Protein AF-0000000079960821 (afdb_homodimer)

Secondary structure (DSSP, 8-state):
--SS--EEEE--SHHHHHHHHHHHHTT---EEEE-SSSSS-TTSTT-SS-EEE----SSHHHHHHHHHHHHHHHH-GGGTTTEEE--EEEEEETT-HHHHHHHHHHHHHHHHTT---EEE-SHHHHHHH-TT--S--S-S-EEEEEESS-EEE-HHHHHHHHHHHHHHTT-EEEEGGGG-EEEEEE-TTT--EEEEEETTS-EEE-SEEEE--GGGGGGTS--TTS-EEEEEEEEEEE--HHHHHHTTTPPEEEETTTTEEE-S-BTTTTEEEEEE-SS-EE-EEPPSSSS---EE----S--SS--S---HHHHHHHHHHHHHH-GGGTTSPPSEEEEEEEEE-TTS--EEEE-SS-TTEEEEE--TT--GGGHHHHHHHHHHHHTT-S-HHHHHHTSPP-GGGG-S----TTS---SS--EEPPHHHHHT-/--SS--EEEE--SHHHHHHHHHHHHTT---EEEE-SSSSS-TTSTT-SS-EEE----SSHHHHHHHHHHHHHHHH-GGGTTTEEE--EEEEEETT-HHHHHHHHHHHHHHHHTT---EEE-SHHHHHHH-TT--S--S-S-EEEEEESS-EEE-HHHHHHHHHHHHHHTT-EEEEGGGG-EEEEEE-TTT--EEEEEETTS-EEE-SEEEE--GGGGGGTS--TTS-EEEEEEEEEEE--HHHHHHTTTPPEEEETTTTEEE-S-BTTTTEEEEEE-SS-EE-EEPPSSSS---EE----S--SS--S---HHHHHHHHHHHHHH-GGGTTSPPSEEEEEEEEE-TTS--EEEE-SS-TTEEEEE--TT--GGGHHHHHHHHHHHHTT-S-HHHHHHTSPP-GGGG-S----TTS---SSPPEEPPHHHHHT-

Structure (mmCIF, N/CA/C/O backbone):
data_AF-0000000079960821-model_v1
#
loop_
_entity.id
_entity.type
_entity.pdbx_description
1 polymer 'FAD-dependent oxidoreductase'
#
loop_
_atom_site.group_PDB
_atom_site.id
_atom_site.type_symbol
_atom_site.label_atom_id
_atom_site.label_alt_id
_atom_site.label_comp_id
_atom_site.label_asym_id
_atom_site.label_entity_id
_atom_site.label_seq_id
_atom_site.pdbx_PDB_ins_code
_atom_site.Cartn_x
_atom_site.Cartn_y
_atom_site.Cartn_z
_atom_site.occupancy
_atom_site.B_iso_or_equiv
_atom_site.auth_seq_id
_atom_site.auth_comp_id
_atom_site.auth_asym_id
_atom_site.auth_atom_id
_atom_site.pdbx_PDB_model_num
ATOM 1 N N . MET A 1 1 ? 25.359 12.844 -18.016 1 34.31 1 MET A N 1
ATOM 2 C CA . MET A 1 1 ? 25.344 13.414 -16.672 1 34.31 1 MET A CA 1
ATOM 3 C C . MET A 1 1 ? 24.047 14.195 -16.438 1 34.31 1 MET A C 1
ATOM 5 O O . MET A 1 1 ? 23.719 15.102 -17.188 1 34.31 1 MET A O 1
ATOM 9 N N . THR A 1 2 ? 23.016 13.742 -15.852 1 51.22 2 THR A N 1
ATOM 10 C CA . THR A 1 2 ? 21.75 14.453 -15.859 1 51.22 2 THR A CA 1
ATOM 11 C C . THR A 1 2 ? 21.922 15.875 -15.344 1 51.22 2 THR A C 1
ATOM 13 O O . THR A 1 2 ? 22.844 16.156 -14.57 1 51.22 2 THR A O 1
ATOM 16 N N . GLU A 1 3 ? 21.375 16.859 -16.016 1 66.69 3 GLU A N 1
ATOM 17 C CA . GLU A 1 3 ? 21.438 18.281 -15.703 1 66.69 3 GLU A CA 1
ATOM 18 C C . GLU A 1 3 ? 21.234 18.531 -14.211 1 66.69 3 GLU A C 1
ATOM 20 O O . GLU A 1 3 ? 21.875 19.406 -13.633 1 66.69 3 GLU A O 1
ATOM 25 N N . HIS A 1 4 ? 20.484 17.531 -13.539 1 82.19 4 HIS A N 1
ATOM 26 C CA . HIS A 1 4 ? 20.266 17.703 -12.109 1 82.19 4 HIS A CA 1
ATOM 27 C C . HIS A 1 4 ? 20.891 16.562 -11.312 1 82.19 4 HIS A C 1
ATOM 29 O O . HIS A 1 4 ? 21.016 15.445 -11.812 1 82.19 4 HIS A O 1
ATOM 35 N N . GLY A 1 5 ? 21.703 16.812 -10.258 1 92.69 5 GLY A N 1
ATOM 36 C CA . GLY A 1 5 ? 22.172 15.797 -9.336 1 92.69 5 GLY A CA 1
ATOM 37 C C . GLY A 1 5 ? 21.047 15.078 -8.609 1 92.69 5 GLY A C 1
ATOM 38 O O . GLY A 1 5 ? 19.875 15.391 -8.805 1 92.69 5 GLY A O 1
ATOM 39 N N . ARG A 1 6 ? 21.391 14.047 -7.949 1 96.75 6 ARG A N 1
ATOM 40 C CA . ARG A 1 6 ? 20.422 13.273 -7.184 1 96.75 6 ARG A CA 1
ATOM 41 C C . ARG A 1 6 ? 19.812 14.117 -6.07 1 96.75 6 ARG A C 1
ATOM 43 O O . ARG A 1 6 ? 20.531 14.766 -5.305 1 96.75 6 ARG A O 1
ATOM 50 N N . VAL A 1 7 ? 18.484 14.055 -5.992 1 98.69 7 VAL A N 1
ATOM 51 C CA . VAL A 1 7 ? 17.75 14.648 -4.875 1 98.69 7 VAL A CA 1
ATOM 52 C C . VAL A 1 7 ? 17.281 13.555 -3.93 1 98.69 7 VAL A C 1
ATOM 54 O O . VAL A 1 7 ? 16.578 12.625 -4.352 1 98.69 7 VAL A O 1
ATOM 57 N N . VAL A 1 8 ? 17.672 13.633 -2.67 1 98.88 8 VAL A N 1
ATOM 58 C CA . VAL A 1 8 ? 17.266 12.688 -1.642 1 98.88 8 VAL A CA 1
ATOM 59 C C . VAL A 1 8 ? 16.172 13.312 -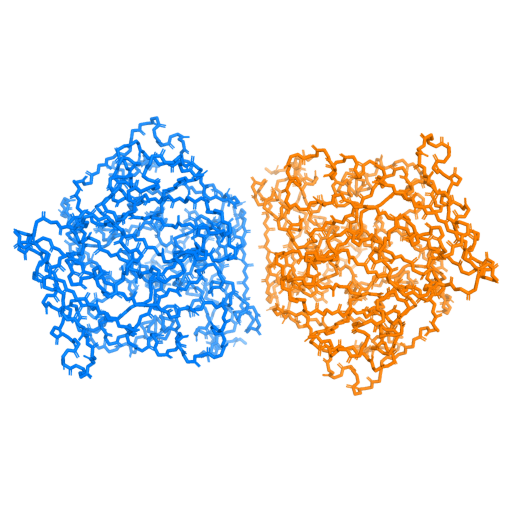0.767 1 98.88 8 VAL A C 1
ATOM 61 O O . VAL A 1 8 ? 16.391 14.352 -0.143 1 98.88 8 VAL A O 1
ATOM 64 N N . ILE A 1 9 ? 15.031 12.719 -0.784 1 98.94 9 ILE A N 1
ATOM 65 C CA . ILE A 1 9 ? 13.906 13.188 0.021 1 98.94 9 ILE A CA 1
ATOM 66 C C . ILE A 1 9 ? 13.695 12.25 1.206 1 98.94 9 ILE A C 1
ATOM 68 O O . ILE A 1 9 ? 13.555 11.039 1.027 1 98.94 9 ILE A O 1
ATOM 72 N N . VAL A 1 10 ? 13.68 12.781 2.424 1 98.94 10 VAL A N 1
ATOM 73 C CA . VAL A 1 10 ? 13.453 12 3.635 1 98.94 10 VAL A CA 1
ATOM 74 C C . VAL A 1 10 ? 12.008 12.18 4.105 1 98.94 10 VAL A C 1
ATOM 76 O O . VAL A 1 10 ? 11.656 13.219 4.656 1 98.94 10 VAL A O 1
ATOM 79 N N . GLY A 1 11 ? 11.227 11.141 3.928 1 98.75 11 GLY A N 1
ATOM 80 C CA . GLY A 1 11 ? 9.812 11.172 4.27 1 98.75 11 GLY A CA 1
ATOM 81 C C . GLY A 1 11 ? 8.898 10.992 3.066 1 98.75 11 GLY A C 1
ATOM 82 O O . GLY A 1 11 ? 8.992 11.742 2.096 1 98.75 11 GLY A O 1
ATOM 83 N N . ALA A 1 12 ? 8.016 10.008 3.158 1 98.81 12 ALA A N 1
ATOM 84 C CA . ALA A 1 12 ? 7.113 9.695 2.055 1 98.81 12 ALA A CA 1
ATOM 85 C C . ALA A 1 12 ? 5.676 10.062 2.4 1 98.81 12 ALA A C 1
ATOM 87 O O . ALA A 1 12 ? 4.75 9.281 2.154 1 98.81 12 ALA A O 1
ATOM 88 N N . GLY A 1 13 ? 5.473 11.195 3.045 1 98.62 13 GLY A N 1
ATOM 89 C CA . GLY A 1 13 ? 4.16 11.758 3.312 1 98.62 13 GLY A CA 1
ATOM 90 C C . GLY A 1 13 ? 3.736 12.797 2.293 1 98.62 13 GLY A C 1
ATOM 91 O O . GLY A 1 13 ? 4.215 12.789 1.157 1 98.62 13 GLY A O 1
ATOM 92 N N . VAL A 1 14 ? 2.854 13.664 2.688 1 98.69 14 VAL A N 1
ATOM 93 C CA . VAL A 1 14 ? 2.234 14.648 1.803 1 98.69 14 VAL A CA 1
ATOM 94 C C . VAL A 1 14 ? 3.303 15.594 1.254 1 98.69 14 VAL A C 1
ATOM 96 O O . VAL A 1 14 ? 3.318 15.891 0.057 1 98.69 14 VAL A O 1
ATOM 99 N N . PHE A 1 15 ? 4.25 16.016 2.113 1 98.88 15 PHE A N 1
ATOM 100 C CA . PHE A 1 15 ? 5.293 16.938 1.676 1 98.88 15 PHE A CA 1
ATOM 101 C C . PHE A 1 15 ? 6.281 16.234 0.753 1 98.88 15 PHE A C 1
ATOM 103 O O . PHE A 1 15 ? 6.602 16.734 -0.324 1 98.88 15 PHE A O 1
ATOM 110 N N . GLY A 1 16 ? 6.707 15.055 1.13 1 98.94 16 GLY A N 1
ATOM 111 C CA . GLY A 1 16 ? 7.723 14.344 0.364 1 98.94 16 GLY A CA 1
ATOM 112 C C . GLY A 1 16 ? 7.234 13.898 -1 1 98.94 16 GLY A C 1
ATOM 113 O O . GLY A 1 16 ? 7.887 14.148 -2.014 1 98.94 16 GLY A O 1
ATOM 114 N N . LEU A 1 17 ? 6.109 13.289 -1.06 1 98.94 17 LEU A N 1
ATOM 115 C CA . LEU A 1 17 ? 5.621 12.703 -2.305 1 98.94 17 LEU A CA 1
ATOM 116 C C . LEU A 1 17 ? 5.191 13.797 -3.281 1 98.94 17 LEU A C 1
ATOM 118 O O . LEU A 1 17 ? 5.434 13.688 -4.484 1 98.94 17 LEU A O 1
ATOM 122 N N . SER A 1 18 ? 4.488 14.844 -2.764 1 98.94 18 SER A N 1
ATOM 123 C CA . SER A 1 18 ? 4.098 15.93 -3.662 1 98.94 18 SER A CA 1
ATOM 124 C C . SER A 1 18 ? 5.32 16.641 -4.238 1 98.94 18 SER A C 1
ATOM 126 O O . SER A 1 18 ? 5.328 17.016 -5.41 1 98.94 18 SER A O 1
ATOM 128 N N . THR A 1 19 ? 6.363 16.766 -3.434 1 98.94 19 THR A N 1
ATOM 129 C CA . THR A 1 19 ? 7.602 17.375 -3.902 1 98.94 19 THR A CA 1
ATOM 130 C C . THR A 1 19 ? 8.289 16.5 -4.934 1 98.94 19 THR A C 1
ATOM 132 O O . THR A 1 19 ? 8.719 16.969 -5.988 1 98.94 19 THR A O 1
ATOM 135 N N . ALA A 1 20 ? 8.398 15.211 -4.633 1 98.94 20 ALA A N 1
ATOM 136 C CA . ALA A 1 20 ? 9.016 14.266 -5.559 1 98.94 20 ALA A CA 1
ATOM 137 C C . ALA A 1 20 ? 8.312 14.289 -6.914 1 98.94 20 ALA A C 1
ATOM 139 O O . ALA A 1 20 ? 8.969 14.344 -7.957 1 98.94 20 ALA A O 1
ATOM 140 N N . LEU A 1 21 ? 7.016 14.266 -6.879 1 98.88 21 LEU A N 1
ATOM 141 C CA . LEU A 1 21 ? 6.234 14.273 -8.109 1 98.88 21 LEU A CA 1
ATOM 142 C C . LEU A 1 21 ? 6.484 15.547 -8.914 1 98.88 21 LEU A C 1
ATOM 144 O O . LEU A 1 21 ? 6.727 15.484 -10.117 1 98.88 21 LEU A O 1
ATOM 148 N N . GLU A 1 22 ? 6.422 16.672 -8.195 1 98.88 22 GLU A N 1
ATOM 149 C CA . GLU A 1 22 ? 6.594 17.953 -8.875 1 98.88 22 GLU A CA 1
ATOM 150 C C . GLU A 1 22 ? 8.008 18.094 -9.43 1 98.88 22 GLU A C 1
ATOM 152 O O . GLU A 1 22 ? 8.203 18.625 -10.523 1 98.88 22 GLU A O 1
ATOM 157 N N . LEU A 1 23 ? 9.039 17.656 -8.672 1 98.75 23 LEU A N 1
ATOM 158 C CA . LEU A 1 23 ? 10.406 17.672 -9.18 1 98.75 23 LEU A CA 1
ATOM 159 C C . LEU A 1 23 ? 10.531 16.828 -10.445 1 98.75 23 LEU A C 1
ATOM 161 O O . LEU A 1 23 ? 11.188 17.234 -11.406 1 98.75 23 LEU A O 1
ATOM 165 N N . SER A 1 24 ? 9.906 15.672 -10.406 1 98.31 24 SER A N 1
ATOM 166 C CA . SER A 1 24 ? 9.938 14.812 -11.586 1 98.31 24 SER A CA 1
ATOM 167 C C . SER A 1 24 ? 9.305 15.5 -12.789 1 98.31 24 SER A C 1
ATOM 169 O O . SER A 1 24 ? 9.805 15.391 -13.906 1 98.31 24 SER A O 1
ATOM 171 N N . ARG A 1 25 ? 8.234 16.234 -12.57 1 97.69 25 ARG A N 1
ATOM 172 C CA . ARG A 1 25 ? 7.578 17 -13.633 1 97.69 25 ARG A CA 1
ATOM 173 C C . ARG A 1 25 ? 8.477 18.125 -14.141 1 97.69 25 ARG A C 1
ATOM 175 O O . ARG A 1 25 ? 8.422 18.469 -15.32 1 97.69 25 ARG A O 1
ATOM 182 N N . ALA A 1 26 ? 9.289 18.594 -13.242 1 97.06 26 ALA A N 1
ATOM 183 C CA . ALA A 1 26 ? 10.188 19.688 -13.586 1 97.06 26 ALA A CA 1
ATOM 184 C C . ALA A 1 26 ? 11.453 19.188 -14.273 1 97.06 26 ALA A C 1
ATOM 186 O O . ALA A 1 26 ? 12.352 19.953 -14.594 1 97.06 26 ALA A O 1
ATOM 187 N N . GLY A 1 27 ? 11.602 17.828 -14.453 1 96 27 GLY A N 1
ATOM 188 C CA . GLY A 1 27 ? 12.664 17.297 -15.281 1 96 27 GLY A CA 1
ATOM 189 C C . GLY A 1 27 ? 13.758 16.609 -14.484 1 96 27 GLY A C 1
ATOM 190 O O . GLY A 1 27 ? 14.727 16.094 -15.055 1 96 27 GLY A O 1
ATOM 191 N N . TYR A 1 28 ? 13.641 16.641 -13.141 1 97 28 TYR A N 1
ATOM 192 C CA . TYR A 1 28 ? 14.594 15.883 -12.336 1 97 28 TYR A CA 1
ATOM 193 C C . TYR A 1 28 ? 14.445 14.383 -12.562 1 97 28 TYR A C 1
ATOM 195 O O . TYR A 1 28 ? 13.336 13.852 -12.508 1 97 28 TYR A O 1
ATOM 203 N N . LYS A 1 29 ? 15.523 13.68 -12.719 1 95.31 29 LYS A N 1
ATOM 204 C CA . LYS A 1 29 ? 15.438 12.281 -13.125 1 95.31 29 LYS A CA 1
ATOM 205 C C . LYS A 1 29 ? 15.906 11.352 -12.016 1 95.31 29 LYS A C 1
ATOM 207 O O . LYS A 1 29 ? 15.555 10.172 -11.992 1 95.31 29 LYS A O 1
ATOM 212 N N . ASP A 1 30 ? 16.75 11.883 -11.164 1 97.31 30 ASP A N 1
ATOM 213 C CA . ASP A 1 30 ? 17.312 11.062 -10.094 1 97.31 30 ASP A CA 1
ATOM 214 C C . ASP A 1 30 ? 16.781 11.508 -8.734 1 97.31 30 ASP A C 1
ATOM 216 O O . ASP A 1 30 ? 17.438 12.281 -8.031 1 97.31 30 ASP A O 1
ATOM 220 N N . ILE A 1 31 ? 15.586 11.062 -8.414 1 98.69 31 ILE A N 1
ATOM 221 C CA . ILE A 1 31 ? 14.914 11.375 -7.156 1 98.69 31 ILE A CA 1
ATOM 222 C C . ILE A 1 31 ? 14.727 10.102 -6.34 1 98.69 31 ILE A C 1
ATOM 224 O O . ILE A 1 31 ? 14.227 9.094 -6.855 1 98.69 31 ILE A O 1
ATOM 228 N N . VAL A 1 32 ? 15.141 10.094 -5.082 1 98.81 32 VAL A N 1
ATOM 229 C CA . VAL A 1 32 ? 14.969 8.938 -4.207 1 98.81 32 VAL A CA 1
ATOM 230 C C . VAL A 1 32 ? 14.289 9.367 -2.91 1 98.81 32 VAL A C 1
ATOM 232 O O . VAL A 1 32 ? 14.703 10.344 -2.277 1 98.81 32 VAL A O 1
ATOM 235 N N . VAL A 1 33 ? 13.219 8.734 -2.553 1 98.94 33 VAL A N 1
ATOM 236 C CA . VAL A 1 33 ? 12.477 9 -1.324 1 98.94 33 VAL A CA 1
ATOM 237 C C . VAL A 1 33 ? 12.789 7.922 -0.289 1 98.94 33 VAL A C 1
ATOM 239 O O . VAL A 1 33 ? 12.664 6.727 -0.57 1 98.94 33 VAL A O 1
ATOM 242 N N . LEU A 1 34 ? 13.227 8.336 0.873 1 98.88 34 LEU A N 1
ATOM 243 C CA . LEU A 1 34 ? 13.539 7.441 1.979 1 98.88 34 LEU A CA 1
ATOM 244 C C . LEU A 1 34 ? 12.453 7.484 3.043 1 98.88 34 LEU A C 1
ATOM 246 O O . LEU A 1 34 ? 11.914 8.555 3.346 1 98.88 34 LEU A O 1
ATOM 250 N N . ASP A 1 35 ? 12.102 6.387 3.588 1 98.75 35 ASP A N 1
ATOM 251 C CA . ASP A 1 35 ? 11.188 6.301 4.719 1 98.75 35 ASP A CA 1
ATOM 252 C C . ASP A 1 35 ? 11.383 4.992 5.484 1 98.75 35 ASP A C 1
ATOM 254 O O . ASP A 1 35 ? 11.945 4.031 4.953 1 98.75 35 ASP A O 1
ATOM 258 N N . ARG A 1 36 ? 10.914 4.934 6.699 1 97.81 36 ARG A N 1
ATOM 259 C CA . ARG A 1 36 ? 11.047 3.754 7.555 1 97.81 36 ARG A CA 1
ATOM 260 C C . ARG A 1 36 ? 10.117 2.637 7.086 1 97.81 36 ARG A C 1
ATOM 262 O O . ARG A 1 36 ? 10.336 1.467 7.414 1 97.81 36 ARG A O 1
ATOM 269 N N . HIS A 1 37 ? 9.125 3.018 6.305 1 98.12 37 HIS A N 1
ATOM 270 C CA . HIS A 1 37 ? 8.148 2.07 5.781 1 98.12 37 HIS A CA 1
ATOM 271 C C . HIS A 1 37 ? 7.82 2.369 4.32 1 98.12 37 HIS A C 1
ATOM 273 O O . HIS A 1 37 ? 8.031 3.488 3.85 1 98.12 37 HIS A O 1
ATOM 279 N N . VAL A 1 38 ? 7.34 1.385 3.59 1 97.62 38 VAL A N 1
ATOM 280 C CA . VAL A 1 38 ? 6.84 1.653 2.246 1 97.62 38 VAL A CA 1
ATOM 281 C C . VAL A 1 38 ? 5.59 2.525 2.324 1 97.62 38 VAL A C 1
ATOM 283 O O . VAL A 1 38 ? 4.75 2.34 3.209 1 97.62 38 VAL A O 1
ATOM 286 N N . PRO A 1 39 ? 5.469 3.459 1.469 1 98.12 39 PRO A N 1
ATOM 287 C CA . PRO A 1 39 ? 4.246 4.266 1.486 1 98.12 39 PRO A CA 1
ATOM 288 C C . PRO A 1 39 ? 3.041 3.52 0.917 1 98.12 39 PRO A C 1
ATOM 290 O O . PRO A 1 39 ? 3.191 2.689 0.016 1 98.12 39 PRO A O 1
ATOM 293 N N . PRO A 1 40 ? 1.895 3.836 1.426 1 98.12 40 PRO A N 1
ATOM 294 C CA . PRO A 1 40 ? 1.563 4.785 2.49 1 98.12 40 PRO A CA 1
ATOM 295 C C . PRO A 1 40 ? 2.039 4.32 3.865 1 98.12 40 PRO A C 1
ATOM 297 O O . PRO A 1 40 ? 1.733 3.199 4.281 1 98.12 40 PRO A O 1
ATOM 300 N N . VAL A 1 41 ? 2.738 5.18 4.555 1 97.94 41 VAL A N 1
ATOM 301 C CA . VAL A 1 41 ? 3.316 4.855 5.852 1 97.94 41 VAL A CA 1
ATOM 302 C C . VAL A 1 41 ? 2.213 4.777 6.906 1 97.94 41 VAL A C 1
ATOM 304 O O . VAL A 1 41 ? 1.59 5.789 7.234 1 97.94 41 VAL A O 1
ATOM 307 N N . PRO A 1 42 ? 1.965 3.697 7.461 1 96.19 42 PRO A N 1
ATOM 308 C CA . PRO A 1 42 ? 0.736 3.443 8.219 1 96.19 42 PRO A CA 1
ATOM 309 C C . PRO A 1 42 ? 0.578 4.375 9.414 1 96.19 42 PRO A C 1
ATOM 311 O O . PRO A 1 42 ? -0.543 4.762 9.758 1 96.19 42 PRO A O 1
ATOM 314 N N . ASP A 1 43 ? 1.641 4.715 10.062 1 95.12 43 ASP A N 1
ATOM 315 C CA . ASP A 1 43 ? 1.521 5.535 11.266 1 95.12 43 ASP A CA 1
ATOM 316 C C . ASP A 1 43 ? 1.958 6.973 10.992 1 95.12 43 ASP A C 1
ATOM 318 O O . ASP A 1 43 ? 2.207 7.738 11.93 1 95.12 43 ASP A O 1
ATOM 322 N N . GLY A 1 44 ? 2.092 7.277 9.719 1 95.88 44 GLY A N 1
ATOM 323 C CA . GLY A 1 44 ? 2.418 8.641 9.352 1 95.88 44 GLY A CA 1
ATOM 324 C C . GLY A 1 44 ? 1.248 9.602 9.508 1 95.88 44 GLY A C 1
ATOM 325 O O . GLY A 1 44 ? 0.09 9.195 9.398 1 95.88 44 GLY A O 1
ATOM 326 N N . SER A 1 45 ? 1.555 10.828 9.672 1 96.31 45 SER A N 1
ATOM 327 C CA . SER A 1 45 ? 0.518 11.844 9.82 1 96.31 45 SER A CA 1
ATOM 328 C C . SER A 1 45 ? -0.331 11.961 8.562 1 96.31 45 SER A C 1
ATOM 330 O O . SER A 1 45 ? -1.506 12.328 8.633 1 96.31 45 SER A O 1
ATOM 332 N N . SER A 1 46 ? 0.219 11.539 7.43 1 97.81 46 SER A N 1
ATOM 333 C CA . SER A 1 46 ? -0.426 11.734 6.137 1 97.81 46 SER A CA 1
ATOM 334 C C . SER A 1 46 ? -1.392 10.602 5.824 1 97.81 46 SER A C 1
ATOM 336 O O . SER A 1 46 ? -2.072 10.625 4.797 1 97.81 46 SER A O 1
ATOM 338 N N . VAL A 1 47 ? -1.471 9.594 6.645 1 97.88 47 VAL A N 1
ATOM 339 C CA . VAL A 1 47 ? -2.229 8.398 6.301 1 97.88 47 VAL A CA 1
ATOM 340 C C . VAL A 1 47 ? -3.328 8.172 7.336 1 97.88 47 VAL A C 1
ATOM 342 O O . VAL A 1 47 ? -3.061 8.148 8.539 1 97.88 47 VAL A O 1
ATOM 345 N N . ASP A 1 48 ? -4.531 8.055 6.891 1 97.75 48 ASP A N 1
ATOM 346 C CA . ASP A 1 48 ? -5.738 7.812 7.676 1 97.75 48 ASP A CA 1
ATOM 347 C C . ASP A 1 48 ? -6.934 7.508 6.773 1 97.75 48 ASP A C 1
ATOM 349 O O . ASP A 1 48 ? -6.793 7.441 5.551 1 97.75 48 ASP A O 1
ATOM 353 N N . ILE A 1 49 ? -8.156 7.348 7.43 1 97.69 49 ILE A N 1
ATOM 354 C CA . ILE A 1 49 ? -9.344 7.02 6.637 1 97.69 49 ILE A CA 1
ATOM 355 C C . ILE A 1 49 ? -9.992 8.305 6.137 1 97.69 49 ILE A C 1
ATOM 357 O O . ILE A 1 49 ? -10.797 8.273 5.199 1 97.69 49 ILE A O 1
ATOM 361 N N . SER A 1 50 ? -9.594 9.469 6.762 1 98.25 50 SER A N 1
ATOM 362 C CA . SER A 1 50 ? -10.211 10.711 6.316 1 98.25 50 SER A CA 1
ATOM 363 C C . SER A 1 50 ? -9.406 11.922 6.773 1 98.25 50 SER A C 1
ATOM 365 O O . SER A 1 50 ? -8.805 11.906 7.844 1 98.25 50 SER A O 1
ATOM 367 N N . ARG A 1 51 ? -9.359 12.883 5.965 1 98.44 51 ARG A N 1
ATOM 368 C CA . ARG A 1 51 ? -8.867 14.227 6.254 1 98.44 51 ARG A CA 1
ATOM 369 C C . ARG A 1 51 ? -9.812 15.289 5.695 1 98.44 51 ARG A C 1
ATOM 371 O O . ARG A 1 51 ? -10.367 15.117 4.609 1 98.44 51 ARG A O 1
ATOM 378 N N . ILE A 1 52 ? -9.977 16.406 6.434 1 98.5 52 ILE A N 1
ATOM 379 C CA . ILE A 1 52 ? -10.875 17.469 6.012 1 98.5 52 ILE A CA 1
ATOM 380 C C . ILE A 1 52 ? -10.258 18.219 4.832 1 98.5 52 ILE A C 1
ATOM 382 O O . ILE A 1 52 ? -9.07 18.547 4.844 1 98.5 52 ILE A O 1
ATOM 386 N N . ILE A 1 53 ? -11.055 18.422 3.82 1 98.69 53 ILE A N 1
ATOM 387 C CA . ILE A 1 53 ? -10.719 19.281 2.691 1 98.69 53 ILE A CA 1
ATOM 388 C C . ILE A 1 53 ? -11.594 20.531 2.719 1 98.69 53 ILE A C 1
ATOM 390 O O . ILE A 1 53 ? -12.797 20.453 2.459 1 98.69 53 ILE A O 1
ATOM 394 N N . ARG A 1 54 ? -11.008 21.609 3.055 1 97.38 54 ARG A N 1
ATOM 395 C CA . ARG A 1 54 ? -11.68 22.906 3.143 1 97.38 54 ARG A CA 1
ATOM 396 C C . ARG A 1 54 ? -10.727 24.031 2.807 1 97.38 54 ARG A C 1
ATOM 398 O O . ARG A 1 54 ? -9.508 23.844 2.771 1 97.38 54 ARG A O 1
ATOM 405 N N . PHE A 1 55 ? -11.312 25.172 2.547 1 96.25 55 PHE A N 1
ATOM 406 C CA . PHE A 1 55 ? -10.422 26.266 2.232 1 96.25 55 PHE A CA 1
ATOM 407 C C . PHE A 1 55 ? -10.734 27.484 3.098 1 96.25 55 PHE A C 1
ATOM 409 O O . PHE A 1 55 ? -10.156 28.562 2.914 1 96.25 55 PHE A O 1
ATOM 416 N N . ASP A 1 56 ? -11.594 27.344 4.078 1 93.25 56 ASP A N 1
ATOM 417 C CA . ASP A 1 56 ? -11.953 28.438 4.988 1 93.25 56 ASP A CA 1
ATOM 418 C C . ASP A 1 56 ? -10.859 28.656 6.031 1 93.25 56 ASP A C 1
ATOM 420 O O . ASP A 1 56 ? -10.797 27.953 7.039 1 93.25 56 ASP A O 1
ATOM 424 N N . TYR A 1 57 ? -10.016 29.641 5.793 1 90.31 57 TYR A N 1
ATOM 425 C CA . TYR A 1 57 ? -8.922 29.938 6.719 1 90.31 57 TYR A CA 1
ATOM 426 C C . TYR A 1 57 ? -9.023 31.359 7.254 1 90.31 57 TYR A C 1
ATOM 428 O O . TYR A 1 57 ? -9.672 32.219 6.641 1 90.31 57 TYR A O 1
ATOM 436 N N . GLY A 1 58 ? -8.391 31.516 8.359 1 85.75 58 GLY A N 1
ATOM 437 C CA . GLY A 1 58 ? -8.203 32.875 8.852 1 85.75 58 GLY A CA 1
ATOM 438 C C . GLY A 1 58 ? -7.117 33.625 8.125 1 85.75 58 GLY A C 1
ATOM 439 O O . GLY A 1 58 ? -7.035 34.875 8.219 1 85.75 58 GLY A O 1
ATOM 440 N N . ASP A 1 59 ? -6.371 32.969 7.422 1 89 59 ASP A N 1
ATOM 441 C CA . ASP A 1 59 ? -5.254 33.531 6.656 1 89 59 ASP A CA 1
ATOM 442 C C . ASP A 1 59 ? -5.551 33.5 5.16 1 89 59 ASP A C 1
ATOM 444 O O . ASP A 1 59 ? -5.836 32.469 4.59 1 89 59 ASP A O 1
ATOM 448 N N . GLY A 1 60 ? -5.383 34.656 4.512 1 91.38 60 GLY A N 1
ATOM 449 C CA . GLY A 1 60 ? -5.77 34.812 3.117 1 91.38 60 GLY A CA 1
ATOM 450 C C . GLY A 1 60 ? -4.93 33.969 2.176 1 91.38 60 GLY A C 1
ATOM 451 O O . GLY A 1 60 ? -5.449 33.406 1.208 1 91.38 60 GLY A O 1
ATOM 452 N N . ALA A 1 61 ? -3.617 33.906 2.42 1 94.38 61 ALA A N 1
ATOM 453 C CA . ALA A 1 61 ? -2.74 33.125 1.565 1 94.38 61 ALA A CA 1
ATOM 454 C C . ALA A 1 61 ? -3.131 31.641 1.6 1 94.38 61 ALA A C 1
ATOM 456 O O . ALA A 1 61 ? -3.248 31 0.553 1 94.38 61 ALA A O 1
ATOM 457 N N . TYR A 1 62 ? -3.432 31.125 2.781 1 96.25 62 TYR A N 1
ATOM 458 C CA . TYR A 1 62 ? -3.846 29.734 2.922 1 96.25 62 TYR A CA 1
ATOM 459 C C . TYR A 1 62 ? -5.227 29.516 2.312 1 96.25 62 TYR A C 1
ATOM 461 O O . TYR A 1 62 ? -5.492 28.453 1.729 1 96.25 62 TYR A O 1
ATOM 469 N N . THR A 1 63 ? -6.117 30.531 2.467 1 96.19 63 THR A N 1
ATOM 470 C CA . THR A 1 63 ? -7.43 30.406 1.841 1 96.19 63 THR A CA 1
ATOM 471 C C . THR A 1 63 ? -7.297 30.219 0.333 1 96.19 63 THR A C 1
ATOM 473 O O . THR A 1 63 ? -7.922 29.328 -0.245 1 96.19 63 THR A O 1
ATOM 476 N N . ASN A 1 64 ? -6.395 31 -0.26 1 96.31 64 ASN A N 1
ATOM 477 C CA . ASN A 1 64 ? -6.219 30.953 -1.707 1 96.31 64 ASN A CA 1
ATOM 478 C C . ASN A 1 64 ? -5.629 29.609 -2.15 1 96.31 64 ASN A C 1
ATOM 480 O O . ASN A 1 64 ? -6.117 29 -3.1 1 96.31 64 ASN A O 1
ATOM 484 N N . ILE A 1 65 ? -4.609 29.141 -1.499 1 97.88 65 ILE A N 1
ATOM 485 C CA . ILE A 1 65 ? -3.951 27.891 -1.866 1 97.88 65 ILE A CA 1
ATOM 486 C C . ILE A 1 65 ? -4.895 26.719 -1.616 1 97.88 65 ILE A C 1
ATOM 488 O O . ILE A 1 65 ? -4.965 25.781 -2.424 1 97.88 65 ILE A O 1
ATOM 492 N N . ALA A 1 66 ? -5.633 26.812 -0.508 1 98 66 ALA A N 1
ATOM 493 C CA . ALA A 1 66 ? -6.582 25.75 -0.183 1 98 66 ALA A CA 1
ATOM 494 C C . ALA A 1 66 ? -7.711 25.688 -1.208 1 98 66 ALA A C 1
ATOM 496 O O . ALA A 1 66 ? -8.203 24.594 -1.536 1 98 66 ALA A O 1
ATOM 497 N N . LYS A 1 67 ? -8.141 26.844 -1.677 1 97.94 67 LYS A N 1
ATOM 498 C CA . LYS A 1 67 ? -9.172 26.875 -2.717 1 97.94 67 LYS A CA 1
ATOM 499 C C . LYS A 1 67 ? -8.664 26.234 -4.004 1 97.94 67 LYS A C 1
ATOM 501 O O . LYS A 1 67 ? -9.391 25.484 -4.656 1 97.94 67 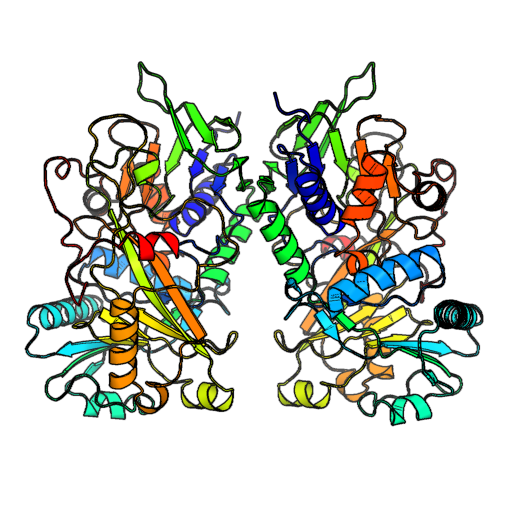LYS A O 1
ATOM 506 N N . GLU A 1 68 ? -7.426 26.562 -4.352 1 98.12 68 GLU A N 1
ATOM 507 C CA . GLU A 1 68 ? -6.809 25.906 -5.504 1 98.12 68 GLU A CA 1
ATOM 508 C C . GLU A 1 68 ? -6.777 24.391 -5.332 1 98.12 68 GLU A C 1
ATOM 510 O O . GLU A 1 68 ? -7.109 23.656 -6.262 1 98.12 68 GLU A O 1
ATOM 515 N N . ALA A 1 69 ? -6.422 23.906 -4.148 1 98.69 69 ALA A N 1
ATOM 516 C CA . ALA A 1 69 ? -6.387 22.469 -3.854 1 98.69 69 ALA A CA 1
ATOM 517 C C . ALA A 1 69 ? -7.777 21.859 -3.947 1 98.69 69 ALA A C 1
ATOM 519 O O . ALA A 1 69 ? -7.957 20.797 -4.559 1 98.69 69 ALA A O 1
ATOM 520 N N . TYR A 1 70 ? -8.719 22.547 -3.375 1 98.38 70 TYR A N 1
ATOM 521 C CA . TYR A 1 70 ? -10.094 22.062 -3.396 1 98.38 70 TYR A CA 1
ATOM 522 C C . TYR A 1 70 ? -10.586 21.891 -4.828 1 98.38 70 TYR A C 1
ATOM 524 O O . TYR A 1 70 ? -11.25 20.891 -5.145 1 98.38 70 TYR A O 1
ATOM 532 N N . ASP A 1 71 ? -10.289 22.844 -5.652 1 98.31 71 ASP A N 1
ATOM 533 C CA . ASP A 1 71 ? -10.719 22.766 -7.043 1 98.31 71 ASP A CA 1
ATOM 534 C C . ASP A 1 71 ? -10.141 21.516 -7.727 1 98.31 71 ASP A C 1
ATOM 536 O O . ASP A 1 71 ? -10.82 20.875 -8.531 1 98.31 71 ASP A O 1
ATOM 540 N N . ARG A 1 72 ? -8.969 21.172 -7.371 1 98.5 72 ARG A N 1
ATOM 541 C CA . ARG A 1 72 ? -8.375 19.953 -7.91 1 98.5 72 ARG A CA 1
ATOM 542 C C . ARG A 1 72 ? -9.039 18.703 -7.328 1 98.5 72 ARG A C 1
ATOM 544 O O . ARG A 1 72 ? -9.383 17.781 -8.062 1 98.5 72 ARG A O 1
ATOM 551 N N . TRP A 1 73 ? -9.195 18.672 -6.027 1 98.69 73 TRP A N 1
ATOM 552 C CA . TRP A 1 73 ? -9.844 17.562 -5.359 1 98.69 73 TRP A CA 1
ATOM 553 C C . TRP A 1 73 ? -11.219 17.281 -5.961 1 98.69 73 TRP A C 1
ATOM 555 O O . TRP A 1 73 ? -11.57 16.141 -6.234 1 98.69 73 TRP A O 1
ATOM 565 N N . SER A 1 74 ? -11.977 18.344 -6.16 1 98 74 SER A N 1
ATOM 566 C CA . SER A 1 74 ? -13.398 18.234 -6.48 1 98 74 SER A CA 1
ATOM 567 C C . SER A 1 74 ? -13.609 17.953 -7.965 1 98 74 SER A C 1
ATOM 569 O O . SER A 1 74 ? -14.617 17.359 -8.352 1 98 74 SER A O 1
ATOM 571 N N . SER A 1 75 ? -12.617 18.281 -8.805 1 97.44 75 SER A N 1
ATOM 572 C CA . SER A 1 75 ? -12.875 18.172 -10.242 1 97.44 75 SER A CA 1
ATOM 573 C C . SER A 1 75 ? -11.922 17.203 -10.906 1 97.44 75 SER A C 1
ATOM 575 O O . SER A 1 75 ? -12.156 16.766 -12.031 1 97.44 75 SER A O 1
ATOM 577 N N . GLY A 1 76 ? -10.859 16.859 -10.219 1 97 76 GLY A N 1
ATOM 578 C CA . GLY A 1 76 ? -9.883 15.977 -10.836 1 97 76 GLY A CA 1
ATOM 579 C C . GLY A 1 76 ? -10.359 14.539 -10.922 1 97 76 GLY A C 1
ATOM 580 O O . GLY A 1 76 ? -10.797 13.961 -9.93 1 97 76 GLY A O 1
ATOM 581 N N . PRO A 1 77 ? -10.297 13.945 -12.102 1 96.81 77 PRO A N 1
ATOM 582 C CA . PRO A 1 77 ? -10.734 12.555 -12.242 1 96.81 77 PRO A CA 1
ATOM 583 C C . PRO A 1 77 ? -9.914 11.586 -11.398 1 96.81 77 PRO A C 1
ATOM 585 O O . PRO A 1 77 ? -10.422 10.547 -10.969 1 96.81 77 PRO A O 1
ATOM 588 N N . GLU A 1 78 ? -8.68 11.938 -11.148 1 96.62 78 GLU A N 1
ATOM 589 C CA . GLU A 1 78 ? -7.785 11.062 -10.398 1 96.62 78 GLU A CA 1
ATOM 590 C C . GLU A 1 78 ? -8.211 10.961 -8.93 1 96.62 78 GL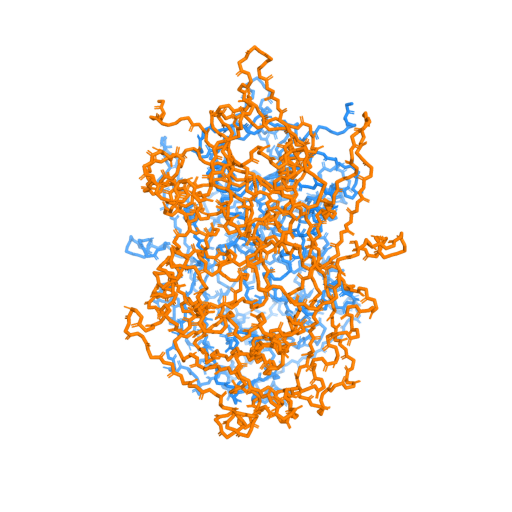U A C 1
ATOM 592 O O . GLU A 1 78 ? -7.781 10.062 -8.219 1 96.62 78 GLU A O 1
ATOM 597 N N . TYR A 1 79 ? -9.062 11.867 -8.516 1 98.25 79 TYR A N 1
ATOM 598 C CA . TYR A 1 79 ? -9.445 11.875 -7.105 1 98.25 79 TYR A CA 1
ATOM 599 C C . TYR A 1 79 ? -10.82 11.258 -6.906 1 98.25 79 TYR A C 1
ATOM 601 O O . TYR A 1 79 ? -11.352 11.242 -5.793 1 98.25 79 TYR A O 1
ATOM 609 N N . LYS A 1 80 ? -11.391 10.711 -8.023 1 96.19 80 LYS A N 1
ATOM 610 C CA . LYS A 1 80 ? -12.609 9.93 -7.867 1 96.19 80 LYS A CA 1
ATOM 611 C C . LYS A 1 80 ? -12.391 8.727 -6.953 1 96.19 80 LYS A C 1
ATOM 613 O O . LYS A 1 80 ? -11.43 7.977 -7.125 1 96.19 80 LYS A O 1
ATOM 618 N N . GLY A 1 81 ? -13.211 8.617 -5.961 1 95 81 GLY A N 1
ATOM 619 C CA . GLY A 1 81 ? -13.07 7.539 -5 1 95 81 GLY A CA 1
ATOM 620 C C . GLY A 1 81 ? -12.109 7.863 -3.875 1 95 81 GLY A C 1
ATOM 621 O O . GLY A 1 81 ? -11.859 7.027 -3.004 1 95 81 GLY A O 1
ATOM 622 N N . ILE A 1 82 ? -11.578 9.039 -3.939 1 98.44 82 ILE A N 1
ATOM 623 C CA . ILE A 1 82 ? -10.664 9.484 -2.896 1 98.44 82 ILE A CA 1
ATOM 624 C C . ILE A 1 82 ? -11.266 10.68 -2.154 1 98.44 82 ILE A C 1
ATOM 626 O O . ILE A 1 82 ? -11.266 10.711 -0.922 1 98.44 82 ILE A O 1
ATOM 630 N N . PHE A 1 83 ? -11.773 11.633 -2.912 1 98.75 83 PHE A N 1
ATOM 631 C CA . PHE A 1 83 ? -12.414 12.812 -2.354 1 98.75 83 PHE A CA 1
ATOM 632 C C . PHE A 1 83 ? -13.93 12.641 -2.324 1 98.75 83 PHE A C 1
ATOM 634 O O . PHE A 1 83 ? -14.523 12.148 -3.285 1 98.75 83 PHE A O 1
ATOM 641 N N . TYR A 1 84 ? -14.539 13.086 -1.268 1 98.44 84 TYR A N 1
ATOM 642 C CA . TYR A 1 84 ? -15.984 13.008 -1.078 1 98.44 84 TYR A CA 1
ATOM 643 C C . TYR A 1 84 ? -16.547 14.344 -0.632 1 98.44 84 TYR A C 1
ATOM 645 O O . TYR A 1 84 ? -16.281 14.805 0.48 1 98.44 84 TYR A O 1
ATOM 653 N N . PRO A 1 85 ? -17.328 14.945 -1.455 1 98 85 PRO A N 1
ATOM 654 C CA . PRO A 1 85 ? -17.953 16.219 -1.047 1 98 85 PRO A CA 1
ATOM 655 C C . PRO A 1 85 ? -18.859 16.062 0.172 1 98 85 PRO A C 1
ATOM 657 O O . PRO A 1 85 ? -19.562 15.047 0.302 1 98 85 PRO A O 1
ATOM 660 N N . SER A 1 86 ? -18.766 16.938 1.067 1 98.12 86 SER A N 1
ATOM 661 C CA . SER A 1 86 ? -19.578 16.969 2.287 1 98.12 86 SER A CA 1
ATOM 662 C C . SER A 1 86 ? -19.641 18.375 2.861 1 98.12 86 SER A C 1
ATOM 664 O O . SER A 1 86 ? -18.656 19.125 2.818 1 98.12 86 SER A O 1
ATOM 666 N N . PRO A 1 87 ? -20.844 18.766 3.404 1 98 87 PRO A N 1
ATOM 667 C CA . PRO A 1 87 ? -20.891 20.047 4.094 1 98 87 PRO A CA 1
ATOM 668 C C . PRO A 1 87 ? -19.953 20.109 5.305 1 98 87 PRO A C 1
ATOM 670 O O . PRO A 1 87 ? -19.766 19.094 5.992 1 98 87 PRO A O 1
ATOM 673 N N . PHE A 1 88 ? -19.422 21.25 5.457 1 97.56 88 PHE A N 1
ATOM 674 C CA . PHE A 1 88 ? -18.516 21.531 6.57 1 97.56 88 PHE A CA 1
ATOM 675 C C . PHE A 1 88 ? -19.125 22.578 7.512 1 97.56 88 PHE A C 1
ATOM 677 O O . PHE A 1 88 ? -19.562 23.641 7.074 1 97.56 88 PHE A O 1
ATOM 684 N N . THR A 1 89 ? -19.188 22.203 8.828 1 97.38 89 THR A N 1
ATOM 685 C CA . THR A 1 89 ? -19.719 23.125 9.828 1 97.38 89 THR A CA 1
ATOM 686 C C . THR A 1 89 ? -18.672 23.422 10.898 1 97.38 89 THR A C 1
ATOM 688 O O . THR A 1 89 ? -18.047 22.516 11.43 1 97.38 89 THR A O 1
ATOM 691 N N . LEU A 1 90 ? -18.406 24.672 11.148 1 96.69 90 LEU A N 1
ATOM 692 C CA . LEU A 1 90 ? -17.547 25.141 12.227 1 96.69 90 LEU A CA 1
ATOM 693 C C . LEU A 1 90 ? -18.328 26 13.219 1 96.69 90 LEU A C 1
ATOM 695 O O . LEU A 1 90 ? -18.953 26.984 12.836 1 96.69 90 LEU A O 1
ATOM 699 N N . VAL A 1 91 ? -18.297 25.594 14.508 1 96.31 91 VAL A N 1
ATOM 700 C CA . VAL A 1 91 ? -19.109 26.297 15.5 1 96.31 91 VAL A CA 1
ATOM 701 C C . VAL A 1 91 ? -18.25 26.625 16.719 1 96.31 91 VAL A C 1
ATOM 703 O O . VAL A 1 91 ? -17.281 25.938 17.016 1 96.31 91 VAL A O 1
ATOM 706 N N . ALA A 1 92 ? -18.562 27.672 17.391 1 95.19 92 ALA A N 1
ATOM 707 C CA . ALA A 1 92 ? -17.984 28.109 18.656 1 95.19 92 ALA A CA 1
ATOM 708 C C . ALA A 1 92 ? -19.062 28.641 19.609 1 95.19 92 ALA A C 1
ATOM 710 O O . ALA A 1 92 ? -20.141 29.016 19.172 1 95.19 92 ALA A O 1
ATOM 711 N N . GLY A 1 93 ? -18.781 28.531 20.859 1 93.88 93 GLY A N 1
ATOM 712 C CA . GLY A 1 93 ? -19.641 29.219 21.797 1 93.88 93 GLY A CA 1
ATOM 713 C C . GLY A 1 93 ? -19.547 30.734 21.703 1 93.88 93 GLY A C 1
ATOM 714 O O . GLY A 1 93 ? -18.469 31.281 21.516 1 93.88 93 GLY A O 1
ATOM 715 N N . LYS A 1 94 ? -20.672 31.375 21.922 1 92.88 94 LYS A N 1
ATOM 716 C CA . LYS A 1 94 ? -20.688 32.812 21.812 1 92.88 94 LYS A CA 1
ATOM 717 C C . LYS A 1 94 ? -19.812 33.469 22.859 1 92.88 94 LYS A C 1
ATOM 719 O O . LYS A 1 94 ? -19.328 34.594 22.672 1 92.88 94 LYS A O 1
ATOM 724 N N . GLN A 1 95 ? -19.609 32.781 23.906 1 91.5 95 GLN A N 1
ATOM 725 C CA . GLN A 1 95 ? -18.781 33.312 24.984 1 91.5 95 GLN A CA 1
ATOM 726 C C . GLN A 1 95 ? -17.297 33.156 24.672 1 91.5 95 GLN A C 1
ATOM 728 O O . GLN A 1 95 ? -16.453 33.719 25.344 1 91.5 95 GLN A O 1
ATOM 733 N N . ASN A 1 96 ? -16.969 32.312 23.75 1 92.12 96 ASN A N 1
ATOM 734 C CA . ASN A 1 96 ? -15.586 32.125 23.312 1 92.12 96 ASN A CA 1
ATOM 735 C C . ASN A 1 96 ? -15.195 33.156 22.266 1 92.12 96 ASN A C 1
ATOM 737 O O . ASN A 1 96 ? -15.32 32.906 21.062 1 92.12 96 ASN A O 1
ATOM 741 N N . ALA A 1 97 ? -14.625 34.25 22.719 1 91.12 97 ALA A N 1
ATOM 742 C CA . ALA A 1 97 ? -14.297 35.375 21.844 1 91.12 97 ALA A CA 1
ATOM 743 C C . ALA A 1 97 ? -13.281 34.969 20.781 1 91.12 97 ALA A C 1
ATOM 745 O O . ALA A 1 97 ? -13.344 35.438 19.641 1 91.12 97 ALA A O 1
ATOM 746 N N . TYR A 1 98 ? -12.438 34.188 21.188 1 89.19 98 TYR A N 1
ATOM 747 C CA . TYR A 1 98 ? -11.398 33.75 20.266 1 89.19 98 TYR A CA 1
ATOM 748 C C . TYR A 1 98 ? -11.992 32.875 19.141 1 89.19 98 TYR A C 1
ATOM 750 O O . TYR A 1 98 ? -11.664 33.094 17.969 1 89.19 98 TYR A O 1
ATOM 758 N N . GLY A 1 99 ? -12.82 32 19.5 1 91.12 99 GLY A N 1
ATOM 759 C CA . GLY A 1 99 ? -13.492 31.156 18.516 1 91.12 99 GLY A CA 1
ATOM 760 C C . GLY A 1 99 ? -14.383 31.938 17.578 1 91.12 99 GLY A C 1
ATOM 761 O O . GLY A 1 99 ? -14.383 31.703 16.375 1 91.12 99 GLY A O 1
ATOM 762 N N . CYS A 1 100 ? -15.062 32.875 18.125 1 92.94 100 CYS A N 1
ATOM 763 C CA . CYS A 1 100 ? -15.93 33.719 17.312 1 92.94 100 CYS A CA 1
ATOM 764 C C . CYS A 1 100 ? -15.117 34.531 16.328 1 92.94 100 CYS A C 1
ATOM 766 O O . CYS A 1 100 ? -15.5 34.688 15.164 1 92.94 100 CYS A O 1
ATOM 768 N N . ALA A 1 101 ? -14.039 35 16.812 1 93 101 ALA A N 1
ATOM 769 C CA . ALA A 1 101 ? -13.164 35.781 15.938 1 93 101 ALA A CA 1
ATOM 770 C C . ALA A 1 101 ? -12.625 34.938 14.797 1 93 101 ALA A C 1
ATOM 772 O O . ALA A 1 101 ? -12.492 35.406 13.664 1 93 101 ALA A O 1
ATOM 773 N N . TRP A 1 102 ? -12.266 33.75 15.125 1 91.25 102 TRP A N 1
ATOM 774 C CA . TRP A 1 102 ? -11.789 32.812 14.086 1 91.25 102 TRP A CA 1
ATOM 775 C C . TRP A 1 102 ? -12.867 32.594 13.031 1 91.25 102 TRP A C 1
ATOM 777 O O . TRP A 1 102 ? -12.594 32.625 11.836 1 91.25 102 TRP A O 1
ATOM 787 N N . VAL A 1 103 ? -14.094 32.375 13.445 1 93.88 103 VAL A N 1
ATOM 788 C CA . VAL A 1 103 ? -15.227 32.188 12.547 1 93.88 103 VAL A CA 1
ATOM 789 C C . VAL A 1 103 ? -15.383 33.406 11.648 1 93.88 103 VAL A C 1
ATOM 791 O O . VAL A 1 103 ? -15.523 33.25 10.43 1 93.88 103 VAL A O 1
ATOM 794 N N . ASP A 1 104 ? -15.289 34.531 12.242 1 94.81 104 ASP A N 1
ATOM 795 C CA . ASP A 1 104 ? -15.461 35.781 11.492 1 94.81 104 ASP A CA 1
ATOM 796 C C . ASP A 1 104 ? -14.367 35.938 10.438 1 94.81 104 ASP A C 1
ATOM 798 O O . ASP A 1 104 ? -14.625 36.406 9.328 1 94.81 104 ASP A O 1
ATOM 802 N N . LYS A 1 105 ? -13.195 35.594 10.805 1 93.5 105 LYS A N 1
ATOM 803 C CA . LYS A 1 105 ? -12.094 35.656 9.852 1 93.5 105 LYS A CA 1
ATOM 804 C C . LYS A 1 105 ? -12.32 34.719 8.664 1 93.5 105 LYS A C 1
ATOM 806 O O . LYS A 1 105 ? -12.078 35.094 7.516 1 93.5 105 LYS A O 1
ATOM 811 N N . CYS A 1 106 ? -12.734 33.531 8.938 1 93.81 106 CYS A N 1
ATOM 812 C CA . CYS A 1 106 ? -13.016 32.594 7.875 1 93.81 106 CYS A CA 1
ATOM 813 C C . CYS A 1 106 ? -14.078 33.125 6.926 1 93.81 106 CYS A C 1
ATOM 815 O O . CYS A 1 106 ? -13.891 33.094 5.707 1 93.81 106 CYS A O 1
ATOM 817 N N . ILE A 1 107 ? -15.133 33.688 7.492 1 94.81 107 ILE A N 1
ATOM 818 C CA . ILE A 1 107 ? -16.25 34.188 6.707 1 94.81 107 ILE A CA 1
ATOM 819 C C . ILE A 1 107 ? -15.805 35.375 5.883 1 94.81 107 ILE A C 1
ATOM 821 O O . ILE A 1 107 ? -16.219 35.531 4.73 1 94.81 107 ILE A O 1
ATOM 825 N N . SER A 1 108 ? -15.031 36.188 6.492 1 95.62 108 SER A N 1
ATOM 826 C CA . SER A 1 108 ? -14.555 37.375 5.801 1 95.62 108 SER A CA 1
ATOM 827 C C . SER A 1 108 ? -13.773 37.031 4.543 1 95.62 108 SER A C 1
ATOM 829 O O . SER A 1 108 ? -13.93 37.656 3.502 1 95.62 108 SER A O 1
ATOM 831 N N . HIS A 1 109 ? -12.945 36.062 4.633 1 93.06 109 HIS A N 1
ATOM 832 C CA . HIS A 1 109 ? -12.164 35.625 3.471 1 93.06 109 HIS A CA 1
ATOM 833 C C . HIS A 1 109 ? -13.055 34.969 2.414 1 93.06 109 HIS A C 1
ATOM 835 O O . HIS A 1 109 ? -12.805 35.125 1.216 1 93.06 109 HIS A O 1
ATOM 841 N N . LEU A 1 110 ? -14.102 34.281 2.816 1 94.19 110 LEU A N 1
ATOM 842 C CA . LEU A 1 110 ? -15.07 33.75 1.863 1 94.19 110 LEU A CA 1
ATOM 843 C C . LEU A 1 110 ? -15.789 34.875 1.125 1 94.19 110 LEU A C 1
ATOM 845 O O . LEU A 1 110 ? -15.953 34.812 -0.097 1 94.19 110 LEU A O 1
ATOM 849 N N . ASP A 1 111 ? -16.094 35.812 1.871 1 94.88 111 ASP A N 1
ATOM 850 C CA . ASP A 1 111 ? -16.75 36.969 1.284 1 94.88 111 ASP A CA 1
ATOM 851 C C . ASP A 1 111 ? -15.844 37.656 0.248 1 94.88 111 ASP A C 1
ATOM 853 O O . ASP A 1 111 ? -16.297 38.031 -0.834 1 94.88 111 ASP A O 1
ATOM 857 N N . GLU A 1 112 ? -14.664 37.812 0.621 1 93.44 112 GLU A N 1
ATOM 858 C CA . GLU A 1 112 ? -13.703 38.438 -0.269 1 93.44 112 GLU A CA 1
ATOM 859 C C . GLU A 1 112 ? -13.586 37.688 -1.591 1 93.44 112 GLU A C 1
ATOM 861 O O . GLU A 1 112 ? -13.352 38.312 -2.639 1 93.44 112 GLU A O 1
ATOM 866 N N . LEU A 1 113 ? -13.805 36.438 -1.546 1 91.25 113 LEU A N 1
ATOM 867 C CA . LEU A 1 113 ? -13.648 35.594 -2.734 1 91.25 113 LEU A CA 1
ATOM 868 C C . LEU A 1 113 ? -15 35.344 -3.402 1 91.25 113 LEU A C 1
ATOM 870 O O . LEU A 1 113 ? -15.078 34.625 -4.406 1 91.25 113 LEU A O 1
ATOM 874 N N . GLY A 1 114 ? -16.031 35.844 -2.826 1 93 114 GLY A N 1
ATOM 875 C CA . GLY A 1 114 ? -17.375 35.688 -3.381 1 93 114 GLY A CA 1
ATOM 876 C C . GLY A 1 114 ? -17.922 34.281 -3.248 1 93 114 GLY A C 1
ATOM 877 O O . GLY A 1 114 ? -18.672 33.812 -4.105 1 93 114 GLY A O 1
ATOM 878 N N . LEU A 1 115 ? -17.484 33.656 -2.236 1 92.62 115 LEU A N 1
ATOM 879 C CA . LEU A 1 115 ? -17.906 32.25 -2.039 1 92.62 115 LEU A CA 1
ATOM 880 C C . LEU A 1 115 ? -19.047 32.188 -1.032 1 92.62 115 LEU A C 1
ATOM 882 O O . LEU A 1 115 ? -19.062 32.938 -0.052 1 92.62 115 LEU A O 1
ATOM 886 N N . GLU A 1 116 ? -19.922 31.25 -1.258 1 92.94 116 GLU A N 1
ATOM 887 C CA . GLU A 1 116 ? -21.156 31.156 -0.47 1 92.94 116 GLU A CA 1
ATOM 888 C C . GLU A 1 116 ? -20.906 30.375 0.824 1 92.94 116 GLU A C 1
ATOM 890 O O . GLU A 1 116 ? -20.062 29.5 0.879 1 92.94 116 GLU A O 1
ATOM 895 N N . TYR A 1 117 ? -21.641 30.734 1.849 1 95.25 117 TYR A N 1
ATOM 896 C CA . TYR A 1 117 ? -21.734 30.031 3.125 1 95.25 117 TYR A CA 1
ATOM 897 C C . TYR A 1 117 ? -23.062 30.297 3.803 1 95.25 117 TYR A C 1
ATOM 899 O O . TYR A 1 117 ? -23.812 31.188 3.379 1 95.25 117 TYR A O 1
ATOM 907 N N . GLU A 1 118 ? -23.391 29.5 4.805 1 96.06 118 GLU A N 1
ATOM 908 C CA . GLU A 1 118 ? -24.594 29.688 5.598 1 96.06 118 GLU A CA 1
ATOM 909 C C . GLU A 1 118 ? -24.266 29.984 7.059 1 96.06 118 GLU A C 1
ATOM 911 O O . GLU A 1 118 ? -23.562 29.188 7.711 1 96.06 118 GLU A O 1
ATOM 916 N N . ARG A 1 119 ? -24.797 31.047 7.539 1 94.81 119 ARG A N 1
ATOM 917 C CA . ARG A 1 119 ? -24.609 31.328 8.961 1 94.81 119 ARG A CA 1
ATOM 918 C C . ARG A 1 119 ? -25.453 30.422 9.82 1 94.81 119 ARG A C 1
ATOM 920 O O . ARG A 1 119 ? -26.594 30.109 9.469 1 94.81 119 ARG A O 1
ATOM 927 N N . LEU A 1 120 ? -24.859 30.062 10.883 1 94.5 120 LEU A N 1
ATOM 928 C CA . LEU A 1 120 ? -25.547 29.234 11.859 1 94.5 120 LEU A CA 1
ATOM 929 C C . LEU A 1 120 ? -25.766 29.984 13.164 1 94.5 120 LEU A C 1
ATOM 931 O O . LEU A 1 120 ? -24.844 30.109 13.977 1 94.5 120 LEU A O 1
ATOM 935 N N . ALA A 1 121 ? -26.984 30.344 13.438 1 87.94 121 ALA A N 1
ATOM 936 C CA . ALA A 1 121 ? -27.297 31.266 14.531 1 87.94 121 ALA A CA 1
ATOM 937 C C . ALA A 1 121 ? -27.375 30.516 15.859 1 87.94 121 ALA A C 1
ATOM 939 O O . ALA A 1 121 ? -27.062 31.094 16.906 1 87.94 121 ALA A O 1
ATOM 940 N N . ASP A 1 122 ? -27.875 29.328 15.797 1 89.56 122 ASP A N 1
ATOM 941 C CA . ASP A 1 122 ? -27.984 28.516 17 1 89.56 122 ASP A CA 1
ATOM 942 C C . ASP A 1 122 ? -28.078 27.031 16.672 1 89.56 122 ASP A C 1
ATOM 944 O O . ASP A 1 122 ? -28.016 26.641 15.5 1 89.56 122 ASP A O 1
ATOM 948 N N . ALA A 1 123 ? -28.172 26.266 17.688 1 90.75 123 ALA A N 1
ATOM 949 C CA . ALA A 1 123 ? -28.141 24.812 17.547 1 90.75 123 ALA A CA 1
ATOM 950 C C . ALA A 1 123 ? -29.375 24.312 16.781 1 90.75 123 ALA A C 1
ATOM 952 O O . ALA A 1 123 ? -29.297 23.328 16.047 1 90.75 123 ALA A O 1
ATOM 953 N N . ASP A 1 124 ? -30.453 24.953 16.938 1 91.06 124 ASP A N 1
ATOM 954 C CA . ASP A 1 124 ? -31.672 24.531 16.266 1 91.06 124 ASP A CA 1
ATOM 955 C C . ASP A 1 124 ? -31.562 24.672 14.758 1 91.06 124 ASP A C 1
ATOM 957 O O . ASP A 1 124 ? -32.031 23.812 14.008 1 91.06 124 ASP A O 1
ATOM 961 N N . VAL A 1 125 ? -30.984 25.719 14.375 1 91.62 125 VAL A N 1
ATOM 962 C CA . VAL A 1 125 ? -30.781 25.969 12.945 1 91.62 125 VAL A CA 1
ATOM 963 C C . VAL A 1 125 ? -29.922 24.859 12.352 1 91.62 125 VAL A C 1
ATOM 965 O O . VAL A 1 125 ? -30.234 24.328 11.281 1 91.62 125 VAL A O 1
ATOM 968 N N . ILE A 1 126 ? -28.891 24.5 13.016 1 93.69 126 ILE A N 1
ATOM 969 C CA . ILE A 1 126 ? -27.984 23.469 12.539 1 93.69 126 ILE A CA 1
ATOM 970 C C . ILE A 1 126 ? -28.719 22.125 12.461 1 93.69 126 ILE A C 1
ATOM 972 O O . ILE A 1 126 ? -28.547 21.375 11.492 1 93.69 126 ILE A O 1
ATOM 976 N N . LYS A 1 127 ? -29.438 21.828 13.414 1 93.44 127 LYS A N 1
ATOM 977 C CA . LYS A 1 127 ? -30.141 20.562 13.477 1 93.44 127 LYS A CA 1
ATOM 978 C C . LYS A 1 127 ? -31.219 20.469 12.398 1 93.44 127 LYS A C 1
ATOM 980 O O . LYS A 1 127 ? -31.516 19.375 11.898 1 93.44 127 LYS A O 1
ATOM 985 N N . ASP A 1 128 ? -31.812 21.594 12.086 1 94.19 128 ASP A N 1
ATOM 986 C CA . ASP A 1 128 ? -32.75 21.641 10.977 1 94.19 128 ASP A CA 1
ATOM 987 C C . ASP A 1 128 ? -32.062 21.312 9.656 1 94.19 128 ASP A C 1
ATOM 989 O O . ASP A 1 128 ? -32.625 20.594 8.82 1 94.19 128 ASP A O 1
ATOM 993 N N . LEU A 1 129 ? -30.938 21.875 9.531 1 95.19 129 LEU A N 1
ATOM 994 C CA . LEU A 1 129 ? -30.172 21.672 8.305 1 95.19 129 LEU A CA 1
ATOM 995 C C . LEU A 1 129 ? -29.625 20.25 8.242 1 95.19 129 LEU A C 1
ATOM 997 O O . LEU A 1 129 ? -29.547 19.656 7.168 1 95.19 129 LEU A O 1
ATOM 1001 N N . PHE A 1 130 ? -29.203 19.75 9.453 1 97 130 PHE A N 1
ATOM 1002 C CA . PHE A 1 130 ? -28.594 18.422 9.555 1 97 130 PHE A CA 1
ATOM 1003 C C . PHE A 1 130 ? -29.234 17.609 10.672 1 97 130 PHE A C 1
ATOM 1005 O O . PHE A 1 130 ? -28.641 17.422 11.727 1 97 130 PHE A O 1
ATOM 1012 N N . PRO A 1 131 ? -30.266 16.969 10.336 1 96.38 131 PRO A N 1
ATOM 1013 C CA . PRO A 1 131 ? -31.016 16.234 11.359 1 96.38 131 PRO A CA 1
ATOM 1014 C C . PRO A 1 131 ? -30.234 15.055 11.93 1 96.38 131 PRO A C 1
ATOM 1016 O O . PRO A 1 131 ? -30.609 14.516 12.977 1 96.38 131 PRO A O 1
ATOM 1019 N N . THR A 1 132 ? -29.156 14.695 11.273 1 96.75 132 THR A N 1
ATOM 1020 C CA . THR A 1 132 ? -28.328 13.602 11.773 1 96.75 132 THR A CA 1
ATOM 1021 C C . THR A 1 132 ? -27.578 14.023 13.039 1 96.75 132 THR A C 1
ATOM 1023 O O . THR A 1 132 ? -27.094 13.18 13.797 1 96.75 132 THR A O 1
ATOM 1026 N N . LEU A 1 133 ? -27.375 15.312 13.18 1 96.56 133 LEU A N 1
ATOM 1027 C CA . LEU A 1 133 ? -26.844 15.82 14.438 1 96.56 133 LEU A CA 1
ATOM 1028 C C . LEU A 1 133 ? -27.906 15.781 15.539 1 96.56 133 LEU A C 1
ATOM 1030 O O . LEU A 1 133 ? -28.641 16.75 15.727 1 96.56 133 LEU A O 1
ATOM 1034 N N . SER A 1 134 ? -27.891 14.797 16.297 1 95 134 SER A N 1
ATOM 1035 C CA . SER A 1 134 ? -29.016 14.516 17.188 1 95 134 SER A CA 1
ATOM 1036 C C . SER A 1 134 ? -28.797 15.117 18.562 1 95 134 SER A C 1
ATOM 1038 O O . SER A 1 134 ? -29.75 15.227 19.359 1 95 134 SER A O 1
ATOM 1040 N N . GLY A 1 135 ? -27.594 15.445 18.891 1 95.12 135 GLY A N 1
ATOM 1041 C CA . GLY A 1 135 ? -27.297 15.945 20.234 1 95.12 135 GLY A CA 1
ATOM 1042 C C . GLY A 1 135 ? -27.625 17.422 20.406 1 95.12 135 GLY A C 1
ATOM 1043 O O . GLY A 1 135 ? -28.141 18.062 19.484 1 95.12 135 GLY A O 1
ATOM 1044 N N . ASP A 1 136 ? -27.297 17.922 21.578 1 92.44 136 ASP A N 1
ATOM 1045 C CA . ASP A 1 136 ? -27.625 19.297 21.922 1 92.44 136 ASP A CA 1
ATOM 1046 C C . ASP A 1 136 ? -26.625 20.266 21.281 1 92.44 136 ASP A C 1
ATOM 1048 O O . ASP A 1 136 ? -26.891 21.469 21.188 1 92.44 136 ASP A O 1
ATOM 1052 N N . LEU A 1 137 ? -25.516 19.75 20.844 1 94.19 137 LEU A N 1
ATOM 1053 C CA . LEU A 1 137 ? -24.438 20.578 20.312 1 94.19 137 LEU A CA 1
ATOM 1054 C C . LEU A 1 137 ? -24.031 21.656 21.328 1 94.19 137 LEU A C 1
ATOM 1056 O O . LEU A 1 137 ? -24.109 21.422 22.531 1 94.19 137 LEU A O 1
ATOM 1060 N N . ILE A 1 138 ? -23.297 22.672 20.859 1 88.38 138 ILE A N 1
ATOM 1061 C CA . ILE A 1 138 ? -23.016 23.781 21.766 1 88.38 138 ILE A CA 1
ATOM 1062 C C . ILE A 1 138 ? -24.312 24.531 22.062 1 88.38 138 ILE A C 1
ATOM 1064 O O . ILE A 1 138 ? -24.984 25.016 21.141 1 88.38 138 ILE A O 1
ATOM 1068 N N . HIS A 1 139 ? -24.766 24.578 23.266 1 78.62 139 HIS A N 1
ATOM 1069 C CA . HIS A 1 139 ? -26.016 25.219 23.688 1 78.62 139 HIS A CA 1
ATOM 1070 C C . HIS A 1 139 ? -25.797 26.062 24.938 1 78.62 139 HIS A C 1
ATOM 1072 O O . HIS A 1 139 ? -25.062 25.672 25.844 1 78.62 139 HIS A O 1
ATOM 1078 N N . PRO A 1 140 ? -26.578 27.203 24.922 1 70.38 140 PRO A N 1
ATOM 1079 C CA . PRO A 1 140 ? -27.578 27.797 24.031 1 70.38 140 PRO A CA 1
ATOM 1080 C C . PRO A 1 140 ? -26.953 28.75 23.016 1 70.38 140 PRO A C 1
ATOM 1082 O O . PRO A 1 140 ? -27.594 29.094 22 1 70.38 140 PRO A O 1
ATOM 1085 N N . ASP A 1 141 ? -25.75 29.125 23.25 1 86.19 141 ASP A N 1
ATOM 1086 C CA . ASP A 1 141 ? -25.219 30.203 22.438 1 86.19 141 ASP A CA 1
ATOM 1087 C C . ASP A 1 141 ? -24.141 29.688 21.484 1 86.19 141 ASP A C 1
ATOM 1089 O O . ASP A 1 141 ? -22.953 29.641 21.844 1 86.19 141 ASP A O 1
ATOM 1093 N N . LEU A 1 142 ? -24.641 29.344 20.359 1 91.62 142 LEU A N 1
ATOM 1094 C CA . LEU A 1 142 ? -23.766 28.828 19.297 1 91.62 142 LEU A CA 1
ATOM 1095 C C . LEU A 1 142 ? -23.547 29.891 18.219 1 91.62 142 LEU A C 1
ATOM 1097 O O . LEU A 1 142 ? -24.453 30.688 17.938 1 91.62 142 LEU A O 1
ATOM 1101 N N . TYR A 1 143 ? -22.359 30.016 17.734 1 93.44 143 TYR A N 1
ATOM 1102 C CA . TYR A 1 143 ? -21.922 30.906 16.656 1 93.44 143 TYR A CA 1
ATOM 1103 C C . TYR A 1 143 ? -21.125 30.125 15.609 1 93.44 143 TYR A C 1
ATOM 1105 O O . TYR A 1 143 ? -20.125 29.484 15.938 1 93.44 143 TYR A O 1
ATOM 1113 N N . GLY A 1 144 ? -21.609 30.125 14.398 1 95.94 144 GLY A N 1
ATOM 1114 C CA . GLY A 1 144 ? -20.859 29.344 13.422 1 95.94 144 GLY A CA 1
ATOM 1115 C C . GLY A 1 144 ? -21.391 29.5 12.008 1 95.94 144 GLY A C 1
ATOM 1116 O O . GLY A 1 144 ? -22.141 30.422 11.711 1 95.94 144 GLY A O 1
ATOM 1117 N N . TYR A 1 145 ? -20.891 28.734 11.086 1 97.19 145 TYR A N 1
ATOM 1118 C CA . TYR A 1 145 ? -21.297 28.75 9.688 1 97.19 145 TYR A CA 1
ATOM 1119 C C . TYR A 1 145 ? -21.141 27.375 9.055 1 97.19 145 TYR A C 1
ATOM 1121 O O . TYR A 1 145 ? -20.484 26.5 9.625 1 97.19 145 TYR A O 1
ATOM 1129 N N . CYS A 1 146 ? -21.812 27.172 7.953 1 97.75 146 CYS A N 1
ATOM 1130 C CA . CYS A 1 146 ? -21.719 25.984 7.117 1 97.75 146 CYS A CA 1
ATOM 1131 C C . CYS A 1 146 ? -21.234 26.344 5.715 1 97.75 146 CYS A C 1
ATOM 1133 O O . CYS A 1 146 ? -21.719 27.312 5.117 1 97.75 146 CYS A O 1
ATOM 1135 N N . ASN A 1 147 ? -20.188 25.703 5.273 1 97.69 147 ASN A N 1
ATOM 1136 C CA . ASN A 1 147 ? -19.719 25.766 3.891 1 97.69 147 ASN A CA 1
ATOM 1137 C C . ASN A 1 147 ? -19.969 24.453 3.158 1 97.69 147 ASN A C 1
ATOM 1139 O O . ASN A 1 147 ? -19.406 23.422 3.527 1 97.69 147 ASN A O 1
ATOM 1143 N N . ARG A 1 148 ? -20.688 24.484 2.047 1 96.69 148 ARG A N 1
ATOM 1144 C CA . ARG A 1 148 ? -21.062 23.266 1.334 1 96.69 148 ARG A CA 1
ATOM 1145 C C . ARG A 1 148 ? -20 22.891 0.302 1 96.69 148 ARG A C 1
ATOM 1147 O O . ARG A 1 148 ? -19.984 21.781 -0.213 1 96.69 148 ARG A O 1
ATOM 1154 N N . ASN A 1 149 ? -19.125 23.859 0.044 1 96.62 149 ASN A N 1
ATOM 1155 C CA . ASN A 1 149 ? -17.984 23.594 -0.822 1 96.62 149 ASN A CA 1
ATOM 1156 C C . ASN A 1 149 ? -16.797 23.047 -0.029 1 96.62 149 ASN A C 1
ATOM 1158 O O . ASN A 1 149 ? -15.758 23.703 0.064 1 96.62 149 ASN A O 1
ATOM 1162 N N . ALA A 1 150 ? -16.953 21.906 0.493 1 97.94 150 ALA A N 1
ATOM 1163 C CA . ALA A 1 150 ? -15.961 21.203 1.298 1 97.94 150 ALA A CA 1
ATOM 1164 C C . ALA A 1 150 ? -16.109 19.688 1.15 1 97.94 150 ALA A C 1
ATOM 1166 O O . ALA A 1 150 ? -16.875 19.219 0.311 1 97.94 150 ALA A O 1
ATOM 1167 N N . GLY A 1 151 ? -15.352 18.984 1.85 1 98.5 151 GLY A N 1
ATOM 1168 C CA . GLY A 1 151 ? -15.43 17.531 1.867 1 98.5 151 GLY A CA 1
ATOM 1169 C C . GLY A 1 151 ? -14.32 16.875 2.672 1 98.5 151 GLY A C 1
ATOM 1170 O O . GLY A 1 151 ? -13.75 17.5 3.566 1 98.5 151 GLY A O 1
ATOM 1171 N N . TRP A 1 152 ? -14.203 15.656 2.463 1 98.62 152 TRP A N 1
ATOM 1172 C CA . TRP A 1 152 ? -13.117 14.898 3.07 1 98.62 152 TRP A CA 1
ATOM 1173 C C . TRP A 1 152 ? -12.484 13.945 2.061 1 98.62 152 TRP A C 1
ATOM 1175 O O . TRP A 1 152 ? -13.086 13.625 1.035 1 98.62 152 TRP A O 1
ATOM 1185 N N . ALA A 1 153 ? -11.25 13.617 2.299 1 98.81 153 ALA A N 1
ATOM 1186 C CA . ALA A 1 153 ? -10.531 12.688 1.432 1 98.81 153 ALA A CA 1
ATOM 1187 C C . ALA A 1 153 ? -10.039 11.469 2.213 1 98.81 153 ALA A C 1
ATOM 1189 O O . ALA A 1 153 ? -9.648 11.594 3.377 1 98.81 153 ALA A O 1
ATOM 1190 N N . ASP A 1 154 ? -10.133 10.32 1.592 1 98.62 154 ASP A N 1
ATOM 1191 C CA . ASP A 1 154 ? -9.383 9.172 2.094 1 98.62 154 ASP A CA 1
ATOM 1192 C C . ASP A 1 154 ? -7.875 9.414 1.995 1 98.62 154 ASP A C 1
ATOM 1194 O O . ASP A 1 154 ? -7.301 9.359 0.905 1 98.62 154 ASP A O 1
ATOM 1198 N N . ALA A 1 155 ? -7.309 9.672 3.119 1 98.56 155 ALA A N 1
ATOM 1199 C CA . ALA A 1 155 ? -5.93 10.148 3.146 1 98.56 155 ALA A CA 1
ATOM 1200 C C . ALA A 1 155 ? -4.961 9.07 2.662 1 98.56 155 ALA A C 1
ATOM 1202 O O . ALA A 1 155 ? -4.012 9.367 1.935 1 98.56 155 ALA A O 1
ATOM 1203 N N . ALA A 1 156 ? -5.203 7.867 3.045 1 98.25 156 ALA A N 1
ATOM 1204 C CA . ALA A 1 156 ? -4.344 6.766 2.617 1 98.25 156 ALA A CA 1
ATOM 1205 C C . ALA A 1 156 ? -4.383 6.594 1.103 1 98.25 156 ALA A C 1
ATOM 1207 O O . ALA A 1 156 ? -3.344 6.41 0.465 1 98.25 156 ALA A O 1
ATOM 1208 N N . LYS A 1 157 ? -5.57 6.688 0.529 1 98.06 157 LYS A N 1
ATOM 1209 C CA . LYS A 1 157 ? -5.715 6.523 -0.915 1 98.06 157 LYS A CA 1
ATOM 1210 C C . LYS A 1 157 ? -5.051 7.672 -1.667 1 98.06 157 LYS A C 1
ATOM 1212 O O . LYS A 1 157 ? -4.488 7.473 -2.748 1 98.06 157 LYS A O 1
ATOM 1217 N N . GLY A 1 158 ? -5.133 8.883 -1.099 1 98.81 158 GLY A N 1
ATOM 1218 C CA . GLY A 1 158 ? -4.43 10 -1.703 1 98.81 158 GLY A CA 1
ATOM 1219 C C . GLY A 1 158 ? -2.926 9.805 -1.738 1 98.81 158 GLY A C 1
ATOM 1220 O O . GLY A 1 158 ? -2.285 10.062 -2.76 1 98.81 158 GLY A O 1
ATOM 1221 N N . ILE A 1 159 ? -2.383 9.305 -0.67 1 98.88 159 ILE A N 1
ATOM 1222 C CA . ILE A 1 159 ? -0.946 9.07 -0.583 1 98.88 159 ILE A CA 1
ATOM 1223 C C . ILE A 1 159 ? -0.55 7.945 -1.539 1 98.88 159 ILE A C 1
ATOM 1225 O O . ILE A 1 159 ? 0.481 8.031 -2.211 1 98.88 159 ILE A O 1
ATOM 1229 N N . ALA A 1 160 ? -1.365 6.93 -1.601 1 98.38 160 ALA A N 1
ATOM 1230 C CA . ALA A 1 160 ? -1.108 5.832 -2.533 1 98.38 160 ALA A CA 1
ATOM 1231 C C . ALA A 1 160 ? -1.09 6.332 -3.975 1 98.38 160 ALA A C 1
ATOM 1233 O O . ALA A 1 160 ? -0.245 5.918 -4.77 1 98.38 160 ALA A O 1
ATOM 1234 N N . LEU A 1 161 ? -1.998 7.207 -4.34 1 98.5 161 LEU A N 1
ATOM 1235 C CA . LEU A 1 161 ? -2.049 7.785 -5.676 1 98.5 161 LEU A CA 1
ATOM 1236 C C . LEU A 1 161 ? -0.751 8.516 -6.004 1 98.5 161 LEU A C 1
ATOM 1238 O O . LEU A 1 161 ? -0.157 8.289 -7.062 1 98.5 161 LEU A O 1
ATOM 1242 N N . PHE A 1 162 ? -0.312 9.328 -5.055 1 98.88 162 PHE A N 1
ATOM 1243 C CA . PHE A 1 162 ? 0.891 10.109 -5.312 1 98.88 162 PHE A CA 1
ATOM 1244 C C . PHE A 1 162 ? 2.121 9.211 -5.363 1 98.88 162 PHE A C 1
ATOM 1246 O O . PHE A 1 162 ? 3.039 9.453 -6.148 1 98.88 162 PHE A O 1
ATOM 1253 N N . ARG A 1 163 ? 2.154 8.18 -4.52 1 98.69 163 ARG A N 1
ATOM 1254 C CA . ARG A 1 163 ? 3.207 7.176 -4.613 1 98.69 163 ARG A CA 1
ATOM 1255 C C . ARG A 1 163 ? 3.256 6.562 -6.008 1 98.69 163 ARG A C 1
ATOM 1257 O O . ARG A 1 163 ? 4.32 6.484 -6.621 1 98.69 163 ARG A O 1
ATOM 1264 N N . ASP A 1 164 ? 2.117 6.164 -6.504 1 98.31 164 ASP A N 1
ATOM 1265 C CA . ASP A 1 164 ? 2.035 5.512 -7.805 1 98.31 164 ASP A CA 1
ATOM 1266 C C . ASP A 1 164 ? 2.469 6.457 -8.922 1 98.31 164 ASP A C 1
ATOM 1268 O O . ASP A 1 164 ? 3.203 6.062 -9.828 1 98.31 164 ASP A O 1
ATOM 1272 N N . LEU A 1 165 ? 2.02 7.695 -8.852 1 98.19 165 LEU A N 1
ATOM 1273 C CA . LEU A 1 165 ? 2.41 8.688 -9.844 1 98.19 165 LEU A CA 1
ATOM 1274 C C . LEU A 1 165 ? 3.92 8.906 -9.828 1 98.19 165 LEU A C 1
ATOM 1276 O O . LEU A 1 165 ? 4.543 9.039 -10.883 1 98.19 165 LEU A O 1
ATOM 1280 N N . CYS A 1 166 ? 4.484 8.93 -8.648 1 98.75 166 CYS A N 1
ATOM 1281 C CA . CYS A 1 166 ? 5.93 9.078 -8.516 1 98.75 166 CYS A CA 1
ATOM 1282 C C . CYS A 1 166 ? 6.66 7.906 -9.164 1 98.75 166 CYS A C 1
ATOM 1284 O O . CYS A 1 166 ? 7.594 8.109 -9.938 1 98.75 166 CYS A O 1
ATOM 1286 N N . ILE A 1 167 ? 6.227 6.703 -8.875 1 98.12 167 ILE A N 1
ATOM 1287 C CA . ILE A 1 167 ? 6.867 5.5 -9.398 1 98.12 167 ILE A CA 1
ATOM 1288 C C . ILE A 1 167 ? 6.801 5.5 -10.93 1 98.12 167 ILE A C 1
ATOM 1290 O O . ILE A 1 167 ? 7.801 5.227 -11.594 1 98.12 167 ILE A O 1
ATOM 1294 N N . GLU A 1 168 ? 5.68 5.844 -11.469 1 96.88 168 GLU A N 1
ATOM 1295 C CA . GLU A 1 168 ? 5.477 5.844 -12.914 1 96.88 168 GLU A CA 1
ATOM 1296 C C . GLU A 1 168 ? 6.359 6.887 -13.602 1 96.88 168 GLU A C 1
ATOM 1298 O O . GLU A 1 168 ? 6.641 6.777 -14.797 1 96.88 168 GLU A O 1
ATOM 1303 N N . ARG A 1 169 ? 6.816 7.84 -12.789 1 97.31 169 ARG A N 1
ATOM 1304 C CA . ARG A 1 169 ? 7.664 8.891 -13.344 1 97.31 169 ARG A CA 1
ATOM 1305 C C . ARG A 1 169 ? 9.133 8.625 -13.047 1 97.31 169 ARG A C 1
ATOM 1307 O O . ARG A 1 169 ? 9.992 9.477 -13.297 1 97.31 169 ARG A O 1
ATOM 1314 N N . GLY A 1 170 ? 9.414 7.523 -12.453 1 97 170 GLY A N 1
ATOM 1315 C CA . GLY A 1 170 ? 10.797 7.094 -12.312 1 97 170 GLY A CA 1
ATOM 1316 C C . GLY A 1 170 ? 11.383 7.383 -10.945 1 97 170 GLY A C 1
ATOM 1317 O O . GLY A 1 170 ? 12.562 7.148 -10.703 1 97 170 GLY A O 1
ATOM 1318 N N . VAL A 1 171 ? 10.602 7.855 -10 1 98.62 171 VAL A N 1
ATOM 1319 C CA . VAL A 1 171 ? 11.07 8.109 -8.641 1 98.62 171 VAL A CA 1
ATOM 1320 C C . VAL A 1 171 ? 11.352 6.781 -7.934 1 98.62 171 VAL A C 1
ATOM 1322 O O . VAL A 1 171 ? 10.594 5.82 -8.086 1 98.62 171 VAL A O 1
ATOM 1325 N N . SER A 1 172 ? 12.414 6.758 -7.18 1 98.75 172 SER A N 1
ATOM 1326 C CA . SER A 1 172 ? 12.781 5.559 -6.438 1 98.75 172 SER A CA 1
ATOM 1327 C C . SER A 1 172 ? 12.422 5.691 -4.961 1 98.75 172 SER A C 1
ATOM 1329 O O . SER A 1 172 ? 12.336 6.801 -4.434 1 98.75 172 SER A O 1
ATOM 1331 N N . PHE A 1 173 ? 12.211 4.59 -4.355 1 98.88 173 PHE A N 1
ATOM 1332 C CA . PHE A 1 173 ? 11.922 4.512 -2.928 1 98.88 173 PHE A CA 1
ATOM 1333 C C . PHE A 1 173 ? 12.867 3.545 -2.234 1 98.88 173 PHE A C 1
ATOM 1335 O O . PHE A 1 173 ? 13.156 2.465 -2.754 1 98.88 173 PHE A O 1
ATOM 1342 N N . ILE A 1 174 ? 13.438 3.93 -1.131 1 98.88 174 ILE A N 1
ATOM 1343 C CA . ILE A 1 174 ? 14.172 3.059 -0.22 1 98.88 174 ILE A CA 1
ATOM 1344 C C . ILE A 1 174 ? 13.492 3.047 1.146 1 98.88 174 ILE A C 1
ATOM 1346 O O . ILE A 1 174 ? 13.297 4.098 1.761 1 98.88 174 ILE A O 1
ATOM 1350 N N . SER A 1 175 ? 13.055 1.903 1.653 1 98.69 175 SER A N 1
ATOM 1351 C CA . SER A 1 175 ? 12.297 1.769 2.893 1 98.69 175 SER A CA 1
ATOM 1352 C C . SER A 1 175 ? 12.891 0.692 3.793 1 98.69 175 SER A C 1
ATOM 1354 O O . SER A 1 175 ? 13.805 -0.033 3.381 1 98.69 175 SER A O 1
ATOM 1356 N N . GLY A 1 176 ? 12.367 0.564 5.016 1 98.19 176 GLY A N 1
ATOM 1357 C CA . GLY A 1 176 ? 12.945 -0.341 5.996 1 98.19 176 GLY A CA 1
ATOM 1358 C C . GLY A 1 176 ? 14.211 0.206 6.641 1 98.19 176 GLY A C 1
ATOM 1359 O O . GLY A 1 176 ? 14.367 1.422 6.766 1 98.19 176 GLY A O 1
ATOM 1360 N N . ALA A 1 177 ? 15.102 -0.667 7.012 1 97.94 177 ALA A N 1
ATOM 1361 C CA . ALA A 1 177 ? 16.312 -0.268 7.73 1 97.94 177 ALA A CA 1
ATOM 1362 C C . ALA A 1 177 ? 17.172 0.66 6.879 1 97.94 177 ALA A C 1
ATOM 1364 O O . ALA A 1 177 ? 17.734 1.636 7.387 1 97.94 177 ALA A O 1
ATOM 1365 N N . GLN A 1 178 ? 17.188 0.399 5.559 1 98.19 178 GLN A N 1
ATOM 1366 C CA . GLN A 1 178 ? 18 1.22 4.656 1 98.19 178 GLN A CA 1
ATOM 1367 C C . GLN A 1 178 ? 17.312 2.557 4.379 1 98.19 178 GLN A C 1
ATOM 1369 O O . GLN A 1 178 ? 17.938 3.488 3.873 1 98.19 178 GLN A O 1
ATOM 1374 N N . GLY A 1 179 ? 16.016 2.645 4.668 1 98.38 179 GLY A N 1
ATOM 1375 C CA . GLY A 1 179 ? 15.258 3.861 4.418 1 98.38 179 GLY A CA 1
ATOM 1376 C C . GLY A 1 179 ? 15.008 4.68 5.672 1 98.38 179 GLY A C 1
ATOM 1377 O O . GLY A 1 179 ? 14.477 5.789 5.602 1 98.38 179 GLY A O 1
ATOM 1378 N N . THR A 1 180 ? 15.414 4.156 6.812 1 98.38 180 THR A N 1
ATOM 1379 C CA . THR A 1 180 ? 15.266 4.871 8.078 1 98.38 180 THR A CA 1
ATOM 1380 C C . THR A 1 180 ? 16.469 5.785 8.32 1 98.38 180 THR A C 1
ATOM 1382 O O . THR A 1 180 ? 17.516 5.332 8.773 1 98.38 180 THR A O 1
ATOM 1385 N N . VAL A 1 181 ? 16.266 7.012 8.086 1 98.56 181 VAL A N 1
ATOM 1386 C CA . VAL A 1 181 ? 17.344 7.98 8.219 1 98.56 181 VAL A CA 1
ATOM 1387 C C . VAL A 1 181 ? 17.578 8.289 9.703 1 98.56 181 VAL A C 1
ATOM 1389 O O . VAL A 1 181 ? 16.625 8.555 10.445 1 98.56 181 VAL A O 1
ATOM 1392 N N . THR A 1 182 ? 18.812 8.273 10.102 1 97.5 182 THR A N 1
ATOM 1393 C CA . THR A 1 182 ? 19.172 8.523 11.492 1 97.5 182 THR A CA 1
ATOM 1394 C C . THR A 1 182 ? 19.938 9.836 11.633 1 97.5 182 THR A C 1
ATOM 1396 O O . THR A 1 182 ? 20.203 10.289 12.75 1 97.5 182 THR A O 1
ATOM 1399 N N . GLY A 1 183 ? 20.328 10.398 10.547 1 97.44 183 GLY A N 1
ATOM 1400 C CA . GLY A 1 183 ? 21.078 11.656 10.523 1 97.44 183 GLY A CA 1
ATOM 1401 C C . GLY A 1 183 ? 21.766 11.914 9.195 1 97.44 183 GLY A C 1
ATOM 1402 O O . GLY A 1 183 ? 21.562 11.18 8.227 1 97.44 183 GLY A O 1
ATOM 1403 N N . PHE A 1 184 ? 22.578 12.969 9.164 1 98.38 184 PHE A N 1
ATOM 1404 C CA . PHE A 1 184 ? 23.25 13.359 7.926 1 98.38 184 PHE A CA 1
ATOM 1405 C C . PHE A 1 184 ? 24.75 13.477 8.133 1 98.38 184 PHE A C 1
ATOM 1407 O O . PHE A 1 184 ? 25.203 13.852 9.211 1 98.38 184 PHE A O 1
ATOM 1414 N N . GLU A 1 185 ? 25.422 13.094 7.098 1 98.25 185 GLU A N 1
ATOM 1415 C CA . GLU A 1 185 ? 26.844 13.391 7.012 1 98.25 185 GLU A CA 1
ATOM 1416 C C . GLU A 1 185 ? 27.094 14.719 6.305 1 98.25 185 GLU A C 1
ATOM 1418 O O . GLU A 1 185 ? 26.516 14.992 5.258 1 98.25 185 GLU A O 1
ATOM 1423 N N . LYS A 1 186 ? 27.984 15.508 6.914 1 97.38 186 LYS A N 1
ATOM 1424 C CA . LYS A 1 186 ? 28.219 16.828 6.336 1 97.38 186 LYS A CA 1
ATOM 1425 C C . LYS A 1 186 ? 29.703 17.062 6.102 1 97.38 186 LYS A C 1
ATOM 1427 O O . LYS A 1 186 ? 30.547 16.438 6.754 1 97.38 186 LYS A O 1
ATOM 1432 N N . ASP A 1 187 ? 29.969 17.828 5.113 1 97.19 187 ASP A N 1
ATOM 1433 C CA . ASP A 1 187 ? 31.297 18.422 4.973 1 97.19 187 ASP A CA 1
ATOM 1434 C C . ASP A 1 187 ? 31.547 19.469 6.059 1 97.19 187 ASP A C 1
ATOM 1436 O O . ASP A 1 187 ? 30.844 20.484 6.121 1 97.19 187 ASP A O 1
ATOM 1440 N N . GLU A 1 188 ? 32.531 19.25 6.836 1 94.5 188 GLU A N 1
ATOM 1441 C CA . GLU A 1 188 ? 32.75 20.094 8.008 1 94.5 188 GLU A CA 1
ATOM 1442 C C . GLU A 1 188 ? 33.125 21.516 7.609 1 94.5 188 GLU A C 1
ATOM 1444 O O . GLU A 1 188 ? 32.875 22.469 8.359 1 94.5 188 GLU A O 1
ATOM 1449 N N . LYS A 1 189 ? 33.688 21.688 6.453 1 95.25 189 LYS A N 1
ATOM 1450 C CA . LYS A 1 189 ? 34.156 23 6.016 1 95.25 189 LYS A CA 1
ATOM 1451 C C . LYS A 1 189 ? 33 23.812 5.418 1 95.25 189 LYS A C 1
ATOM 1453 O O . LYS A 1 189 ? 32.844 25 5.707 1 95.25 189 LYS A O 1
ATOM 1458 N N . THR A 1 190 ? 32.062 23.156 4.73 1 96 190 THR A N 1
ATOM 1459 C CA . THR A 1 190 ? 31.062 23.891 3.961 1 96 190 THR A CA 1
ATOM 1460 C C . THR A 1 190 ? 29.672 23.75 4.594 1 96 190 THR A C 1
ATOM 1462 O O . THR A 1 190 ? 28.75 24.5 4.266 1 96 190 THR A O 1
ATOM 1465 N N . GLY A 1 191 ? 29.516 22.75 5.465 1 96.88 191 GLY A N 1
ATOM 1466 C CA . GLY A 1 191 ? 28.203 22.469 6.043 1 96.88 191 GLY A CA 1
ATOM 1467 C C . GLY A 1 191 ? 27.266 21.75 5.098 1 96.88 191 GLY A C 1
ATOM 1468 O O . GLY A 1 191 ? 26.141 21.391 5.469 1 96.88 191 GLY A O 1
ATOM 1469 N N . ARG A 1 192 ? 27.781 21.453 3.938 1 98 192 ARG A N 1
ATOM 1470 C CA . ARG A 1 192 ? 26.969 20.75 2.947 1 98 192 ARG A CA 1
ATOM 1471 C C . ARG A 1 192 ? 26.766 19.281 3.336 1 98 192 ARG A C 1
ATOM 1473 O O . ARG A 1 192 ? 27.719 18.625 3.793 1 98 192 ARG A O 1
ATOM 1480 N N . ILE A 1 193 ? 25.562 18.812 3.15 1 98.5 193 ILE A N 1
ATOM 1481 C CA . ILE A 1 193 ? 25.281 17.406 3.4 1 98.5 193 ILE A CA 1
ATOM 1482 C C . ILE A 1 193 ? 25.812 16.562 2.246 1 98.5 193 ILE A C 1
ATOM 1484 O O . ILE A 1 193 ? 25.609 16.891 1.077 1 98.5 193 ILE A O 1
ATOM 1488 N N . VAL A 1 194 ? 26.438 15.5 2.645 1 98.25 194 VAL A N 1
ATOM 1489 C CA . VAL A 1 194 ? 27.016 14.641 1.615 1 98.25 194 VAL A CA 1
ATOM 1490 C C . VAL A 1 194 ? 26.203 13.352 1.504 1 98.25 194 VAL A C 1
ATOM 1492 O O . VAL A 1 194 ? 26.109 12.766 0.424 1 98.25 194 VAL A O 1
ATOM 1495 N N . ALA A 1 195 ? 25.609 12.945 2.619 1 98.62 195 ALA A N 1
ATOM 1496 C CA . ALA A 1 195 ? 24.844 11.703 2.604 1 98.62 195 ALA A CA 1
ATOM 1497 C C . ALA A 1 195 ? 23.859 11.648 3.775 1 98.62 195 ALA A C 1
ATOM 1499 O O . ALA A 1 195 ? 24.094 12.281 4.809 1 98.62 195 ALA A O 1
ATOM 1500 N N . ALA A 1 196 ? 22.781 10.953 3.557 1 98.75 196 ALA A N 1
ATOM 1501 C CA . ALA A 1 196 ? 21.906 10.531 4.652 1 98.75 196 ALA A CA 1
ATOM 1502 C C . ALA A 1 196 ? 22.359 9.195 5.23 1 98.75 196 ALA A C 1
ATOM 1504 O O . ALA A 1 196 ? 22.578 8.234 4.488 1 98.75 196 ALA A O 1
ATOM 1505 N N . ARG A 1 197 ? 22.531 9.156 6.535 1 98.44 197 ARG A N 1
ATOM 1506 C CA . ARG A 1 197 ? 22.812 7.898 7.219 1 98.44 197 ARG A CA 1
ATOM 1507 C C . ARG A 1 197 ? 21.531 7.168 7.59 1 98.44 197 ARG A C 1
ATOM 1509 O O . ARG A 1 197 ? 20.547 7.793 7.984 1 98.44 197 ARG A O 1
ATOM 1516 N N . THR A 1 198 ? 21.547 5.855 7.469 1 97.94 198 THR A N 1
ATOM 1517 C CA . THR A 1 198 ? 20.344 5.078 7.75 1 97.94 198 THR A CA 1
ATOM 1518 C C . THR A 1 198 ? 20.594 4.082 8.883 1 97.94 198 THR A C 1
ATOM 1520 O O . THR A 1 198 ? 21.75 3.875 9.289 1 97.94 198 THR A O 1
ATOM 1523 N N . GLN A 1 199 ? 19.562 3.506 9.359 1 96.75 199 GLN A N 1
ATOM 1524 C CA . GLN A 1 199 ? 19.594 2.586 10.492 1 96.75 199 GLN A CA 1
ATOM 1525 C C . GLN A 1 199 ? 20.453 1.358 10.18 1 96.75 199 GLN A C 1
ATOM 1527 O O . GLN A 1 199 ? 21.094 0.81 11.078 1 96.75 199 GLN A O 1
ATOM 1532 N N . SER A 1 200 ? 20.484 0.957 8.914 1 94.81 200 SER A N 1
ATOM 1533 C CA . SER A 1 200 ? 21.266 -0.217 8.523 1 94.81 200 SER A CA 1
ATOM 1534 C C . SER A 1 200 ? 22.75 0.099 8.469 1 94.81 200 SER A C 1
ATOM 1536 O O . SER A 1 200 ? 23.578 -0.806 8.336 1 94.81 200 SER A O 1
ATOM 1538 N N . GLY A 1 201 ? 23.156 1.36 8.508 1 95.19 201 GLY A N 1
ATOM 1539 C CA . GLY A 1 201 ? 24.531 1.779 8.367 1 95.19 201 GLY A CA 1
ATOM 1540 C C . GLY A 1 201 ? 24.875 2.23 6.957 1 95.19 201 GLY A C 1
ATOM 1541 O O . GLY A 1 201 ? 26 2.678 6.699 1 95.19 201 GLY A O 1
ATOM 1542 N N . ASP A 1 202 ? 23.891 2.182 6.098 1 94.69 202 ASP A N 1
ATOM 1543 C CA . ASP A 1 202 ? 24.078 2.625 4.723 1 94.69 202 ASP A CA 1
ATOM 1544 C C . ASP A 1 202 ? 24.109 4.148 4.633 1 94.69 202 ASP A C 1
ATOM 1546 O O . ASP A 1 202 ? 23.656 4.836 5.555 1 94.69 202 ASP A O 1
ATOM 1550 N N . ARG A 1 203 ? 24.719 4.605 3.555 1 97.12 203 ARG A N 1
ATOM 1551 C CA . ARG A 1 203 ? 24.797 6.023 3.223 1 97.12 203 ARG A CA 1
ATOM 1552 C C . ARG A 1 203 ? 24.125 6.309 1.879 1 97.12 203 ARG A C 1
ATOM 1554 O O . ARG A 1 203 ? 24.5 5.727 0.859 1 97.12 203 ARG A O 1
ATOM 1561 N N . VAL A 1 204 ? 23.188 7.129 1.879 1 98.12 204 VAL A N 1
ATOM 1562 C CA . VAL A 1 204 ? 22.547 7.535 0.628 1 98.12 204 VAL A CA 1
ATOM 1563 C C . VAL A 1 204 ? 23.078 8.906 0.205 1 98.12 204 VAL A C 1
ATOM 1565 O O . VAL A 1 204 ? 22.734 9.922 0.817 1 98.12 204 VAL A O 1
ATOM 1568 N N . GLN A 1 205 ? 23.859 8.922 -0.831 1 97.69 205 GLN A N 1
ATOM 1569 C CA . GLN A 1 205 ? 24.484 10.156 -1.295 1 97.69 205 GLN A CA 1
ATOM 1570 C C . GLN A 1 205 ? 23.562 10.93 -2.23 1 97.69 205 GLN A C 1
ATOM 1572 O O . GLN A 1 205 ? 22.672 10.352 -2.852 1 97.69 205 GLN A O 1
ATOM 1577 N N . GLY A 1 206 ? 23.734 12.227 -2.266 1 97.31 206 GLY A N 1
ATOM 1578 C CA . GLY A 1 206 ? 22.969 13.094 -3.141 1 97.31 206 GLY A CA 1
ATOM 1579 C C . GLY A 1 206 ? 23.547 14.492 -3.256 1 97.31 206 GLY A C 1
ATOM 1580 O O . GLY A 1 206 ? 24.484 14.844 -2.525 1 97.31 206 GLY A O 1
ATOM 1581 N N . LYS A 1 207 ? 23.047 15.203 -4.246 1 97.75 207 LYS A N 1
ATOM 1582 C CA . LYS A 1 207 ? 23.438 16.594 -4.434 1 97.75 207 LYS A CA 1
ATOM 1583 C C . LYS A 1 207 ? 22.625 17.516 -3.523 1 97.75 207 LYS A C 1
ATOM 1585 O O . LYS A 1 207 ? 23.172 18.406 -2.881 1 97.75 207 LYS A O 1
ATOM 1590 N N . ASP A 1 208 ? 21.297 17.281 -3.484 1 98.38 208 ASP A N 1
ATOM 1591 C CA . ASP A 1 208 ? 20.359 18.031 -2.652 1 98.38 208 ASP A CA 1
ATOM 1592 C C . ASP A 1 208 ? 19.547 17.109 -1.771 1 98.38 208 ASP A C 1
ATOM 1594 O O . ASP A 1 208 ? 19.281 15.961 -2.145 1 98.38 208 ASP A O 1
ATOM 1598 N N . PHE A 1 209 ? 19.219 17.625 -0.634 1 98.88 209 PHE A N 1
ATOM 1599 C CA . PHE A 1 209 ? 18.438 16.875 0.34 1 98.88 209 PHE A CA 1
ATOM 1600 C C . PHE A 1 209 ? 17.203 17.641 0.758 1 98.88 209 PHE A C 1
ATOM 1602 O O . PHE A 1 209 ? 17.25 18.859 0.947 1 98.88 209 PHE A O 1
ATOM 1609 N N . ILE A 1 210 ? 16.062 16.969 0.828 1 98.94 210 ILE A N 1
ATOM 1610 C CA . ILE A 1 210 ? 14.812 17.547 1.294 1 98.94 210 ILE A CA 1
ATOM 1611 C C . ILE A 1 210 ? 14.32 16.781 2.521 1 98.94 210 ILE A C 1
ATOM 1613 O O . ILE A 1 210 ? 14.102 15.578 2.461 1 98.94 210 ILE A O 1
ATOM 1617 N N . LEU A 1 211 ? 14.211 17.484 3.602 1 98.88 211 LEU A N 1
ATOM 1618 C CA . LEU A 1 211 ? 13.711 16.891 4.84 1 98.88 211 LEU A CA 1
ATOM 1619 C C . LEU A 1 211 ? 12.203 17.094 4.969 1 98.88 211 LEU A C 1
ATOM 1621 O O . LEU A 1 211 ? 11.742 18.188 5.277 1 98.88 211 LEU A O 1
ATOM 1625 N N . ALA A 1 212 ? 11.445 16.047 4.73 1 98.88 212 ALA A N 1
ATOM 1626 C CA . ALA A 1 212 ? 9.984 16 4.809 1 98.88 212 ALA A CA 1
ATOM 1627 C C . ALA A 1 212 ? 9.523 14.898 5.754 1 98.88 212 ALA A C 1
ATOM 1629 O O . ALA A 1 212 ? 8.602 14.141 5.434 1 98.88 212 ALA A O 1
ATOM 1630 N N . ALA A 1 213 ? 10.125 14.812 6.918 1 98.25 213 ALA A N 1
ATOM 1631 C CA . ALA A 1 213 ? 9.914 13.695 7.836 1 98.25 213 ALA A CA 1
ATOM 1632 C C . ALA A 1 213 ? 8.891 14.062 8.906 1 98.25 213 ALA A C 1
ATOM 1634 O O . ALA A 1 213 ? 8.805 13.406 9.945 1 98.25 213 ALA A O 1
ATOM 1635 N N . GLY A 1 214 ? 8.203 15.156 8.711 1 97.5 214 GLY A N 1
ATOM 1636 C CA . GLY A 1 214 ? 7.148 15.539 9.641 1 97.5 214 GLY A CA 1
ATOM 1637 C C . GLY A 1 214 ? 7.617 15.602 11.086 1 97.5 214 GLY A C 1
ATOM 1638 O O . GLY A 1 214 ? 8.625 16.234 11.391 1 97.5 214 GLY A O 1
ATOM 1639 N N . ALA A 1 215 ? 6.945 14.914 11.953 1 97.12 215 ALA A N 1
ATOM 1640 C CA . ALA A 1 215 ? 7.156 14.992 13.398 1 97.12 215 ALA A CA 1
ATOM 1641 C C . ALA A 1 215 ? 8.508 14.406 13.789 1 97.12 215 ALA A C 1
ATOM 1643 O O . ALA A 1 215 ? 8.984 14.625 14.906 1 97.12 215 ALA A O 1
ATOM 1644 N N . TRP A 1 216 ? 9.156 13.703 12.906 1 96.62 216 TRP A N 1
ATOM 1645 C CA . TRP A 1 216 ? 10.445 13.094 13.195 1 96.62 216 TRP A CA 1
ATOM 1646 C C . TRP A 1 216 ? 11.586 14.031 12.812 1 96.62 216 TRP A C 1
ATOM 1648 O O . TRP A 1 216 ? 12.75 13.758 13.117 1 96.62 216 TRP A O 1
ATOM 1658 N N . SER A 1 217 ? 11.32 15.164 12.172 1 96.25 217 SER A N 1
ATOM 1659 C CA . SER A 1 217 ? 12.32 16.047 11.578 1 96.25 217 SER A CA 1
ATOM 1660 C C . SER A 1 217 ? 13.305 16.547 12.633 1 96.25 217 SER A C 1
ATOM 1662 O O . SER A 1 217 ? 14.508 16.609 12.391 1 96.25 217 SER A O 1
ATOM 1664 N N . SER A 1 218 ? 12.805 16.828 13.82 1 93.31 218 SER A N 1
ATOM 1665 C CA . SER A 1 218 ? 13.633 17.453 14.844 1 93.31 218 SER A CA 1
ATOM 1666 C C . SER A 1 218 ? 14.664 16.469 15.391 1 93.31 218 SER A C 1
ATOM 1668 O O . SER A 1 218 ? 15.656 16.891 16 1 93.31 218 SER A O 1
ATOM 1670 N N . THR A 1 219 ? 14.438 15.195 15.188 1 93.69 219 THR A N 1
ATOM 1671 C CA . THR A 1 219 ? 15.398 14.203 15.641 1 93.69 219 THR A CA 1
ATOM 1672 C C . THR A 1 219 ? 16.547 14.07 14.656 1 93.69 219 THR A C 1
ATOM 1674 O O . THR A 1 219 ? 17.578 13.477 14.977 1 93.69 219 THR A O 1
ATOM 1677 N N . LEU A 1 220 ? 16.406 14.68 13.516 1 96.12 220 LEU A N 1
ATOM 1678 C CA . LEU A 1 220 ? 17.375 14.453 12.445 1 96.12 220 LEU A CA 1
ATOM 1679 C C . LEU A 1 220 ? 18.297 15.656 12.281 1 96.12 220 LEU A C 1
ATOM 1681 O O . LEU A 1 220 ? 19.453 15.508 11.891 1 96.12 220 LEU A O 1
ATOM 1685 N N . VAL A 1 221 ? 17.766 16.875 12.531 1 95.94 221 VAL A N 1
ATOM 1686 C CA . VAL A 1 221 ? 18.547 18.109 12.438 1 95.94 221 VAL A CA 1
ATOM 1687 C C . VAL A 1 221 ? 18.047 19.109 13.469 1 95.94 221 VAL A C 1
ATOM 1689 O O . VAL A 1 221 ? 16.891 19.047 13.898 1 95.94 221 VAL A O 1
ATOM 1692 N N . PRO A 1 222 ? 18.922 20.062 13.852 1 93.69 222 PRO A N 1
ATOM 1693 C CA . PRO A 1 222 ? 18.422 21.125 14.719 1 93.69 222 PRO A CA 1
ATOM 1694 C C . PRO A 1 222 ? 17.344 21.984 14.047 1 93.69 222 PRO A C 1
ATOM 1696 O O . PRO A 1 222 ? 17.531 22.438 12.914 1 93.69 222 PRO A O 1
ATOM 1699 N N . MET A 1 223 ? 16.25 22.219 14.742 1 94.44 223 MET A N 1
ATOM 1700 C CA . MET A 1 223 ? 15.164 23.016 14.195 1 94.44 223 MET A CA 1
ATOM 1701 C C . MET A 1 223 ? 15.023 24.328 14.938 1 94.44 223 MET A C 1
ATOM 1703 O O . MET A 1 223 ? 14.117 25.109 14.656 1 94.44 223 MET A O 1
ATOM 1707 N N . TYR A 1 224 ? 15.867 24.562 15.914 1 92.81 224 TYR A N 1
ATOM 1708 C CA . TYR A 1 224 ? 15.969 25.828 16.625 1 92.81 224 TYR A CA 1
ATOM 1709 C C . TYR A 1 224 ? 14.617 26.234 17.203 1 92.81 224 TYR A C 1
ATOM 1711 O O . TYR A 1 224 ? 14.188 27.375 17.031 1 92.81 224 TYR A O 1
ATOM 1719 N N . ASN A 1 225 ? 13.891 25.281 17.734 1 92.44 225 ASN A N 1
ATOM 1720 C CA . ASN A 1 225 ? 12.609 25.531 18.391 1 92.44 225 ASN A CA 1
ATOM 1721 C C . ASN A 1 225 ? 11.555 26.031 17.422 1 92.44 225 ASN A C 1
ATOM 1723 O O . ASN A 1 225 ? 10.617 26.734 17.812 1 92.44 225 ASN A O 1
ATOM 1727 N N . SER A 1 226 ? 11.773 25.641 16.172 1 94.62 226 SER A N 1
ATOM 1728 C CA . SER A 1 226 ? 10.812 26.062 15.164 1 94.62 226 SER A CA 1
ATOM 1729 C C . SER A 1 226 ? 9.758 24.984 14.922 1 94.62 226 SER A C 1
ATOM 1731 O O . SER A 1 226 ? 8.781 25.219 14.203 1 94.62 226 SER A O 1
ATOM 1733 N N . THR A 1 227 ? 9.953 23.828 15.508 1 95.44 227 THR A N 1
ATOM 1734 C CA . THR A 1 227 ? 8.969 22.75 15.391 1 95.44 227 THR A CA 1
ATOM 1735 C C . THR A 1 227 ? 8.805 22.016 16.719 1 95.44 227 THR A C 1
ATOM 1737 O O . THR A 1 227 ? 9.742 21.969 17.516 1 95.44 227 THR A O 1
ATOM 1740 N N . LEU A 1 228 ? 7.68 21.484 16.938 1 95.56 228 LEU A N 1
ATOM 1741 C CA . LEU A 1 228 ? 7.348 20.656 18.078 1 95.56 228 LEU A CA 1
ATOM 1742 C C . LEU A 1 228 ? 6.41 19.516 17.672 1 95.56 228 LEU A C 1
ATOM 1744 O O . LEU A 1 228 ? 5.344 19.766 17.109 1 95.56 228 LEU A O 1
ATOM 1748 N N . ALA A 1 229 ? 6.832 18.312 17.938 1 97.12 229 ALA A N 1
ATOM 1749 C CA . ALA A 1 229 ? 5.945 17.172 17.688 1 97.12 229 ALA A CA 1
ATOM 1750 C C . ALA A 1 229 ? 4.879 17.062 18.781 1 97.12 229 ALA A C 1
ATOM 1752 O O . ALA A 1 229 ? 5.203 16.969 19.969 1 97.12 229 ALA A O 1
ATOM 1753 N N . THR A 1 230 ? 3.623 17.094 18.391 1 97.38 230 THR A N 1
ATOM 1754 C CA . THR A 1 230 ? 2.527 16.969 19.344 1 97.38 230 THR A CA 1
ATOM 1755 C C . THR A 1 230 ? 1.552 15.883 18.906 1 97.38 230 THR A C 1
ATOM 1757 O O . THR A 1 230 ? 1.232 15.773 17.719 1 97.38 230 THR A O 1
ATOM 1760 N N . GLY A 1 231 ? 1.146 15.062 19.844 1 97.75 231 GLY A N 1
ATOM 1761 C CA . GLY A 1 231 ? 0.185 14.008 19.578 1 97.75 231 GLY A CA 1
ATOM 1762 C C . GLY A 1 231 ? -1.255 14.453 19.75 1 97.75 231 GLY A C 1
ATOM 1763 O O . GLY A 1 231 ? -1.591 15.117 20.734 1 97.75 231 GLY A O 1
ATOM 1764 N N . GLN A 1 232 ? -2.086 14.133 18.75 1 98.06 232 GLN A N 1
ATOM 1765 C CA . GLN A 1 232 ? -3.525 14.375 18.812 1 98.06 232 GLN A CA 1
ATOM 1766 C C . GLN A 1 232 ? -4.297 13.055 18.891 1 98.06 232 GLN A C 1
ATOM 1768 O O . GLN A 1 232 ? -3.92 12.07 18.25 1 98.06 232 GLN A O 1
ATOM 1773 N N . VAL A 1 233 ? -5.422 13.039 19.578 1 98.25 233 VAL A N 1
ATOM 1774 C CA . VAL A 1 233 ? -6.121 11.781 19.828 1 98.25 233 VAL A CA 1
ATOM 1775 C C . VAL A 1 233 ? -7.219 11.586 18.797 1 98.25 233 VAL A C 1
ATOM 1777 O O . VAL A 1 233 ? -7.871 12.547 18.375 1 98.25 233 VAL A O 1
ATOM 1780 N N . LEU A 1 234 ? -7.371 10.344 18.422 1 98.38 234 LEU A N 1
ATOM 1781 C CA . LEU A 1 234 ? -8.391 9.859 17.5 1 98.38 234 LEU A CA 1
ATOM 1782 C C . LEU A 1 234 ? -9.18 8.711 18.109 1 98.38 234 LEU A C 1
ATOM 1784 O O . LEU A 1 234 ? -8.656 7.973 18.953 1 98.38 234 LEU A O 1
ATOM 1788 N N . ALA A 1 235 ? -10.359 8.539 17.641 1 98.69 235 ALA A N 1
ATOM 1789 C CA . ALA A 1 235 ? -11.148 7.352 17.953 1 98.69 235 ALA A CA 1
ATOM 1790 C C . ALA A 1 235 ? -11.945 6.891 16.734 1 98.69 235 ALA A C 1
ATOM 1792 O O . ALA A 1 235 ? -12.305 7.703 15.883 1 98.69 235 ALA A O 1
ATOM 1793 N N . PHE A 1 236 ? -12.148 5.641 16.703 1 98.62 236 PHE A N 1
ATOM 1794 C CA . PHE A 1 236 ? -12.922 4.984 15.648 1 98.62 236 PHE A CA 1
ATOM 1795 C C . PHE A 1 236 ? -14.016 4.113 16.25 1 98.62 236 PHE A C 1
ATOM 1797 O O . PHE A 1 236 ? -13.75 3.258 17.094 1 98.62 236 PHE A O 1
ATOM 1804 N N . LEU A 1 237 ? -15.172 4.402 15.812 1 98.38 237 LEU A N 1
ATOM 1805 C CA . LEU A 1 237 ? -16.328 3.637 16.25 1 98.38 237 LEU A CA 1
ATOM 1806 C C . LEU A 1 237 ? -16.938 2.863 15.094 1 98.38 237 LEU A C 1
ATOM 1808 O O . LEU A 1 237 ? -17.344 3.457 14.086 1 98.38 237 LEU A O 1
ATOM 1812 N N . LYS A 1 238 ? -17.016 1.564 15.227 1 97.31 238 LYS A N 1
ATOM 1813 C CA . LYS A 1 238 ? -17.609 0.742 14.172 1 97.31 238 LYS A CA 1
ATOM 1814 C C . LYS A 1 238 ? -19.125 0.886 14.164 1 97.31 238 LYS A C 1
ATOM 1816 O O . LYS A 1 238 ? -19.781 0.757 15.203 1 97.31 238 LYS A O 1
ATOM 1821 N N . LEU A 1 239 ? -19.641 1.114 13.008 1 97.56 239 LEU A N 1
ATOM 1822 C CA . LEU A 1 239 ? -21.078 1.26 12.836 1 97.56 239 LEU A CA 1
ATOM 1823 C C . LEU A 1 239 ? -21.672 0.025 12.164 1 97.56 239 LEU A C 1
ATOM 1825 O O . LEU A 1 239 ? -21.016 -0.619 11.344 1 97.56 239 LEU A O 1
ATOM 1829 N N . SER A 1 240 ? -22.906 -0.296 12.555 1 94.62 240 SER A N 1
ATOM 1830 C CA . SER A 1 240 ? -23.656 -1.262 11.758 1 94.62 240 SER A CA 1
ATOM 1831 C C . SER A 1 240 ? -24 -0.691 10.391 1 94.62 240 SER A C 1
ATOM 1833 O O . SER A 1 240 ? -23.969 0.525 10.188 1 94.62 240 SER A O 1
ATOM 1835 N N . PRO A 1 241 ? -24.312 -1.575 9.438 1 89.81 241 PRO A N 1
ATOM 1836 C CA . PRO A 1 241 ? -24.75 -1.071 8.133 1 89.81 241 PRO A CA 1
ATOM 1837 C C . PRO A 1 241 ? -25.953 -0.122 8.242 1 89.81 241 PRO A C 1
ATOM 1839 O O . PRO A 1 241 ? -26 0.881 7.523 1 89.81 241 PRO A O 1
ATOM 1842 N N . GLU A 1 242 ? -26.812 -0.409 9.133 1 94.19 242 GLU A N 1
ATOM 1843 C CA . GLU A 1 242 ? -28 0.432 9.336 1 94.19 242 GLU A CA 1
ATOM 1844 C C . GLU A 1 242 ? -27.609 1.796 9.898 1 94.19 242 GLU A C 1
ATOM 1846 O O . GLU A 1 242 ? -28.125 2.824 9.469 1 94.19 242 GLU A O 1
ATOM 1851 N N . GLU A 1 243 ? -26.719 1.816 10.82 1 96.31 243 GLU A N 1
ATOM 1852 C CA . GLU A 1 243 ? -26.234 3.068 11.406 1 96.31 243 GLU A CA 1
ATOM 1853 C C . GLU A 1 243 ? -25.5 3.916 10.367 1 96.31 243 GLU A C 1
ATOM 1855 O O . GLU A 1 243 ? -25.688 5.137 10.32 1 96.31 243 GLU A O 1
ATOM 1860 N N . SER A 1 244 ? -24.719 3.217 9.617 1 95.75 244 SER A N 1
ATOM 1861 C CA . SER A 1 244 ? -23.984 3.908 8.57 1 95.75 244 SER A CA 1
ATOM 1862 C C . SER A 1 244 ? -24.922 4.602 7.59 1 95.75 244 SER A C 1
ATOM 1864 O O . SER A 1 244 ? -24.672 5.738 7.184 1 95.75 244 SER A O 1
ATOM 1866 N N . GLN A 1 245 ? -25.938 3.934 7.23 1 94.12 245 GLN A N 1
ATOM 1867 C CA . GLN A 1 245 ? -26.922 4.504 6.32 1 94.12 245 GLN A CA 1
ATOM 1868 C C . GLN A 1 245 ? -27.656 5.672 6.969 1 94.12 245 GLN A C 1
ATOM 1870 O O . GLN A 1 245 ? -27.875 6.707 6.332 1 94.12 245 GLN A O 1
ATOM 1875 N N . ARG A 1 246 ? -27.969 5.531 8.18 1 96.25 246 ARG A N 1
ATOM 1876 C CA . ARG A 1 246 ? -28.703 6.57 8.906 1 96.25 246 ARG A CA 1
ATOM 1877 C C . ARG A 1 246 ? -27.859 7.84 9.023 1 96.25 246 ARG A C 1
ATOM 1879 O O . ARG A 1 246 ? -28.391 8.945 8.953 1 96.25 246 ARG A O 1
ATOM 1886 N N . LEU A 1 247 ? -26.562 7.695 9.188 1 97.62 247 LEU A N 1
ATOM 1887 C CA . LEU A 1 247 ? -25.672 8.82 9.477 1 97.62 247 LEU A CA 1
ATOM 1888 C C . LEU A 1 247 ? -24.953 9.281 8.219 1 97.62 247 LEU A C 1
ATOM 1890 O O . LEU A 1 247 ? -24.031 10.102 8.297 1 97.62 247 LEU A O 1
ATOM 1894 N N . LYS A 1 248 ? -25.312 8.789 7.07 1 96 248 LYS A N 1
ATOM 1895 C CA . LYS A 1 248 ? -24.594 9.031 5.824 1 96 248 LYS A CA 1
ATOM 1896 C C . LYS A 1 248 ? -24.531 10.523 5.508 1 96 248 LYS A C 1
ATOM 1898 O O . LYS A 1 248 ? -23.578 10.984 4.867 1 96 248 LYS A O 1
ATOM 1903 N N . ASP A 1 249 ? -25.484 11.336 6.012 1 96.5 249 ASP A N 1
ATOM 1904 C CA . ASP A 1 249 ? -25.547 12.766 5.703 1 96.5 249 ASP A CA 1
ATOM 1905 C C . ASP A 1 249 ? -25.031 13.602 6.871 1 96.5 249 ASP A C 1
ATOM 1907 O O . ASP A 1 249 ? -25.312 14.797 6.953 1 96.5 249 ASP A O 1
ATOM 1911 N N . LEU A 1 250 ? -24.391 12.938 7.812 1 98.06 250 LEU A N 1
ATOM 1912 C CA . LEU A 1 250 ? -23.703 13.68 8.867 1 98.06 250 LEU A CA 1
ATOM 1913 C C . LEU A 1 250 ? -22.688 14.641 8.281 1 98.06 250 LEU A C 1
ATOM 1915 O O . LEU A 1 250 ? -21.859 14.258 7.445 1 98.06 250 LEU A O 1
ATOM 1919 N N . PRO A 1 251 ? -22.719 15.945 8.594 1 98.06 251 PRO A N 1
ATOM 1920 C CA . PRO A 1 251 ? -21.719 16.875 8.086 1 98.06 251 PRO A CA 1
ATOM 1921 C C . PRO A 1 251 ? -20.375 16.734 8.812 1 98.06 251 PRO A C 1
ATOM 1923 O O . PRO A 1 251 ? -20.297 16.109 9.867 1 98.06 251 PRO A O 1
ATOM 1926 N N . ILE A 1 252 ? -19.375 17.203 8.203 1 98.5 252 ILE A N 1
ATOM 1927 C CA . ILE A 1 252 ? -18.172 17.469 8.984 1 98.5 252 ILE A CA 1
ATOM 1928 C C . ILE A 1 252 ? -18.469 18.531 10.039 1 98.5 252 ILE A C 1
ATOM 1930 O O . ILE A 1 252 ? -18.875 19.656 9.711 1 98.5 252 ILE A O 1
ATOM 1934 N N . TYR A 1 253 ? -18.312 18.188 11.242 1 97.94 253 TYR A N 1
ATOM 1935 C CA . TYR A 1 253 ? -18.672 19.062 12.352 1 97.94 253 TYR A CA 1
ATOM 1936 C C . TYR A 1 253 ? -17.469 19.344 13.234 1 97.94 253 TYR A C 1
ATOM 1938 O O . TYR A 1 253 ? -16.812 18.422 13.727 1 97.94 253 TYR A O 1
ATOM 1946 N N . ILE A 1 254 ? -17.141 20.578 13.414 1 96.94 254 ILE A N 1
ATOM 1947 C CA . ILE A 1 254 ? -16.016 20.984 14.258 1 96.94 254 ILE A CA 1
ATOM 1948 C C . ILE A 1 254 ? -16.516 21.891 15.375 1 96.94 254 ILE A C 1
ATOM 1950 O O . ILE A 1 254 ? -17.141 22.922 15.117 1 96.94 254 ILE A O 1
ATOM 1954 N N . ASN A 1 255 ? -16.328 21.5 16.562 1 96.56 255 ASN A N 1
ATOM 1955 C CA . ASN A 1 255 ? -16.453 22.375 17.734 1 96.56 255 ASN A CA 1
ATOM 1956 C C . ASN A 1 255 ? -15.148 23.078 18.062 1 96.56 255 ASN A C 1
ATOM 1958 O O . ASN A 1 255 ? -14.227 22.453 18.594 1 96.56 255 ASN A O 1
ATOM 1962 N N . PHE A 1 256 ? -15.109 24.344 17.828 1 94.38 256 PHE A N 1
ATOM 1963 C CA . PHE A 1 256 ? -13.883 25.125 18 1 94.38 256 PHE A CA 1
ATOM 1964 C C . PHE A 1 256 ? -13.445 25.125 19.453 1 94.38 256 PHE A C 1
ATOM 1966 O O . PHE A 1 256 ? -12.25 25.062 19.75 1 94.38 256 PHE A O 1
ATOM 1973 N N . ASP A 1 257 ? -14.328 25.141 20.375 1 93.75 257 ASP A N 1
ATOM 1974 C CA . ASP A 1 257 ? -14.023 25.281 21.797 1 93.75 257 ASP A CA 1
ATOM 1975 C C . ASP A 1 257 ? -13.234 24.094 22.312 1 93.75 257 ASP A C 1
ATOM 1977 O O . ASP A 1 257 ? -12.258 24.25 23.062 1 93.75 257 ASP A O 1
ATOM 1981 N N . SER A 1 258 ? -13.648 22.984 21.922 1 94.12 258 SER A N 1
ATOM 1982 C CA . SER A 1 258 ? -13.023 21.75 22.422 1 94.12 258 SER A CA 1
ATOM 1983 C C . SER A 1 258 ? -11.984 21.219 21.438 1 94.12 258 SER A C 1
ATOM 1985 O O . SER A 1 258 ? -11.164 20.375 21.797 1 94.12 258 SER A O 1
ATOM 1987 N N . GLY A 1 259 ? -12.039 21.703 20.203 1 95.5 259 GLY A N 1
ATOM 1988 C CA . GLY A 1 259 ? -11.211 21.141 19.141 1 95.5 259 GLY A CA 1
ATOM 1989 C C . GLY A 1 259 ? -11.742 19.828 18.594 1 95.5 259 GLY A C 1
ATOM 1990 O O . GLY A 1 259 ? -11.125 19.219 17.719 1 95.5 259 GLY A O 1
ATOM 1991 N N . TRP A 1 260 ? -12.922 19.406 19.062 1 97.38 260 TRP A N 1
ATOM 1992 C CA . TRP A 1 260 ? -13.508 18.125 18.672 1 97.38 260 TRP A CA 1
ATOM 1993 C C . TRP A 1 260 ? -14.125 18.203 17.281 1 97.38 260 TRP A C 1
ATOM 1995 O O . TRP A 1 260 ? -14.766 19.203 16.938 1 97.38 260 TRP A O 1
ATOM 2005 N N . PHE A 1 261 ? -13.922 17.156 16.469 1 98.06 261 PHE A N 1
ATOM 2006 C CA . PHE A 1 261 ? -14.594 17.125 15.18 1 98.06 261 PHE A CA 1
ATOM 2007 C C . PHE A 1 261 ? -14.852 15.688 14.734 1 98.06 261 PHE A C 1
ATOM 2009 O O . PHE A 1 261 ? -14.266 14.75 15.281 1 98.06 261 PHE A O 1
ATOM 2016 N N . CYS A 1 262 ? -15.719 15.516 13.844 1 98.19 262 CYS A N 1
ATOM 2017 C CA . CYS A 1 262 ? -16.031 14.203 13.281 1 98.19 262 CYS A CA 1
ATOM 2018 C C . CYS A 1 262 ? -16.328 14.305 11.789 1 98.19 262 CYS A C 1
ATOM 2020 O O . CYS A 1 262 ? -16.422 15.406 11.242 1 98.19 262 CYS A O 1
ATOM 2022 N N . PHE A 1 263 ? -16.359 13.164 11.188 1 98 263 PHE A N 1
ATOM 2023 C CA . PHE A 1 263 ? -16.609 12.992 9.766 1 98 263 PHE A CA 1
ATOM 2024 C C . PHE A 1 263 ? -17.891 12.195 9.539 1 98 263 PHE A C 1
ATOM 2026 O O . PHE A 1 263 ? -18.391 11.531 10.445 1 98 263 PHE A O 1
ATOM 2033 N N . PRO A 1 264 ? -18.438 12.367 8.289 1 97.88 264 PRO A N 1
ATOM 2034 C CA . PRO A 1 264 ? -19.391 11.312 7.945 1 97.88 264 PRO A CA 1
ATOM 2035 C C . PRO A 1 264 ? -18.797 9.914 8.031 1 97.88 264 PRO A C 1
ATOM 2037 O O . PRO A 1 264 ? -17.578 9.766 8.039 1 97.88 264 PRO A O 1
ATOM 2040 N N . PRO A 1 265 ? -19.703 8.945 8.195 1 97.81 265 PRO A N 1
ATOM 2041 C CA . PRO A 1 265 ? -19.188 7.574 8.234 1 97.81 265 PRO A CA 1
ATOM 2042 C C . PRO A 1 265 ? -18.359 7.223 7.008 1 97.81 265 PRO A C 1
ATOM 2044 O O . PRO A 1 265 ? -18.703 7.617 5.887 1 97.81 265 PRO A O 1
ATOM 2047 N N . HIS A 1 266 ? -17.25 6.629 7.27 1 97.25 266 HIS A N 1
ATOM 2048 C CA . HIS A 1 266 ? -16.453 6.074 6.18 1 97.25 266 HIS A CA 1
ATOM 2049 C C . HIS A 1 266 ? -17.062 4.781 5.656 1 97.25 266 HIS A C 1
ATOM 2051 O O . HIS A 1 266 ? -16.938 3.727 6.285 1 97.25 266 HIS A O 1
ATOM 2057 N N . GLU A 1 267 ? -17.547 4.789 4.535 1 91.31 267 GLU A N 1
ATOM 2058 C CA . GLU A 1 267 ? -18.375 3.691 4.031 1 91.31 267 GLU A CA 1
ATOM 2059 C C . GLU A 1 267 ? -17.547 2.41 3.902 1 91.31 267 GLU A C 1
ATOM 2061 O O . GLU A 1 267 ? -18 1.336 4.309 1 91.31 267 GLU A O 1
ATOM 2066 N N . GLU A 1 268 ? -16.453 2.484 3.424 1 89.25 268 GLU A N 1
ATOM 2067 C CA . GLU A 1 268 ? -15.664 1.295 3.121 1 89.25 268 GLU A CA 1
ATOM 2068 C C . GLU A 1 268 ? -15.258 0.564 4.395 1 89.25 268 GLU A C 1
ATOM 2070 O O . GLU A 1 268 ? -15.336 -0.664 4.465 1 89.25 268 GLU A O 1
ATOM 2075 N N . SER A 1 269 ? -14.852 1.338 5.371 1 92.31 269 SER A N 1
ATOM 2076 C CA . SER A 1 269 ? -14.391 0.692 6.598 1 92.31 269 SER A CA 1
ATOM 2077 C C . SER A 1 269 ? -15.539 0.507 7.586 1 92.31 269 SER A C 1
ATOM 2079 O O . SER A 1 269 ? -15.43 -0.277 8.531 1 92.31 269 SER A O 1
ATOM 2081 N N . GLY A 1 270 ? -16.562 1.333 7.484 1 94.06 270 GLY A N 1
ATOM 2082 C CA . GLY A 1 270 ? -17.703 1.3 8.398 1 94.06 270 GLY A CA 1
ATOM 2083 C C . GLY A 1 270 ? -17.438 2.049 9.695 1 94.06 270 GLY A C 1
ATOM 2084 O O . GLY A 1 270 ? -18.156 1.861 10.68 1 94.06 270 GLY A O 1
ATOM 2085 N N . TYR A 1 271 ? -16.406 2.928 9.703 1 97.88 271 TYR A N 1
ATOM 2086 C CA . TYR A 1 271 ? -16.062 3.609 10.945 1 97.88 271 TYR A CA 1
ATOM 2087 C C . TYR A 1 271 ? -16.578 5.039 10.945 1 97.88 271 TYR A C 1
ATOM 2089 O O . TYR A 1 271 ? -16.594 5.707 9.906 1 97.88 271 TYR A O 1
ATOM 2097 N N . LEU A 1 272 ? -16.984 5.449 12.094 1 98.5 272 LEU A N 1
ATOM 2098 C CA . LEU A 1 272 ? -17.094 6.859 12.445 1 98.5 272 LEU A CA 1
ATOM 2099 C C . LEU A 1 272 ? -15.82 7.352 13.117 1 98.5 272 LEU A C 1
ATOM 2101 O O . LEU A 1 272 ? -15.43 6.84 14.172 1 98.5 272 LEU A O 1
ATOM 2105 N N . LYS A 1 273 ? -15.242 8.281 12.508 1 98.62 273 LYS A N 1
ATOM 2106 C CA . LYS A 1 273 ? -13.992 8.805 13.062 1 98.62 273 LYS A CA 1
ATOM 2107 C C . LYS A 1 273 ? -14.242 10.086 13.844 1 98.62 273 LYS A C 1
ATOM 2109 O O . LYS A 1 273 ? -14.969 10.977 13.383 1 98.62 273 LYS A O 1
ATOM 2114 N N . LEU A 1 274 ? -13.625 10.18 14.984 1 97.94 274 LEU A N 1
ATOM 2115 C CA . LEU A 1 274 ? -13.594 11.344 15.859 1 97.94 274 LEU A CA 1
ATOM 2116 C C . LEU A 1 274 ? -12.156 11.789 16.109 1 97.94 274 LEU A C 1
ATOM 2118 O O . LEU A 1 274 ? -11.242 10.969 16.156 1 97.94 274 LEU A O 1
ATOM 2122 N N . ALA A 1 275 ? -12.047 13.031 16.297 1 98.25 275 ALA A N 1
ATOM 2123 C CA . ALA A 1 275 ? -10.703 13.547 16.562 1 98.25 275 ALA A CA 1
ATOM 2124 C C . ALA A 1 275 ? -10.75 14.836 17.375 1 98.25 275 ALA A C 1
ATOM 2126 O O . ALA A 1 275 ? -11.812 15.445 17.516 1 98.25 275 ALA A O 1
ATOM 2127 N N . VAL A 1 276 ? -9.648 15.188 17.938 1 97.31 276 VAL A N 1
ATOM 2128 C CA . VAL A 1 276 ? -9.477 16.438 18.656 1 97.31 276 VAL A CA 1
ATOM 2129 C C . VAL A 1 276 ? -8.281 17.203 18.078 1 97.31 276 VAL A C 1
ATOM 2131 O O . VAL A 1 276 ? -7.184 16.656 17.969 1 97.31 276 VAL A O 1
ATOM 2134 N N . HIS A 1 277 ? -8.523 18.359 17.641 1 95.75 277 HIS A N 1
ATOM 2135 C CA . HIS A 1 277 ? -7.5 19.312 17.203 1 95.75 277 HIS A CA 1
ATOM 2136 C C . HIS A 1 277 ? -7.145 20.281 18.328 1 95.75 277 HIS A C 1
ATOM 2138 O O . HIS A 1 277 ? -7.559 21.453 18.297 1 95.75 277 HIS A O 1
ATOM 2144 N N . GLY A 1 278 ? -6.305 19.797 19.25 1 95 278 GLY A N 1
ATOM 2145 C CA . GLY A 1 278 ? -5.938 20.578 20.406 1 95 278 GLY A CA 1
ATOM 2146 C C . GLY A 1 278 ? -4.453 20.906 20.469 1 95 278 GLY A C 1
ATOM 2147 O O . GLY A 1 278 ? -3.773 20.922 19.453 1 95 278 GLY A O 1
ATOM 2148 N N . TRP A 1 279 ? -4.066 21.281 21.734 1 95 279 TRP A N 1
ATOM 2149 C CA . TRP A 1 279 ? -2.652 21.562 21.969 1 95 279 TRP A CA 1
ATOM 2150 C C . TRP A 1 279 ? -1.842 20.281 22.016 1 95 279 TRP A C 1
ATOM 2152 O O . TRP A 1 279 ? -0.647 20.281 21.703 1 95 279 TRP A O 1
ATOM 2162 N N . GLY A 1 280 ? -2.471 19.25 22.438 1 96.31 280 GLY A N 1
ATOM 2163 C CA . GLY A 1 280 ? -1.945 17.906 22.234 1 96.31 280 GLY A CA 1
ATOM 2164 C C . GLY A 1 280 ? -0.986 17.469 23.328 1 96.31 280 GLY A C 1
ATOM 2165 O O . GLY A 1 280 ? -0.997 18.031 24.422 1 96.31 280 GLY A O 1
ATOM 2166 N N . TYR A 1 281 ? -0.306 16.391 23.047 1 97.81 281 TYR A N 1
ATOM 2167 C CA . TYR A 1 281 ? 0.619 15.727 23.953 1 97.81 281 TYR A CA 1
ATOM 2168 C C . TYR A 1 281 ? 2.039 15.75 23.406 1 97.81 281 TYR A C 1
ATOM 2170 O O . TYR A 1 281 ? 2.244 15.625 22.188 1 97.81 281 TYR A O 1
ATOM 2178 N N . THR A 1 282 ? 3.008 15.875 24.266 1 97.19 282 THR A N 1
ATOM 2179 C CA . THR A 1 282 ? 4.402 15.727 23.859 1 97.19 282 THR A CA 1
ATOM 2180 C C . THR A 1 282 ? 4.98 14.422 24.406 1 97.19 282 THR A C 1
ATOM 2182 O O . THR A 1 282 ? 4.473 13.867 25.375 1 97.19 282 THR A O 1
ATOM 2185 N N . ARG A 1 283 ? 5.895 13.891 23.688 1 96.94 283 ARG A N 1
ATOM 2186 C CA . ARG A 1 283 ? 6.68 12.719 24.062 1 96.94 283 ARG A CA 1
ATOM 2187 C C . ARG A 1 283 ? 8.172 13.039 24.062 1 96.94 283 ARG A C 1
ATOM 2189 O O . ARG A 1 283 ? 8.852 12.844 23.047 1 96.94 283 ARG A O 1
ATOM 2196 N N . SER A 1 284 ? 8.625 13.453 25.172 1 92.62 284 SER A N 1
ATOM 2197 C CA . SER A 1 284 ? 10.023 13.883 25.266 1 92.62 284 SER A CA 1
ATOM 2198 C C . SER A 1 284 ? 10.938 12.703 25.562 1 92.62 284 SER A C 1
ATOM 2200 O O . SER A 1 284 ? 10.656 11.906 26.469 1 92.62 284 SER A O 1
ATOM 2202 N N . GLU A 1 285 ? 11.875 12.516 24.734 1 82.44 285 GLU A N 1
ATOM 2203 C CA . GLU A 1 285 ? 12.914 11.508 24.953 1 82.44 285 GLU A CA 1
ATOM 2204 C C . GLU A 1 285 ? 14.289 12.148 25.078 1 82.44 285 GLU A C 1
ATOM 2206 O O . GLU A 1 285 ? 14.57 13.164 24.438 1 82.44 285 GLU A O 1
ATOM 2211 N N . PRO A 1 286 ? 15.078 11.477 25.969 1 75.5 286 PRO A N 1
ATOM 2212 C CA . PRO A 1 286 ? 16.438 12.016 26.078 1 75.5 286 PRO A CA 1
ATOM 2213 C C . PRO A 1 286 ? 17.25 11.852 24.797 1 75.5 286 PRO A C 1
ATOM 2215 O O . PRO A 1 286 ? 17.078 10.867 24.078 1 75.5 286 PRO A O 1
ATOM 2218 N N . GLN A 1 287 ? 17.812 12.75 24.297 1 65.12 287 GLN A N 1
ATOM 2219 C CA . GLN A 1 287 ? 18.719 12.648 23.156 1 65.12 287 GLN A CA 1
ATOM 2220 C C . GLN A 1 287 ? 20.094 12.156 23.578 1 65.12 287 GLN A C 1
ATOM 2222 O O . GLN A 1 287 ? 20.594 12.523 24.641 1 65.12 287 GLN A O 1
ATOM 2227 N N . ALA A 1 288 ? 20.531 10.992 22.844 1 52.09 288 ALA A N 1
ATOM 2228 C CA . ALA A 1 288 ? 21.891 10.523 23.109 1 52.09 288 ALA A CA 1
ATOM 2229 C C . ALA A 1 288 ? 22.906 11.656 22.969 1 52.09 288 ALA A C 1
ATOM 2231 O O . ALA A 1 288 ? 22.828 12.438 22.016 1 52.09 288 ALA A O 1
ATOM 2232 N N . GLY A 1 289 ? 23.797 11.797 23.875 1 47 289 GLY A N 1
ATOM 2233 C CA . GLY A 1 289 ? 24.859 12.758 24.062 1 47 289 GLY A CA 1
ATOM 2234 C C . GLY A 1 289 ? 24.453 13.938 24.938 1 47 289 GLY A C 1
ATOM 2235 O O . GLY A 1 289 ? 23.328 14.008 25.406 1 47 289 GLY A O 1
ATOM 2236 N N . SER A 1 290 ? 24.891 15.227 24.719 1 45.44 290 SER A N 1
ATOM 2237 C CA . SER A 1 290 ? 25.094 16.406 25.547 1 45.44 290 SER A CA 1
ATOM 2238 C C . SER A 1 290 ? 23.766 16.922 26.094 1 45.44 290 SER A C 1
ATOM 2240 O O . SER A 1 290 ? 22.688 16.469 25.672 1 45.44 290 SER A O 1
ATOM 2242 N N . ALA A 1 291 ? 23.875 18.125 26.875 1 49.59 291 ALA A N 1
ATOM 2243 C CA . ALA A 1 291 ? 23.156 19.141 27.672 1 49.59 291 ALA A CA 1
ATOM 2244 C C . ALA A 1 291 ? 21.891 19.578 26.969 1 49.59 291 ALA A C 1
ATOM 2246 O O . ALA A 1 291 ? 21.266 20.578 27.359 1 49.59 291 ALA A O 1
ATOM 2247 N N . SER A 1 292 ? 21.438 18.875 25.828 1 59.03 292 SER A N 1
ATOM 2248 C CA . SER A 1 292 ? 20.391 19.469 25.016 1 59.03 292 SER A CA 1
ATOM 2249 C C . SER A 1 292 ? 19 19.094 25.531 1 59.03 292 SER A C 1
ATOM 2251 O O . SER A 1 292 ? 18.844 18.062 26.203 1 59.03 292 SER A O 1
ATOM 2253 N N . ARG A 1 293 ? 18.094 19.938 25.438 1 65.12 293 ARG A N 1
ATOM 2254 C CA . ARG A 1 293 ? 16.688 19.875 25.859 1 65.12 293 ARG A CA 1
ATOM 2255 C C . ARG A 1 293 ? 15.984 18.672 25.219 1 65.12 293 ARG A C 1
ATOM 2257 O O . ARG A 1 293 ? 16.234 18.344 24.062 1 65.12 293 ARG A O 1
ATOM 2264 N N . PRO A 1 294 ? 15.359 17.844 26.047 1 80.75 294 PRO A N 1
ATOM 2265 C CA . PRO A 1 294 ? 14.539 16.75 25.5 1 80.75 294 PRO A CA 1
ATOM 2266 C C . PRO A 1 294 ? 13.648 17.203 24.344 1 80.75 294 PRO A C 1
ATOM 2268 O O . PRO A 1 294 ? 13.195 18.359 24.312 1 80.75 294 PRO A O 1
ATOM 2271 N N . LEU A 1 295 ? 13.625 16.391 23.344 1 89.44 295 LEU A N 1
ATOM 2272 C CA . LEU A 1 295 ? 12.828 16.688 22.156 1 89.44 295 LEU A CA 1
ATOM 2273 C C . LEU A 1 295 ? 11.617 15.758 22.094 1 89.44 295 LEU A C 1
ATOM 2275 O O . LEU A 1 295 ? 11.719 14.562 22.375 1 89.44 295 LEU A O 1
ATOM 2279 N N . SER A 1 296 ? 10.508 16.328 21.844 1 95.06 296 SER A N 1
ATOM 2280 C CA . SER A 1 296 ? 9.32 15.523 21.578 1 95.06 296 SER A CA 1
ATOM 2281 C C . SER A 1 296 ? 9.375 14.898 20.188 1 95.06 296 SER A C 1
ATOM 2283 O O . SER A 1 296 ? 9.656 15.586 19.203 1 95.06 296 SER A O 1
ATOM 2285 N N . ALA A 1 297 ? 9.188 13.602 20.188 1 94.81 297 ALA A N 1
ATOM 2286 C CA . ALA A 1 297 ? 9.172 12.906 18.906 1 94.81 297 ALA A CA 1
ATOM 2287 C C . ALA A 1 297 ? 8.367 11.609 19 1 94.81 297 ALA A C 1
ATOM 2289 O O . ALA A 1 297 ? 8.336 10.961 20.047 1 94.81 297 ALA A O 1
ATOM 2290 N N . PRO A 1 298 ? 7.719 11.234 17.891 1 95.69 298 PRO A N 1
ATOM 2291 C CA . PRO A 1 298 ? 7.074 9.914 17.875 1 95.69 298 PRO A CA 1
ATOM 2292 C C . PRO A 1 298 ? 8.078 8.766 17.844 1 95.69 298 PRO A C 1
ATOM 2294 O O . PRO A 1 298 ? 9.266 8.992 17.594 1 95.69 298 PRO A O 1
ATOM 2297 N N . PRO A 1 299 ? 7.582 7.543 18.141 1 92.62 299 PRO A N 1
ATOM 2298 C CA . PRO A 1 299 ? 8.477 6.391 18.016 1 92.62 299 PRO A CA 1
ATOM 2299 C C . PRO A 1 299 ? 8.984 6.207 16.578 1 92.62 299 PRO A C 1
ATOM 2301 O O . PRO A 1 299 ? 8.258 6.469 15.625 1 92.62 299 PRO A O 1
ATOM 2304 N N . VAL A 1 300 ? 10.18 5.684 16.484 1 91.31 300 VAL A N 1
ATOM 2305 C CA . VAL A 1 300 ? 10.82 5.562 15.172 1 91.31 300 VAL A CA 1
ATOM 2306 C C . VAL A 1 300 ? 10.594 4.164 14.609 1 91.31 300 VAL A C 1
ATOM 2308 O O . VAL A 1 300 ? 10.609 3.965 13.391 1 91.31 300 VAL A O 1
ATOM 2311 N N . ALA A 1 301 ? 10.367 3.168 15.469 1 91.94 301 ALA A N 1
ATOM 2312 C CA . ALA A 1 301 ? 10.18 1.797 15 1 91.94 301 ALA A CA 1
ATOM 2313 C C . ALA A 1 301 ? 9.023 1.706 14.008 1 91.94 301 ALA A C 1
ATOM 2315 O O . ALA A 1 301 ? 7.93 2.221 14.273 1 91.94 301 ALA A O 1
ATOM 2316 N N . PRO A 1 302 ? 9.328 1.079 12.867 1 92.62 302 PRO A N 1
ATOM 2317 C CA . PRO A 1 302 ? 8.234 0.953 11.898 1 92.62 302 PRO A CA 1
ATOM 2318 C C . PRO A 1 302 ? 7.121 0.029 12.383 1 92.62 302 PRO A C 1
ATOM 2320 O O . PRO A 1 302 ? 7.395 -0.982 13.039 1 92.62 302 PRO A O 1
ATOM 2323 N N . ARG A 1 303 ? 5.922 0.44 12.102 1 91.12 303 ARG A N 1
ATOM 2324 C CA . ARG A 1 303 ? 4.738 -0.318 12.5 1 91.12 303 ARG A CA 1
ATOM 2325 C C . ARG A 1 303 ? 3.787 -0.509 11.328 1 91.12 303 ARG A C 1
ATOM 2327 O O . ARG A 1 303 ? 3.74 0.323 10.414 1 91.12 303 ARG A O 1
ATOM 2334 N N . SER A 1 304 ? 3.029 -1.587 11.406 1 92.44 304 SER A N 1
ATOM 2335 C CA . SER A 1 304 ? 2.07 -1.877 10.344 1 92.44 304 SER A CA 1
ATOM 2336 C C . SER A 1 304 ? 0.756 -1.136 10.57 1 92.44 304 SER A C 1
ATOM 2338 O O . SER A 1 304 ? -0.104 -1.106 9.688 1 92.44 304 SER A O 1
ATOM 2340 N N . ALA A 1 305 ? 0.625 -0.562 11.75 1 92.75 305 ALA A N 1
ATOM 2341 C CA . ALA A 1 305 ? -0.533 0.252 12.109 1 92.75 305 ALA A CA 1
ATOM 2342 C C . ALA A 1 305 ? -0.232 1.135 13.32 1 92.75 305 ALA A C 1
ATOM 2344 O O . ALA A 1 305 ? 0.679 0.842 14.094 1 92.75 305 ALA A O 1
ATOM 2345 N N . ARG A 1 306 ? -0.975 2.191 13.438 1 94.81 306 ARG A N 1
ATOM 2346 C CA . ARG A 1 306 ? -0.892 2.949 14.68 1 94.81 306 ARG A CA 1
ATOM 2347 C C . ARG A 1 306 ? -1.262 2.078 15.875 1 94.81 306 ARG A C 1
ATOM 2349 O O . ARG A 1 306 ? -2.17 1.249 15.789 1 94.81 306 ARG A O 1
ATOM 2356 N N . ARG A 1 307 ? -0.649 2.371 16.953 1 95.81 307 ARG A N 1
ATOM 2357 C CA . ARG A 1 307 ? -0.994 1.656 18.172 1 95.81 307 ARG A CA 1
ATOM 2358 C C . ARG A 1 307 ? -2.412 1.988 18.625 1 95.81 307 ARG A C 1
ATOM 2360 O O . ARG A 1 307 ? -2.848 3.137 18.531 1 95.81 307 ARG A O 1
ATOM 2367 N N . ASN A 1 308 ? -3.09 0.922 19.094 1 97.12 308 ASN A N 1
ATOM 2368 C CA . ASN A 1 308 ? -4.426 1.112 19.641 1 97.12 308 ASN A CA 1
ATOM 2369 C C . ASN A 1 308 ? -4.371 1.676 21.062 1 97.12 308 ASN A C 1
ATOM 2371 O O . ASN A 1 308 ? -4.625 0.957 22.031 1 97.12 308 ASN A O 1
ATOM 2375 N N . PHE A 1 309 ? -4.027 3.035 21.031 1 97.94 309 PHE A N 1
ATOM 2376 C CA . PHE A 1 309 ? -3.877 3.689 22.328 1 97.94 309 PHE A CA 1
ATOM 2377 C C . PHE A 1 309 ? -4.078 5.195 22.203 1 97.94 309 PHE A C 1
ATOM 2379 O O . PHE A 1 309 ? -3.617 5.809 21.234 1 97.94 309 PHE A O 1
ATOM 2386 N N . ALA A 1 310 ? -4.73 5.707 23.188 1 98.25 310 ALA A N 1
ATOM 2387 C CA . ALA A 1 310 ? -4.789 7.133 23.5 1 98.25 310 ALA A CA 1
ATOM 2388 C C . ALA A 1 310 ? -4.871 7.371 25 1 98.25 310 ALA A C 1
ATOM 2390 O O . ALA A 1 310 ? -5.453 6.566 25.734 1 98.25 310 ALA A O 1
ATOM 2391 N N . PRO A 1 311 ? -4.293 8.445 25.5 1 98.31 311 PRO A N 1
ATOM 2392 C CA . PRO A 1 311 ? -4.383 8.727 26.938 1 98.31 311 PRO A CA 1
ATOM 2393 C C . PRO A 1 311 ? -5.824 8.867 27.422 1 98.31 311 PRO A C 1
ATOM 2395 O O . PRO A 1 311 ? -6.68 9.375 26.688 1 98.31 311 PRO A O 1
ATOM 2398 N N . GLU A 1 312 ? -6.023 8.562 28.688 1 98.19 312 GLU A N 1
ATOM 2399 C CA . GLU A 1 312 ? -7.363 8.492 29.266 1 98.19 312 GLU A CA 1
ATOM 2400 C C . GLU A 1 312 ? -8.078 9.844 29.156 1 98.19 312 GLU A C 1
ATOM 2402 O O . GLU A 1 312 ? -9.273 9.891 28.875 1 98.19 312 GLU A O 1
ATOM 2407 N N . ASP A 1 313 ? -7.391 10.859 29.484 1 98.19 313 ASP A N 1
ATOM 2408 C CA . ASP A 1 313 ? -8.016 12.18 29.406 1 98.19 313 ASP A CA 1
ATOM 2409 C C . ASP A 1 313 ? -8.383 12.531 27.969 1 98.19 313 ASP A C 1
ATOM 2411 O O . ASP A 1 313 ? -9.375 13.219 27.719 1 98.19 313 ASP A O 1
ATOM 2415 N N . GLY A 1 314 ? -7.555 12.094 27 1 98.06 314 GLY A N 1
ATOM 2416 C CA . GLY A 1 314 ? -7.906 12.258 25.609 1 98.06 314 GLY A CA 1
ATOM 2417 C C . GLY A 1 314 ? -9.141 11.484 25.203 1 98.06 314 GLY A C 1
ATOM 2418 O O . GLY A 1 314 ? -10.008 12.008 24.5 1 98.06 314 GLY A O 1
ATOM 2419 N N . VAL A 1 315 ? -9.242 10.281 25.656 1 98.19 315 VAL A N 1
ATOM 2420 C CA . VAL A 1 315 ? -10.398 9.438 25.375 1 98.19 315 VAL A CA 1
ATOM 2421 C C . VAL A 1 315 ? -11.656 10.07 25.969 1 98.19 315 VAL A C 1
ATOM 2423 O O . VAL A 1 315 ? -12.719 10.062 25.328 1 98.19 315 VAL A O 1
ATOM 2426 N N . ALA A 1 316 ? -11.516 10.617 27.125 1 98.06 316 ALA A N 1
ATOM 2427 C CA . ALA A 1 316 ? -12.641 11.297 27.766 1 98.06 316 ALA A CA 1
ATOM 2428 C C . ALA A 1 316 ? -13.117 12.477 26.922 1 98.06 316 ALA A C 1
ATOM 2430 O O . ALA A 1 316 ? -14.32 12.711 26.812 1 98.06 316 ALA A O 1
ATOM 2431 N N . ARG A 1 317 ? -12.242 13.195 26.359 1 97.5 317 ARG A N 1
ATOM 2432 C CA . ARG A 1 317 ? -12.594 14.336 25.516 1 97.5 317 ARG A CA 1
ATOM 2433 C C . ARG A 1 317 ? -13.305 13.875 24.25 1 97.5 317 ARG A C 1
ATOM 2435 O O . ARG A 1 317 ? -14.258 14.508 23.797 1 97.5 317 ARG A O 1
ATOM 2442 N N . LEU A 1 318 ? -12.789 12.789 23.688 1 98.31 318 LEU A N 1
ATOM 2443 C CA . LEU A 1 318 ? -13.43 12.211 22.5 1 98.31 318 LEU A CA 1
ATOM 2444 C C . LEU A 1 318 ? -14.859 11.805 22.812 1 98.31 318 LEU A C 1
ATOM 2446 O O . LEU A 1 318 ? -15.773 12.086 22.031 1 98.31 318 LEU A O 1
ATOM 2450 N N . ARG A 1 319 ? -15.023 11.266 23.922 1 98.25 319 ARG A N 1
ATOM 2451 C CA . ARG A 1 319 ? -16.344 10.789 24.312 1 98.25 319 ARG A CA 1
ATOM 2452 C C . ARG A 1 319 ? -17.281 11.961 24.609 1 98.25 319 ARG A C 1
ATOM 2454 O O . ARG A 1 319 ? -18.469 11.914 24.297 1 98.25 319 ARG A O 1
ATOM 2461 N N . ALA A 1 320 ? -16.766 12.945 25.25 1 97.31 320 ALA A N 1
ATOM 2462 C CA . ALA A 1 320 ? -17.562 14.133 25.547 1 97.31 320 ALA A CA 1
ATOM 2463 C C . ALA A 1 320 ? -18.078 14.781 24.266 1 97.31 320 ALA A C 1
ATOM 2465 O O . ALA A 1 320 ? -19.234 15.188 24.203 1 97.31 320 ALA A O 1
ATOM 2466 N N . GLY A 1 321 ? -17.219 14.883 23.297 1 97.44 321 GLY A N 1
ATOM 2467 C CA . GLY A 1 321 ? -17.672 15.414 22.016 1 97.44 321 GLY A CA 1
ATOM 2468 C C . GLY A 1 321 ? -18.734 14.555 21.344 1 97.44 321 GLY A C 1
ATOM 2469 O O . GLY A 1 321 ? -19.688 15.086 20.797 1 97.44 321 GLY A O 1
ATOM 2470 N N . LEU A 1 322 ? -18.484 13.242 21.391 1 98.31 322 LEU A N 1
ATOM 2471 C CA . LEU A 1 322 ? -19.453 12.328 20.828 1 98.31 322 LEU A CA 1
ATOM 2472 C C . LEU A 1 322 ? -20.812 12.508 21.484 1 98.31 322 LEU A C 1
ATOM 2474 O O . LEU A 1 322 ? -21.859 12.492 20.812 1 98.31 322 LEU A O 1
ATOM 2478 N N . ARG A 1 323 ? -20.844 12.68 22.766 1 97.5 323 ARG A N 1
ATOM 2479 C CA . ARG A 1 323 ? -22.078 12.875 23.516 1 97.5 323 ARG A CA 1
ATOM 2480 C C . ARG A 1 323 ? -22.781 14.156 23.094 1 97.5 323 ARG A C 1
ATOM 2482 O O . ARG A 1 323 ? -24 14.203 23.016 1 97.5 323 ARG A O 1
ATOM 2489 N N . GLU A 1 324 ? -22.016 15.133 22.781 1 95.56 324 GLU A N 1
ATOM 2490 C CA . GLU A 1 324 ? -22.531 16.422 22.344 1 95.56 324 GLU A CA 1
ATOM 2491 C C . GLU A 1 324 ? -23.219 16.312 20.984 1 95.56 324 GLU A C 1
ATOM 2493 O O . GLU A 1 324 ? -24.234 16.969 20.734 1 95.56 324 GLU A O 1
ATOM 2498 N N . VAL A 1 325 ? -22.766 15.445 20.156 1 96.94 325 VAL A N 1
ATOM 2499 C CA . VAL A 1 325 ? -23.156 15.445 18.75 1 96.94 325 VAL A CA 1
ATOM 2500 C C . VAL A 1 325 ? -24.094 14.266 18.469 1 96.94 325 VAL A C 1
ATOM 2502 O O . VAL A 1 325 ? -25.094 14.406 17.781 1 96.94 325 VAL A O 1
ATOM 2505 N N . LEU A 1 326 ? -23.688 13.117 18.984 1 98 326 LEU A N 1
ATOM 2506 C CA . LEU A 1 326 ? -24.422 11.867 18.812 1 98 326 LEU A CA 1
ATOM 2507 C C . LEU A 1 326 ? -24.547 11.117 20.125 1 98 326 LEU A C 1
ATOM 2509 O O . LEU A 1 326 ? -23.984 10.039 20.297 1 98 326 LEU A O 1
ATOM 2513 N N . PRO A 1 327 ? -25.438 11.539 21 1 97.94 327 PRO A N 1
ATOM 2514 C CA . PRO A 1 327 ? -25.531 10.977 22.344 1 97.94 327 PRO A CA 1
ATOM 2515 C C . PRO A 1 327 ? -25.891 9.5 22.344 1 97.94 327 PRO A C 1
ATOM 2517 O O . PRO A 1 327 ? -25.516 8.758 23.266 1 97.94 327 PRO A O 1
ATOM 2520 N N . GLU A 1 328 ? -26.547 8.992 21.359 1 97.12 328 GLU A N 1
ATOM 2521 C CA . GLU A 1 328 ? -26.984 7.598 21.312 1 97.12 328 GLU A CA 1
ATOM 2522 C C . GLU A 1 328 ? -25.797 6.652 21.156 1 97.12 328 GLU A C 1
ATOM 2524 O O . GLU A 1 328 ? -25.906 5.453 21.422 1 97.12 328 GLU A O 1
ATOM 2529 N N . LEU A 1 329 ? -24.641 7.223 20.734 1 97.56 329 LEU A N 1
ATOM 2530 C CA . LEU A 1 329 ? -23.469 6.391 20.547 1 97.56 329 LEU A CA 1
ATOM 2531 C C . LEU A 1 329 ? -22.422 6.652 21.625 1 97.56 329 LEU A C 1
ATOM 2533 O O . LEU A 1 329 ? -21.391 5.992 21.672 1 97.56 329 LEU A O 1
ATOM 2537 N N . ALA A 1 330 ? -22.672 7.523 22.5 1 95.31 330 ALA A N 1
ATOM 2538 C CA . ALA A 1 330 ? -21.672 8.117 23.375 1 95.31 330 ALA A CA 1
ATOM 2539 C C . ALA A 1 330 ? -21.062 7.07 24.297 1 95.31 330 ALA A C 1
ATOM 2541 O O . ALA A 1 330 ? -19.891 7.152 24.656 1 95.31 330 ALA A O 1
ATOM 2542 N N . ASP A 1 331 ? -21.812 6.117 24.672 1 94.81 331 ASP A N 1
ATOM 2543 C CA . ASP A 1 331 ? -21.328 5.18 25.688 1 94.81 331 ASP A CA 1
ATOM 2544 C C . ASP A 1 331 ? -20.812 3.895 25.031 1 94.81 331 ASP A C 1
ATOM 2546 O O . ASP A 1 331 ? -20.312 3.004 25.734 1 94.81 331 ASP A O 1
ATOM 2550 N N . ARG A 1 332 ? -20.938 3.818 23.75 1 96.94 332 ARG A N 1
ATOM 2551 C CA . ARG A 1 332 ? -20.391 2.66 23.047 1 96.94 332 ARG A CA 1
ATOM 2552 C C . ARG A 1 332 ? -18.875 2.652 23.078 1 96.94 332 ARG A C 1
ATOM 2554 O O . ARG A 1 332 ? -18.234 3.699 22.938 1 96.94 332 ARG A O 1
ATOM 2561 N N . ALA A 1 333 ? -18.359 1.494 23.359 1 97.12 333 ALA A N 1
ATOM 2562 C CA . ALA A 1 333 ? -16.906 1.373 23.391 1 97.12 333 ALA A CA 1
ATOM 2563 C C . ALA A 1 333 ? -16.297 1.704 22.031 1 97.12 333 ALA A C 1
ATOM 2565 O O . ALA A 1 333 ? -16.844 1.313 20.984 1 97.12 333 ALA A O 1
ATOM 2566 N N . PHE A 1 334 ? -15.203 2.451 22.062 1 98.19 334 PHE A N 1
ATOM 2567 C CA . PHE A 1 334 ? -14.469 2.676 20.812 1 98.19 334 PHE A CA 1
ATOM 2568 C C . PHE A 1 334 ? -13.797 1.391 20.344 1 98.19 334 PHE A C 1
ATOM 2570 O O . PHE A 1 334 ? -13.25 0.636 21.156 1 98.19 334 PHE A O 1
ATOM 2577 N N . ASP A 1 335 ? -13.836 1.129 19.109 1 97.94 335 ASP A N 1
ATOM 2578 C CA . ASP A 1 335 ? -13.141 -0.027 18.547 1 97.94 335 ASP A CA 1
ATOM 2579 C C . ASP A 1 335 ? -11.625 0.186 18.547 1 97.94 335 ASP A C 1
ATOM 2581 O O . ASP A 1 335 ? -10.859 -0.76 18.734 1 97.94 335 ASP A O 1
ATOM 2585 N N . ARG A 1 336 ? -11.258 1.446 18.328 1 97.56 336 ARG A N 1
ATOM 2586 C CA . ARG A 1 336 ? -9.844 1.816 18.266 1 97.56 336 ARG A CA 1
ATOM 2587 C C . ARG A 1 336 ? -9.641 3.273 18.656 1 97.56 336 ARG A C 1
ATOM 2589 O O . ARG A 1 336 ? -10.5 4.121 18.391 1 97.56 336 ARG A O 1
ATOM 2596 N N . THR A 1 337 ? -8.586 3.521 19.312 1 98.44 337 THR A N 1
ATOM 2597 C CA . THR A 1 337 ? -8.086 4.871 19.531 1 98.44 337 THR A CA 1
ATOM 2598 C C . THR A 1 337 ? -6.641 5 19.047 1 98.44 337 THR A C 1
ATOM 2600 O O . THR A 1 337 ? -5.984 3.996 18.766 1 98.44 337 THR A O 1
ATOM 2603 N N . ALA A 1 338 ? -6.199 6.188 18.875 1 98.19 338 ALA A N 1
ATOM 2604 C CA . ALA A 1 338 ? -4.84 6.379 18.375 1 98.19 338 ALA A CA 1
ATOM 2605 C C . ALA A 1 338 ? -4.336 7.785 18.688 1 98.19 338 ALA A C 1
ATOM 2607 O O . ALA A 1 338 ? -5.109 8.656 19.094 1 98.19 338 ALA A O 1
ATOM 2608 N N . VAL A 1 339 ? -3.09 7.93 18.516 1 97.94 339 VAL A N 1
ATOM 2609 C CA . VAL A 1 339 ? -2.436 9.234 18.578 1 97.94 339 VAL A CA 1
ATOM 2610 C C . VAL A 1 339 ? -1.84 9.578 17.219 1 97.94 339 VAL A C 1
ATOM 2612 O O . VAL A 1 339 ? -1.063 8.805 16.656 1 97.94 339 VAL A O 1
ATOM 2615 N N . CYS A 1 340 ? -2.25 10.664 16.672 1 97.62 340 CYS A N 1
ATOM 2616 C CA . CYS A 1 340 ? -1.709 11.211 15.438 1 97.62 340 CYS A CA 1
ATOM 2617 C C . CYS A 1 340 ? -0.744 12.352 15.719 1 97.62 340 CYS A C 1
ATOM 2619 O O . CYS A 1 340 ? -1.075 13.281 16.453 1 97.62 340 CYS A O 1
ATOM 2621 N N . TRP A 1 341 ? 0.394 12.414 15.07 1 97.5 341 TRP A N 1
ATOM 2622 C CA . TRP A 1 341 ? 1.446 13.359 15.422 1 97.5 341 TRP A CA 1
ATOM 2623 C C . TRP A 1 341 ? 1.48 14.523 14.445 1 97.5 341 TRP A C 1
ATOM 2625 O O . TRP A 1 341 ? 1.595 14.328 13.234 1 97.5 341 TRP A O 1
ATOM 2635 N N . TYR A 1 342 ? 1.402 15.711 15.008 1 97.62 342 TYR A N 1
ATOM 2636 C CA . TYR A 1 342 ? 1.601 16.969 14.289 1 97.62 342 TYR A CA 1
ATOM 2637 C C . TYR A 1 342 ? 3.059 17.406 14.352 1 97.62 342 TYR A C 1
ATOM 2639 O O . TYR A 1 342 ? 3.826 16.922 15.18 1 97.62 342 TYR A O 1
ATOM 2647 N N . THR A 1 343 ? 3.414 18.188 13.391 1 97.88 343 THR A N 1
ATOM 2648 C CA . THR A 1 343 ? 4.609 19.016 13.461 1 97.88 343 THR A CA 1
ATOM 2649 C C . THR A 1 343 ? 4.23 20.5 13.578 1 97.88 343 THR A C 1
ATOM 2651 O O . THR A 1 343 ? 4.156 21.203 12.578 1 97.88 343 THR A O 1
ATOM 2654 N N . ASP A 1 344 ? 4.121 20.906 14.828 1 97.12 344 ASP A N 1
ATOM 2655 C CA . ASP A 1 344 ? 3.648 22.266 15.086 1 97.12 344 ASP A CA 1
ATOM 2656 C C . ASP A 1 344 ? 4.762 23.281 14.875 1 97.12 344 ASP A C 1
ATOM 2658 O O . ASP A 1 344 ? 5.922 23.016 15.203 1 97.12 344 ASP A O 1
ATOM 2662 N N . THR A 1 345 ? 4.418 24.375 14.336 1 96.75 345 THR A N 1
ATOM 2663 C CA . THR A 1 345 ? 5.297 25.531 14.273 1 96.75 345 THR A CA 1
ATOM 2664 C C . THR A 1 345 ? 4.75 26.672 15.133 1 96.75 345 THR A C 1
ATOM 2666 O O . THR A 1 345 ? 3.555 26.703 15.438 1 96.75 345 THR A O 1
ATOM 2669 N N . PRO A 1 346 ? 5.582 27.578 15.5 1 95 346 PRO A N 1
ATOM 2670 C CA . PRO A 1 346 ? 5.133 28.672 16.359 1 95 346 PRO A CA 1
ATOM 2671 C C . PRO A 1 346 ? 3.994 29.484 15.734 1 95 346 PRO A C 1
ATOM 2673 O O . PRO A 1 346 ? 3.123 29.984 16.453 1 95 346 PRO A O 1
ATOM 2676 N N . THR A 1 347 ? 3.906 29.547 14.438 1 93.94 347 THR A N 1
ATOM 2677 C CA . THR A 1 347 ? 2.93 30.391 13.766 1 93.94 347 THR A CA 1
ATOM 2678 C C . THR A 1 347 ? 1.851 29.547 13.086 1 93.94 347 THR A C 1
ATOM 2680 O O . THR A 1 347 ? 0.903 30.078 12.516 1 93.94 347 THR A O 1
ATOM 2683 N N . GLY A 1 348 ? 2.066 28.281 13.07 1 95.31 348 GLY A N 1
ATOM 2684 C CA . GLY A 1 348 ? 1.152 27.406 12.344 1 95.31 348 GLY A CA 1
ATOM 2685 C C . GLY A 1 348 ? 1.456 27.328 10.859 1 95.31 348 GLY A C 1
ATOM 2686 O O . GLY A 1 348 ? 0.813 26.562 10.133 1 95.31 348 GLY A O 1
ATOM 2687 N N . ASP A 1 349 ? 2.508 28.062 10.422 1 97.12 349 ASP A N 1
ATOM 2688 C CA . ASP A 1 349 ? 2.887 28.078 9.016 1 97.12 349 ASP A CA 1
ATOM 2689 C C . ASP A 1 349 ? 3.844 26.938 8.68 1 97.12 349 ASP A C 1
ATOM 2691 O O . ASP A 1 349 ? 4.598 26.484 9.547 1 97.12 349 ASP A O 1
ATOM 2695 N N . PHE A 1 350 ? 3.793 26.516 7.449 1 98.31 350 PHE A N 1
ATOM 2696 C CA . PHE A 1 350 ? 4.754 25.531 6.973 1 98.31 350 PHE A CA 1
ATOM 2697 C C . PHE A 1 350 ? 6.176 26.078 7.043 1 98.31 350 PHE A C 1
ATOM 2699 O O . PHE A 1 350 ? 6.371 27.281 7.207 1 98.31 350 PHE A O 1
ATOM 2706 N N . ILE A 1 351 ? 7.102 25.188 7.082 1 98.5 351 ILE A N 1
ATOM 2707 C CA . ILE A 1 351 ? 8.5 25.531 6.852 1 98.5 351 ILE A CA 1
ATOM 2708 C C . ILE A 1 351 ? 8.961 24.938 5.52 1 98.5 351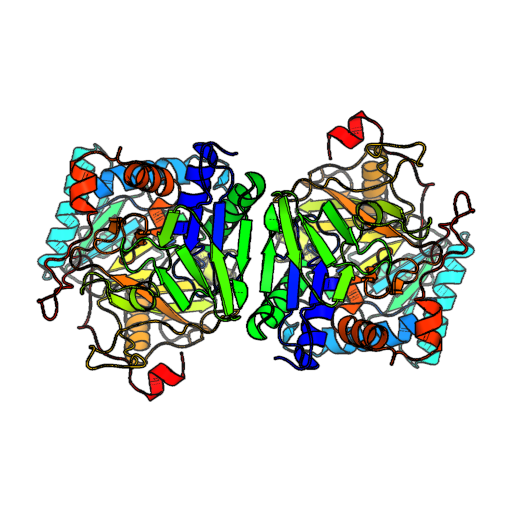 ILE A C 1
ATOM 2710 O O . ILE A 1 351 ? 9.172 23.734 5.406 1 98.5 351 ILE A O 1
ATOM 2714 N N . VAL A 1 352 ? 9.047 25.766 4.539 1 98.62 352 VAL A N 1
ATOM 2715 C CA . VAL A 1 352 ? 9.484 25.422 3.193 1 98.62 352 VAL A CA 1
ATOM 2716 C C . VAL A 1 352 ? 10.641 26.328 2.773 1 98.62 352 VAL A C 1
ATOM 2718 O O . VAL A 1 352 ? 10.438 27.312 2.053 1 98.62 352 VAL A O 1
ATOM 2721 N N . ASP A 1 353 ? 11.758 25.953 3.217 1 98.56 353 ASP A N 1
ATOM 2722 C CA . ASP A 1 353 ? 12.953 26.781 3.092 1 98.56 353 ASP A CA 1
ATOM 2723 C C . ASP A 1 353 ? 14.211 25.953 3.338 1 98.56 353 ASP A C 1
ATOM 2725 O O . ASP A 1 353 ? 14.141 24.828 3.814 1 98.56 353 ASP A O 1
ATOM 2729 N N . PHE A 1 354 ? 15.367 26.531 3.004 1 98.44 354 PHE A N 1
ATOM 2730 C CA . PHE A 1 354 ? 16.641 25.875 3.252 1 98.44 354 PHE A CA 1
ATOM 2731 C C . PHE A 1 354 ? 17.047 26.016 4.715 1 98.44 354 PHE A C 1
ATOM 2733 O O . PHE A 1 354 ? 16.781 27.047 5.34 1 98.44 354 PHE A O 1
ATOM 2740 N N . HIS A 1 355 ? 17.625 24.938 5.203 1 98.25 355 HIS A N 1
ATOM 2741 C CA . HIS A 1 355 ? 18.156 24.953 6.562 1 98.25 355 HIS A CA 1
ATOM 2742 C C . HIS A 1 355 ? 19.281 25.984 6.703 1 98.25 355 HIS A C 1
ATOM 2744 O O . HIS A 1 355 ? 20.125 26.109 5.809 1 98.25 355 HIS A O 1
ATOM 2750 N N . PRO A 1 356 ? 19.297 26.672 7.801 1 96.06 356 PRO A N 1
ATOM 2751 C CA . PRO A 1 356 ? 20.312 27.719 7.938 1 96.06 356 PRO A CA 1
ATOM 2752 C C . PRO A 1 356 ? 21.734 27.188 8.016 1 96.06 356 PRO A C 1
ATOM 2754 O O . PRO A 1 356 ? 22.672 27.859 7.586 1 96.06 356 PRO A O 1
ATOM 2757 N N . ASP A 1 357 ? 21.938 25.953 8.531 1 96.06 357 ASP A N 1
ATOM 2758 C CA . ASP A 1 357 ? 23.281 25.406 8.75 1 96.06 357 ASP A CA 1
ATOM 2759 C C . ASP A 1 357 ? 23.75 24.609 7.539 1 96.06 357 ASP A C 1
ATOM 2761 O O . ASP A 1 357 ? 24.938 24.328 7.402 1 96.06 357 ASP A O 1
ATOM 2765 N N . HIS A 1 358 ? 22.859 24.219 6.727 1 97.94 358 HIS A N 1
ATOM 2766 C CA . HIS A 1 358 ? 23.156 23.328 5.613 1 97.94 358 HIS A CA 1
ATOM 2767 C C . HIS A 1 358 ? 22.578 23.844 4.309 1 97.94 358 HIS A C 1
ATOM 2769 O O . HIS A 1 358 ? 21.391 23.625 4.016 1 97.94 358 HIS A O 1
ATOM 2775 N N . PRO A 1 359 ? 23.406 24.391 3.434 1 97.62 359 PRO A N 1
ATOM 2776 C CA . PRO A 1 359 ? 22.922 25.141 2.275 1 97.62 359 PRO A CA 1
ATOM 2777 C C . PRO A 1 359 ? 22.203 24.25 1.261 1 97.62 359 PRO A C 1
ATOM 2779 O O . PRO A 1 359 ? 21.484 24.766 0.391 1 97.62 359 PRO A O 1
ATOM 2782 N N . ASN A 1 360 ? 22.422 22.891 1.313 1 98.31 360 ASN A N 1
ATOM 2783 C CA . ASN A 1 360 ? 21.766 22.016 0.353 1 98.31 360 ASN A CA 1
ATOM 2784 C C . ASN A 1 360 ? 20.734 21.125 1.031 1 98.31 360 ASN A C 1
ATOM 2786 O O . ASN A 1 360 ? 20.344 20.078 0.486 1 98.31 360 ASN A O 1
ATOM 2790 N N . LEU A 1 361 ? 20.328 21.469 2.268 1 98.75 361 LEU A N 1
ATOM 2791 C CA . LEU A 1 361 ? 19.234 20.812 2.969 1 98.75 361 LEU A CA 1
ATOM 2792 C C . LEU A 1 361 ? 18 21.688 2.986 1 98.75 361 LEU A C 1
ATOM 2794 O O . LEU A 1 361 ? 18 22.75 3.604 1 98.75 361 LEU A O 1
ATOM 2798 N N . PHE A 1 362 ? 17.016 21.219 2.277 1 98.81 362 PHE A N 1
ATOM 2799 C CA . PHE A 1 362 ? 15.75 21.922 2.148 1 98.81 362 PHE A CA 1
ATOM 2800 C C . PHE A 1 362 ? 14.688 21.281 3.037 1 98.81 362 PHE A C 1
ATOM 2802 O O . PHE A 1 362 ? 14.594 20.047 3.117 1 98.81 362 PHE A O 1
ATOM 2809 N N . LEU A 1 363 ? 13.977 22.109 3.754 1 98.75 363 LEU A N 1
ATOM 2810 C CA . LEU A 1 363 ? 12.891 21.625 4.598 1 98.75 363 LEU A CA 1
ATOM 2811 C C . LEU A 1 363 ? 11.547 21.766 3.895 1 98.75 363 LEU A C 1
ATOM 2813 O O . LEU A 1 363 ? 11.273 22.797 3.266 1 98.75 363 LEU A O 1
ATOM 2817 N N . ALA A 1 364 ? 10.766 20.797 3.906 1 98.75 364 ALA A N 1
ATOM 2818 C CA . ALA A 1 364 ? 9.344 20.766 3.578 1 98.75 364 ALA A CA 1
ATOM 2819 C C . ALA A 1 364 ? 8.547 20.062 4.672 1 98.75 364 ALA A C 1
ATOM 2821 O O . ALA A 1 364 ? 8.32 18.844 4.609 1 98.75 364 ALA A O 1
ATOM 2822 N N . THR A 1 365 ? 8.125 20.828 5.676 1 98.19 365 THR A N 1
ATOM 2823 C CA . THR A 1 365 ? 7.547 20.266 6.891 1 98.19 365 THR A CA 1
ATOM 2824 C C . THR A 1 365 ? 6.715 21.312 7.629 1 98.19 365 THR A C 1
ATOM 2826 O O . THR A 1 365 ? 6.262 22.281 7.023 1 98.19 365 THR A O 1
ATOM 2829 N N . GLY A 1 366 ? 6.375 21.031 8.891 1 97.94 366 GLY A N 1
ATOM 2830 C CA . GLY A 1 366 ? 5.629 21.969 9.703 1 97.94 366 GLY A CA 1
ATOM 2831 C C . GLY A 1 366 ? 4.148 22 9.367 1 97.94 366 GLY A C 1
ATOM 2832 O O . GLY A 1 366 ? 3.549 23.078 9.297 1 97.94 366 GLY A O 1
ATOM 2833 N N . GLY A 1 367 ? 3.557 20.953 9.125 1 96.94 367 GLY A N 1
ATOM 2834 C CA . GLY A 1 367 ? 2.172 20.875 8.68 1 96.94 367 GLY A CA 1
ATOM 2835 C C . GLY A 1 367 ? 1.188 21.359 9.734 1 96.94 367 GLY A C 1
ATOM 2836 O O . GLY A 1 367 ? 0.061 21.734 9.406 1 96.94 367 GLY A O 1
ATOM 2837 N N . SER A 1 368 ? 1.513 21.297 10.977 1 97 368 SER A N 1
ATOM 2838 C CA . SER A 1 368 ? 0.746 21.828 12.109 1 97 368 SER A CA 1
ATOM 2839 C C . SER A 1 368 ? -0.7 21.344 12.062 1 97 368 SER A C 1
ATOM 2841 O O . SER A 1 368 ? -1.618 22.078 12.414 1 97 368 SER A O 1
ATOM 2843 N N . GLY A 1 369 ? -0.929 20.25 11.461 1 96.06 369 GLY A N 1
ATOM 2844 C CA . GLY A 1 369 ? -2.236 19.609 11.484 1 96.06 369 GLY A CA 1
ATOM 2845 C C . GLY A 1 369 ? -3.115 20 10.312 1 96.06 369 GLY A C 1
ATOM 2846 O O . GLY A 1 369 ? -4.281 19.609 10.242 1 96.06 369 GLY A O 1
ATOM 2847 N N . HIS A 1 370 ? -2.566 20.766 9.344 1 96.25 370 HIS A N 1
ATOM 2848 C CA . HIS A 1 370 ? -3.492 21.219 8.312 1 96.25 370 HIS A CA 1
ATOM 2849 C C . HIS A 1 370 ? -2.902 21.047 6.922 1 96.25 370 HIS A C 1
ATOM 2851 O O . HIS A 1 370 ? -3.461 21.531 5.938 1 96.25 370 HIS A O 1
ATOM 2857 N N . ALA A 1 371 ? -1.887 20.25 6.766 1 98.06 371 ALA A N 1
ATOM 2858 C CA . ALA A 1 371 ? -1.134 20.234 5.516 1 98.06 371 ALA A CA 1
ATOM 2859 C C . ALA A 1 371 ? -1.798 19.312 4.492 1 98.06 371 ALA A C 1
ATOM 2861 O O . ALA A 1 371 ? -1.701 19.547 3.285 1 98.06 371 ALA A O 1
ATOM 2862 N N . TYR A 1 372 ? -2.521 18.344 4.879 1 98.62 372 TYR A N 1
ATOM 2863 C CA . TYR A 1 372 ? -2.939 17.281 3.973 1 98.62 372 TYR A CA 1
ATOM 2864 C C . TYR A 1 372 ? -3.803 17.828 2.844 1 98.62 372 TYR A C 1
ATOM 2866 O O . TYR A 1 372 ? -3.686 17.406 1.696 1 98.62 372 TYR A O 1
ATOM 2874 N N . LYS A 1 373 ? -4.734 18.781 3.176 1 98.69 373 LYS A N 1
ATOM 2875 C CA . LYS A 1 373 ? -5.711 19.25 2.199 1 98.69 373 LYS A CA 1
ATOM 2876 C C . LYS A 1 373 ? -5.023 19.875 0.991 1 98.69 373 LYS A C 1
ATOM 2878 O O . LYS A 1 373 ? -5.633 20.016 -0.071 1 98.69 373 LYS A O 1
ATOM 2883 N N . PHE A 1 374 ? -3.719 20.156 1.133 1 98.81 374 PHE A N 1
ATOM 2884 C CA . PHE A 1 374 ? -2.988 20.844 0.069 1 98.81 374 PHE A CA 1
ATOM 2885 C C . PHE A 1 374 ? -2.305 19.828 -0.847 1 98.81 374 PHE A C 1
ATOM 2887 O O . PHE A 1 374 ? -1.615 20.219 -1.794 1 98.81 374 PHE A O 1
ATOM 2894 N N . LEU A 1 375 ? -2.459 18.531 -0.705 1 98.81 375 LEU A N 1
ATOM 2895 C CA . LEU A 1 375 ? -1.756 17.469 -1.403 1 98.81 375 LEU A CA 1
ATOM 2896 C C . LEU A 1 375 ? -1.731 17.719 -2.906 1 98.81 375 LEU A C 1
ATOM 2898 O O . LEU A 1 375 ? -0.675 17.641 -3.537 1 98.81 375 LEU A O 1
ATOM 2902 N N . PRO A 1 376 ? -2.799 18.172 -3.537 1 98.81 376 PRO A N 1
ATOM 2903 C CA . PRO A 1 376 ? -2.799 18.312 -4.996 1 98.81 376 PRO A CA 1
ATOM 2904 C C . PRO A 1 376 ? -1.885 19.438 -5.48 1 98.81 376 PRO A C 1
ATOM 2906 O O . PRO A 1 376 ? -1.468 19.438 -6.641 1 98.81 376 PRO A O 1
ATOM 2909 N N . VAL A 1 377 ? -1.566 20.406 -4.539 1 98.69 377 VAL A N 1
ATOM 2910 C CA . VAL A 1 377 ? -0.895 21.594 -5.047 1 98.69 377 VAL A CA 1
ATOM 2911 C C . VAL A 1 377 ? 0.389 21.844 -4.258 1 98.69 377 VAL A C 1
ATOM 2913 O O . VAL A 1 377 ? 1.217 22.656 -4.648 1 98.69 377 VAL A O 1
ATOM 2916 N N . LEU A 1 378 ? 0.573 21.141 -3.164 1 98.69 378 LEU A N 1
ATOM 2917 C CA . LEU A 1 378 ? 1.669 21.406 -2.24 1 98.69 378 LEU A CA 1
ATOM 2918 C C . LEU A 1 378 ? 3.016 21.312 -2.949 1 98.69 378 LEU A C 1
ATOM 2920 O O . LEU A 1 378 ? 3.9 22.141 -2.734 1 98.69 378 LEU A O 1
ATOM 2924 N N . GLY A 1 379 ? 3.158 20.297 -3.836 1 98.81 379 GLY A N 1
ATOM 2925 C CA . GLY A 1 379 ? 4.391 20.109 -4.586 1 98.81 379 GLY A CA 1
ATOM 2926 C C . GLY A 1 379 ? 4.758 21.312 -5.438 1 98.81 379 GLY A C 1
ATOM 2927 O O . GLY A 1 379 ? 5.93 21.672 -5.531 1 98.81 379 GLY A O 1
ATOM 2928 N N . LYS A 1 380 ? 3.742 21.891 -6.055 1 98.56 380 LYS A N 1
ATOM 2929 C CA . LYS A 1 380 ? 3.945 23.078 -6.887 1 98.56 380 LYS A CA 1
ATOM 2930 C C . LYS A 1 380 ? 4.633 24.188 -6.102 1 98.56 380 LYS A C 1
ATOM 2932 O O . LYS A 1 380 ? 5.664 24.703 -6.527 1 98.56 380 LYS A O 1
ATOM 2937 N N . TYR A 1 381 ? 4.152 24.438 -4.953 1 98.69 381 TYR A N 1
ATOM 2938 C CA . TYR A 1 381 ? 4.676 25.531 -4.145 1 98.69 381 TYR A CA 1
ATOM 2939 C C . TYR A 1 381 ? 6.012 25.156 -3.51 1 98.69 381 TYR A C 1
ATOM 2941 O O . TYR A 1 381 ? 6.918 25.984 -3.414 1 98.69 381 TYR A O 1
ATOM 2949 N N . THR A 1 382 ? 6.16 23.906 -3.092 1 98.75 382 THR A N 1
ATOM 2950 C CA . THR A 1 382 ? 7.398 23.453 -2.467 1 98.75 382 THR A CA 1
ATOM 2951 C C . THR A 1 382 ? 8.555 23.516 -3.461 1 98.75 382 THR A C 1
ATOM 2953 O O . THR A 1 382 ? 9.656 23.953 -3.117 1 98.75 382 THR A O 1
ATOM 2956 N N . VAL A 1 383 ? 8.305 23.109 -4.715 1 98.69 383 VAL A N 1
ATOM 2957 C CA . VAL A 1 383 ? 9.359 23.094 -5.723 1 98.69 383 VAL A CA 1
ATOM 2958 C C . VAL A 1 383 ? 9.695 24.531 -6.129 1 98.69 383 VAL A C 1
ATOM 2960 O O . VAL A 1 383 ? 10.859 24.844 -6.395 1 98.69 383 VAL A O 1
ATOM 2963 N N . GLN A 1 384 ? 8.656 25.422 -6.152 1 98.62 384 GLN A N 1
ATOM 2964 C CA . GLN A 1 384 ? 8.938 26.828 -6.379 1 98.62 384 GLN A CA 1
ATOM 2965 C C . GLN A 1 384 ? 9.875 27.391 -5.301 1 98.62 384 GLN A C 1
ATOM 2967 O O . GLN A 1 384 ? 10.789 28.156 -5.602 1 98.62 384 GLN A O 1
ATOM 2972 N N . ALA A 1 385 ? 9.641 27.016 -4.082 1 98.69 385 ALA A N 1
ATOM 2973 C CA . ALA A 1 385 ? 10.523 27.453 -3 1 98.69 385 ALA A CA 1
ATOM 2974 C C . ALA A 1 385 ? 11.922 26.859 -3.162 1 98.69 385 ALA A C 1
ATOM 2976 O O . ALA A 1 385 ? 12.922 27.562 -2.996 1 98.69 385 ALA A O 1
ATOM 2977 N N . PHE A 1 386 ? 12 25.594 -3.52 1 98.38 386 PHE A N 1
ATOM 2978 C CA . PHE A 1 386 ? 13.25 24.859 -3.691 1 98.38 386 PHE A CA 1
ATOM 2979 C C . PHE A 1 386 ? 14.109 25.5 -4.781 1 98.38 386 PHE A C 1
ATOM 2981 O O . PHE A 1 386 ? 15.328 25.578 -4.652 1 98.38 386 PHE A O 1
ATOM 2988 N N . THR A 1 387 ? 13.43 25.984 -5.797 1 97.38 387 THR A N 1
ATOM 2989 C CA . THR A 1 387 ? 14.125 26.594 -6.926 1 97.38 387 THR A CA 1
ATOM 2990 C C . THR A 1 387 ? 14.156 28.109 -6.781 1 97.38 387 THR A C 1
ATOM 2992 O O . THR A 1 387 ? 14.523 28.828 -7.723 1 97.38 387 THR A O 1
ATOM 2995 N N . LYS A 1 388 ? 13.641 28.672 -5.68 1 96.94 388 LYS A N 1
ATOM 2996 C CA . LYS A 1 388 ? 13.703 30.078 -5.305 1 96.94 388 LYS A CA 1
ATOM 2997 C C . LYS A 1 388 ? 12.875 30.938 -6.258 1 96.94 388 LYS A C 1
ATOM 2999 O O . LYS A 1 388 ? 13.312 32.031 -6.668 1 96.94 388 LYS A O 1
ATOM 3004 N N . THR A 1 389 ? 11.695 30.391 -6.574 1 97.56 389 THR A N 1
ATOM 3005 C CA . THR A 1 389 ? 10.797 31.125 -7.457 1 97.56 389 THR A CA 1
ATOM 3006 C C . THR A 1 389 ? 9.453 31.375 -6.773 1 97.56 389 THR A C 1
ATOM 3008 O O . THR A 1 389 ? 8.523 31.891 -7.395 1 97.56 389 THR A O 1
ATOM 3011 N N . LEU A 1 390 ? 9.344 31 -5.535 1 97.31 390 LEU A N 1
ATOM 3012 C CA . LEU A 1 390 ? 8.133 31.234 -4.758 1 97.31 390 LEU A CA 1
ATOM 3013 C C . LEU A 1 390 ? 7.871 32.719 -4.59 1 97.31 390 LEU A C 1
ATOM 3015 O O . LEU A 1 390 ? 8.797 33.5 -4.332 1 97.31 390 LEU A O 1
ATOM 3019 N N . PRO A 1 391 ? 6.598 33.156 -4.742 1 96.5 391 PRO A N 1
ATOM 3020 C CA . PRO A 1 391 ? 6.32 34.594 -4.473 1 96.5 391 PRO A CA 1
ATOM 3021 C C . PRO A 1 391 ? 6.867 35.031 -3.125 1 96.5 391 PRO A C 1
ATOM 3023 O O . PRO A 1 391 ? 6.824 34.281 -2.146 1 96.5 391 PRO A O 1
ATOM 3026 N N . ARG A 1 392 ? 7.289 36.25 -3.041 1 96.69 392 ARG A N 1
ATOM 3027 C CA . ARG A 1 392 ? 8.016 36.781 -1.898 1 96.69 392 ARG A CA 1
ATOM 3028 C C . ARG A 1 392 ? 7.195 36.688 -0.619 1 96.69 392 ARG A C 1
ATOM 3030 O O . ARG A 1 392 ? 7.719 36.312 0.431 1 96.69 392 ARG A O 1
ATOM 3037 N N . GLU A 1 393 ? 5.988 37 -0.675 1 95.62 393 GLU A N 1
ATOM 3038 C CA . GLU A 1 393 ? 5.133 36.969 0.509 1 95.62 393 GLU A CA 1
ATOM 3039 C C . GLU A 1 393 ? 5.031 35.562 1.086 1 95.62 393 GLU A C 1
ATOM 3041 O O . GLU A 1 393 ? 5.098 35.375 2.303 1 95.62 393 GLU A O 1
ATOM 3046 N N . LEU A 1 394 ? 4.891 34.625 0.219 1 97.44 394 LEU A N 1
ATOM 3047 C CA . LEU A 1 394 ? 4.805 33.25 0.663 1 97.44 394 LEU A CA 1
ATOM 3048 C C . LEU A 1 394 ? 6.156 32.75 1.169 1 97.44 394 LEU A C 1
ATOM 3050 O O . LEU A 1 394 ? 6.219 32 2.152 1 97.44 394 LEU A O 1
ATOM 3054 N N . ALA A 1 395 ? 7.227 33.156 0.485 1 97.88 395 ALA A N 1
ATOM 3055 C CA . ALA A 1 395 ? 8.57 32.812 0.921 1 97.88 395 ALA A CA 1
ATOM 3056 C C . ALA A 1 395 ? 8.844 33.312 2.334 1 97.88 395 ALA A C 1
ATOM 3058 O O . ALA A 1 395 ? 9.461 32.625 3.143 1 97.88 395 ALA A O 1
ATOM 3059 N N . GLN A 1 396 ? 8.383 34.5 2.596 1 97 396 GLN A N 1
ATOM 3060 C CA . GLN A 1 396 ? 8.562 35.062 3.93 1 97 396 GLN A CA 1
ATOM 3061 C C . GLN A 1 396 ? 7.723 34.312 4.961 1 97 396 GLN A C 1
ATOM 3063 O O . GLN A 1 396 ? 8.188 34.062 6.074 1 97 396 GLN A O 1
ATOM 3068 N N . LYS A 1 397 ? 6.574 33.969 4.617 1 96.81 397 LYS A N 1
ATOM 3069 C CA . LYS A 1 397 ? 5.652 33.281 5.504 1 96.81 397 LYS A CA 1
ATOM 3070 C C . LYS A 1 397 ? 6.195 31.891 5.879 1 96.81 397 LYS A C 1
ATOM 3072 O O . LYS A 1 397 ? 6.082 31.469 7.031 1 96.81 397 LYS A O 1
ATOM 3077 N N . TRP A 1 398 ? 6.812 31.203 4.898 1 98.19 398 TRP A N 1
ATOM 3078 C CA . TRP A 1 398 ? 7.211 29.812 5.082 1 98.19 398 TRP A CA 1
ATOM 3079 C C . TRP A 1 398 ? 8.703 29.703 5.371 1 98.19 398 TRP A C 1
ATOM 3081 O O . TRP A 1 398 ? 9.266 28.609 5.363 1 98.19 398 TRP A O 1
ATOM 3091 N N . ARG A 1 399 ? 9.359 30.781 5.668 1 97.69 399 ARG A N 1
ATOM 3092 C CA . ARG A 1 399 ? 10.797 30.797 5.906 1 97.69 399 ARG A CA 1
ATOM 3093 C C . ARG A 1 399 ? 11.156 30.016 7.172 1 97.69 399 ARG A C 1
ATOM 3095 O O . ARG A 1 399 ? 10.328 29.906 8.086 1 97.69 399 ARG A O 1
ATOM 3102 N N . PHE A 1 400 ? 12.312 29.516 7.207 1 96.62 400 PHE A N 1
ATOM 3103 C CA . PHE A 1 400 ? 12.852 28.969 8.445 1 96.62 400 PHE A CA 1
ATOM 3104 C C . PHE A 1 400 ? 13.141 30.078 9.445 1 96.62 400 PHE A C 1
ATOM 3106 O O . PHE A 1 400 ? 13.938 30.969 9.172 1 96.62 400 PHE A O 1
ATOM 3113 N N . ARG A 1 401 ? 12.523 29.984 10.625 1 91.06 401 ARG A N 1
ATOM 3114 C CA . ARG A 1 401 ? 12.656 31.047 11.617 1 91.06 401 ARG A CA 1
ATOM 3115 C C . ARG A 1 401 ? 13.641 30.656 12.711 1 91.06 401 ARG A C 1
ATOM 3117 O O . ARG A 1 401 ? 13.391 29.719 13.477 1 91.06 401 ARG A O 1
ATOM 3124 N N . GLU A 1 402 ? 14.648 31.375 12.844 1 89.31 402 GLU A N 1
ATOM 3125 C CA . GLU A 1 402 ? 15.672 31.109 13.852 1 89.31 402 GLU A CA 1
ATOM 3126 C C . GLU A 1 402 ? 15.406 31.906 15.125 1 89.31 402 GLU A C 1
ATOM 3128 O O . GLU A 1 402 ? 15.992 31.625 16.172 1 89.31 402 GLU A O 1
ATOM 3133 N N . GLU A 1 403 ? 14.539 32.781 15.008 1 89.62 403 GLU A N 1
ATOM 3134 C CA . GLU A 1 403 ? 14.328 33.719 16.094 1 89.62 403 GLU A CA 1
ATOM 3135 C C . GLU A 1 403 ? 13.688 33.031 17.297 1 89.62 403 GLU A C 1
ATOM 3137 O O . GLU A 1 403 ? 13.719 33.562 18.422 1 89.62 403 GLU A O 1
ATOM 3142 N N . TYR A 1 404 ? 13.219 31.875 17.078 1 89.62 404 TYR A N 1
ATOM 3143 C CA . TYR A 1 404 ? 12.547 31.188 18.172 1 89.62 404 TYR A CA 1
ATOM 3144 C C . TYR A 1 404 ? 13.539 30.375 19 1 89.62 404 TYR A C 1
ATOM 3146 O O . TYR A 1 404 ? 13.195 29.859 20.062 1 89.62 404 TYR A O 1
ATOM 3154 N N . GLY A 1 405 ? 14.719 30.25 18.578 1 86.88 405 GLY A N 1
ATOM 3155 C CA . GLY A 1 405 ? 15.727 29.406 19.203 1 86.88 405 GLY A CA 1
ATOM 3156 C C . GLY A 1 405 ? 15.969 29.75 20.656 1 86.88 405 GLY A C 1
ATOM 3157 O O . GLY A 1 405 ? 16.281 28.859 21.469 1 86.88 405 GLY A O 1
ATOM 3158 N N . LYS A 1 406 ? 15.781 30.938 21.047 1 83.88 406 LYS A N 1
ATOM 3159 C CA . LYS A 1 406 ? 16.109 31.359 22.406 1 83.88 406 LYS A CA 1
ATOM 3160 C C . LYS A 1 406 ? 14.836 31.578 23.234 1 83.88 406 LYS A C 1
ATOM 3162 O O . LYS A 1 406 ? 14.906 31.984 24.391 1 83.88 406 LYS A O 1
ATOM 3167 N N . GLN A 1 407 ? 13.766 31.234 22.594 1 81.88 407 GLN A N 1
ATOM 3168 C CA . GLN A 1 407 ? 12.5 31.422 23.297 1 81.88 407 GLN A CA 1
ATOM 3169 C C . GLN A 1 407 ? 12.062 30.125 23.984 1 81.88 407 GLN A C 1
ATOM 3171 O O . GLN A 1 407 ? 12.375 29.031 23.5 1 81.88 407 GLN A O 1
ATOM 3176 N N . GLY A 1 408 ? 11.383 30.188 25.109 1 77.69 408 GLY A N 1
ATOM 3177 C CA . GLY A 1 408 ? 10.938 29.016 25.859 1 77.69 408 GLY A CA 1
ATOM 3178 C C . GLY A 1 408 ? 9.82 28.266 25.156 1 77.69 408 GLY A C 1
ATOM 3179 O O . GLY A 1 408 ? 10.023 27.141 24.688 1 77.69 408 GLY A O 1
ATOM 3180 N N . ASN A 1 409 ? 8.547 28.828 25.078 1 80.69 409 ASN A N 1
ATOM 3181 C CA . ASN A 1 409 ? 7.402 28.172 24.453 1 80.69 409 ASN A CA 1
ATOM 3182 C C . ASN A 1 409 ? 6.738 29.078 23.422 1 80.69 409 ASN A C 1
ATOM 3184 O O . ASN A 1 409 ? 5.68 29.656 23.688 1 80.69 409 ASN A O 1
ATOM 3188 N N . PRO A 1 410 ? 7.25 29 22.281 1 81.38 410 PRO A N 1
ATOM 3189 C CA . PRO A 1 410 ? 6.742 29.938 21.266 1 81.38 410 PRO A CA 1
ATOM 3190 C C . PRO A 1 410 ? 5.582 29.359 20.469 1 81.38 410 PRO A C 1
ATOM 3192 O O . PRO A 1 410 ? 5.16 29.969 19.469 1 81.38 410 PRO A O 1
ATOM 3195 N N . PHE A 1 411 ? 4.961 28.266 20.844 1 89.19 411 PHE A N 1
ATOM 3196 C CA . PHE A 1 411 ? 4.039 27.562 19.969 1 89.19 411 PHE A CA 1
ATOM 3197 C C . PHE A 1 411 ? 2.602 27.984 20.234 1 89.19 411 PHE A C 1
ATOM 3199 O O . PHE A 1 411 ? 1.779 27.203 20.703 1 89.19 411 PHE A O 1
ATOM 3206 N N . GLU A 1 412 ? 2.285 29.156 19.719 1 83.62 412 GLU A N 1
ATOM 3207 C CA . GLU A 1 412 ? 0.939 29.703 19.844 1 83.62 412 GLU A CA 1
ATOM 3208 C C . GLU A 1 412 ? 0.04 29.219 18.703 1 83.62 412 GLU A C 1
ATOM 3210 O O . GLU A 1 412 ? -1.187 29.266 18.812 1 83.62 412 GLU A O 1
ATOM 3215 N N . GLY A 1 413 ? 0.7 28.828 17.672 1 83.12 413 GLY A N 1
ATOM 3216 C CA . GLY A 1 413 ? -0.051 28.297 16.547 1 83.12 413 GLY A CA 1
ATOM 3217 C C . GLY A 1 413 ? -0.791 29.359 15.766 1 83.12 413 GLY A C 1
ATOM 3218 O O . GLY A 1 413 ? -0.382 30.516 15.75 1 83.12 413 GLY A O 1
ATOM 3219 N N . ASP A 1 414 ? -1.741 28.906 14.961 1 81.5 414 ASP A N 1
ATOM 3220 C CA . ASP A 1 414 ? -2.48 29.812 14.07 1 81.5 414 ASP A CA 1
ATOM 3221 C C . ASP A 1 414 ? -3.793 30.25 14.711 1 81.5 414 ASP A C 1
ATOM 3223 O O . ASP A 1 414 ? -4.605 30.922 14.07 1 81.5 414 ASP A O 1
ATOM 3227 N N . GLY A 1 415 ? -4.004 29.812 15.883 1 80.75 415 GLY A N 1
ATOM 3228 C CA . GLY A 1 415 ? -5.199 30.219 16.609 1 80.75 415 GLY A CA 1
ATOM 3229 C C . GLY A 1 415 ? -6.332 29.219 16.484 1 80.75 415 GLY A C 1
ATOM 3230 O O . GLY A 1 415 ? -7.418 29.438 17.031 1 80.75 415 GLY A O 1
ATOM 3231 N N . SER A 1 416 ? -6.145 28.109 15.93 1 84.56 416 SER A N 1
ATOM 3232 C CA . SER A 1 416 ? -7.234 27.188 15.625 1 84.56 416 SER A CA 1
ATOM 3233 C C . SER A 1 416 ? -7.363 26.109 16.688 1 84.56 416 SER A C 1
ATOM 3235 O O . SER A 1 416 ? -8.281 25.281 16.641 1 84.56 416 SER A O 1
ATOM 3237 N N . ARG A 1 417 ? -6.512 26.109 17.672 1 88.25 417 ARG A N 1
ATOM 3238 C CA . ARG A 1 417 ? -6.48 25.016 18.625 1 88.25 417 ARG A CA 1
ATOM 3239 C C . ARG A 1 417 ? -7.484 25.234 19.75 1 88.25 417 ARG A C 1
ATOM 3241 O O . ARG A 1 417 ? -7.664 26.359 20.219 1 88.25 417 ARG A O 1
ATOM 3248 N N . GLY A 1 418 ? -8.062 24.172 20.156 1 83.31 418 GLY A N 1
ATOM 3249 C CA . GLY A 1 418 ? -8.977 24.234 21.281 1 83.31 418 GLY A CA 1
ATOM 3250 C C . GLY A 1 418 ? -8.672 23.219 22.359 1 83.31 418 GLY A C 1
ATOM 3251 O O . GLY A 1 418 ? -7.891 22.297 22.141 1 83.31 418 GLY A O 1
ATOM 3252 N N . GLY A 1 419 ? -9.281 23.453 23.531 1 85.56 419 GLY A N 1
ATOM 3253 C CA . GLY A 1 419 ? -9.164 22.484 24.594 1 85.56 419 GLY A CA 1
ATOM 3254 C C . GLY A 1 419 ? -8.102 22.844 25.625 1 85.56 419 GLY A C 1
ATOM 3255 O O . GLY A 1 419 ? -7.715 24 25.734 1 85.56 419 GLY A O 1
ATOM 3256 N N . PRO A 1 420 ? -7.742 21.766 26.375 1 88.44 420 PRO A N 1
ATOM 3257 C CA . PRO A 1 420 ? -6.82 22.031 27.484 1 88.44 420 PRO A CA 1
ATOM 3258 C C . PRO A 1 420 ? -5.387 22.281 27.016 1 88.44 420 PRO A C 1
ATOM 3260 O O . PRO A 1 420 ? -5.066 22.031 25.844 1 88.44 420 PRO A O 1
ATOM 3263 N N . GLU A 1 421 ? -4.637 22.625 28 1 92.44 421 GLU A N 1
ATOM 3264 C CA . GLU A 1 421 ? -3.223 22.875 27.734 1 92.44 421 GLU A CA 1
ATOM 3265 C C . GLU A 1 421 ? -2.492 21.594 27.359 1 92.44 421 GLU A C 1
ATOM 3267 O O . GLU A 1 421 ? -2.885 20.5 27.781 1 92.44 421 GLU A O 1
ATOM 3272 N N . ARG A 1 422 ? -1.416 21.812 26.656 1 95.06 422 ARG A N 1
ATOM 3273 C CA . ARG A 1 422 ? -0.518 20.734 26.281 1 95.06 422 ARG A CA 1
ATOM 3274 C C . ARG A 1 422 ? 0.071 20.047 27.516 1 95.06 422 ARG A C 1
ATOM 3276 O O . ARG A 1 422 ? 0.414 20.719 28.484 1 95.06 422 ARG A O 1
ATOM 3283 N N . ARG A 1 423 ? 0.21 18.766 27.422 1 95.69 423 ARG A N 1
ATOM 3284 C CA . ARG A 1 423 ? 0.898 18.094 28.516 1 95.69 423 ARG A CA 1
ATOM 3285 C C . ARG A 1 423 ? 1.812 16.984 27.984 1 95.69 423 ARG A C 1
ATOM 3287 O O . ARG A 1 423 ? 1.629 16.5 26.875 1 95.69 423 ARG A O 1
ATOM 3294 N N . GLU A 1 424 ? 2.732 16.609 28.844 1 97 424 GLU A N 1
ATOM 3295 C CA . GLU A 1 424 ? 3.67 15.523 28.562 1 97 424 GLU A CA 1
ATOM 3296 C C . GLU A 1 424 ? 3.045 14.164 28.859 1 97 424 GLU A C 1
ATOM 3298 O O . GLU A 1 424 ? 2.377 13.992 29.891 1 97 424 GLU A O 1
ATOM 3303 N N . LEU A 1 425 ? 3.27 13.219 27.969 1 97.88 425 LEU A N 1
ATOM 3304 C CA . LEU A 1 425 ? 2.863 11.852 28.266 1 97.88 425 LEU A CA 1
ATOM 3305 C C . LEU A 1 425 ? 3.648 11.289 29.438 1 97.88 425 LEU A C 1
ATOM 3307 O O . LEU A 1 425 ? 4.852 11.539 29.562 1 97.88 425 LEU A O 1
ATOM 3311 N N . THR A 1 426 ? 2.955 10.508 30.266 1 97.19 426 THR A N 1
ATOM 3312 C CA . THR A 1 426 ? 3.639 9.828 31.359 1 97.19 426 THR A CA 1
ATOM 3313 C C . THR A 1 426 ? 4.488 8.68 30.828 1 97.19 426 THR A C 1
ATOM 3315 O O . THR A 1 426 ? 4.332 8.258 29.688 1 97.19 426 THR A O 1
ATOM 3318 N N . GLY A 1 427 ? 5.324 8.258 31.719 1 95.81 427 GLY A N 1
ATOM 3319 C CA . GLY A 1 427 ? 6.121 7.102 31.344 1 95.81 427 GLY A CA 1
ATOM 3320 C C . GLY A 1 427 ? 5.285 5.914 30.906 1 95.81 427 GLY A C 1
ATOM 3321 O O . GLY A 1 427 ? 5.602 5.254 29.922 1 95.81 427 GLY A O 1
ATOM 3322 N N . ALA A 1 428 ? 4.234 5.688 31.656 1 97 428 ALA A N 1
ATOM 3323 C CA . ALA A 1 428 ? 3.346 4.566 31.359 1 97 428 ALA A CA 1
ATOM 3324 C C . ALA A 1 428 ? 2.656 4.758 30 1 97 428 ALA A C 1
ATOM 3326 O O . ALA A 1 428 ? 2.471 3.797 29.25 1 97 428 ALA A O 1
ATOM 3327 N N . GLU A 1 429 ? 2.287 5.965 29.672 1 97.62 429 GLU A N 1
ATOM 3328 C CA . GLU A 1 429 ? 1.639 6.273 28.406 1 97.62 429 GLU A CA 1
ATOM 3329 C C . GLU A 1 429 ? 2.613 6.125 27.234 1 97.62 429 GLU A C 1
ATOM 3331 O O . GLU A 1 429 ? 2.258 5.578 26.203 1 97.62 429 GLU A O 1
ATOM 3336 N N . LYS A 1 430 ? 3.834 6.617 27.422 1 96.25 430 LYS A N 1
ATOM 3337 C CA . LYS A 1 430 ? 4.867 6.492 26.391 1 96.25 430 LYS A CA 1
ATOM 3338 C C . LYS A 1 430 ? 5.121 5.031 26.047 1 96.25 430 LYS A C 1
ATOM 3340 O O . LYS A 1 430 ? 5.316 4.691 24.875 1 96.25 430 LYS A O 1
ATOM 3345 N N . ALA A 1 431 ? 5.027 4.145 27.031 1 94.94 431 ALA A N 1
ATOM 3346 C CA . ALA A 1 431 ? 5.305 2.721 26.844 1 94.94 431 ALA A CA 1
ATOM 3347 C C . ALA A 1 431 ? 4.223 2.059 25.984 1 94.94 431 ALA A C 1
ATOM 3349 O O . ALA A 1 431 ? 4.445 0.992 25.406 1 94.94 431 ALA A O 1
ATOM 3350 N N . LYS A 1 432 ? 3.082 2.666 25.906 1 95.31 432 LYS A N 1
ATOM 3351 C CA . LYS A 1 432 ? 1.96 2.09 25.172 1 95.31 432 LYS A CA 1
ATOM 3352 C C . LYS A 1 432 ? 1.965 2.543 23.719 1 95.31 432 LYS A C 1
ATOM 3354 O O . LYS A 1 432 ? 1.156 2.076 22.922 1 95.31 432 LYS A O 1
ATOM 3359 N N . LEU A 1 433 ? 2.9 3.484 23.484 1 93.44 433 LEU A N 1
ATOM 3360 C CA . LEU A 1 433 ? 3.012 3.992 22.109 1 93.44 433 LEU A CA 1
ATOM 3361 C C . LEU A 1 433 ? 4.035 3.191 21.312 1 93.44 433 LEU A C 1
ATOM 3363 O O . LEU A 1 433 ? 3.865 2.977 20.125 1 93.44 433 LEU A O 1
ATOM 3367 N N . MET B 1 1 ? 30.766 -7.176 11.938 1 34.25 1 MET B N 1
ATOM 3368 C CA . MET B 1 1 ? 30.594 -7.777 10.617 1 34.25 1 MET B CA 1
ATOM 3369 C C . MET B 1 1 ? 29.5 -8.844 10.648 1 34.25 1 MET B C 1
ATOM 3371 O O . MET B 1 1 ? 29.562 -9.781 11.445 1 34.25 1 MET B O 1
ATOM 3375 N N . THR B 1 2 ? 28.297 -8.664 10.305 1 51.38 2 THR B N 1
ATOM 3376 C CA . THR B 1 2 ? 27.234 -9.641 10.57 1 51.38 2 THR B CA 1
ATOM 3377 C C . THR B 1 2 ? 27.625 -11 10 1 51.38 2 THR B C 1
ATOM 3379 O O . THR B 1 2 ? 28.391 -11.086 9.039 1 51.38 2 THR B O 1
ATOM 3382 N N . GLU B 1 3 ? 27.453 -12.07 10.742 1 66.81 3 GLU B N 1
ATOM 3383 C CA . GLU B 1 3 ? 27.75 -13.453 10.391 1 66.81 3 GLU B CA 1
ATOM 3384 C C . GLU B 1 3 ? 27.312 -13.773 8.969 1 66.81 3 GLU B C 1
ATOM 3386 O O . GLU B 1 3 ? 28.016 -14.5 8.25 1 66.81 3 GLU B O 1
ATOM 3391 N N . HIS B 1 4 ? 26.25 -12.977 8.484 1 82.69 4 HIS B N 1
ATOM 3392 C CA . HIS B 1 4 ? 25.781 -13.227 7.133 1 82.69 4 HIS B CA 1
ATOM 3393 C C . HIS B 1 4 ? 25.984 -12.008 6.242 1 82.69 4 HIS B C 1
ATOM 3395 O O . HIS B 1 4 ? 25.953 -10.875 6.727 1 82.69 4 HIS B O 1
ATOM 3401 N N . GLY B 1 5 ? 26.562 -12.094 5.047 1 92.75 5 GLY B N 1
ATOM 3402 C CA . GLY B 1 5 ? 26.609 -11.023 4.066 1 92.75 5 GLY B CA 1
ATOM 3403 C C . GLY B 1 5 ? 25.234 -10.586 3.602 1 92.75 5 GLY B C 1
ATOM 3404 O O . GLY B 1 5 ? 24.219 -11.141 4.035 1 92.75 5 GLY B O 1
ATOM 3405 N N . ARG B 1 6 ? 25.203 -9.523 2.9 1 96.75 6 ARG B N 1
ATOM 3406 C CA . ARG B 1 6 ? 23.938 -9 2.373 1 96.75 6 ARG B CA 1
ATOM 3407 C C . ARG B 1 6 ? 23.312 -9.984 1.394 1 96.75 6 ARG B C 1
ATOM 3409 O O . ARG B 1 6 ? 23.984 -10.477 0.479 1 96.75 6 ARG B O 1
ATOM 3416 N N . VAL B 1 7 ? 22.016 -10.211 1.591 1 98.69 7 VAL B N 1
ATOM 3417 C CA . VAL B 1 7 ? 21.219 -10.977 0.638 1 98.69 7 VAL B CA 1
ATOM 3418 C C . VAL B 1 7 ? 20.328 -10.031 -0.162 1 98.69 7 VAL B C 1
ATOM 3420 O O . VAL B 1 7 ? 19.547 -9.266 0.414 1 98.69 7 VAL B O 1
ATOM 3423 N N . VAL B 1 8 ? 20.469 -10.062 -1.477 1 98.88 8 VAL B N 1
ATOM 3424 C CA . VAL B 1 8 ? 19.656 -9.25 -2.375 1 98.88 8 VAL B CA 1
ATOM 3425 C C . VAL B 1 8 ? 18.578 -10.117 -3.02 1 98.88 8 VAL B C 1
ATOM 3427 O O . VAL B 1 8 ? 18.875 -11.102 -3.695 1 98.88 8 VAL B O 1
ATOM 3430 N N . ILE B 1 9 ? 17.344 -9.789 -2.752 1 98.94 9 ILE B N 1
ATOM 3431 C CA . ILE B 1 9 ? 16.219 -10.516 -3.318 1 98.94 9 ILE B CA 1
ATOM 3432 C C . ILE B 1 9 ? 15.555 -9.672 -4.41 1 98.94 9 ILE B C 1
ATOM 3434 O O . ILE B 1 9 ? 15.195 -8.516 -4.176 1 98.94 9 ILE B O 1
ATOM 3438 N N . VAL B 1 10 ? 15.398 -10.219 -5.605 1 98.94 10 VAL B N 1
ATOM 3439 C CA . VAL B 1 10 ? 14.758 -9.531 -6.723 1 98.94 10 VAL B CA 1
ATOM 3440 C C . VAL B 1 10 ? 13.328 -10.039 -6.887 1 98.94 10 VAL B C 1
ATOM 3442 O O . VAL B 1 10 ? 13.109 -11.148 -7.375 1 98.94 10 VAL B O 1
ATOM 3445 N N . GLY B 1 11 ? 12.383 -9.188 -6.531 1 98.75 11 GLY B N 1
ATOM 3446 C CA . GLY B 1 11 ? 10.969 -9.539 -6.574 1 98.75 11 GLY B CA 1
ATOM 3447 C C . GLY B 1 11 ? 10.312 -9.539 -5.207 1 98.75 11 GLY B C 1
ATOM 3448 O O . GLY B 1 11 ? 10.773 -10.227 -4.293 1 98.75 11 GLY B O 1
ATOM 3449 N N . ALA B 1 12 ? 9.25 -8.773 -5.086 1 98.81 12 ALA B N 1
ATOM 3450 C CA . ALA B 1 12 ? 8.547 -8.633 -3.812 1 98.81 12 ALA B CA 1
ATOM 3451 C C . ALA B 1 12 ? 7.18 -9.312 -3.861 1 98.81 12 ALA B C 1
ATOM 3453 O O . ALA B 1 12 ? 6.18 -8.75 -3.416 1 98.81 12 ALA B O 1
ATOM 3454 N N . GLY B 1 13 ? 7.094 -10.477 -4.469 1 98.56 13 GLY B N 1
ATOM 3455 C CA . GLY B 1 13 ? 5.91 -11.312 -4.469 1 98.56 13 GLY B CA 1
ATOM 3456 C C . GLY B 1 13 ? 5.945 -12.398 -3.41 1 98.56 13 GLY B C 1
ATOM 3457 O O . GLY B 1 13 ? 6.641 -12.266 -2.4 1 98.56 13 GLY B O 1
ATOM 3458 N N . VAL B 1 14 ? 5.219 -13.453 -3.635 1 98.69 14 VAL B N 1
ATOM 3459 C CA . VAL B 1 14 ? 5.027 -14.523 -2.664 1 98.69 14 VAL B CA 1
ATOM 3460 C C . VAL B 1 14 ? 6.367 -15.195 -2.373 1 98.69 14 VAL B C 1
ATOM 3462 O O . VAL B 1 14 ? 6.699 -15.461 -1.214 1 98.69 14 VAL B O 1
ATOM 3465 N N . PHE B 1 15 ? 7.176 -15.422 -3.42 1 98.88 15 PHE B N 1
ATOM 3466 C CA . PHE B 1 15 ? 8.461 -16.078 -3.23 1 98.88 15 PHE B CA 1
ATOM 3467 C C . PHE B 1 15 ? 9.445 -15.164 -2.518 1 98.88 15 PHE B C 1
ATOM 3469 O O . PHE B 1 15 ? 10.086 -15.562 -1.541 1 98.88 15 PHE B O 1
ATOM 3476 N N . GLY B 1 16 ? 9.516 -13.93 -2.953 1 98.94 16 GLY B N 1
ATOM 3477 C CA . GLY B 1 16 ? 10.492 -13 -2.398 1 98.94 16 GLY B CA 1
ATOM 3478 C C . GLY B 1 16 ? 10.203 -12.633 -0.953 1 98.94 16 GLY B C 1
ATOM 3479 O O . GLY B 1 16 ? 11.094 -12.711 -0.103 1 98.94 16 GLY B O 1
ATOM 3480 N N . LEU B 1 17 ? 9.016 -12.289 -0.645 1 98.94 17 LEU B N 1
ATOM 3481 C CA . LEU B 1 17 ? 8.68 -11.805 0.687 1 98.94 17 LEU B CA 1
ATOM 3482 C C . LEU B 1 17 ? 8.711 -12.93 1.708 1 98.94 17 LEU B C 1
ATOM 3484 O O . LEU B 1 17 ? 9.172 -12.742 2.836 1 98.94 17 LEU B O 1
ATOM 3488 N N . SER B 1 18 ? 8.164 -14.125 1.321 1 98.94 18 SER B N 1
ATOM 3489 C CA . SER B 1 18 ? 8.219 -15.25 2.256 1 98.94 18 SER B CA 1
ATOM 3490 C C . SER B 1 18 ? 9.656 -15.656 2.547 1 98.94 18 SER B C 1
ATOM 3492 O O . SER B 1 18 ? 9.992 -15.992 3.684 1 98.94 18 SER B O 1
ATOM 3494 N N . THR B 1 19 ? 10.516 -15.57 1.544 1 98.94 19 THR B N 1
ATOM 3495 C CA . THR B 1 19 ? 11.922 -15.891 1.729 1 98.94 19 THR B CA 1
ATOM 3496 C C . THR B 1 19 ? 12.602 -14.852 2.617 1 98.94 19 THR B C 1
ATOM 3498 O O . THR B 1 19 ? 13.336 -15.203 3.547 1 98.94 19 THR B O 1
ATOM 3501 N N . ALA B 1 20 ? 12.367 -13.586 2.332 1 98.94 20 ALA B N 1
ATOM 3502 C CA . ALA B 1 20 ? 12.938 -12.508 3.131 1 98.94 20 ALA B CA 1
ATOM 3503 C C . ALA B 1 20 ? 12.562 -12.648 4.602 1 98.94 20 ALA B C 1
ATOM 3505 O O . ALA B 1 20 ? 13.414 -12.531 5.484 1 98.94 20 ALA B O 1
ATOM 3506 N N . LEU B 1 21 ? 11.305 -12.906 4.832 1 98.88 21 LEU B N 1
ATOM 3507 C CA . LEU B 1 21 ? 10.82 -13.055 6.199 1 98.88 21 LEU B CA 1
ATOM 3508 C C . LEU B 1 21 ? 11.5 -14.227 6.898 1 98.88 21 LEU B C 1
ATOM 3510 O O . LEU B 1 21 ? 11.969 -14.086 8.031 1 98.88 21 LEU B O 1
ATOM 3514 N N . GLU B 1 22 ? 11.547 -15.359 6.188 1 98.88 22 GLU B N 1
ATOM 3515 C CA . GLU B 1 22 ? 12.133 -16.562 6.789 1 98.88 22 GLU B CA 1
ATOM 3516 C C . GLU B 1 22 ? 13.625 -16.375 7.035 1 98.88 22 GLU B C 1
ATOM 3518 O O . GLU B 1 22 ? 14.156 -16.828 8.055 1 98.88 22 GLU B O 1
ATOM 3523 N N . LEU B 1 23 ? 14.352 -15.734 6.094 1 98.75 23 LEU B N 1
ATOM 3524 C CA . LEU B 1 23 ? 15.766 -15.43 6.301 1 98.75 23 LEU B CA 1
ATOM 3525 C C . LEU B 1 23 ? 15.961 -14.555 7.531 1 98.75 23 LEU B C 1
ATOM 3527 O O . LEU B 1 23 ? 16.875 -14.781 8.32 1 98.75 23 LEU B O 1
ATOM 3531 N N . SER B 1 24 ? 15.102 -13.562 7.652 1 98.31 24 SER B N 1
ATOM 3532 C CA . SER B 1 24 ? 15.195 -12.695 8.82 1 98.31 24 SER B CA 1
ATOM 3533 C C . SER B 1 24 ? 14.992 -13.477 10.109 1 98.31 24 SER B C 1
ATOM 3535 O O . SER B 1 24 ? 15.672 -13.234 11.109 1 98.31 24 SER B O 1
ATOM 3537 N N . ARG B 1 25 ? 14.086 -14.43 10.102 1 97.69 25 ARG B N 1
ATOM 3538 C CA . ARG B 1 25 ? 13.852 -15.289 11.258 1 97.69 25 ARG B CA 1
ATOM 3539 C C . ARG B 1 25 ? 15.055 -16.172 11.547 1 97.69 25 ARG B C 1
ATOM 3541 O O . ARG B 1 25 ? 15.336 -16.5 12.695 1 97.69 25 ARG B O 1
ATOM 3548 N N . ALA B 1 26 ? 15.75 -16.484 10.492 1 97.06 26 ALA B N 1
ATOM 3549 C CA . ALA B 1 26 ? 16.922 -17.359 10.609 1 97.06 26 ALA B CA 1
ATOM 3550 C C . ALA B 1 26 ? 18.156 -16.562 11.039 1 97.06 26 ALA B C 1
ATOM 3552 O O . ALA B 1 26 ? 19.25 -17.109 11.141 1 97.06 26 ALA B O 1
ATOM 3553 N N . GLY B 1 27 ? 18.031 -15.203 11.203 1 96 27 GLY B N 1
ATOM 3554 C CA . GLY B 1 27 ? 19.109 -14.43 11.812 1 96 27 GLY B CA 1
ATOM 3555 C C . GLY B 1 27 ? 19.828 -13.539 10.82 1 96 27 GLY B C 1
ATOM 3556 O O . GLY B 1 27 ? 20.75 -12.812 11.195 1 96 27 GLY B O 1
ATOM 3557 N N . TYR B 1 28 ? 19.438 -13.625 9.531 1 97.06 28 TYR B N 1
ATOM 3558 C CA . TYR B 1 28 ? 20.016 -12.703 8.562 1 97.06 28 TYR B CA 1
ATOM 3559 C C . TYR B 1 28 ? 19.594 -11.266 8.852 1 97.06 28 TYR B C 1
ATOM 3561 O O . TYR B 1 28 ? 18.406 -10.992 9.039 1 97.06 28 TYR B O 1
ATOM 3569 N N . LYS B 1 29 ? 20.516 -10.328 8.789 1 95.38 29 LYS B N 1
ATOM 3570 C CA . LYS B 1 29 ? 20.203 -8.977 9.242 1 95.38 29 LYS B CA 1
ATOM 3571 C C . LYS B 1 29 ? 20.219 -7.988 8.078 1 95.38 29 LYS B C 1
ATOM 3573 O O . LYS B 1 29 ? 19.609 -6.914 8.164 1 95.38 29 LYS B O 1
ATOM 3578 N N . ASP B 1 30 ? 20.969 -8.344 7.066 1 97.25 30 ASP B N 1
ATOM 3579 C CA . ASP B 1 30 ? 21.094 -7.449 5.922 1 97.25 30 ASP B CA 1
ATOM 3580 C C . ASP B 1 30 ? 20.406 -8.031 4.688 1 97.25 30 ASP B C 1
ATOM 3582 O O . ASP B 1 30 ? 21.062 -8.656 3.85 1 97.25 30 ASP B O 1
ATOM 3586 N N . ILE B 1 31 ? 19.094 -7.867 4.633 1 98.69 31 ILE B N 1
ATOM 3587 C CA . ILE B 1 31 ? 18.266 -8.352 3.529 1 98.69 31 ILE B CA 1
ATOM 3588 C C . ILE B 1 31 ? 17.641 -7.168 2.801 1 98.69 31 ILE B C 1
ATOM 3590 O O . ILE B 1 31 ? 17.047 -6.285 3.432 1 98.69 31 ILE B O 1
ATOM 3594 N N . VAL B 1 32 ? 17.781 -7.098 1.485 1 98.81 32 VAL B N 1
ATOM 3595 C CA . VAL B 1 32 ? 17.172 -6.027 0.695 1 98.81 32 VAL B CA 1
ATOM 3596 C C . VAL B 1 32 ? 16.344 -6.629 -0.443 1 98.81 32 VAL B C 1
ATOM 3598 O O . VAL B 1 32 ? 16.828 -7.5 -1.171 1 98.81 32 VAL B O 1
ATOM 3601 N N . VAL B 1 33 ? 15.117 -6.254 -0.554 1 98.94 33 VAL B N 1
ATOM 3602 C CA . VAL B 1 33 ? 14.219 -6.703 -1.608 1 98.94 33 VAL B CA 1
ATOM 3603 C C . VAL B 1 33 ? 14.062 -5.609 -2.66 1 98.94 33 VAL B C 1
ATOM 3605 O O . VAL B 1 33 ? 13.742 -4.465 -2.332 1 98.94 33 VAL B O 1
ATOM 3608 N N . LEU B 1 34 ? 14.328 -5.945 -3.898 1 98.88 34 LEU B N 1
ATOM 3609 C CA . LEU B 1 34 ? 14.203 -5.027 -5.027 1 98.88 34 LEU B CA 1
ATOM 3610 C C . LEU B 1 34 ? 12.945 -5.336 -5.84 1 98.88 34 LEU B C 1
ATOM 3612 O O . LEU B 1 34 ? 12.609 -6.504 -6.051 1 98.88 34 LEU B O 1
ATOM 3616 N N . ASP B 1 35 ? 12.258 -4.352 -6.285 1 98.69 35 ASP B N 1
ATOM 3617 C CA . ASP B 1 35 ? 11.125 -4.492 -7.195 1 98.69 35 ASP B CA 1
ATOM 3618 C C . ASP B 1 35 ? 10.867 -3.195 -7.957 1 98.69 35 ASP B C 1
ATOM 3620 O O . ASP B 1 35 ? 11.312 -2.123 -7.535 1 98.69 35 ASP B O 1
ATOM 3624 N N . ARG B 1 36 ? 10.156 -3.268 -9.039 1 97.75 36 ARG B N 1
ATOM 3625 C CA . ARG B 1 36 ? 9.844 -2.113 -9.875 1 97.75 36 ARG B CA 1
ATOM 3626 C C . ARG B 1 36 ? 8.82 -1.209 -9.195 1 97.75 36 ARG B C 1
ATOM 3628 O O . ARG B 1 36 ? 8.703 -0.03 -9.539 1 97.75 36 ARG B O 1
ATOM 3635 N N . HIS B 1 37 ? 8.117 -1.78 -8.242 1 98.12 37 HIS B N 1
ATOM 3636 C CA . HIS B 1 37 ? 7.09 -1.056 -7.5 1 98.12 37 HIS B CA 1
ATOM 3637 C C . HIS B 1 37 ? 7.148 -1.382 -6.012 1 98.12 37 HIS B C 1
ATOM 3639 O O . HIS B 1 37 ? 7.703 -2.412 -5.617 1 98.12 37 HIS B O 1
ATOM 3645 N N . VAL B 1 38 ? 6.625 -0.507 -5.176 1 97.56 38 VAL B N 1
ATOM 3646 C CA . VAL B 1 38 ? 6.488 -0.851 -3.764 1 97.56 38 VAL B CA 1
ATOM 3647 C C . VAL B 1 38 ? 5.469 -1.976 -3.602 1 97.56 38 VAL B C 1
ATOM 3649 O O . VAL B 1 38 ? 4.445 -1.996 -4.285 1 97.56 38 VAL B O 1
ATOM 3652 N N . PRO B 1 39 ? 5.742 -2.896 -2.756 1 98.12 39 PRO B N 1
ATOM 3653 C CA . PRO B 1 39 ? 4.746 -3.949 -2.535 1 98.12 39 PRO B CA 1
ATOM 3654 C C . PRO B 1 39 ? 3.553 -3.471 -1.717 1 98.12 39 PRO B C 1
ATOM 3656 O O . PRO B 1 39 ? 3.699 -2.6 -0.854 1 98.12 39 PRO B O 1
ATOM 3659 N N . PRO B 1 40 ? 2.422 -4.043 -1.982 1 98.12 40 PRO B N 1
ATOM 3660 C CA . PRO B 1 40 ? 2.09 -5.066 -2.977 1 98.12 40 PRO B CA 1
ATOM 3661 C C . PRO B 1 40 ? 2.154 -4.539 -4.41 1 98.12 40 PRO B C 1
ATOM 3663 O O . PRO B 1 40 ? 1.528 -3.525 -4.727 1 98.12 40 PRO B O 1
ATOM 3666 N N . VAL B 1 41 ? 2.871 -5.238 -5.25 1 97.94 41 VAL B N 1
ATOM 3667 C CA . VAL B 1 41 ? 3.082 -4.82 -6.629 1 97.94 41 VAL B CA 1
ATOM 3668 C C . VAL B 1 41 ? 1.795 -5.012 -7.43 1 97.94 41 VAL B C 1
ATOM 3670 O O . VAL B 1 41 ? 1.354 -6.145 -7.648 1 97.94 41 VAL B O 1
ATOM 3673 N N . PRO B 1 42 ? 1.2 -4.023 -7.898 1 96.12 42 PRO B N 1
ATOM 3674 C CA . PRO B 1 42 ? -0.184 -4.062 -8.375 1 96.12 42 PRO B CA 1
ATOM 3675 C C . PRO B 1 42 ? -0.381 -5.035 -9.539 1 96.12 42 PRO B C 1
ATOM 3677 O O . PRO B 1 42 ? -1.434 -5.672 -9.641 1 96.12 42 PRO B O 1
ATOM 3680 N N . ASP B 1 43 ? 0.57 -5.156 -10.398 1 95 43 ASP B N 1
ATOM 3681 C CA . ASP B 1 43 ? 0.385 -6.012 -11.562 1 95 43 ASP B CA 1
ATOM 3682 C C . ASP B 1 43 ? 1.174 -7.309 -11.422 1 95 43 ASP B C 1
ATOM 3684 O O . ASP B 1 43 ? 1.379 -8.023 -12.406 1 95 43 ASP B O 1
ATOM 3688 N N . GLY B 1 44 ? 1.636 -7.551 -10.219 1 95.81 44 GLY B N 1
ATOM 3689 C CA . GLY B 1 44 ? 2.324 -8.805 -9.961 1 95.81 44 GLY B CA 1
ATOM 3690 C C . GLY B 1 44 ? 1.388 -9.992 -9.898 1 95.81 44 GLY B C 1
ATOM 3691 O O . GLY B 1 44 ? 0.217 -9.852 -9.539 1 95.81 44 GLY B O 1
ATOM 3692 N N . SER B 1 45 ? 1.92 -11.125 -10.133 1 96.25 45 SER B N 1
ATOM 3693 C CA . SER B 1 45 ? 1.125 -12.352 -10.094 1 96.25 45 SER B CA 1
ATOM 3694 C C . SER B 1 45 ? 0.599 -12.625 -8.688 1 96.25 45 SER B C 1
ATOM 3696 O O . SER B 1 45 ? -0.45 -13.25 -8.523 1 96.25 45 SER B O 1
ATOM 3698 N N . SER B 1 46 ? 1.252 -12.062 -7.684 1 97.75 46 SER B N 1
ATOM 3699 C CA . SER B 1 46 ? 0.943 -12.367 -6.289 1 97.75 46 SER B CA 1
ATOM 3700 C C . SER B 1 46 ? -0.156 -11.453 -5.754 1 97.75 46 SER B C 1
ATOM 3702 O O . SER B 1 46 ? -0.586 -11.594 -4.609 1 97.75 46 SER B O 1
ATOM 3704 N N . VAL B 1 47 ? -0.621 -10.516 -6.516 1 97.88 47 VAL B N 1
ATOM 3705 C CA . VAL B 1 47 ? -1.533 -9.5 -5.996 1 97.88 47 VAL B CA 1
ATOM 3706 C C . VAL B 1 47 ? -2.848 -9.547 -6.773 1 97.88 47 VAL B C 1
ATOM 3708 O O . VAL B 1 47 ? -2.848 -9.5 -8.008 1 97.88 47 VAL B O 1
ATOM 3711 N N . ASP B 1 48 ? -3.922 -9.688 -6.086 1 97.75 48 ASP B N 1
ATOM 3712 C CA . ASP B 1 48 ? -5.289 -9.734 -6.602 1 97.75 48 ASP B CA 1
ATOM 3713 C C . ASP B 1 48 ? -6.305 -9.672 -5.461 1 97.75 48 ASP B C 1
ATOM 3715 O O . ASP B 1 48 ? -5.93 -9.555 -4.293 1 97.75 48 ASP B O 1
ATOM 3719 N N . ILE B 1 49 ? -7.645 -9.797 -5.84 1 97.69 49 ILE B N 1
ATOM 3720 C CA . ILE B 1 49 ? -8.68 -9.719 -4.812 1 97.69 49 ILE B CA 1
ATOM 3721 C C . ILE B 1 49 ? -8.914 -11.102 -4.215 1 97.69 49 ILE B C 1
ATOM 3723 O O . ILE B 1 49 ? -9.484 -11.227 -3.129 1 97.69 49 ILE B O 1
ATOM 3727 N N . SER B 1 50 ? -8.414 -12.156 -4.945 1 98.25 50 SER B N 1
ATOM 3728 C CA . SER B 1 50 ? -8.641 -13.5 -4.41 1 98.25 50 SER B CA 1
ATOM 3729 C C . SER B 1 50 ? -7.699 -14.516 -5.051 1 98.25 50 SER B C 1
ATOM 3731 O O . SER B 1 50 ? -7.352 -14.391 -6.227 1 98.25 50 SER B O 1
ATOM 3733 N N . ARG B 1 51 ? -7.277 -15.422 -4.289 1 98.44 51 ARG B N 1
ATOM 3734 C CA . ARG B 1 51 ? -6.578 -16.641 -4.707 1 98.44 51 ARG B CA 1
ATOM 3735 C C . ARG B 1 51 ? -7.129 -17.859 -3.992 1 98.44 51 ARG B C 1
ATOM 3737 O O . ARG B 1 51 ? -7.473 -17.797 -2.809 1 98.44 51 ARG B O 1
ATOM 3744 N N . ILE B 1 52 ? -7.195 -19.016 -4.695 1 98.5 52 ILE B N 1
ATOM 3745 C CA . ILE B 1 52 ? -7.73 -20.234 -4.125 1 98.5 52 ILE B CA 1
ATOM 3746 C C . ILE B 1 52 ? -6.738 -20.812 -3.113 1 98.5 52 ILE B C 1
ATOM 3748 O O . ILE B 1 52 ? -5.535 -20.875 -3.383 1 98.5 52 ILE B O 1
ATOM 3752 N N . ILE B 1 53 ? -7.242 -21.141 -1.969 1 98.69 53 ILE B N 1
ATOM 3753 C CA . ILE B 1 53 ? -6.5 -21.891 -0.954 1 98.69 53 ILE B CA 1
ATOM 3754 C C . ILE B 1 53 ? -7.07 -23.297 -0.826 1 98.69 53 ILE B C 1
ATOM 3756 O O . ILE B 1 53 ? -8.18 -23.484 -0.321 1 98.69 53 ILE B O 1
ATOM 3760 N N . ARG B 1 54 ? -6.344 -24.219 -1.301 1 97.38 54 ARG B N 1
ATOM 3761 C CA . ARG B 1 54 ? -6.723 -25.641 -1.277 1 97.38 54 ARG B CA 1
ATOM 3762 C C . ARG B 1 54 ? -5.492 -26.531 -1.17 1 97.38 54 ARG B C 1
ATOM 3764 O O . ARG B 1 54 ? -4.367 -26.078 -1.378 1 97.38 54 ARG B O 1
ATOM 3771 N N . PHE B 1 55 ? -5.758 -27.766 -0.83 1 96.31 55 PHE B N 1
ATOM 3772 C CA . PHE B 1 55 ? -4.598 -28.641 -0.732 1 96.31 55 PHE B CA 1
ATOM 3773 C C . PHE B 1 55 ? -4.812 -29.906 -1.537 1 96.31 55 PHE B C 1
ATOM 3775 O O . PHE B 1 55 ? -3.984 -30.828 -1.499 1 96.31 55 PHE B O 1
ATOM 3782 N N . ASP B 1 56 ? -5.863 -29.984 -2.324 1 93.25 56 ASP B N 1
ATOM 3783 C CA . ASP B 1 56 ? -6.156 -31.141 -3.16 1 93.25 56 ASP B CA 1
ATOM 3784 C C . ASP B 1 56 ? -5.281 -31.156 -4.41 1 93.25 56 ASP B C 1
ATOM 3786 O O . ASP B 1 56 ? -5.59 -30.484 -5.398 1 93.25 56 ASP B O 1
ATOM 3790 N N . TYR B 1 57 ? -4.203 -31.922 -4.371 1 90.31 57 TYR B N 1
ATOM 3791 C CA . TYR B 1 57 ? -3.295 -32 -5.508 1 90.31 57 TYR B CA 1
ATOM 3792 C C . TYR B 1 57 ? -3.191 -33.406 -6.035 1 90.31 57 TYR B C 1
ATOM 3794 O O . TYR B 1 57 ? -3.479 -34.375 -5.312 1 90.31 57 TYR B O 1
ATOM 3802 N N . GLY B 1 58 ? -2.789 -33.469 -7.262 1 85.56 58 GLY B N 1
ATOM 3803 C CA . GLY B 1 58 ? -2.422 -34.781 -7.812 1 85.56 58 GLY B CA 1
ATOM 3804 C C . GLY B 1 58 ? -1.061 -35.25 -7.344 1 85.56 58 GLY B C 1
ATOM 3805 O O . GLY B 1 58 ? -0.724 -36.438 -7.508 1 85.56 58 GLY B O 1
ATOM 3806 N N . ASP B 1 59 ? -0.351 -34.438 -6.785 1 88.81 59 ASP B N 1
ATOM 3807 C CA . ASP B 1 59 ? 0.993 -34.719 -6.281 1 88.81 59 ASP B CA 1
ATOM 3808 C C . ASP B 1 59 ? 1.017 -34.719 -4.758 1 88.81 59 ASP B C 1
ATOM 3810 O O . ASP B 1 59 ? 0.632 -33.75 -4.117 1 88.81 59 ASP B O 1
ATOM 3814 N N . GLY B 1 60 ? 1.562 -35.781 -4.188 1 91.31 60 GLY B N 1
ATOM 3815 C CA . GLY B 1 60 ? 1.519 -35.969 -2.748 1 91.31 60 GLY B CA 1
ATOM 3816 C C . GLY B 1 60 ? 2.328 -34.938 -1.985 1 91.31 60 GLY B C 1
ATOM 3817 O O . GLY B 1 60 ? 1.913 -34.5 -0.918 1 91.31 60 GLY B O 1
ATOM 3818 N N . ALA B 1 61 ? 3.521 -34.625 -2.498 1 94.31 61 ALA B N 1
ATOM 3819 C CA . ALA B 1 61 ? 4.359 -33.625 -1.827 1 94.31 61 ALA B CA 1
ATOM 3820 C C . ALA B 1 61 ? 3.658 -32.281 -1.747 1 94.31 61 ALA B C 1
ATOM 3822 O O . ALA B 1 61 ? 3.625 -31.656 -0.686 1 94.31 61 ALA B O 1
ATOM 3823 N N . TYR B 1 62 ? 3.016 -31.875 -2.832 1 96.19 62 TYR B N 1
ATOM 3824 C CA . TYR B 1 62 ? 2.285 -30.609 -2.854 1 96.19 62 TYR B CA 1
ATOM 3825 C C . TYR B 1 62 ? 1.05 -30.672 -1.965 1 96.19 62 TYR B C 1
ATOM 3827 O O . TYR B 1 62 ? 0.689 -29.688 -1.315 1 96.19 62 TYR B O 1
ATOM 3835 N N . THR B 1 63 ? 0.385 -31.859 -1.946 1 96.19 63 THR B N 1
ATOM 3836 C CA . THR B 1 63 ? -0.763 -32 -1.06 1 96.19 63 THR B CA 1
ATOM 3837 C C . THR B 1 63 ? -0.363 -31.766 0.392 1 96.19 63 THR B C 1
ATOM 3839 O O . THR B 1 63 ? -1.034 -31.016 1.106 1 96.19 63 THR B O 1
ATOM 3842 N N . ASN B 1 64 ? 0.791 -32.312 0.762 1 96.31 64 ASN B N 1
ATOM 3843 C CA . ASN B 1 64 ? 1.247 -32.188 2.143 1 96.31 64 ASN B CA 1
ATOM 3844 C C . ASN B 1 64 ? 1.611 -30.75 2.482 1 96.31 64 ASN B C 1
ATOM 3846 O O . ASN B 1 64 ? 1.206 -30.234 3.525 1 96.31 64 ASN B O 1
ATOM 3850 N N . ILE B 1 65 ? 2.348 -30.078 1.645 1 97.81 65 ILE B N 1
ATOM 3851 C CA . ILE B 1 65 ? 2.779 -28.703 1.895 1 97.81 65 ILE B CA 1
ATOM 3852 C C . ILE B 1 65 ? 1.573 -27.766 1.872 1 97.81 65 ILE B C 1
ATOM 3854 O O . ILE B 1 65 ? 1.469 -26.859 2.699 1 97.81 65 ILE B O 1
ATOM 3858 N N . ALA B 1 66 ? 0.659 -28.047 0.937 1 98 66 ALA B N 1
ATOM 3859 C CA . ALA B 1 66 ? -0.545 -27.234 0.84 1 98 66 ALA B CA 1
ATOM 3860 C C . ALA B 1 66 ? -1.422 -27.391 2.078 1 98 66 ALA B C 1
ATOM 3862 O O . ALA B 1 66 ? -2.059 -26.438 2.527 1 98 66 ALA B O 1
ATOM 3863 N N . LYS B 1 67 ? -1.485 -28.609 2.6 1 97.94 67 LYS B N 1
ATOM 3864 C CA . LYS B 1 67 ? -2.242 -28.844 3.828 1 97.94 67 LYS B CA 1
ATOM 3865 C C . LYS B 1 67 ? -1.633 -28.078 5 1 97.94 67 LYS B C 1
ATOM 3867 O O . LYS B 1 67 ? -2.355 -27.484 5.805 1 97.94 67 LYS B O 1
ATOM 3872 N N . GLU B 1 68 ? -0.313 -28.109 5.07 1 98.12 68 GLU B N 1
ATOM 3873 C CA . GLU B 1 68 ? 0.375 -27.328 6.086 1 98.12 68 GLU B CA 1
ATOM 3874 C C . GLU B 1 68 ? 0.037 -25.844 5.949 1 98.12 68 GLU B C 1
ATOM 3876 O O . GLU B 1 68 ? -0.247 -25.172 6.941 1 98.12 68 GLU B O 1
ATOM 3881 N N . ALA B 1 69 ? 0.021 -25.312 4.727 1 98.69 69 ALA B N 1
ATOM 3882 C CA . ALA B 1 69 ? -0.314 -23.906 4.465 1 98.69 69 ALA B CA 1
ATOM 3883 C C . ALA B 1 69 ? -1.758 -23.609 4.859 1 98.69 69 ALA B C 1
ATOM 3885 O O . ALA B 1 69 ? -2.033 -22.609 5.516 1 98.69 69 ALA B O 1
ATOM 3886 N N . TYR B 1 70 ? -2.623 -24.5 4.484 1 98.31 70 TYR B N 1
ATOM 3887 C CA . TYR B 1 70 ? -4.035 -24.328 4.801 1 98.31 70 TYR B CA 1
ATOM 3888 C C . TYR B 1 70 ? -4.25 -24.234 6.309 1 98.31 70 TYR B C 1
ATOM 3890 O O . TYR B 1 70 ? -5.035 -23.406 6.777 1 98.31 70 TYR B O 1
ATOM 3898 N N . ASP B 1 71 ? -3.582 -25.078 7.027 1 98.31 71 ASP B N 1
ATOM 3899 C CA . ASP B 1 71 ? -3.721 -25.062 8.484 1 98.31 71 ASP B CA 1
ATOM 3900 C C . ASP B 1 71 ? -3.303 -23.703 9.055 1 98.31 71 ASP B C 1
ATOM 3902 O O . ASP B 1 71 ? -3.922 -23.219 10 1 98.31 71 ASP B O 1
ATOM 3906 N N . ARG B 1 72 ? -2.336 -23.125 8.477 1 98.5 72 ARG B N 1
ATOM 3907 C CA . ARG B 1 72 ? -1.918 -21.797 8.906 1 98.5 72 ARG B CA 1
ATOM 3908 C C . ARG B 1 72 ? -2.943 -20.734 8.508 1 98.5 72 ARG B C 1
ATOM 3910 O O . ARG B 1 72 ? -3.32 -19.891 9.32 1 98.5 72 ARG B O 1
ATOM 3917 N N . TRP B 1 73 ? -3.371 -20.766 7.266 1 98.69 73 TRP B N 1
ATOM 3918 C CA . TRP B 1 73 ? -4.379 -19.844 6.773 1 98.69 73 TRP B CA 1
ATOM 3919 C C . TRP B 1 73 ? -5.621 -19.859 7.656 1 98.69 73 TRP B C 1
ATOM 3921 O O . TRP B 1 73 ? -6.152 -18.812 8.023 1 98.69 73 TRP B O 1
ATOM 3931 N N . SER B 1 74 ? -6.066 -21.062 7.984 1 98 74 SER B N 1
ATOM 3932 C CA . SER B 1 74 ? -7.379 -21.25 8.602 1 98 74 SER B CA 1
ATOM 3933 C C . SER B 1 74 ? -7.332 -20.984 10.102 1 98 74 SER B C 1
ATOM 3935 O O . SER B 1 74 ? -8.344 -20.625 10.703 1 98 74 SER B O 1
ATOM 3937 N N . SER B 1 75 ? -6.137 -21.078 10.703 1 97.44 75 SER B N 1
ATOM 3938 C CA . SER B 1 75 ? -6.117 -21 12.164 1 97.44 75 SER B CA 1
ATOM 3939 C C . SER B 1 75 ? -5.281 -19.812 12.641 1 97.44 75 SER B C 1
ATOM 3941 O O . SER B 1 75 ? -5.367 -19.422 13.805 1 97.44 75 SER B O 1
ATOM 3943 N N . GLY B 1 76 ? -4.48 -19.281 11.758 1 97.06 76 GLY B N 1
ATOM 3944 C CA . GLY B 1 76 ? -3.617 -18.188 12.172 1 97.06 76 GLY B CA 1
ATOM 3945 C C . GLY B 1 76 ? -4.367 -16.891 12.391 1 97.06 76 GLY B C 1
ATOM 3946 O O . GLY B 1 76 ? -5.113 -16.453 11.516 1 97.06 76 GLY B O 1
ATOM 3947 N N . PRO B 1 77 ? -4.195 -16.266 13.547 1 96.81 77 PRO B N 1
ATOM 3948 C CA . PRO B 1 77 ? -4.887 -15 13.812 1 96.81 77 PRO B CA 1
ATOM 3949 C C . PRO B 1 77 ? -4.492 -13.891 12.836 1 96.81 77 PRO B C 1
ATOM 3951 O O . PRO B 1 77 ? -5.297 -13 12.547 1 96.81 77 PRO B O 1
ATOM 3954 N N . GLU B 1 78 ? -3.283 -13.977 12.328 1 96.62 78 GLU B N 1
ATOM 3955 C CA . GLU B 1 78 ? -2.779 -12.945 11.43 1 96.62 78 GLU B CA 1
ATOM 3956 C C . GLU B 1 78 ? -3.508 -12.977 10.086 1 96.62 78 GLU B C 1
ATOM 3958 O O . GLU B 1 78 ? -3.441 -12.016 9.32 1 96.62 78 GLU B O 1
ATOM 3963 N N . TYR B 1 79 ? -4.215 -14.055 9.828 1 98.25 79 TYR B N 1
ATOM 3964 C CA . TYR B 1 79 ? -4.867 -14.18 8.531 1 98.25 79 TYR B CA 1
ATOM 3965 C C . TYR B 1 79 ? -6.355 -13.883 8.641 1 98.25 79 TYR B C 1
ATOM 3967 O O . TYR B 1 79 ? -7.094 -14.016 7.66 1 98.25 79 TYR B O 1
ATOM 3975 N N . LYS B 1 80 ? -6.781 -13.438 9.859 1 96.19 80 LYS B N 1
ATOM 3976 C CA . LYS B 1 80 ? -8.156 -12.953 9.984 1 96.19 80 LYS B CA 1
ATOM 3977 C C . LYS B 1 80 ? -8.391 -11.75 9.07 1 96.19 80 LYS B C 1
ATOM 3979 O O . LYS B 1 80 ? -7.598 -10.805 9.062 1 96.19 80 LYS B O 1
ATOM 3984 N N . GLY B 1 81 ? -9.398 -11.852 8.281 1 95 81 GLY B N 1
ATOM 3985 C CA . GLY B 1 81 ? -9.695 -10.789 7.34 1 95 81 GLY B CA 1
ATOM 3986 C C . GLY B 1 81 ? -8.945 -10.922 6.031 1 95 81 GLY B C 1
ATOM 3987 O O . GLY B 1 81 ? -9.07 -10.07 5.145 1 95 81 GLY B O 1
ATOM 3988 N N . ILE B 1 82 ? -8.164 -11.945 5.957 1 98.44 82 ILE B N 1
ATOM 3989 C CA . ILE B 1 82 ? -7.414 -12.211 4.734 1 98.44 82 ILE B CA 1
ATOM 3990 C C . ILE B 1 82 ? -7.883 -13.516 4.109 1 98.44 82 ILE B C 1
ATOM 3992 O O . ILE B 1 82 ? -8.141 -13.578 2.902 1 98.44 82 ILE B O 1
ATOM 3996 N N . PHE B 1 83 ? -8 -14.547 4.926 1 98.75 83 PHE B N 1
ATOM 3997 C CA . PHE B 1 83 ? -8.477 -15.852 4.48 1 98.75 83 PHE B CA 1
ATOM 3998 C C . PHE B 1 83 ? -9.961 -16.016 4.773 1 98.75 83 PHE B C 1
ATOM 4000 O O . PHE B 1 83 ? -10.438 -15.641 5.848 1 98.75 83 PHE B O 1
ATOM 4007 N N . TYR B 1 84 ? -10.672 -16.594 3.852 1 98.44 84 TYR B N 1
ATOM 4008 C CA . TYR B 1 84 ? -12.102 -16.828 3.967 1 98.44 84 TYR B CA 1
ATOM 4009 C C . TYR B 1 84 ? -12.445 -18.281 3.617 1 98.44 84 TYR B C 1
ATOM 4011 O O . TYR B 1 84 ? -12.312 -18.688 2.465 1 98.44 84 TYR B O 1
ATOM 4019 N N . PRO B 1 85 ? -12.891 -19.016 4.582 1 98 85 PRO B N 1
ATOM 4020 C CA . PRO B 1 85 ? -13.289 -20.391 4.281 1 98 85 PRO B CA 1
ATOM 4021 C C . PRO B 1 85 ? -14.445 -20.469 3.283 1 98 85 PRO B C 1
ATOM 4023 O O . PRO B 1 85 ? -15.359 -19.641 3.326 1 98 85 PRO B O 1
ATOM 4026 N N . SER B 1 86 ? -14.352 -21.312 2.361 1 98.12 86 SER B N 1
ATOM 4027 C CA . SER B 1 86 ? -15.367 -21.562 1.338 1 98.12 86 SER B CA 1
ATOM 4028 C C . SER B 1 86 ? -15.242 -22.969 0.759 1 98.12 86 SER B C 1
ATOM 4030 O O . SER B 1 86 ? -14.133 -23.469 0.581 1 98.12 86 SER B O 1
ATOM 4032 N N . PRO B 1 87 ? -16.406 -23.609 0.468 1 98 87 PRO B N 1
ATOM 4033 C CA . PRO B 1 87 ? -16.312 -24.906 -0.227 1 98 87 PRO B CA 1
ATOM 4034 C C . PRO B 1 87 ? -15.664 -24.781 -1.605 1 98 87 PRO B C 1
ATOM 4036 O O . PRO B 1 87 ? -15.852 -23.766 -2.291 1 98 87 PRO B O 1
ATOM 4039 N N . PHE B 1 88 ? -14.945 -25.781 -1.892 1 97.56 88 PHE B N 1
ATOM 4040 C CA . PHE B 1 88 ? -14.266 -25.891 -3.174 1 97.56 88 PHE B CA 1
ATOM 4041 C C . PHE B 1 88 ? -14.812 -27.047 -3.988 1 97.56 88 PHE B C 1
ATOM 4043 O O . PHE B 1 88 ? -14.898 -28.172 -3.492 1 97.56 88 PHE B O 1
ATOM 4050 N N . THR B 1 89 ? -15.227 -26.75 -5.258 1 97.38 89 THR B N 1
ATOM 4051 C CA . THR B 1 89 ? -15.727 -27.797 -6.145 1 97.38 89 THR B CA 1
ATOM 4052 C C . THR B 1 89 ? -14.875 -27.875 -7.414 1 97.38 89 THR B C 1
ATOM 4054 O O . THR B 1 89 ? -14.578 -26.859 -8.039 1 97.38 89 THR B O 1
ATOM 4057 N N . LEU B 1 90 ? -14.414 -29.031 -7.746 1 96.75 90 LEU B N 1
ATOM 4058 C CA . LEU B 1 90 ? -13.703 -29.328 -8.992 1 96.75 90 LEU B CA 1
ATOM 4059 C C . LEU B 1 90 ? -14.469 -30.359 -9.82 1 96.75 90 LEU B C 1
ATOM 4061 O O . LEU B 1 90 ? -14.773 -31.453 -9.336 1 96.75 90 LEU B O 1
ATOM 4065 N N . VAL B 1 91 ? -14.812 -29.984 -11.07 1 96.38 91 VAL B N 1
ATOM 4066 C CA . VAL B 1 91 ? -15.633 -30.875 -11.891 1 96.38 91 VAL B CA 1
ATOM 4067 C C . VAL B 1 91 ? -14.992 -31.031 -13.273 1 96.38 91 VAL B C 1
ATOM 4069 O O . VAL B 1 91 ? -14.281 -30.141 -13.742 1 96.38 91 VAL B O 1
ATOM 4072 N N . ALA B 1 92 ? -15.203 -32.125 -13.898 1 95.19 92 ALA B N 1
ATOM 4073 C CA . ALA B 1 92 ? -14.812 -32.469 -15.266 1 95.19 92 ALA B CA 1
ATOM 4074 C C . ALA B 1 92 ? -15.922 -33.25 -15.977 1 95.19 92 ALA B C 1
ATOM 4076 O O . ALA B 1 92 ? -16.781 -33.844 -15.328 1 95.19 92 ALA B O 1
ATOM 4077 N N . GLY B 1 93 ? -15.93 -33.094 -17.266 1 93.94 93 GLY B N 1
ATOM 4078 C CA . GLY B 1 93 ? -16.812 -33.969 -18.016 1 93.94 93 GLY B CA 1
ATOM 4079 C C . GLY B 1 93 ? -16.359 -35.438 -17.984 1 93.94 93 GLY B C 1
ATOM 4080 O O . GLY B 1 93 ? -15.164 -35.719 -18.031 1 93.94 93 GLY B O 1
ATOM 4081 N N . LYS B 1 94 ? -17.328 -36.312 -17.969 1 93 94 LYS B N 1
ATOM 4082 C CA . LYS B 1 94 ? -17.016 -37.719 -17.891 1 93 94 LYS B CA 1
ATOM 4083 C C . LYS B 1 94 ? -16.25 -38.188 -19.125 1 93 94 LYS B C 1
ATOM 4085 O O . LYS B 1 94 ? -15.508 -39.188 -19.062 1 93 94 LYS B O 1
ATOM 4090 N N . GLN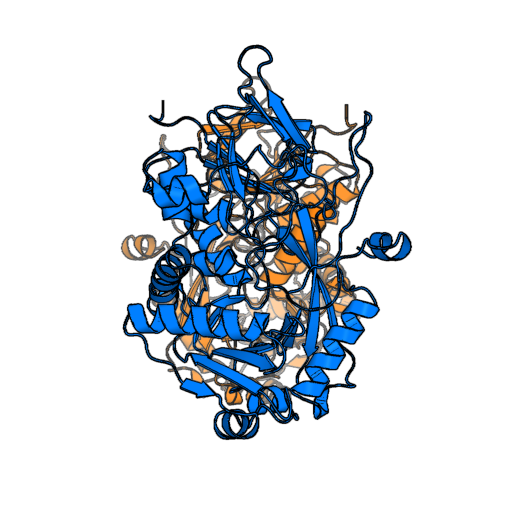 B 1 95 ? -16.422 -37.5 -20.172 1 91.5 95 GLN B N 1
ATOM 4091 C CA . GLN B 1 95 ? -15.75 -37.875 -21.406 1 91.5 95 GLN B CA 1
ATOM 4092 C C . GLN B 1 95 ? -14.305 -37.375 -21.422 1 91.5 95 GLN B C 1
ATOM 4094 O O . GLN B 1 95 ? -13.508 -37.781 -22.266 1 91.5 95 GLN B O 1
ATOM 4099 N N . ASN B 1 96 ? -13.992 -36.469 -20.562 1 92.12 96 ASN B N 1
ATOM 4100 C CA . ASN B 1 96 ? -12.625 -35.969 -20.406 1 92.12 96 ASN B CA 1
ATOM 4101 C C . ASN B 1 96 ? -11.805 -36.875 -19.484 1 92.12 96 ASN B C 1
ATOM 4103 O O . ASN B 1 96 ? -11.734 -36.625 -18.281 1 92.12 96 ASN B O 1
ATOM 4107 N N . ALA B 1 97 ? -11.125 -37.812 -20.078 1 91.06 97 ALA B N 1
ATOM 4108 C CA . ALA B 1 97 ? -10.391 -38.812 -19.312 1 91.06 97 ALA B CA 1
ATOM 4109 C C . ALA B 1 97 ? -9.289 -38.188 -18.484 1 91.06 97 ALA B C 1
ATOM 4111 O O . ALA B 1 97 ? -9.008 -38.625 -17.359 1 91.06 97 ALA B O 1
ATOM 4112 N N . TYR B 1 98 ? -8.742 -37.25 -19.031 1 89.12 98 TYR B N 1
ATOM 4113 C CA . TYR B 1 98 ? -7.656 -36.562 -18.344 1 89.12 98 TYR B CA 1
ATOM 4114 C C . TYR B 1 98 ? -8.172 -35.844 -17.109 1 89.12 98 TYR B C 1
ATOM 4116 O O . TYR B 1 98 ? -7.57 -35.938 -16.031 1 89.12 98 TYR B O 1
ATOM 4124 N N . GLY B 1 99 ? -9.227 -35.156 -17.25 1 91.06 99 GLY B N 1
ATOM 4125 C CA . GLY B 1 99 ? -9.844 -34.469 -16.141 1 91.06 99 GLY B CA 1
ATOM 4126 C C . GLY B 1 99 ? -10.328 -35.406 -15.047 1 91.06 99 GLY B C 1
ATOM 4127 O O . GLY B 1 99 ? -10.133 -35.125 -13.859 1 91.06 99 GLY B O 1
ATOM 4128 N N . CYS B 1 100 ? -10.883 -36.438 -15.469 1 93 100 CYS B N 1
ATOM 4129 C CA . CYS B 1 100 ? -11.359 -37.438 -14.508 1 93 100 CYS B CA 1
ATOM 4130 C C . CYS B 1 100 ? -10.195 -38.062 -13.734 1 93 100 CYS B C 1
ATOM 4132 O O . CYS B 1 100 ? -10.297 -38.25 -12.516 1 93 100 CYS B O 1
ATOM 4134 N N . ALA B 1 101 ? -9.18 -38.281 -14.445 1 93.06 101 ALA B N 1
ATOM 4135 C CA . ALA B 1 101 ? -7.996 -38.844 -13.797 1 93.06 101 ALA B CA 1
ATOM 4136 C C . ALA B 1 101 ? -7.43 -37.875 -12.766 1 93.06 101 ALA B C 1
ATOM 4138 O O . ALA B 1 101 ? -6.961 -38.281 -11.703 1 93.06 101 ALA B O 1
ATOM 4139 N N . TRP B 1 102 ? -7.41 -36.625 -13.133 1 91.25 102 TRP B N 1
ATOM 4140 C CA . TRP B 1 102 ? -6.941 -35.625 -12.195 1 91.25 102 TRP B CA 1
ATOM 4141 C C . TRP B 1 102 ? -7.801 -35.594 -10.938 1 91.25 102 TRP B C 1
ATOM 4143 O O . TRP B 1 102 ? -7.277 -35.562 -9.82 1 91.25 102 TRP B O 1
ATOM 4153 N N . VAL B 1 103 ? -9.094 -35.656 -11.086 1 93.94 103 VAL B N 1
ATOM 4154 C CA . VAL B 1 103 ? -10.023 -35.688 -9.961 1 93.94 103 VAL B CA 1
ATOM 4155 C C . VAL B 1 103 ? -9.727 -36.906 -9.078 1 93.94 103 VAL B C 1
ATOM 4157 O O . VAL B 1 103 ? -9.633 -36.781 -7.855 1 93.94 103 VAL B O 1
ATOM 4160 N N . ASP B 1 104 ? -9.516 -38 -9.703 1 94.88 104 ASP B N 1
ATOM 4161 C CA . ASP B 1 104 ? -9.25 -39.219 -8.969 1 94.88 104 ASP B CA 1
ATOM 4162 C C . ASP B 1 104 ? -7.949 -39.125 -8.172 1 94.88 104 ASP B C 1
ATOM 4164 O O . ASP B 1 104 ? -7.867 -39.594 -7.039 1 94.88 104 ASP B O 1
ATOM 4168 N N . LYS B 1 105 ? -6.984 -38.531 -8.758 1 93.5 105 LYS B N 1
ATOM 4169 C CA . LYS B 1 105 ? -5.719 -38.344 -8.055 1 93.5 105 LYS B CA 1
ATOM 4170 C C . LYS B 1 105 ? -5.895 -37.469 -6.828 1 93.5 105 LYS B C 1
ATOM 4172 O O . LYS B 1 105 ? -5.348 -37.75 -5.762 1 93.5 105 LYS B O 1
ATOM 4177 N N . CYS B 1 106 ? -6.609 -36.406 -6.98 1 93.88 106 CYS B N 1
ATOM 4178 C CA . CYS B 1 106 ? -6.863 -35.5 -5.863 1 93.88 106 CYS B CA 1
ATOM 4179 C C . CYS B 1 106 ? -7.566 -36.219 -4.723 1 93.88 106 CYS B C 1
ATOM 4181 O O . CYS B 1 106 ? -7.141 -36.156 -3.572 1 93.88 106 CYS B O 1
ATOM 4183 N N . ILE B 1 107 ? -8.562 -37 -5.074 1 94.81 107 ILE B N 1
ATOM 4184 C CA . ILE B 1 107 ? -9.359 -37.719 -4.086 1 94.81 107 ILE B CA 1
ATOM 4185 C C . ILE B 1 107 ? -8.5 -38.781 -3.402 1 94.81 107 ILE B C 1
ATOM 4187 O O . ILE B 1 107 ? -8.609 -39 -2.195 1 94.81 107 ILE B O 1
ATOM 4191 N N . SER B 1 108 ? -7.711 -39.438 -4.176 1 95.56 108 SER B N 1
ATOM 4192 C CA . SER B 1 108 ? -6.852 -40.469 -3.631 1 95.56 108 SER B CA 1
ATOM 4193 C C . SER B 1 108 ? -5.926 -39.906 -2.551 1 95.56 108 SER B C 1
ATOM 4195 O O . SER B 1 108 ? -5.711 -40.562 -1.522 1 95.56 108 SER B O 1
ATOM 4197 N N . HIS B 1 109 ? -5.359 -38.781 -2.787 1 93.06 109 HIS B N 1
ATOM 4198 C CA . HIS B 1 109 ? -4.465 -38.188 -1.804 1 93.06 109 HIS B CA 1
ATOM 4199 C C . HIS B 1 109 ? -5.234 -37.719 -0.57 1 93.06 109 HIS B C 1
ATOM 4201 O O . HIS B 1 109 ? -4.715 -37.781 0.547 1 93.06 109 HIS B O 1
ATOM 4207 N N . LEU B 1 110 ? -6.48 -37.281 -0.728 1 94.12 110 LEU B N 1
ATOM 4208 C CA . LEU B 1 110 ? -7.32 -36.969 0.417 1 94.12 110 LEU B CA 1
ATOM 4209 C C . LEU B 1 110 ? -7.609 -38.188 1.259 1 94.12 110 LEU B C 1
ATOM 4211 O O . LEU B 1 110 ? -7.52 -38.156 2.488 1 94.12 110 LEU B O 1
ATOM 4215 N N . ASP B 1 111 ? -7.844 -39.188 0.568 1 94.75 111 ASP B N 1
ATOM 4216 C CA . ASP B 1 111 ? -8.094 -40.469 1.248 1 94.75 111 ASP B CA 1
ATOM 4217 C C . ASP B 1 111 ? -6.875 -40.906 2.059 1 94.75 111 ASP B C 1
ATOM 4219 O O . ASP B 1 111 ? -7.008 -41.344 3.203 1 94.75 111 ASP B O 1
ATOM 4223 N N . GLU B 1 112 ? -5.797 -40.812 1.447 1 93.31 112 GLU B N 1
ATOM 4224 C CA . GLU B 1 112 ? -4.555 -41.219 2.102 1 93.31 112 GLU B CA 1
ATOM 4225 C C . GLU B 1 112 ? -4.328 -40.406 3.387 1 93.31 112 GLU B C 1
ATOM 4227 O O . GLU B 1 112 ? -3.756 -40.938 4.348 1 93.31 112 GLU B O 1
ATOM 4232 N N . LEU B 1 113 ? -4.816 -39.219 3.414 1 90.94 113 LEU B N 1
ATOM 4233 C CA . LEU B 1 113 ? -4.602 -38.344 4.566 1 90.94 113 LEU B CA 1
ATOM 4234 C C . LEU B 1 113 ? -5.801 -38.375 5.508 1 90.94 113 LEU B C 1
ATOM 4236 O O . LEU B 1 113 ? -5.824 -37.688 6.52 1 90.94 113 LEU B O 1
ATOM 4240 N N . GLY B 1 114 ? -6.809 -39.125 5.152 1 92.88 114 GLY B N 1
ATOM 4241 C CA . GLY B 1 114 ? -8 -39.25 5.977 1 92.88 114 GLY B CA 1
ATOM 4242 C C . GLY B 1 114 ? -8.844 -37.969 5.996 1 92.88 114 GLY B C 1
ATOM 4243 O O . GLY B 1 114 ? -9.484 -37.656 7.004 1 92.88 114 GLY B O 1
ATOM 4244 N N . LEU B 1 115 ? -8.766 -37.281 4.934 1 92.44 115 LEU B N 1
ATOM 4245 C CA . LEU B 1 115 ? -9.5 -36.031 4.859 1 92.44 115 LEU B CA 1
ATOM 4246 C C . LEU B 1 115 ? -10.82 -36.219 4.117 1 92.44 115 LEU B C 1
ATOM 4248 O O . LEU B 1 115 ? -10.891 -36.969 3.15 1 92.44 115 LEU B O 1
ATOM 4252 N N . GLU B 1 116 ? -11.82 -35.5 4.539 1 92.94 116 GLU B N 1
ATOM 4253 C CA . GLU B 1 116 ? -13.172 -35.656 4.027 1 92.94 116 GLU B CA 1
ATOM 4254 C C . GLU B 1 116 ? -13.383 -34.906 2.729 1 92.94 116 GLU B C 1
ATOM 4256 O O . GLU B 1 116 ? -12.766 -33.875 2.508 1 92.94 116 GLU B O 1
ATOM 4261 N N . TYR B 1 117 ? -14.227 -35.438 1.871 1 95.25 117 TYR B N 1
ATOM 4262 C CA . TYR B 1 117 ? -14.727 -34.781 0.657 1 95.25 117 TYR B CA 1
ATOM 4263 C C . TYR B 1 117 ? -16.078 -35.375 0.268 1 95.25 117 TYR B C 1
ATOM 4265 O O . TYR B 1 117 ? -16.516 -36.375 0.819 1 95.25 117 TYR B O 1
ATOM 4273 N N . GLU B 1 118 ? -16.781 -34.688 -0.628 1 96.06 118 GLU B N 1
ATOM 4274 C CA . GLU B 1 118 ? -18.062 -35.156 -1.155 1 96.06 118 GLU B CA 1
ATOM 4275 C C . GLU B 1 118 ? -17.984 -35.406 -2.66 1 96.06 118 GLU B C 1
ATOM 4277 O O . GLU B 1 118 ? -17.641 -34.5 -3.42 1 96.06 118 GLU B O 1
ATOM 4282 N N . ARG B 1 119 ? -18.359 -36.562 -3.045 1 94.88 119 ARG B N 1
ATOM 4283 C CA . ARG B 1 119 ? -18.406 -36.844 -4.477 1 94.88 119 ARG B CA 1
ATOM 4284 C C . ARG B 1 119 ? -19.609 -36.156 -5.125 1 94.88 119 ARG B C 1
ATOM 4286 O O . ARG B 1 119 ? -20.688 -36.094 -4.535 1 94.88 119 ARG B O 1
ATOM 4293 N N . LEU B 1 120 ? -19.328 -35.688 -6.266 1 94.56 120 LEU B N 1
ATOM 4294 C CA . LEU B 1 120 ? -20.375 -35.062 -7.062 1 94.56 120 LEU B CA 1
ATOM 4295 C C . LEU B 1 120 ? -20.672 -35.875 -8.312 1 94.56 120 LEU B C 1
ATOM 4297 O O . LEU B 1 120 ? -19.938 -35.812 -9.305 1 94.56 120 LEU B O 1
ATOM 4301 N N . ALA B 1 121 ? -21.812 -36.5 -8.344 1 88.19 121 ALA B N 1
ATOM 4302 C CA . ALA B 1 121 ? -22.125 -37.5 -9.375 1 88.19 121 ALA B CA 1
ATOM 4303 C C . ALA B 1 121 ? -22.641 -36.812 -10.641 1 88.19 121 ALA B C 1
ATOM 4305 O O . ALA B 1 121 ? -22.438 -37.312 -11.75 1 88.19 121 ALA B O 1
ATOM 4306 N N . ASP B 1 122 ? -23.359 -35.75 -10.445 1 89.75 122 ASP B N 1
ATOM 4307 C CA . ASP B 1 122 ? -23.906 -35.031 -11.586 1 89.75 122 ASP B CA 1
ATOM 4308 C C . ASP B 1 122 ? -24.25 -33.594 -11.195 1 89.75 122 ASP B C 1
ATOM 4310 O O . ASP B 1 122 ? -24.031 -33.156 -10.062 1 89.75 122 ASP B O 1
ATOM 4314 N N . ALA B 1 123 ? -24.719 -32.875 -12.156 1 90.81 123 ALA B N 1
ATOM 4315 C CA . ALA B 1 123 ? -24.984 -31.438 -11.984 1 90.81 123 ALA B CA 1
ATOM 4316 C C . ALA B 1 123 ? -26.109 -31.219 -10.969 1 90.81 123 ALA B C 1
ATOM 4318 O O . ALA B 1 123 ? -26.094 -30.219 -10.234 1 90.81 123 ALA B O 1
ATOM 4319 N N . ASP B 1 124 ? -27.016 -32.062 -10.914 1 91.12 124 ASP B N 1
ATOM 4320 C CA . ASP B 1 124 ? -28.141 -31.906 -9.992 1 91.12 124 ASP B CA 1
ATOM 4321 C C . ASP B 1 124 ? -27.688 -32 -8.539 1 91.12 124 ASP B C 1
ATOM 4323 O O . ASP B 1 124 ? -28.172 -31.25 -7.691 1 91.12 124 ASP B O 1
ATOM 4327 N N . VAL B 1 125 ? -26.812 -32.875 -8.312 1 91.88 125 VAL B N 1
ATOM 4328 C CA . VAL B 1 125 ? -26.281 -33.031 -6.961 1 91.88 125 VAL B CA 1
ATOM 4329 C C . VAL B 1 125 ? -25.578 -31.766 -6.531 1 91.88 125 VAL B C 1
ATOM 4331 O O . VAL B 1 125 ? -25.781 -31.281 -5.41 1 91.88 125 VAL B O 1
ATOM 4334 N N . ILE B 1 126 ? -24.812 -31.203 -7.391 1 93.75 126 ILE B N 1
ATOM 4335 C CA . ILE B 1 126 ? -24.078 -29.984 -7.09 1 93.75 126 ILE B CA 1
ATOM 4336 C C . ILE B 1 126 ? -25.047 -28.844 -6.828 1 93.75 126 ILE B C 1
ATOM 4338 O O . ILE B 1 126 ? -24.859 -28.047 -5.902 1 93.75 126 ILE B O 1
ATOM 4342 N N . LYS B 1 127 ? -26 -28.734 -7.605 1 93.5 127 LYS B N 1
ATOM 4343 C CA . LYS B 1 127 ? -26.969 -27.641 -7.492 1 93.5 127 LYS B CA 1
ATOM 4344 C C . LYS B 1 127 ? -27.781 -27.766 -6.211 1 93.5 127 LYS B C 1
ATOM 4346 O O . LYS B 1 127 ? -28.203 -26.75 -5.641 1 93.5 127 LYS B O 1
ATOM 4351 N N . ASP B 1 128 ? -28.031 -28.984 -5.801 1 94.25 128 ASP B N 1
ATOM 4352 C CA . ASP B 1 128 ? -28.703 -29.203 -4.523 1 94.25 128 ASP B CA 1
ATOM 4353 C C . ASP B 1 128 ? -27.844 -28.703 -3.363 1 94.25 128 ASP B C 1
ATOM 4355 O O . ASP B 1 128 ? -28.359 -28.109 -2.414 1 94.25 128 ASP B O 1
ATOM 4359 N N . LEU B 1 129 ? -26.609 -29 -3.494 1 95.19 129 LEU B N 1
ATOM 4360 C CA . LEU B 1 129 ? -25.672 -28.594 -2.451 1 95.19 129 LEU B CA 1
ATOM 4361 C C . LEU B 1 129 ? -25.453 -27.094 -2.479 1 95.19 129 LEU B C 1
ATOM 4363 O O . LEU B 1 129 ? -25.281 -26.469 -1.43 1 95.19 129 LEU B O 1
ATOM 4367 N N . PHE B 1 130 ? -25.422 -26.531 -3.729 1 97.06 130 PHE B N 1
ATOM 4368 C CA . PHE B 1 130 ? -25.156 -25.125 -3.93 1 97.06 130 PHE B CA 1
ATOM 4369 C C . PHE B 1 130 ? -26.172 -24.5 -4.867 1 97.06 130 PHE B C 1
ATOM 4371 O O . PHE B 1 130 ? -25.875 -24.203 -6.027 1 97.06 130 PHE B O 1
ATOM 4378 N N . PRO B 1 131 ? -27.234 -24.078 -4.312 1 96.44 131 PRO B N 1
ATOM 4379 C CA . PRO B 1 131 ? -28.328 -23.562 -5.141 1 96.44 131 PRO B CA 1
ATOM 4380 C C . PRO B 1 131 ? -27.953 -22.25 -5.836 1 96.44 131 PRO B C 1
ATOM 4382 O O . PRO B 1 131 ? -28.641 -21.828 -6.766 1 96.44 131 PRO B O 1
ATOM 4385 N N . THR B 1 132 ? -26.859 -21.641 -5.406 1 96.81 132 THR B N 1
ATOM 4386 C CA . THR B 1 132 ? -26.422 -20.406 -6.039 1 96.81 132 THR B CA 1
ATOM 4387 C C . THR B 1 132 ? -25.875 -20.688 -7.441 1 96.81 132 THR B C 1
ATOM 4389 O O . THR B 1 132 ? -25.75 -19.766 -8.258 1 96.81 132 THR B O 1
ATOM 4392 N N . LEU B 1 133 ? -25.438 -21.891 -7.645 1 96.56 133 LEU B N 1
ATOM 4393 C CA . LEU B 1 133 ? -25.062 -22.297 -9 1 96.56 133 LEU B CA 1
ATOM 4394 C C . LEU B 1 133 ? -26.312 -22.516 -9.852 1 96.56 133 LEU B C 1
ATOM 4396 O O . LEU B 1 133 ? -26.844 -23.625 -9.906 1 96.56 133 LEU B O 1
ATOM 4400 N N . SER B 1 134 ? -26.672 -21.562 -10.586 1 95.06 134 SER B N 1
ATOM 4401 C CA . SER B 1 134 ? -28 -21.562 -11.203 1 95.06 134 SER B CA 1
ATOM 4402 C C . SER B 1 134 ? -27.953 -22.141 -12.617 1 95.06 134 SER B C 1
ATOM 4404 O O . SER B 1 134 ? -28.984 -22.484 -13.188 1 95.06 134 SER B O 1
ATOM 4406 N N . GLY B 1 135 ? -26.781 -22.203 -13.203 1 95.19 135 GLY B N 1
ATOM 4407 C CA . GLY B 1 135 ? -26.672 -22.656 -14.578 1 95.19 135 GLY B CA 1
ATOM 4408 C C . GLY B 1 135 ? -26.703 -24.172 -14.711 1 95.19 135 GLY B C 1
ATOM 4409 O O . GLY B 1 135 ? -26.844 -24.891 -13.719 1 95.19 135 GLY B O 1
ATOM 4410 N N . ASP B 1 136 ? -26.531 -24.625 -15.93 1 92.62 136 ASP B N 1
ATOM 4411 C CA . ASP B 1 136 ? -26.609 -26.047 -16.219 1 92.62 136 ASP B CA 1
ATOM 4412 C C . ASP B 1 136 ? -25.328 -26.766 -15.836 1 92.62 136 ASP B C 1
ATOM 4414 O O . ASP B 1 136 ? -25.297 -27.984 -15.711 1 92.62 136 ASP B O 1
ATOM 4418 N N . LEU B 1 137 ? -24.281 -26.016 -15.641 1 94.38 137 LEU B N 1
ATOM 4419 C CA . LEU B 1 137 ? -22.969 -26.562 -15.375 1 94.38 137 LEU B CA 1
ATOM 4420 C C . LEU B 1 137 ? -22.562 -27.547 -16.469 1 94.38 137 LEU B C 1
ATOM 4422 O O . LEU B 1 137 ? -22.953 -27.391 -17.625 1 94.38 137 LEU B O 1
ATOM 4426 N N . ILE B 1 138 ? -21.547 -28.359 -16.172 1 88.5 138 ILE B N 1
ATOM 4427 C CA . ILE B 1 138 ? -21.234 -29.422 -17.141 1 88.5 138 ILE B CA 1
ATOM 4428 C C . ILE B 1 138 ? -22.359 -30.453 -17.156 1 88.5 138 ILE B C 1
ATOM 4430 O O . ILE B 1 138 ? -22.688 -31.047 -16.125 1 88.5 138 ILE B O 1
ATOM 4434 N N . HIS B 1 139 ? -23.047 -30.641 -18.219 1 78.88 139 HIS B N 1
ATOM 4435 C CA . HIS B 1 139 ? -24.188 -31.531 -18.359 1 78.88 139 HIS B CA 1
ATOM 4436 C C . HIS B 1 139 ? -24.094 -32.344 -19.641 1 78.88 139 HIS B C 1
ATOM 4438 O O . HIS B 1 139 ? -23.703 -31.828 -20.688 1 78.88 139 HIS B O 1
ATOM 4444 N N . PRO B 1 140 ? -24.609 -33.656 -19.469 1 70.25 140 PRO B N 1
ATOM 4445 C CA . PRO B 1 140 ? -25.188 -34.438 -18.375 1 70.25 140 PRO B CA 1
ATOM 4446 C C . PRO B 1 140 ? -24.125 -35.219 -17.594 1 70.25 140 PRO B C 1
ATOM 4448 O O . PRO B 1 140 ? -24.406 -35.688 -16.484 1 70.25 140 PRO B O 1
ATOM 4451 N N . ASP B 1 141 ? -22.969 -35.281 -18.094 1 86.44 141 ASP B N 1
ATOM 4452 C CA . ASP B 1 141 ? -21.984 -36.188 -17.516 1 86.44 141 ASP B CA 1
ATOM 4453 C C . ASP B 1 141 ? -20.891 -35.438 -16.781 1 86.44 141 ASP B C 1
ATOM 4455 O O . ASP B 1 141 ? -19.828 -35.156 -17.359 1 86.44 141 ASP B O 1
ATOM 4459 N N . LEU B 1 142 ? -21.219 -35.156 -15.586 1 91.69 142 LEU B N 1
ATOM 4460 C CA . LEU B 1 142 ? -20.297 -34.469 -14.719 1 91.69 142 LEU B CA 1
ATOM 4461 C C . LEU B 1 142 ? -19.625 -35.406 -13.727 1 91.69 142 LEU B C 1
ATOM 4463 O O . LEU B 1 142 ? -20.25 -36.375 -13.289 1 91.69 142 LEU B O 1
ATOM 4467 N N . TYR B 1 143 ? -18.391 -35.281 -13.5 1 93.5 143 TYR B N 1
ATOM 4468 C CA . TYR B 1 143 ? -17.562 -36 -12.547 1 93.5 143 TYR B CA 1
ATOM 4469 C C . TYR B 1 143 ? -16.75 -35.062 -11.68 1 93.5 143 TYR B C 1
ATOM 4471 O O . TYR B 1 143 ? -16 -34.219 -12.195 1 93.5 143 TYR B O 1
ATOM 4479 N N . GLY B 1 144 ? -16.938 -35.125 -10.391 1 96 144 GLY B N 1
ATOM 4480 C CA . GLY B 1 144 ? -16.188 -34.188 -9.578 1 96 144 GLY B CA 1
ATOM 4481 C C . GLY B 1 144 ? -16.375 -34.406 -8.086 1 96 144 GLY B C 1
ATOM 4482 O O . GLY B 1 144 ? -16.828 -35.469 -7.664 1 96 144 GLY B O 1
ATOM 4483 N N . TYR B 1 145 ? -15.875 -33.531 -7.277 1 97.19 145 TYR B N 1
ATOM 4484 C CA . TYR B 1 145 ? -15.984 -33.625 -5.828 1 97.19 145 TYR B CA 1
ATOM 4485 C C . TYR B 1 145 ? -15.992 -32.219 -5.207 1 97.19 145 TYR B C 1
ATOM 4487 O O . TYR B 1 145 ? -15.68 -31.234 -5.875 1 97.19 145 TYR B O 1
ATOM 4495 N N . CYS B 1 146 ? -16.453 -32.156 -3.979 1 97.75 146 CYS B N 1
ATOM 4496 C CA . CYS B 1 146 ? -16.453 -30.953 -3.152 1 97.75 146 CYS B CA 1
ATOM 4497 C C . CYS B 1 146 ? -15.617 -31.156 -1.892 1 97.75 146 CYS B C 1
ATOM 4499 O O . CYS B 1 146 ? -15.727 -32.188 -1.231 1 97.75 146 CYS B O 1
ATOM 4501 N N . ASN B 1 147 ? -14.664 -30.297 -1.662 1 97.69 147 ASN B N 1
ATOM 4502 C CA . ASN B 1 147 ? -13.922 -30.219 -0.409 1 97.69 147 ASN B CA 1
ATOM 4503 C C . ASN B 1 147 ? -14.289 -28.969 0.39 1 97.69 147 ASN B C 1
ATOM 4505 O O . ASN B 1 147 ? -14.055 -27.844 -0.059 1 97.69 147 ASN B O 1
ATOM 4509 N N . ARG B 1 148 ? -14.75 -29.141 1.627 1 96.69 148 ARG B N 1
ATOM 4510 C CA . ARG B 1 148 ? -15.219 -28 2.428 1 96.69 148 ARG B CA 1
ATOM 4511 C C . ARG B 1 148 ? -14.07 -27.391 3.225 1 96.69 148 ARG B C 1
ATOM 4513 O O . ARG B 1 148 ? -14.195 -26.281 3.75 1 96.69 148 ARG B O 1
ATOM 4520 N N . ASN B 1 149 ? -12.977 -28.141 3.273 1 96.62 149 ASN B N 1
ATOM 4521 C CA . ASN B 1 149 ? -11.773 -27.594 3.889 1 96.62 149 ASN B CA 1
ATOM 4522 C C . ASN B 1 149 ? -10.922 -26.828 2.875 1 96.62 149 ASN B C 1
ATOM 4524 O O . ASN B 1 149 ? -9.812 -27.25 2.549 1 96.62 149 ASN B O 1
ATOM 4528 N N . ALA B 1 150 ? -11.414 -25.766 2.426 1 97.94 150 ALA B N 1
ATOM 4529 C CA . ALA B 1 150 ? -10.789 -24.891 1.448 1 97.94 150 ALA B CA 1
ATOM 4530 C C . ALA B 1 150 ? -11.219 -23.438 1.658 1 97.94 150 ALA B C 1
ATOM 4532 O O . ALA B 1 150 ? -11.875 -23.125 2.654 1 97.94 150 ALA B O 1
ATOM 4533 N N . GLY B 1 151 ? -10.812 -22.594 0.826 1 98.5 151 GLY B N 1
ATOM 4534 C CA . GLY B 1 151 ? -11.203 -21.203 0.86 1 98.5 151 GLY B CA 1
ATOM 4535 C C . GLY B 1 151 ? -10.453 -20.344 -0.143 1 98.5 151 GLY B C 1
ATOM 4536 O O . GLY B 1 151 ? -9.953 -20.844 -1.15 1 98.5 151 GLY B O 1
ATOM 4537 N N . TRP B 1 152 ? -10.57 -19.125 0.072 1 98.62 152 TRP B N 1
ATOM 4538 C CA . TRP B 1 152 ? -9.82 -18.156 -0.731 1 98.62 152 TRP B CA 1
ATOM 4539 C C . TRP B 1 152 ? -9.211 -17.078 0.147 1 98.62 152 TRP B C 1
ATOM 4541 O O . TRP B 1 152 ? -9.648 -16.875 1.284 1 98.62 152 TRP B O 1
ATOM 4551 N N . ALA B 1 153 ? -8.156 -16.484 -0.333 1 98.81 153 ALA B N 1
ATOM 4552 C CA . ALA B 1 153 ? -7.492 -15.406 0.389 1 98.81 153 ALA B CA 1
ATOM 4553 C C . ALA B 1 153 ? -7.453 -14.133 -0.448 1 98.81 153 ALA B C 1
ATOM 4555 O O . ALA B 1 153 ? -7.297 -14.188 -1.67 1 98.81 153 ALA B O 1
ATOM 4556 N N . ASP B 1 154 ? -7.668 -13.008 0.205 1 98.62 154 ASP B N 1
ATOM 4557 C CA . ASP B 1 154 ? -7.309 -11.734 -0.413 1 98.62 154 ASP B CA 1
ATOM 4558 C C . ASP B 1 154 ? -5.805 -11.641 -0.637 1 98.62 154 ASP B C 1
ATOM 4560 O O . ASP B 1 154 ? -5.043 -11.43 0.31 1 98.62 154 ASP B O 1
ATOM 4564 N N . ALA B 1 155 ? -5.441 -11.781 -1.859 1 98.56 155 ALA B N 1
ATOM 4565 C CA . ALA B 1 155 ? -4.027 -11.945 -2.186 1 98.56 155 ALA B CA 1
ATOM 4566 C C . ALA B 1 155 ? -3.24 -10.672 -1.885 1 98.56 155 ALA B C 1
ATOM 4568 O O . ALA B 1 155 ? -2.119 -10.734 -1.376 1 98.56 155 ALA B O 1
ATOM 4569 N N . ALA B 1 156 ? -3.807 -9.562 -2.184 1 98.25 156 ALA B N 1
ATOM 4570 C CA . ALA B 1 156 ? -3.143 -8.289 -1.918 1 98.25 156 ALA B CA 1
ATOM 4571 C C . ALA B 1 156 ? -2.902 -8.094 -0.423 1 98.25 156 ALA B C 1
ATOM 4573 O O . ALA B 1 156 ? -1.818 -7.676 -0.01 1 98.25 156 ALA B O 1
ATOM 4574 N N . LYS B 1 157 ? -3.893 -8.438 0.384 1 98.06 157 LYS B N 1
ATOM 4575 C CA . LYS B 1 157 ? -3.764 -8.273 1.829 1 98.06 157 LYS B CA 1
ATOM 4576 C C . LYS B 1 157 ? -2.723 -9.234 2.398 1 98.06 157 LYS B C 1
ATOM 4578 O O . LYS B 1 157 ? -2.006 -8.898 3.342 1 98.06 157 LYS B O 1
ATOM 4583 N N . GLY B 1 158 ? -2.668 -10.438 1.831 1 98.81 158 GLY B N 1
ATOM 4584 C CA . GLY B 1 158 ? -1.628 -11.367 2.248 1 98.81 158 GLY B CA 1
ATOM 4585 C C . GLY B 1 158 ? -0.227 -10.852 1.976 1 98.81 158 GLY B C 1
ATOM 4586 O O . GLY B 1 158 ? 0.651 -10.938 2.836 1 98.81 158 GLY B O 1
ATOM 4587 N N . ILE B 1 159 ? -0.037 -10.273 0.833 1 98.81 159 ILE B N 1
ATOM 4588 C CA . ILE B 1 159 ? 1.264 -9.727 0.456 1 98.81 159 ILE B CA 1
ATOM 4589 C C . ILE B 1 159 ? 1.597 -8.523 1.337 1 98.81 159 ILE B C 1
ATOM 4591 O O . ILE B 1 159 ? 2.738 -8.367 1.778 1 98.81 159 ILE B O 1
ATOM 4595 N N . ALA B 1 160 ? 0.606 -7.711 1.593 1 98.38 160 ALA B N 1
ATOM 4596 C CA . ALA B 1 160 ? 0.806 -6.566 2.477 1 98.38 160 ALA B CA 1
ATOM 4597 C C . ALA B 1 160 ? 1.232 -7.02 3.871 1 98.38 160 ALA B C 1
ATOM 4599 O O . ALA B 1 160 ? 2.111 -6.41 4.484 1 98.38 160 ALA B O 1
ATOM 4600 N N . LEU B 1 161 ? 0.64 -8.062 4.387 1 98.5 161 LEU B N 1
ATOM 4601 C CA . LEU B 1 161 ? 0.996 -8.609 5.691 1 98.5 161 LEU B CA 1
ATOM 4602 C C . LEU B 1 161 ? 2.461 -9.023 5.727 1 98.5 161 LEU B C 1
ATOM 4604 O O . LEU B 1 161 ? 3.197 -8.648 6.641 1 98.5 161 LEU B O 1
ATOM 4608 N N . PHE B 1 162 ? 2.857 -9.734 4.691 1 98.88 162 PHE B N 1
ATOM 4609 C CA . PHE B 1 162 ? 4.23 -10.227 4.676 1 98.88 162 PHE B CA 1
ATOM 4610 C C . PHE B 1 162 ? 5.215 -9.086 4.488 1 98.88 162 PHE B C 1
ATOM 4612 O O . PHE B 1 162 ? 6.309 -9.102 5.059 1 98.88 162 PHE B O 1
ATOM 4619 N N . ARG B 1 163 ? 4.844 -8.094 3.68 1 98.69 163 ARG B N 1
ATOM 4620 C CA . ARG B 1 163 ? 5.648 -6.883 3.574 1 98.69 163 ARG B CA 1
ATOM 4621 C C . ARG B 1 163 ? 5.852 -6.242 4.941 1 98.69 163 ARG B C 1
ATOM 4623 O O . ARG B 1 163 ? 6.98 -5.922 5.324 1 98.69 163 ARG B O 1
ATOM 4630 N N . ASP B 1 164 ? 4.789 -6.086 5.672 1 98.31 164 ASP B N 1
ATOM 4631 C CA . ASP B 1 164 ? 4.844 -5.438 6.977 1 98.31 164 ASP B CA 1
ATOM 4632 C C . ASP B 1 164 ? 5.695 -6.238 7.957 1 98.31 164 ASP B C 1
ATOM 4634 O O . ASP B 1 164 ? 6.496 -5.672 8.703 1 98.31 164 ASP B O 1
ATOM 4638 N N . LEU B 1 165 ? 5.516 -7.543 7.949 1 98.25 165 LEU B N 1
ATOM 4639 C CA . LEU B 1 165 ? 6.312 -8.406 8.812 1 98.25 165 LEU B CA 1
ATOM 4640 C C . LEU B 1 165 ? 7.797 -8.289 8.477 1 98.25 165 LEU B C 1
ATOM 4642 O O . LEU B 1 165 ? 8.641 -8.258 9.375 1 98.25 165 LEU B O 1
ATOM 4646 N N . CYS B 1 166 ? 8.094 -8.211 7.207 1 98.75 166 CYS B N 1
ATOM 4647 C CA . CYS B 1 166 ? 9.477 -8.039 6.773 1 98.75 166 CYS B CA 1
ATOM 4648 C C . CYS B 1 166 ? 10.055 -6.727 7.289 1 98.75 166 CYS B C 1
ATOM 4650 O O . CYS B 1 166 ? 11.148 -6.699 7.848 1 98.75 166 CYS B O 1
ATOM 4652 N N . ILE B 1 167 ? 9.312 -5.656 7.133 1 98.19 167 ILE B N 1
ATOM 4653 C CA . ILE B 1 167 ? 9.766 -4.332 7.539 1 98.19 167 ILE B CA 1
ATOM 4654 C C . ILE B 1 167 ? 10.023 -4.316 9.047 1 98.19 167 ILE B C 1
ATOM 4656 O O . ILE B 1 167 ? 11.047 -3.812 9.5 1 98.19 167 ILE B O 1
ATOM 4660 N N . GLU B 1 168 ? 9.141 -4.891 9.797 1 96.81 168 GLU B N 1
ATOM 4661 C CA . GLU B 1 168 ? 9.25 -4.906 11.258 1 96.81 168 GLU B CA 1
ATOM 4662 C C . GLU B 1 168 ? 10.469 -5.711 11.711 1 96.81 168 GLU B C 1
ATOM 4664 O O . GLU B 1 168 ? 10.969 -5.512 12.82 1 96.81 168 GLU B O 1
ATOM 4669 N N . ARG B 1 169 ? 10.945 -6.547 10.805 1 97.31 169 ARG B N 1
ATOM 4670 C CA . ARG B 1 169 ? 12.094 -7.379 11.133 1 97.31 169 ARG B CA 1
ATOM 4671 C C . ARG B 1 169 ? 13.375 -6.801 10.547 1 97.31 169 ARG B C 1
ATOM 4673 O O . ARG B 1 169 ? 14.43 -7.441 10.586 1 97.31 169 ARG B O 1
ATOM 4680 N N . GLY B 1 170 ? 13.281 -5.684 9.945 1 97 170 GLY B N 1
ATOM 4681 C CA . GLY B 1 170 ? 14.477 -4.961 9.531 1 97 170 GLY B CA 1
ATOM 4682 C C . GLY B 1 170 ? 14.812 -5.148 8.07 1 97 170 GLY B C 1
ATOM 4683 O O . GLY B 1 170 ? 15.844 -4.668 7.594 1 97 170 GLY B O 1
ATOM 4684 N N . VAL B 1 171 ? 13.969 -5.797 7.289 1 98.62 171 VAL B N 1
ATOM 4685 C CA . VAL B 1 171 ? 14.195 -5.973 5.855 1 98.62 171 VAL B CA 1
ATOM 4686 C C . VAL B 1 171 ? 14.023 -4.637 5.137 1 98.62 171 VAL B C 1
ATOM 4688 O O . VAL B 1 171 ? 13.125 -3.857 5.469 1 98.62 171 VAL B O 1
ATOM 4691 N N . SER B 1 172 ? 14.875 -4.395 4.18 1 98.75 172 SER B N 1
ATOM 4692 C CA . SER B 1 172 ? 14.812 -3.162 3.404 1 98.75 172 SER B CA 1
ATOM 4693 C C . SER B 1 172 ? 14.188 -3.404 2.033 1 98.75 172 SER B C 1
ATOM 4695 O O . SER B 1 172 ? 14.242 -4.52 1.509 1 98.75 172 SER B O 1
ATOM 4697 N N . PHE B 1 173 ? 13.617 -2.395 1.506 1 98.88 173 PHE B N 1
ATOM 4698 C CA . PHE B 1 173 ? 13.031 -2.414 0.172 1 98.88 173 PHE B CA 1
ATOM 4699 C C . PHE B 1 173 ? 13.578 -1.279 -0.682 1 98.88 173 PHE B C 1
ATOM 4701 O O . PHE B 1 173 ? 13.719 -0.151 -0.206 1 98.88 173 PHE B O 1
ATOM 4708 N N . ILE B 1 174 ? 13.977 -1.555 -1.879 1 98.88 174 ILE B N 1
ATOM 4709 C CA . ILE B 1 174 ? 14.297 -0.566 -2.902 1 98.88 174 ILE B CA 1
ATOM 4710 C C . ILE B 1 174 ? 13.367 -0.734 -4.098 1 98.88 174 ILE B C 1
ATOM 4712 O O . ILE B 1 174 ? 13.289 -1.815 -4.684 1 98.88 174 ILE B O 1
ATOM 4716 N N . SER B 1 175 ? 12.586 0.277 -4.48 1 98.69 175 SER B N 1
ATOM 4717 C CA . SER B 1 175 ? 11.578 0.214 -5.531 1 98.69 175 SER B CA 1
ATOM 4718 C C . SER B 1 175 ? 11.727 1.373 -6.512 1 98.69 175 SER B C 1
ATOM 4720 O O . SER B 1 175 ? 12.516 2.291 -6.277 1 98.69 175 SER B O 1
ATOM 4722 N N . GLY B 1 176 ? 10.945 1.353 -7.602 1 98.19 176 GLY B N 1
ATOM 4723 C CA . GLY B 1 176 ? 11.102 2.34 -8.656 1 98.19 176 GLY B CA 1
ATOM 4724 C C . GLY B 1 176 ? 12.289 2.068 -9.562 1 98.19 176 GLY B C 1
ATOM 4725 O O . GLY B 1 176 ? 12.68 0.917 -9.742 1 98.19 176 GLY B O 1
ATOM 4726 N N . ALA B 1 177 ? 12.867 3.105 -10.094 1 97.94 177 ALA B N 1
ATOM 4727 C CA . ALA B 1 177 ? 13.953 2.963 -11.055 1 97.94 177 ALA B CA 1
ATOM 4728 C C . ALA B 1 177 ? 15.156 2.266 -10.422 1 97.94 177 ALA B C 1
ATOM 4730 O O . ALA B 1 177 ? 15.797 1.424 -11.062 1 97.94 177 ALA B O 1
ATOM 4731 N N . GLN B 1 178 ? 15.383 2.557 -9.133 1 98.19 178 GLN B N 1
ATOM 4732 C CA . GLN B 1 178 ? 16.516 1.953 -8.43 1 98.19 178 GLN B CA 1
ATOM 4733 C C . GLN B 1 178 ? 16.219 0.508 -8.047 1 98.19 178 GLN B C 1
ATOM 4735 O O . GLN B 1 178 ? 17.125 -0.25 -7.707 1 98.19 178 GLN B O 1
ATOM 4740 N N . GLY B 1 179 ? 14.938 0.128 -8.062 1 98.31 179 GLY B N 1
ATOM 4741 C CA . GLY B 1 179 ? 14.539 -1.219 -7.684 1 98.31 179 GLY B CA 1
ATOM 4742 C C . GLY B 1 179 ? 14.227 -2.102 -8.875 1 98.31 179 GLY B C 1
ATOM 4743 O O . GLY B 1 179 ? 13.969 -3.297 -8.719 1 98.31 179 GLY B O 1
ATOM 4744 N N . THR B 1 180 ? 14.258 -1.527 -10.062 1 98.31 180 THR B N 1
ATOM 4745 C CA . THR B 1 180 ? 14.008 -2.287 -11.281 1 98.31 180 THR B CA 1
ATOM 4746 C C . THR B 1 180 ? 15.297 -2.926 -11.797 1 98.31 180 THR B C 1
ATOM 4748 O O . THR B 1 180 ? 16.109 -2.264 -12.445 1 98.31 180 THR B O 1
ATOM 4751 N N . VAL B 1 181 ? 15.414 -4.16 -11.555 1 98.56 181 VAL B N 1
ATOM 4752 C CA . VAL B 1 181 ? 16.625 -4.871 -11.93 1 98.56 181 VAL B CA 1
ATOM 4753 C C . VAL B 1 181 ? 16.625 -5.16 -13.43 1 98.56 181 VAL B C 1
ATOM 4755 O O . VAL B 1 181 ? 15.625 -5.648 -13.969 1 98.56 181 VAL B O 1
ATOM 4758 N N . THR B 1 182 ? 17.719 -4.875 -14.078 1 97.44 182 THR B N 1
ATOM 4759 C CA . THR B 1 182 ? 17.828 -5.078 -15.523 1 97.44 182 THR B CA 1
ATOM 4760 C C . THR B 1 182 ? 18.812 -6.191 -15.844 1 97.44 182 THR B C 1
ATOM 4762 O O . THR B 1 182 ? 18.938 -6.609 -17 1 97.44 182 THR B O 1
ATOM 4765 N N . GLY B 1 183 ? 19.547 -6.633 -14.875 1 97.44 183 GLY B N 1
ATOM 4766 C CA . GLY B 1 183 ? 20.531 -7.695 -15.039 1 97.44 183 GLY B CA 1
ATOM 4767 C C . GLY B 1 183 ? 21.516 -7.77 -13.891 1 97.44 183 GLY B C 1
ATOM 4768 O O . GLY B 1 183 ? 21.359 -7.074 -12.883 1 97.44 183 GLY B O 1
ATOM 4769 N N . PHE B 1 184 ? 22.531 -8.617 -14.047 1 98.38 184 PHE B N 1
ATOM 4770 C CA . PHE B 1 184 ? 23.516 -8.836 -12.984 1 98.38 184 PHE B CA 1
ATOM 4771 C C . PHE B 1 184 ? 24.922 -8.625 -13.5 1 98.38 184 PHE B C 1
ATOM 4773 O O . PHE B 1 184 ? 25.219 -8.922 -14.656 1 98.38 184 PHE B O 1
ATOM 4780 N N . GLU B 1 185 ? 25.703 -8.062 -12.617 1 98.25 185 GLU B N 1
ATOM 4781 C CA . GLU B 1 185 ? 27.141 -8.039 -12.836 1 98.25 185 GLU B CA 1
ATOM 4782 C C . GLU B 1 185 ? 27.812 -9.266 -12.234 1 98.25 185 GLU B C 1
ATOM 4784 O O . GLU B 1 185 ? 27.531 -9.633 -11.086 1 98.25 185 GLU B O 1
ATOM 4789 N N . LYS B 1 186 ? 28.703 -9.859 -13.023 1 97.38 186 LYS B N 1
ATOM 4790 C CA . LYS B 1 186 ? 29.328 -11.086 -12.539 1 97.38 186 LYS B CA 1
ATOM 4791 C C . LYS B 1 186 ? 30.859 -10.992 -12.625 1 97.38 186 LYS B C 1
ATOM 4793 O O . LYS B 1 186 ? 31.391 -10.219 -13.43 1 97.38 186 LYS B O 1
ATOM 4798 N N . ASP B 1 187 ? 31.469 -11.664 -11.742 1 97.25 187 ASP B N 1
ATOM 4799 C CA . ASP B 1 187 ? 32.906 -11.953 -11.898 1 97.25 187 ASP B CA 1
ATOM 4800 C C . ASP B 1 187 ? 33.125 -12.938 -13.039 1 97.25 187 ASP B C 1
ATOM 4802 O O . ASP B 1 187 ? 32.688 -14.086 -12.984 1 97.25 187 ASP B O 1
ATOM 4806 N N . GLU B 1 188 ? 33.875 -12.523 -13.992 1 94.56 188 GLU B N 1
ATOM 4807 C CA . GLU B 1 188 ? 34.031 -13.312 -15.219 1 94.56 188 GLU B CA 1
ATOM 4808 C C . GLU B 1 188 ? 34.781 -14.609 -14.938 1 94.56 188 GLU B C 1
ATOM 4810 O O . GLU B 1 188 ? 34.594 -15.602 -15.641 1 94.56 188 GLU B O 1
ATOM 4815 N N . LYS B 1 189 ? 35.562 -14.641 -13.922 1 95.38 189 LYS B N 1
ATOM 4816 C CA . LYS B 1 189 ? 36.375 -15.82 -13.625 1 95.38 189 LYS B CA 1
ATOM 4817 C C . LYS B 1 189 ? 35.562 -16.844 -12.82 1 95.38 189 LYS B C 1
ATOM 4819 O O . LYS B 1 189 ? 35.625 -18.047 -13.102 1 95.38 189 LYS B O 1
ATOM 4824 N N . THR B 1 190 ? 34.719 -16.391 -11.922 1 95.94 190 THR B N 1
ATOM 4825 C CA . THR B 1 190 ? 34.094 -17.312 -10.984 1 95.94 190 THR B CA 1
ATOM 4826 C C . THR B 1 190 ? 32.594 -17.484 -11.305 1 95.94 190 THR B C 1
ATOM 4828 O O . THR B 1 190 ? 31.969 -18.422 -10.812 1 95.94 190 THR B O 1
ATOM 4831 N N . GLY B 1 191 ? 32.031 -16.562 -12.094 1 96.88 191 GLY B N 1
ATOM 4832 C CA . GLY B 1 191 ? 30.625 -16.594 -12.383 1 96.88 191 GLY B CA 1
ATOM 4833 C C . GLY B 1 191 ? 29.766 -16.062 -11.242 1 96.88 191 GLY B C 1
ATOM 4834 O O . GLY B 1 191 ? 28.547 -15.969 -11.367 1 96.88 191 GLY B O 1
ATOM 4835 N N . ARG B 1 192 ? 30.422 -15.641 -10.211 1 98 192 ARG B N 1
ATOM 4836 C CA . ARG B 1 192 ? 29.703 -15.102 -9.055 1 98 192 ARG B CA 1
ATOM 4837 C C . ARG B 1 192 ? 29.125 -13.734 -9.359 1 98 192 ARG B C 1
ATOM 4839 O O . ARG B 1 192 ? 29.781 -12.898 -9.992 1 98 192 ARG B O 1
ATOM 4846 N N . ILE B 1 193 ? 27.906 -13.531 -8.922 1 98.5 193 ILE B N 1
ATOM 4847 C CA . ILE B 1 193 ? 27.281 -12.227 -9.078 1 98.5 193 ILE B CA 1
ATOM 4848 C C . ILE B 1 193 ? 27.844 -11.258 -8.047 1 98.5 193 ILE B C 1
ATOM 4850 O O . ILE B 1 193 ? 27.969 -11.602 -6.863 1 98.5 193 ILE B O 1
ATOM 4854 N N . VAL B 1 194 ? 28.125 -10.086 -8.531 1 98.25 194 VAL B N 1
ATOM 4855 C CA . VAL B 1 194 ? 28.703 -9.094 -7.629 1 98.25 194 VAL B CA 1
ATOM 4856 C C . VAL B 1 194 ? 27.672 -8.016 -7.324 1 98.25 194 VAL B C 1
ATOM 4858 O O . VAL B 1 194 ? 27.672 -7.434 -6.234 1 98.25 194 VAL B O 1
ATOM 4861 N N . ALA B 1 195 ? 26.781 -7.773 -8.281 1 98.69 195 ALA B N 1
ATOM 4862 C CA . ALA B 1 195 ? 25.766 -6.73 -8.078 1 98.69 195 ALA B CA 1
ATOM 4863 C C . ALA B 1 195 ? 24.578 -6.918 -9.023 1 98.69 195 ALA B C 1
ATOM 4865 O O . ALA B 1 195 ? 24.719 -7.516 -10.094 1 98.69 195 ALA B O 1
ATOM 4866 N N . ALA B 1 196 ? 23.453 -6.473 -8.562 1 98.75 196 ALA B N 1
ATOM 4867 C CA . ALA B 1 196 ? 22.297 -6.281 -9.453 1 98.75 196 ALA B CA 1
ATOM 4868 C C . ALA B 1 196 ? 22.312 -4.891 -10.078 1 98.75 196 ALA B C 1
ATOM 4870 O O . ALA B 1 196 ? 22.469 -3.889 -9.375 1 98.75 196 ALA B O 1
ATOM 4871 N N . ARG B 1 197 ? 22.188 -4.848 -11.383 1 98.5 197 ARG B N 1
ATOM 4872 C CA . ARG B 1 197 ? 22.062 -3.572 -12.078 1 98.5 197 ARG B CA 1
ATOM 4873 C C . ARG B 1 197 ? 20.594 -3.146 -12.164 1 98.5 197 ARG B C 1
ATOM 4875 O O . ARG B 1 197 ? 19.703 -3.982 -12.359 1 98.5 197 ARG B O 1
ATOM 4882 N N . THR B 1 198 ? 20.344 -1.863 -12.023 1 97.94 198 THR B N 1
ATOM 4883 C CA . THR B 1 198 ? 18.969 -1.377 -12.031 1 97.94 198 THR B CA 1
ATOM 4884 C C . THR B 1 198 ? 18.75 -0.378 -13.164 1 97.94 198 THR B C 1
ATOM 4886 O O . THR B 1 198 ? 19.719 0.064 -13.797 1 97.94 198 THR B O 1
ATOM 4889 N N . GLN B 1 199 ? 17.547 -0.051 -13.406 1 96.75 199 GLN B N 1
ATOM 4890 C CA . GLN B 1 199 ? 17.141 0.824 -14.5 1 96.75 199 GLN B CA 1
ATOM 4891 C C . GLN B 1 199 ? 17.734 2.215 -14.344 1 96.75 199 GLN B C 1
ATOM 4893 O O . GLN B 1 199 ? 18.062 2.871 -15.344 1 96.75 199 GLN B O 1
ATOM 4898 N N . SER B 1 200 ? 17.953 2.648 -13.109 1 94.88 200 SER B N 1
ATOM 4899 C CA . SER B 1 200 ? 18.516 3.973 -12.867 1 94.88 200 SER B CA 1
ATOM 4900 C C . SER B 1 200 ? 20.016 3.994 -13.125 1 94.88 200 SER B C 1
ATOM 4902 O O . SER B 1 200 ? 20.641 5.062 -13.148 1 94.88 200 SER B O 1
ATOM 4904 N N . GLY B 1 201 ? 20.656 2.848 -13.281 1 95.25 201 GLY B N 1
ATOM 4905 C CA . GLY B 1 201 ? 22.109 2.748 -13.438 1 95.25 201 GLY B CA 1
ATOM 4906 C C . GLY B 1 201 ? 22.828 2.418 -12.141 1 95.25 201 GLY B C 1
ATOM 4907 O O . GLY B 1 201 ? 24.047 2.242 -12.133 1 95.25 201 GLY B O 1
ATOM 4908 N N . ASP B 1 202 ? 22.062 2.266 -11.102 1 94.69 202 ASP B N 1
ATOM 4909 C CA . ASP B 1 202 ? 22.625 1.908 -9.805 1 94.69 202 ASP B CA 1
ATOM 4910 C C . ASP B 1 202 ? 23 0.429 -9.758 1 94.69 202 ASP B C 1
ATOM 4912 O O . ASP B 1 202 ? 22.547 -0.359 -10.586 1 94.69 202 ASP B O 1
ATOM 4916 N N . ARG B 1 203 ? 23.891 0.142 -8.828 1 97.12 203 ARG B N 1
ATOM 4917 C CA . ARG B 1 203 ? 24.344 -1.217 -8.547 1 97.12 203 ARG B CA 1
ATOM 4918 C C . ARG B 1 203 ? 24.047 -1.604 -7.102 1 97.12 203 ARG B C 1
ATOM 4920 O O . ARG B 1 203 ? 24.5 -0.929 -6.172 1 97.12 203 ARG B O 1
ATOM 4927 N N . VAL B 1 204 ? 23.344 -2.613 -6.926 1 98.12 204 VAL B N 1
ATOM 4928 C CA . VAL B 1 204 ? 23.078 -3.117 -5.578 1 98.12 204 VAL B CA 1
ATOM 4929 C C . VAL B 1 204 ? 23.969 -4.328 -5.305 1 98.12 204 VAL B C 1
ATOM 4931 O O . VAL B 1 204 ? 23.75 -5.406 -5.859 1 98.12 204 VAL B O 1
ATOM 4934 N N . GLN B 1 205 ? 24.938 -4.145 -4.453 1 97.69 205 GLN B N 1
ATOM 4935 C CA . GLN B 1 205 ? 25.906 -5.195 -4.156 1 97.69 205 GLN B CA 1
ATOM 4936 C C . GLN B 1 205 ? 25.391 -6.129 -3.066 1 97.69 205 GLN B C 1
ATOM 4938 O O . GLN B 1 205 ? 24.547 -5.742 -2.26 1 97.69 205 GLN B O 1
ATOM 4943 N N . GLY B 1 206 ? 25.844 -7.363 -3.096 1 97.31 206 GLY B N 1
ATOM 4944 C CA . GLY B 1 206 ? 25.484 -8.359 -2.1 1 97.31 206 GLY B CA 1
ATOM 4945 C C . GLY B 1 206 ? 26.375 -9.594 -2.141 1 97.31 206 GLY B C 1
ATOM 4946 O O . GLY B 1 206 ? 27.172 -9.75 -3.059 1 97.31 206 GLY B O 1
ATOM 4947 N N . LYS B 1 207 ? 26.266 -10.367 -1.086 1 97.75 207 LYS B N 1
ATOM 4948 C CA . LYS B 1 207 ? 26.969 -11.648 -1.016 1 97.75 207 LYS B CA 1
ATOM 4949 C C . LYS B 1 207 ? 26.203 -12.742 -1.756 1 97.75 207 LYS B C 1
ATOM 4951 O O . LYS B 1 207 ? 26.797 -13.508 -2.518 1 97.75 207 LYS B O 1
ATOM 4956 N N . ASP B 1 208 ? 24.891 -12.805 -1.518 1 98.38 208 ASP B N 1
ATOM 4957 C CA . ASP B 1 208 ? 24 -13.766 -2.152 1 98.38 208 ASP B CA 1
ATOM 4958 C C . ASP B 1 208 ? 22.812 -13.062 -2.82 1 98.38 208 ASP B C 1
ATOM 4960 O O . ASP B 1 208 ? 22.391 -11.992 -2.373 1 98.38 208 ASP B O 1
ATOM 4964 N N . PHE B 1 209 ? 22.391 -13.664 -3.877 1 98.88 209 PHE B N 1
ATOM 4965 C CA . PHE B 1 209 ? 21.281 -13.117 -4.652 1 98.88 209 PHE B CA 1
ATOM 4966 C C . PHE B 1 209 ? 20.172 -14.156 -4.82 1 98.88 209 PHE B C 1
ATOM 4968 O O . PHE B 1 209 ? 20.453 -15.336 -5.043 1 98.88 209 PHE B O 1
ATOM 4975 N N . ILE B 1 210 ? 18.938 -13.742 -4.641 1 98.94 210 ILE B N 1
ATOM 4976 C CA . ILE B 1 210 ? 17.766 -14.594 -4.848 1 98.94 210 ILE B CA 1
ATOM 4977 C C . ILE B 1 210 ? 16.875 -13.992 -5.926 1 98.94 210 ILE B C 1
ATOM 4979 O O . ILE B 1 210 ? 16.422 -12.852 -5.793 1 98.94 210 ILE B O 1
ATOM 4983 N N . LEU B 1 211 ? 16.688 -14.719 -6.973 1 98.88 211 LEU B N 1
ATOM 4984 C CA . LEU B 1 211 ? 15.828 -14.281 -8.07 1 98.88 211 LEU B CA 1
ATOM 4985 C C . LEU B 1 211 ? 14.414 -14.805 -7.883 1 98.88 211 LEU B C 1
ATOM 4987 O O . LEU B 1 211 ? 14.148 -15.992 -8.109 1 98.88 211 LEU B O 1
ATOM 4991 N N . ALA B 1 212 ? 13.5 -13.953 -7.473 1 98.88 212 ALA B N 1
ATOM 4992 C CA . ALA B 1 212 ? 12.086 -14.227 -7.246 1 98.88 212 ALA B CA 1
ATOM 4993 C C . ALA B 1 212 ? 11.203 -13.273 -8.047 1 98.88 212 ALA B C 1
ATOM 4995 O O . ALA B 1 212 ? 10.227 -12.734 -7.527 1 98.88 212 ALA B O 1
ATOM 4996 N N . ALA B 1 213 ? 11.523 -13.086 -9.305 1 98.19 213 ALA B N 1
ATOM 4997 C CA . ALA B 1 213 ? 10.883 -12.062 -10.133 1 98.19 213 ALA B CA 1
ATOM 4998 C C . ALA B 1 213 ? 9.766 -12.672 -10.977 1 98.19 213 ALA B C 1
ATOM 5000 O O . ALA B 1 213 ? 9.336 -12.07 -11.969 1 98.19 213 ALA B O 1
ATOM 5001 N N . GLY B 1 214 ? 9.383 -13.883 -10.664 1 97.5 214 GLY B N 1
ATOM 5002 C CA . GLY B 1 214 ? 8.273 -14.5 -11.367 1 97.5 214 GLY B CA 1
ATOM 5003 C C . GLY B 1 214 ? 8.438 -14.492 -12.875 1 97.5 214 GLY B C 1
ATOM 5004 O O . GLY B 1 214 ? 9.469 -14.914 -13.398 1 97.5 214 GLY B O 1
ATOM 5005 N N . ALA B 1 215 ? 7.465 -13.992 -13.578 1 97.12 215 ALA B N 1
ATOM 5006 C CA . ALA B 1 215 ? 7.379 -14.062 -15.031 1 97.12 215 ALA B CA 1
ATOM 5007 C C . ALA B 1 215 ? 8.461 -13.203 -15.688 1 97.12 215 ALA B C 1
ATOM 5009 O O . ALA B 1 215 ? 8.734 -13.344 -16.875 1 97.12 215 ALA B O 1
ATOM 5010 N N . TRP B 1 216 ? 9.109 -12.359 -14.945 1 96.56 216 TRP B N 1
ATOM 5011 C CA . TRP B 1 216 ? 10.148 -11.484 -15.484 1 96.56 216 TRP B CA 1
ATOM 5012 C C . TRP B 1 216 ? 11.523 -12.141 -15.375 1 96.56 216 TRP B C 1
ATOM 5014 O O . TRP B 1 216 ? 12.508 -11.625 -15.906 1 96.56 216 TRP B O 1
ATOM 5024 N N . SER B 1 217 ? 11.641 -13.289 -14.703 1 96.19 217 SER B N 1
ATOM 5025 C CA . SER B 1 217 ? 12.914 -13.914 -14.359 1 96.19 217 SER B CA 1
ATOM 5026 C C . SER B 1 217 ? 13.742 -14.211 -15.602 1 96.19 217 SER B C 1
ATOM 5028 O O . SER B 1 217 ? 14.961 -14.008 -15.609 1 96.19 217 SER B O 1
ATOM 5030 N N . SER B 1 218 ? 13.094 -14.625 -16.672 1 93.25 218 SER B N 1
ATOM 5031 C CA . SER B 1 218 ? 13.805 -15.078 -17.859 1 93.25 218 SER B CA 1
ATOM 5032 C C . SER B 1 218 ? 14.469 -13.906 -18.578 1 93.25 218 SER B C 1
ATOM 5034 O O . SER B 1 218 ? 15.367 -14.109 -19.406 1 93.25 218 SER B O 1
ATOM 5036 N N . THR B 1 219 ? 14.008 -12.711 -18.297 1 93.62 219 THR B N 1
ATOM 5037 C CA . THR B 1 219 ? 14.609 -11.539 -18.922 1 93.62 219 THR B CA 1
ATOM 5038 C C . THR B 1 219 ? 15.891 -11.133 -18.203 1 93.62 219 THR B C 1
ATOM 5040 O O . THR B 1 219 ? 16.672 -10.336 -18.703 1 93.62 219 THR B O 1
ATOM 5043 N N . LEU B 1 220 ? 16.125 -11.734 -17.062 1 96.12 220 LEU B N 1
ATOM 5044 C CA . LEU B 1 220 ? 17.219 -11.273 -16.203 1 96.12 220 LEU B CA 1
ATOM 5045 C C . LEU B 1 220 ? 18.391 -12.25 -16.266 1 96.12 220 LEU B C 1
ATOM 5047 O O . LEU B 1 220 ? 19.547 -11.836 -16.125 1 96.12 220 LEU B O 1
ATOM 5051 N N . VAL B 1 221 ? 18.094 -13.547 -16.422 1 95.88 221 VAL B N 1
ATOM 5052 C CA . VAL B 1 221 ? 19.125 -14.578 -16.531 1 95.88 221 VAL B CA 1
ATOM 5053 C C . VAL B 1 221 ? 18.656 -15.695 -17.453 1 95.88 221 VAL B C 1
ATOM 5055 O O . VAL B 1 221 ? 17.453 -15.898 -17.641 1 95.88 221 VAL B O 1
ATOM 5058 N N . PRO B 1 222 ? 19.625 -16.438 -18.016 1 93.62 222 PRO B N 1
ATOM 5059 C CA . PRO B 1 222 ? 19.203 -17.609 -18.797 1 93.62 222 PRO B CA 1
ATOM 5060 C C . PRO B 1 222 ? 18.516 -18.656 -17.938 1 93.62 222 PRO B C 1
ATOM 5062 O O . PRO B 1 222 ? 19.016 -19.031 -16.875 1 93.62 222 PRO B O 1
ATOM 5065 N N . MET B 1 223 ? 17.375 -19.141 -18.406 1 94.31 223 MET B N 1
ATOM 5066 C CA . MET B 1 223 ? 16.609 -20.141 -17.656 1 94.31 223 MET B CA 1
ATOM 5067 C C . MET B 1 223 ? 16.609 -21.484 -18.391 1 94.31 223 MET B C 1
ATOM 5069 O O . MET B 1 223 ? 15.969 -22.438 -17.953 1 94.31 223 MET B O 1
ATOM 5073 N N . TYR B 1 224 ? 17.266 -21.531 -19.531 1 92.69 224 TYR B N 1
ATOM 5074 C CA . TYR B 1 224 ? 17.484 -22.766 -20.281 1 92.69 224 TYR B CA 1
ATOM 5075 C C . TYR B 1 224 ? 16.172 -23.469 -20.562 1 92.69 224 TYR B C 1
ATOM 5077 O O . TYR B 1 224 ? 16.047 -24.688 -20.344 1 92.69 224 TYR B O 1
ATOM 5085 N N . ASN B 1 225 ? 15.156 -22.734 -20.922 1 92.31 225 ASN B N 1
ATOM 5086 C CA . ASN B 1 225 ? 13.852 -23.266 -21.312 1 92.31 225 ASN B CA 1
ATOM 5087 C C . ASN B 1 225 ? 13.156 -23.969 -20.141 1 92.31 225 ASN B C 1
ATOM 5089 O O . ASN B 1 225 ? 12.328 -24.844 -20.344 1 92.31 225 ASN B O 1
ATOM 5093 N N . SER B 1 226 ? 13.531 -23.5 -18.969 1 94.5 226 SER B N 1
ATOM 5094 C CA . SER B 1 226 ? 12.922 -24.094 -17.781 1 94.5 226 SER B CA 1
ATOM 5095 C C . SER B 1 226 ? 11.734 -23.266 -17.297 1 94.5 226 SER B C 1
ATOM 5097 O O . SER B 1 226 ? 11 -23.688 -16.406 1 94.5 226 SER B O 1
ATOM 5099 N N . THR B 1 227 ? 11.547 -22.109 -17.891 1 95.38 227 THR B N 1
ATOM 5100 C CA . THR B 1 227 ? 10.398 -21.281 -17.547 1 95.38 227 THR B CA 1
ATOM 5101 C C . THR B 1 227 ? 9.805 -20.625 -18.781 1 95.38 227 THR B C 1
ATOM 5103 O O . THR B 1 227 ? 10.508 -20.391 -19.766 1 95.38 227 THR B O 1
ATOM 5106 N N . LEU B 1 228 ? 8.562 -20.359 -18.75 1 95.5 228 LEU B N 1
ATOM 5107 C CA . LEU B 1 228 ? 7.82 -19.641 -19.781 1 95.5 228 LEU B CA 1
ATOM 5108 C C . LEU B 1 228 ? 6.766 -18.734 -19.172 1 95.5 228 LEU B C 1
ATOM 5110 O O . LEU B 1 228 ? 5.922 -19.188 -18.391 1 95.5 228 LEU B O 1
ATOM 5114 N N . ALA B 1 229 ? 6.859 -17.469 -19.484 1 97.12 229 ALA B N 1
ATOM 5115 C CA . ALA B 1 229 ? 5.816 -16.547 -19.031 1 97.12 229 ALA B CA 1
ATOM 5116 C C . ALA B 1 229 ? 4.551 -16.703 -19.875 1 97.12 229 ALA B C 1
ATOM 5118 O O . ALA B 1 229 ? 4.59 -16.562 -21.094 1 97.12 229 ALA B O 1
ATOM 5119 N N . THR B 1 230 ? 3.432 -17 -19.234 1 97.38 230 THR B N 1
ATOM 5120 C CA . THR B 1 230 ? 2.158 -17.141 -19.938 1 97.38 230 THR B CA 1
ATOM 5121 C C . THR B 1 230 ? 1.085 -16.281 -19.266 1 97.38 230 THR B C 1
ATOM 5123 O O . THR B 1 230 ? 1.002 -16.219 -18.047 1 97.38 230 THR B O 1
ATOM 5126 N N . GLY B 1 231 ? 0.329 -15.594 -20.094 1 97.75 231 GLY B N 1
ATOM 5127 C CA . GLY B 1 231 ? -0.764 -14.766 -19.609 1 97.75 231 GLY B CA 1
ATOM 5128 C C . GLY B 1 231 ? -2.074 -15.523 -19.484 1 97.75 231 GLY B C 1
ATOM 5129 O O . GLY B 1 231 ? -2.451 -16.266 -20.391 1 97.75 231 GLY B O 1
ATOM 5130 N N . GLN B 1 232 ? -2.732 -15.367 -18.328 1 98.06 232 GLN B N 1
ATOM 5131 C CA . GLN B 1 232 ? -4.062 -15.914 -18.094 1 98.06 232 GLN B CA 1
ATOM 5132 C C . GLN B 1 232 ? -5.102 -14.797 -17.984 1 98.06 232 GLN B C 1
ATOM 5134 O O . GLN B 1 232 ? -4.832 -13.742 -17.406 1 98.06 232 GLN B O 1
ATOM 5139 N N . VAL B 1 233 ? -6.324 -15.039 -18.422 1 98.25 233 VAL B N 1
ATOM 5140 C CA . VAL B 1 233 ? -7.316 -13.969 -18.5 1 98.25 233 VAL B CA 1
ATOM 5141 C C . VAL B 1 233 ? -8.188 -13.992 -17.25 1 98.25 233 VAL B C 1
ATOM 5143 O O . VAL B 1 233 ? -8.516 -15.062 -16.719 1 98.25 233 VAL B O 1
ATOM 5146 N N . LEU B 1 234 ? -8.523 -12.812 -16.828 1 98.38 234 LEU B N 1
ATOM 5147 C CA . LEU B 1 234 ? -9.414 -12.539 -15.695 1 98.38 234 LEU B CA 1
ATOM 5148 C C . LEU B 1 234 ? -10.539 -11.602 -16.109 1 98.38 234 LEU B C 1
ATOM 5150 O O . LEU B 1 234 ? -10.383 -10.789 -17.031 1 98.38 234 LEU B O 1
ATOM 5154 N N . ALA B 1 235 ? -11.609 -11.688 -15.414 1 98.69 235 ALA B N 1
ATOM 5155 C CA . ALA B 1 235 ? -12.688 -10.703 -15.523 1 98.69 235 ALA B CA 1
ATOM 5156 C C . ALA B 1 235 ? -13.289 -10.398 -14.156 1 98.69 235 ALA B C 1
ATOM 5158 O O . ALA B 1 235 ? -13.281 -11.25 -13.266 1 98.69 235 ALA B O 1
ATOM 5159 N N . PHE B 1 236 ? -13.758 -9.227 -14.039 1 98.62 236 PHE B N 1
ATOM 5160 C CA . PHE B 1 236 ? -14.414 -8.734 -12.844 1 98.62 236 PHE B CA 1
ATOM 5161 C C . PHE B 1 236 ? -15.773 -8.133 -13.18 1 98.62 236 PHE B C 1
ATOM 5163 O O . PHE B 1 236 ? -15.875 -7.258 -14.039 1 98.62 236 PHE B O 1
ATOM 5170 N N . LEU B 1 237 ? -16.719 -8.656 -12.523 1 98.38 237 LEU B N 1
ATOM 5171 C CA . LEU B 1 237 ? -18.094 -8.172 -12.695 1 98.38 237 LEU B CA 1
ATOM 5172 C C . LEU B 1 237 ? -18.594 -7.523 -11.414 1 98.38 237 LEU B C 1
ATOM 5174 O O . LEU B 1 237 ? -18.625 -8.156 -10.359 1 98.38 237 LEU B O 1
ATOM 5178 N N . LYS B 1 238 ? -18.969 -6.285 -11.5 1 97.31 238 LYS B N 1
ATOM 5179 C CA . LYS B 1 238 ? -19.5 -5.59 -10.328 1 97.31 238 LYS B CA 1
ATOM 5180 C C . LYS B 1 238 ? -20.906 -6.059 -10 1 97.31 238 LYS B C 1
ATOM 5182 O O . LYS B 1 238 ? -21.781 -6.105 -10.883 1 97.31 238 LYS B O 1
ATOM 5187 N N . LEU B 1 239 ? -21.109 -6.359 -8.773 1 97.56 239 LEU B N 1
ATOM 5188 C CA . LEU B 1 239 ? -22.422 -6.816 -8.305 1 97.56 239 LEU B CA 1
ATOM 5189 C C . LEU B 1 239 ? -23.109 -5.727 -7.496 1 97.56 239 LEU B C 1
ATOM 5191 O O . LEU B 1 239 ? -22.453 -4.934 -6.816 1 97.56 239 LEU B O 1
ATOM 5195 N N . SER B 1 240 ? -24.438 -5.695 -7.625 1 94.62 240 SER B N 1
ATOM 5196 C CA . SER B 1 240 ? -25.188 -4.898 -6.672 1 94.62 240 SER B CA 1
ATOM 5197 C C . SER B 1 240 ? -25.125 -5.496 -5.27 1 94.62 240 SER B C 1
ATOM 5199 O O . SER B 1 240 ? -24.781 -6.668 -5.109 1 94.62 240 SER B O 1
ATOM 5201 N N . PRO B 1 241 ? -25.422 -4.688 -4.25 1 89.75 241 PRO B N 1
ATOM 5202 C CA . PRO B 1 241 ? -25.453 -5.242 -2.896 1 89.75 241 PRO B CA 1
ATOM 5203 C C . PRO B 1 241 ? -26.406 -6.43 -2.773 1 89.75 241 PRO B C 1
ATOM 5205 O O . PRO B 1 241 ? -26.094 -7.406 -2.084 1 89.75 241 PRO B O 1
ATOM 5208 N N . GLU B 1 242 ? -27.484 -6.359 -3.457 1 94.12 242 GLU B N 1
ATOM 5209 C CA . GLU B 1 242 ? -28.469 -7.441 -3.43 1 94.12 242 GLU B CA 1
ATOM 5210 C C . GLU B 1 242 ? -27.922 -8.703 -4.094 1 94.12 242 GLU B C 1
ATOM 5212 O O . GLU B 1 242 ? -28.094 -9.805 -3.584 1 94.12 242 GLU B O 1
ATOM 5217 N N . GLU B 1 243 ? -27.25 -8.547 -5.184 1 96.31 243 GLU B N 1
ATOM 5218 C CA . GLU B 1 243 ? -26.641 -9.672 -5.879 1 96.31 243 GLU B CA 1
ATOM 5219 C C . GLU B 1 243 ? -25.547 -10.32 -5.035 1 96.31 243 GLU B C 1
ATOM 5221 O O . GLU B 1 243 ? -25.438 -11.547 -4.98 1 96.31 243 GLU B O 1
ATOM 5226 N N . SER B 1 244 ? -24.797 -9.445 -4.453 1 95.75 244 SER B N 1
ATOM 5227 C CA . SER B 1 244 ? -23.719 -9.93 -3.594 1 95.75 244 SER B CA 1
ATOM 5228 C C . SER B 1 244 ? -24.266 -10.789 -2.459 1 95.75 244 SER B C 1
ATOM 5230 O O . SER B 1 244 ? -23.703 -11.836 -2.137 1 95.75 244 SER B O 1
ATOM 5232 N N . GLN B 1 245 ? -25.297 -10.352 -1.876 1 94.19 245 GLN B N 1
ATOM 5233 C CA . GLN B 1 245 ? -25.938 -11.102 -0.793 1 94.19 245 GLN B CA 1
ATOM 5234 C C . GLN B 1 245 ? -26.5 -12.422 -1.3 1 94.19 245 GLN B C 1
ATOM 5236 O O . GLN B 1 245 ? -26.359 -13.461 -0.652 1 94.19 245 GLN B O 1
ATOM 5241 N N . ARG B 1 246 ? -27.094 -12.383 -2.41 1 96.25 246 ARG B N 1
ATOM 5242 C CA . ARG B 1 246 ? -27.703 -13.578 -2.992 1 96.25 246 ARG B CA 1
ATOM 5243 C C . ARG B 1 246 ? -26.641 -14.633 -3.314 1 96.25 246 ARG B C 1
ATOM 5245 O O . ARG B 1 246 ? -26.891 -15.828 -3.158 1 96.25 246 ARG B O 1
ATOM 5252 N N . LEU B 1 247 ? -25.484 -14.211 -3.744 1 97.62 247 LEU B N 1
ATOM 5253 C CA . LEU B 1 247 ? -24.453 -15.117 -4.238 1 97.62 247 LEU B CA 1
ATOM 5254 C C . LEU B 1 247 ? -23.391 -15.375 -3.17 1 97.62 247 LEU B C 1
ATOM 5256 O O . LEU B 1 247 ? -22.359 -15.977 -3.451 1 97.62 247 LEU B O 1
ATOM 5260 N N . LYS B 1 248 ? -23.609 -14.945 -1.957 1 95.94 248 LYS B N 1
ATOM 5261 C CA . LYS B 1 248 ? -22.625 -15 -0.888 1 95.94 248 LYS B CA 1
ATOM 5262 C C . LYS B 1 248 ? -22.156 -16.438 -0.632 1 95.94 248 LYS B C 1
ATOM 5264 O O . LYS B 1 248 ? -21.031 -16.656 -0.206 1 95.94 248 LYS B O 1
ATOM 5269 N N . ASP B 1 249 ? -23 -17.453 -0.944 1 96.56 249 ASP B N 1
ATOM 5270 C CA . ASP B 1 249 ? -22.688 -18.844 -0.665 1 96.56 249 ASP B CA 1
ATOM 5271 C C . ASP B 1 249 ? -22.266 -19.578 -1.935 1 96.56 249 ASP B C 1
ATOM 5273 O O . ASP B 1 249 ? -22.281 -20.812 -1.986 1 96.56 249 ASP B O 1
ATOM 5277 N N . LEU B 1 250 ? -21.984 -18.812 -2.971 1 98.06 250 LEU B N 1
ATOM 5278 C CA . LEU B 1 250 ? -21.391 -19.406 -4.164 1 98.06 250 LEU B CA 1
ATOM 5279 C C . LEU B 1 250 ? -20.078 -20.109 -3.826 1 98.06 250 LEU B C 1
ATOM 5281 O O . LEU B 1 250 ? -19.203 -19.531 -3.168 1 98.06 250 LEU B O 1
ATOM 5285 N N . PRO B 1 251 ? -19.906 -21.391 -4.156 1 98.12 251 PRO B N 1
ATOM 5286 C CA . PRO B 1 251 ? -18.625 -22.078 -3.893 1 98.12 251 PRO B CA 1
ATOM 5287 C C . PRO B 1 251 ? -17.531 -21.656 -4.867 1 98.12 251 PRO B C 1
ATOM 5289 O O . PRO B 1 251 ? -17.812 -21.062 -5.906 1 98.12 251 PRO B O 1
ATOM 5292 N N . ILE B 1 252 ? -16.359 -21.891 -4.492 1 98.5 252 ILE B N 1
ATOM 5293 C CA . ILE B 1 252 ? -15.312 -21.906 -5.512 1 98.5 252 ILE B CA 1
ATOM 5294 C C . ILE B 1 252 ? -15.578 -23.031 -6.508 1 98.5 252 ILE B C 1
ATOM 5296 O O . ILE B 1 252 ? -15.648 -24.203 -6.125 1 98.5 252 ILE B O 1
ATOM 5300 N N . TYR B 1 253 ? -15.766 -22.672 -7.711 1 97.94 253 TYR B N 1
ATOM 5301 C CA . TYR B 1 253 ? -16.141 -23.641 -8.742 1 97.94 253 TYR B CA 1
ATOM 5302 C C . TYR B 1 253 ? -15.109 -23.672 -9.859 1 97.94 253 TYR B C 1
ATOM 5304 O O . TYR B 1 253 ? -14.797 -22.641 -10.453 1 97.94 253 TYR B O 1
ATOM 5312 N N . ILE B 1 254 ? -14.562 -24.812 -10.141 1 97 254 ILE B N 1
ATOM 5313 C CA . ILE B 1 254 ? -13.578 -24.984 -11.203 1 97 254 ILE B CA 1
ATOM 5314 C C . ILE B 1 254 ? -14.078 -26.016 -12.219 1 97 254 ILE B C 1
ATOM 5316 O O . ILE B 1 254 ? -14.398 -27.141 -11.852 1 97 254 ILE B O 1
ATOM 5320 N N . ASN B 1 255 ? -14.234 -25.609 -13.414 1 96.56 255 ASN B N 1
ATOM 5321 C CA . ASN B 1 255 ? -14.422 -26.5 -14.547 1 96.56 255 ASN B CA 1
ATOM 5322 C C . ASN B 1 255 ? -13.086 -26.922 -15.156 1 96.56 255 ASN B C 1
ATOM 5324 O O . ASN B 1 255 ? -12.445 -26.125 -15.852 1 96.56 255 ASN B O 1
ATOM 5328 N N . PHE B 1 256 ? -12.711 -28.125 -14.953 1 94.38 256 PHE B N 1
ATOM 5329 C CA . PHE B 1 256 ? -11.414 -28.625 -15.391 1 94.38 256 PHE B CA 1
ATOM 5330 C C . PHE B 1 256 ? -11.297 -28.578 -16.906 1 94.38 256 PHE B C 1
ATOM 5332 O O . PHE B 1 256 ? -10.234 -28.25 -17.438 1 94.38 256 PHE B O 1
ATOM 5339 N N . ASP B 1 257 ? -12.328 -28.812 -17.625 1 93.75 257 ASP B N 1
ATOM 5340 C CA . ASP B 1 257 ? -12.305 -28.922 -19.094 1 93.75 257 ASP B CA 1
ATOM 5341 C C . ASP B 1 257 ? -11.914 -27.594 -19.734 1 93.75 257 ASP B C 1
ATOM 5343 O O . ASP B 1 257 ? -11.102 -27.562 -20.656 1 93.75 257 ASP B O 1
ATOM 5347 N N . SER B 1 258 ? -12.469 -26.594 -19.234 1 94.12 258 SER B N 1
ATOM 5348 C CA . SER B 1 258 ? -12.242 -25.281 -19.812 1 94.12 258 SER B CA 1
ATOM 5349 C C . SER B 1 258 ? -11.164 -24.516 -19.062 1 94.12 258 SER B C 1
ATOM 5351 O O . SER B 1 258 ? -10.648 -23.516 -19.547 1 94.12 258 SER B O 1
ATOM 5353 N N . GLY B 1 259 ? -10.859 -24.953 -17.844 1 95.5 259 GLY B N 1
ATOM 5354 C CA . GLY B 1 259 ? -9.969 -24.203 -16.969 1 95.5 259 GLY B CA 1
ATOM 5355 C C . GLY B 1 259 ? -10.648 -23.031 -16.297 1 95.5 259 GLY B C 1
ATOM 5356 O O . GLY B 1 259 ? -10.016 -22.281 -15.547 1 95.5 259 GLY B O 1
ATOM 5357 N N . TRP B 1 260 ? -11.969 -22.875 -16.516 1 97.38 260 TRP B N 1
ATOM 5358 C CA . TRP B 1 260 ? -12.727 -21.75 -15.977 1 97.38 260 TRP B CA 1
ATOM 5359 C C . TRP B 1 260 ? -13.008 -21.938 -14.492 1 97.38 260 TRP B C 1
ATOM 5361 O O . TRP B 1 260 ? -13.336 -23.047 -14.047 1 97.38 260 TRP B O 1
ATOM 5371 N N . PHE B 1 261 ? -12.883 -20.844 -13.711 1 98.06 261 PHE B N 1
ATOM 5372 C CA . PHE B 1 261 ? -13.258 -20.922 -12.305 1 98.06 261 PHE B CA 1
ATOM 5373 C C . PHE B 1 261 ? -13.727 -19.562 -11.789 1 98.06 261 PHE B C 1
ATOM 5375 O O . PHE B 1 261 ? -13.484 -18.531 -12.422 1 98.06 261 PHE B O 1
ATOM 5382 N N . CYS B 1 262 ? -14.406 -19.578 -10.727 1 98.19 262 CYS B N 1
ATOM 5383 C CA . CYS B 1 262 ? -14.867 -18.344 -10.086 1 98.19 262 CYS B CA 1
ATOM 5384 C C . CYS B 1 262 ? -14.82 -18.484 -8.562 1 98.19 262 CYS B C 1
ATOM 5386 O O . CYS B 1 262 ? -14.547 -19.562 -8.039 1 98.19 262 CYS B O 1
ATOM 5388 N N . PHE B 1 263 ? -14.984 -17.375 -7.945 1 98 263 PHE B N 1
ATOM 5389 C CA . PHE B 1 263 ? -14.969 -17.219 -6.496 1 98 263 PHE B CA 1
ATOM 5390 C C . PHE B 1 263 ? -16.312 -16.719 -5.988 1 98 263 PHE B C 1
ATOM 5392 O O . PHE B 1 263 ? -17.125 -16.203 -6.762 1 98 263 PHE B O 1
ATOM 5399 N N . PRO B 1 264 ? -16.531 -16.969 -4.656 1 97.88 264 PRO B N 1
ATOM 5400 C CA . PRO B 1 264 ? -17.594 -16.141 -4.102 1 97.88 264 PRO B CA 1
ATOM 5401 C C . PRO B 1 264 ? -17.344 -14.648 -4.281 1 97.88 264 PRO B C 1
ATOM 5403 O O . PRO B 1 264 ? -16.219 -14.227 -4.539 1 97.88 264 PRO B O 1
ATOM 5406 N N . PRO B 1 265 ? -18.469 -13.906 -4.227 1 97.81 265 PRO B N 1
ATOM 5407 C CA . PRO B 1 265 ? -18.281 -12.461 -4.344 1 97.81 265 PRO B CA 1
ATOM 5408 C C . PRO B 1 265 ? -17.312 -11.906 -3.309 1 97.81 265 PRO B C 1
ATOM 5410 O O . PRO B 1 265 ? -17.312 -12.336 -2.154 1 97.81 265 PRO B O 1
ATOM 5413 N N . HIS B 1 266 ? -16.422 -11.086 -3.779 1 97.19 266 HIS B N 1
ATOM 5414 C CA . HIS B 1 266 ? -15.57 -10.344 -2.863 1 97.19 266 HIS B CA 1
ATOM 5415 C C . HIS B 1 266 ? -16.328 -9.203 -2.193 1 97.19 266 HIS B C 1
ATOM 5417 O O . HIS B 1 266 ? -16.578 -8.164 -2.812 1 97.19 266 HIS B O 1
ATOM 5423 N N . GLU B 1 267 ? -16.562 -9.289 -1.005 1 91.38 267 GLU B N 1
ATOM 5424 C CA . GLU B 1 267 ? -17.469 -8.383 -0.316 1 91.38 267 GLU B CA 1
ATOM 5425 C C . GLU B 1 267 ? -16.953 -6.953 -0.331 1 91.38 267 GLU B C 1
ATOM 5427 O O . GLU B 1 267 ? -17.703 -6.016 -0.614 1 91.38 267 GLU B O 1
ATOM 5432 N N . GLU B 1 268 ? -15.789 -6.777 -0.086 1 89.25 268 GLU B N 1
ATOM 5433 C CA . GLU B 1 268 ? -15.227 -5.438 0.074 1 89.25 268 GLU B CA 1
ATOM 5434 C C . GLU B 1 268 ? -15.258 -4.668 -1.243 1 89.25 268 GLU B C 1
ATOM 5436 O O . GLU B 1 268 ? -15.609 -3.486 -1.271 1 89.25 268 GLU B O 1
ATOM 5441 N N . SER B 1 269 ? -14.906 -5.352 -2.297 1 92.31 269 SER B N 1
ATOM 5442 C CA . SER B 1 269 ? -14.867 -4.652 -3.576 1 92.31 269 SER B CA 1
ATOM 5443 C C . SER B 1 269 ? -16.203 -4.742 -4.305 1 92.31 269 SER B C 1
ATOM 5445 O O . SER B 1 269 ? -16.469 -3.979 -5.234 1 92.31 269 SER B O 1
ATOM 5447 N N . GLY B 1 270 ? -16.984 -5.766 -4.008 1 94.06 270 GLY B N 1
ATOM 5448 C CA . GLY B 1 270 ? -18.266 -5.996 -4.672 1 94.06 270 GLY B CA 1
ATOM 5449 C C . GLY B 1 270 ? -18.125 -6.703 -6.004 1 94.06 270 GLY B C 1
ATOM 5450 O O . GLY B 1 270 ? -19.047 -6.699 -6.816 1 94.06 270 GLY B O 1
ATOM 5451 N N . TYR B 1 271 ? -16.953 -7.34 -6.242 1 97.88 271 TYR B N 1
ATOM 5452 C CA . TYR B 1 271 ? -16.719 -7.957 -7.543 1 97.88 271 TYR B CA 1
ATOM 5453 C C . TYR B 1 271 ? -16.906 -9.469 -7.473 1 97.88 271 TYR B C 1
ATOM 5455 O O . TYR B 1 271 ? -16.562 -10.094 -6.469 1 97.88 271 TYR B O 1
ATOM 5463 N N . LEU B 1 272 ? -17.453 -9.977 -8.523 1 98.5 272 LEU B N 1
ATOM 5464 C CA . LEU B 1 272 ? -17.328 -11.391 -8.875 1 98.5 272 LEU B CA 1
ATOM 5465 C C . LEU B 1 272 ? -16.141 -11.602 -9.805 1 98.5 272 LEU B C 1
ATOM 5467 O O . LEU B 1 272 ? -16.094 -11.039 -10.906 1 98.5 272 LEU B O 1
ATOM 5471 N N . LYS B 1 273 ? -15.258 -12.367 -9.359 1 98.62 273 LYS B N 1
ATOM 5472 C CA . LYS B 1 273 ? -14.07 -12.617 -10.172 1 98.62 273 LYS B CA 1
ATOM 5473 C C . LYS B 1 273 ? -14.188 -13.945 -10.914 1 98.62 273 LYS B C 1
ATOM 5475 O O . LYS B 1 273 ? -14.586 -14.953 -10.336 1 98.62 273 LYS B O 1
ATOM 5480 N N . LEU B 1 274 ? -13.812 -13.93 -12.148 1 97.94 274 LEU B N 1
ATOM 5481 C CA . LEU B 1 274 ? -13.711 -15.078 -13.039 1 97.94 274 LEU B CA 1
ATOM 5482 C C . LEU B 1 274 ? -12.297 -15.203 -13.594 1 97.94 274 LEU B C 1
ATOM 5484 O O . LEU B 1 274 ? -11.617 -14.203 -13.812 1 97.94 274 LEU B O 1
ATOM 5488 N N . ALA B 1 275 ? -11.961 -16.406 -13.828 1 98.31 275 ALA B N 1
ATOM 5489 C CA . ALA B 1 275 ? -10.617 -16.609 -14.367 1 98.31 275 ALA B CA 1
ATOM 5490 C C . ALA B 1 275 ? -10.555 -17.906 -15.188 1 98.31 275 ALA B C 1
ATOM 5492 O O . ALA B 1 275 ? -11.461 -18.734 -15.125 1 98.31 275 ALA B O 1
ATOM 5493 N N . VAL B 1 276 ? -9.539 -18 -15.977 1 97.38 276 VAL B N 1
ATOM 5494 C CA . VAL B 1 276 ? -9.242 -19.219 -16.734 1 97.38 276 VAL B CA 1
ATOM 5495 C C . VAL B 1 276 ? -7.824 -19.688 -16.438 1 97.38 276 VAL B C 1
ATOM 5497 O O . VAL B 1 276 ? -6.871 -18.906 -16.547 1 97.38 276 VAL B O 1
ATOM 5500 N N . HIS B 1 277 ? -7.711 -20.859 -16 1 95.81 277 HIS B N 1
ATOM 5501 C CA . HIS B 1 277 ? -6.441 -21.547 -15.812 1 95.81 277 HIS B CA 1
ATOM 5502 C C . HIS B 1 277 ? -6.121 -22.453 -17 1 95.81 277 HIS B C 1
ATOM 5504 O O . HIS B 1 277 ? -6.277 -23.672 -16.922 1 95.81 277 HIS B O 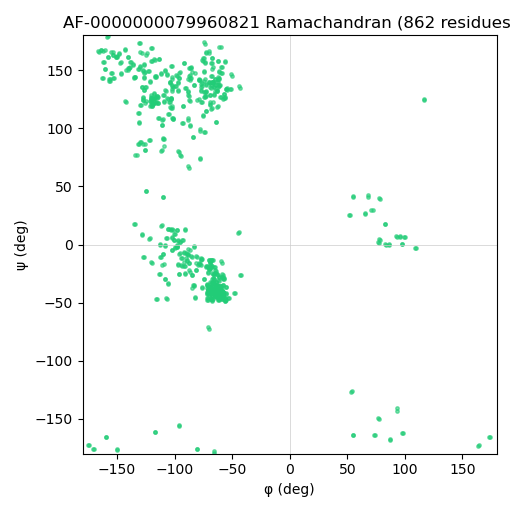1
ATOM 5510 N N . GLY B 1 278 ? -5.609 -21.797 -18.062 1 95.06 278 GLY B N 1
ATOM 5511 C CA . GLY B 1 278 ? -5.332 -22.516 -19.297 1 95.06 278 GLY B CA 1
ATOM 5512 C C . GLY B 1 278 ? -3.861 -22.516 -19.672 1 95.06 278 GLY B C 1
ATOM 5513 O O . GLY B 1 278 ? -2.994 -22.359 -18.812 1 95.06 278 GLY B O 1
ATOM 5514 N N . TRP B 1 279 ? -3.672 -22.828 -21 1 95 279 TRP B N 1
ATOM 5515 C CA . TRP B 1 279 ? -2.312 -22.797 -21.531 1 95 279 TRP B CA 1
ATOM 5516 C C . TRP B 1 279 ? -1.833 -21.375 -21.719 1 95 279 TRP B C 1
ATOM 5518 O O . TRP B 1 279 ? -0.63 -21.094 -21.672 1 95 279 TRP B O 1
ATOM 5528 N N . GLY B 1 280 ? -2.736 -20.531 -21.969 1 96.38 280 GLY B N 1
ATOM 5529 C CA . GLY B 1 280 ? -2.488 -19.109 -21.844 1 96.38 280 GLY B CA 1
ATOM 5530 C C . GLY B 1 280 ? -1.896 -18.5 -23.109 1 96.38 280 GLY B C 1
ATOM 5531 O O . GLY B 1 280 ? -2.012 -19.062 -24.188 1 96.38 280 GLY B O 1
ATOM 5532 N N . TYR B 1 281 ? -1.43 -17.281 -22.953 1 97.81 281 TYR B N 1
ATOM 5533 C CA . TYR B 1 281 ? -0.883 -16.453 -24.016 1 97.81 281 TYR B CA 1
ATOM 5534 C C . TYR B 1 281 ? 0.591 -16.141 -23.781 1 97.81 281 TYR B C 1
ATOM 5536 O O . TYR B 1 281 ? 1.013 -15.961 -22.641 1 97.81 281 TYR B O 1
ATOM 5544 N N . THR B 1 282 ? 1.364 -16.078 -24.828 1 97.19 282 THR B N 1
ATOM 5545 C CA . THR B 1 282 ? 2.742 -15.609 -24.719 1 97.19 282 THR B CA 1
ATOM 5546 C C . THR B 1 282 ? 2.895 -14.227 -25.344 1 97.19 282 THR B C 1
ATOM 5548 O O . THR B 1 282 ? 2.086 -13.82 -26.172 1 97.19 282 THR B O 1
ATOM 5551 N N . ARG B 1 283 ? 3.793 -13.484 -24.812 1 96.94 283 ARG B N 1
ATOM 5552 C CA . ARG B 1 283 ? 4.211 -12.172 -25.312 1 96.94 283 ARG B CA 1
ATOM 5553 C C . ARG B 1 283 ? 5.699 -12.156 -25.625 1 96.94 283 ARG B C 1
ATOM 5555 O O . ARG B 1 283 ? 6.516 -11.781 -24.781 1 96.94 283 ARG B O 1
ATOM 5562 N N . SER B 1 284 ? 5.988 -12.5 -26.828 1 92.62 284 SER B N 1
ATOM 5563 C CA . SER B 1 284 ? 7.395 -12.609 -27.203 1 92.62 284 SER B CA 1
ATOM 5564 C C . SER B 1 284 ? 7.941 -11.266 -27.688 1 92.62 284 SER B C 1
ATOM 5566 O O . SER B 1 284 ? 7.301 -10.578 -28.469 1 92.62 284 SER B O 1
ATOM 5568 N N . GLU B 1 285 ? 8.969 -10.852 -27.062 1 82.25 285 GLU B N 1
ATOM 5569 C CA . GLU B 1 285 ? 9.68 -9.648 -27.469 1 82.25 285 GLU B CA 1
ATOM 5570 C C . GLU B 1 285 ? 11.109 -9.977 -27.906 1 82.25 285 GLU B C 1
ATOM 5572 O O . GLU B 1 285 ? 11.734 -10.883 -27.344 1 82.25 285 GLU B O 1
ATOM 5577 N N . PRO B 1 286 ? 11.508 -9.18 -28.922 1 75.44 286 PRO B N 1
ATOM 5578 C CA . PRO B 1 286 ? 12.898 -9.406 -29.344 1 75.44 286 PRO B CA 1
ATOM 5579 C C . PRO B 1 286 ? 13.906 -9.023 -28.25 1 75.44 286 PRO B C 1
ATOM 5581 O O . PRO B 1 286 ? 13.672 -8.078 -27.5 1 75.44 286 PRO B O 1
ATOM 5584 N N . GLN B 1 287 ? 14.766 -9.75 -27.906 1 65.06 287 GLN B N 1
ATOM 5585 C CA . GLN B 1 287 ? 15.836 -9.422 -26.984 1 65.06 287 GLN B CA 1
ATOM 5586 C C . GLN B 1 287 ? 16.953 -8.641 -27.672 1 65.06 287 GLN B C 1
ATOM 5588 O O . GLN B 1 287 ? 17.297 -8.938 -28.828 1 65.06 287 GLN B O 1
ATOM 5593 N N . ALA B 1 288 ? 17.25 -7.379 -27.047 1 51.94 288 ALA B N 1
ATOM 5594 C CA . ALA B 1 288 ? 18.375 -6.625 -27.578 1 51.94 288 ALA B CA 1
ATOM 5595 C C . ALA B 1 288 ? 19.625 -7.5 -27.672 1 51.94 288 ALA B C 1
ATOM 5597 O O . ALA B 1 288 ? 19.953 -8.242 -26.75 1 51.94 288 ALA B O 1
ATOM 5598 N N . GLY B 1 289 ? 20.312 -7.469 -28.75 1 46.44 289 GLY B N 1
ATOM 5599 C CA . GLY B 1 289 ? 21.516 -8.172 -29.172 1 46.44 289 GLY B CA 1
ATOM 5600 C C . GLY B 1 289 ? 21.219 -9.445 -29.938 1 46.44 289 GLY B C 1
ATOM 5601 O O . GLY B 1 289 ? 20.062 -9.781 -30.156 1 46.44 289 GLY B O 1
ATOM 5602 N N . SER B 1 290 ? 21.953 -10.586 -29.766 1 45.38 290 SER B N 1
ATOM 5603 C CA . SER B 1 290 ? 22.234 -11.734 -30.625 1 45.38 290 SER B CA 1
ATOM 5604 C C . SER B 1 290 ? 20.984 -12.539 -30.906 1 45.38 290 SER B C 1
ATOM 5606 O O . SER B 1 290 ? 19.938 -12.312 -30.297 1 45.38 290 SER B O 1
ATOM 5608 N N . ALA B 1 291 ? 21.203 -13.711 -31.75 1 49 291 ALA B N 1
ATOM 5609 C CA . ALA B 1 291 ? 20.578 -14.867 -32.406 1 49 291 ALA B CA 1
ATOM 5610 C C . ALA B 1 291 ? 19.609 -15.57 -31.438 1 49 291 ALA B C 1
ATOM 5612 O O . ALA B 1 291 ? 19.188 -16.703 -31.703 1 49 291 ALA B O 1
ATOM 5613 N N . SER B 1 292 ? 19.266 -14.977 -30.234 1 58.94 292 SER B N 1
ATOM 5614 C CA . SER B 1 292 ? 18.562 -15.766 -29.234 1 58.94 292 SER B CA 1
ATOM 5615 C C . SER B 1 292 ? 17.047 -15.727 -29.453 1 58.94 292 SER B C 1
ATOM 5617 O O . SER B 1 292 ? 16.531 -14.781 -30.047 1 58.94 292 SER B O 1
ATOM 5619 N N . ARG B 1 293 ? 16.375 -16.766 -29.172 1 65 293 ARG B N 1
ATOM 5620 C CA . ARG B 1 293 ? 14.953 -17.031 -29.281 1 65 293 ARG B CA 1
ATOM 5621 C C . ARG B 1 293 ? 14.141 -16 -28.5 1 65 293 ARG B C 1
ATOM 5623 O O . ARG B 1 293 ? 14.547 -15.586 -27.406 1 65 293 ARG B O 1
ATOM 5630 N N . PRO B 1 294 ? 13.195 -15.352 -29.156 1 80.5 294 PRO B N 1
ATOM 5631 C CA . PRO B 1 294 ? 12.281 -14.461 -28.453 1 80.5 294 PRO B CA 1
ATOM 5632 C C . PRO B 1 294 ? 11.773 -15.055 -27.141 1 80.5 294 PRO B C 1
ATOM 5634 O O . PRO B 1 294 ? 11.602 -16.281 -27.031 1 80.5 294 PRO B O 1
ATOM 5637 N N . LEU B 1 295 ? 11.789 -14.242 -26.141 1 89.31 295 LEU B N 1
ATOM 5638 C CA . LEU B 1 295 ? 11.336 -14.664 -24.828 1 89.31 295 LEU B CA 1
ATOM 5639 C C . LEU B 1 295 ? 9.992 -14.031 -24.484 1 89.31 295 LEU B C 1
ATOM 5641 O O . LEU B 1 295 ? 9.781 -12.844 -24.75 1 89.31 295 LEU B O 1
ATOM 5645 N N . SER B 1 296 ? 9.117 -14.828 -24.031 1 95.06 296 SER B N 1
ATOM 5646 C CA . SER B 1 296 ? 7.859 -14.297 -23.5 1 95.06 296 SER B CA 1
ATOM 5647 C C . SER B 1 296 ? 8.062 -13.641 -22.141 1 95.06 296 SER B C 1
ATOM 5649 O O . SER B 1 296 ? 8.688 -14.227 -21.25 1 95.06 296 SER B O 1
ATOM 5651 N N . ALA B 1 297 ? 7.613 -12.414 -22.062 1 94.88 297 ALA B N 1
ATOM 5652 C CA . ALA B 1 297 ? 7.711 -11.703 -20.781 1 94.88 297 ALA B CA 1
ATOM 5653 C C . ALA B 1 297 ? 6.641 -10.617 -20.688 1 94.88 297 ALA B C 1
ATOM 5655 O O . ALA B 1 297 ? 6.246 -10.023 -21.688 1 94.88 297 ALA B O 1
ATOM 5656 N N . PRO B 1 298 ? 6.16 -10.367 -19.453 1 95.69 298 PRO B N 1
ATOM 5657 C CA . PRO B 1 298 ? 5.258 -9.227 -19.281 1 95.69 298 PRO B CA 1
ATOM 5658 C C . PRO B 1 298 ? 5.969 -7.883 -19.438 1 95.69 298 PRO B C 1
ATOM 5660 O O . PRO B 1 298 ? 7.203 -7.832 -19.453 1 95.69 298 PRO B O 1
ATOM 5663 N N . PRO B 1 299 ? 5.168 -6.809 -19.578 1 92.44 299 PRO B N 1
ATOM 5664 C CA . PRO B 1 299 ? 5.793 -5.484 -19.609 1 92.44 299 PRO B CA 1
ATOM 5665 C C . PRO B 1 299 ? 6.543 -5.156 -18.328 1 92.44 299 PRO B C 1
ATOM 5667 O O . PRO B 1 299 ? 6.105 -5.547 -17.234 1 92.44 299 PRO B O 1
ATOM 5670 N N . VAL B 1 300 ? 7.586 -4.395 -18.469 1 91 300 VAL B N 1
ATOM 5671 C CA . VAL B 1 300 ? 8.445 -4.109 -17.328 1 91 300 VAL B CA 1
ATOM 5672 C C . VAL B 1 300 ? 8.047 -2.773 -16.688 1 91 300 VAL B C 1
ATOM 5674 O O . VAL B 1 300 ? 8.281 -2.547 -15.5 1 91 300 VAL B O 1
ATOM 5677 N N . ALA B 1 301 ? 7.43 -1.874 -17.469 1 91.81 301 ALA B N 1
ATOM 5678 C CA . ALA B 1 301 ? 7.055 -0.565 -16.938 1 91.81 301 ALA B CA 1
ATOM 5679 C C . ALA B 1 301 ? 6.141 -0.704 -15.719 1 91.81 301 ALA B C 1
ATOM 5681 O O . ALA B 1 301 ? 5.16 -1.452 -15.758 1 91.81 301 ALA B O 1
ATOM 5682 N N . PRO B 1 302 ? 6.535 0.004 -14.656 1 92.56 302 PRO B N 1
ATOM 5683 C CA . PRO B 1 302 ? 5.668 -0.087 -13.477 1 92.56 302 PRO B CA 1
ATOM 5684 C C . PRO B 1 302 ? 4.301 0.558 -13.703 1 92.56 302 PRO B C 1
ATOM 5686 O O . PRO B 1 302 ? 4.203 1.587 -14.375 1 92.56 302 PRO B O 1
ATOM 5689 N N . ARG B 1 303 ? 3.305 -0.1 -13.195 1 91.12 303 ARG B N 1
ATOM 5690 C CA . ARG B 1 303 ? 1.931 0.374 -13.32 1 91.12 303 ARG B CA 1
ATOM 5691 C C . ARG B 1 303 ? 1.224 0.369 -11.969 1 91.12 303 ARG B C 1
ATOM 5693 O O . ARG B 1 303 ? 1.551 -0.434 -11.094 1 91.12 303 ARG B O 1
ATOM 5700 N N . SER B 1 304 ? 0.246 1.243 -11.867 1 92.38 304 SER B N 1
ATOM 5701 C CA . SER B 1 304 ? -0.504 1.342 -10.617 1 92.38 304 SER B CA 1
ATOM 5702 C C . SER B 1 304 ? -1.649 0.336 -10.578 1 92.38 304 SER B C 1
ATOM 5704 O O . SER B 1 304 ? -2.291 0.156 -9.539 1 92.38 304 SER B O 1
ATOM 5706 N N . ALA B 1 305 ? -1.893 -0.276 -11.719 1 92.69 305 ALA B N 1
ATOM 5707 C CA . ALA B 1 305 ? -2.898 -1.328 -11.852 1 92.69 305 ALA B CA 1
ATOM 5708 C C . ALA B 1 305 ? -2.67 -2.156 -13.109 1 92.69 305 ALA B C 1
ATOM 5710 O O . ALA B 1 305 ? -2.027 -1.695 -14.055 1 92.69 305 ALA B O 1
ATOM 5711 N N . ARG B 1 306 ? -3.184 -3.348 -13.094 1 94.75 306 ARG B N 1
ATOM 5712 C CA . ARG B 1 306 ? -3.199 -4.102 -14.344 1 94.75 306 ARG B CA 1
ATOM 5713 C C . ARG B 1 306 ? -3.988 -3.361 -15.414 1 94.75 306 ARG B C 1
ATOM 5715 O O . ARG B 1 306 ? -5.016 -2.746 -15.125 1 94.75 306 ARG B O 1
ATOM 5722 N N . ARG B 1 307 ? -3.555 -3.539 -16.594 1 95.81 307 ARG B N 1
ATOM 5723 C CA . ARG B 1 307 ? -4.293 -2.943 -17.703 1 95.81 307 ARG B CA 1
ATOM 5724 C C . ARG B 1 307 ? -5.664 -3.592 -17.859 1 95.81 307 ARG B C 1
ATOM 5726 O O . ARG B 1 307 ? -5.805 -4.805 -17.703 1 95.81 307 ARG B O 1
ATOM 5733 N N . ASN B 1 308 ? -6.633 -2.713 -18.156 1 97.06 308 ASN B N 1
ATOM 5734 C CA . ASN B 1 308 ? -7.98 -3.203 -18.438 1 97.06 308 ASN B CA 1
ATOM 5735 C C . ASN B 1 308 ? -8.102 -3.777 -19.844 1 97.06 308 ASN B C 1
ATOM 5737 O O . ASN B 1 308 ? -8.695 -3.156 -20.719 1 97.06 308 ASN B O 1
ATOM 5741 N N . PHE B 1 309 ? -7.465 -5.016 -19.906 1 97.94 309 PHE B N 1
ATOM 5742 C CA . PHE B 1 309 ? -7.441 -5.656 -21.219 1 97.94 309 PHE B CA 1
ATOM 5743 C C . PHE B 1 309 ? -7.289 -7.164 -21.078 1 97.94 309 PHE B C 1
ATOM 5745 O O . PHE B 1 309 ? -6.516 -7.641 -20.25 1 97.94 309 PHE B O 1
ATOM 5752 N N . ALA B 1 310 ? -8 -7.824 -21.922 1 98.25 310 ALA B N 1
ATOM 5753 C CA . ALA B 1 310 ? -7.812 -9.242 -22.25 1 98.25 310 ALA B CA 1
ATOM 5754 C C . ALA B 1 310 ? -8.148 -9.523 -23.703 1 98.25 310 ALA B C 1
ATOM 5756 O O . ALA B 1 310 ? -9.031 -8.883 -24.281 1 98.25 310 ALA B O 1
ATOM 5757 N N . PRO B 1 311 ? -7.473 -10.469 -24.344 1 98.38 311 PRO B N 1
ATOM 5758 C CA . PRO B 1 311 ? -7.793 -10.789 -25.734 1 98.38 311 PRO B CA 1
ATOM 5759 C C . PRO B 1 311 ? -9.242 -11.25 -25.906 1 98.38 311 PRO B C 1
ATOM 5761 O O . PRO B 1 311 ? -9.797 -11.914 -25.031 1 98.38 311 PRO B O 1
ATOM 5764 N N . GLU B 1 312 ? -9.766 -11.023 -27.094 1 98.19 312 GLU B N 1
ATOM 5765 C CA . GLU B 1 312 ? -11.172 -11.258 -27.375 1 98.19 312 GLU B CA 1
ATOM 5766 C C . GLU B 1 312 ? -11.539 -12.727 -27.172 1 98.19 312 GLU B C 1
ATOM 5768 O O . GLU B 1 312 ? -12.617 -13.031 -26.641 1 98.19 312 GLU B O 1
ATOM 5773 N N . ASP B 1 313 ? -10.734 -13.578 -27.656 1 98.19 313 ASP B N 1
ATOM 5774 C CA . ASP B 1 313 ? -11.023 -15 -27.484 1 98.19 313 ASP B CA 1
ATOM 5775 C C . ASP B 1 313 ? -10.992 -15.391 -26 1 98.19 313 ASP B C 1
ATOM 5777 O O . ASP B 1 313 ? -11.742 -16.266 -25.578 1 98.19 313 ASP B O 1
ATOM 5781 N N . GLY B 1 314 ? -10.102 -14.766 -25.219 1 98.06 314 GLY B N 1
ATOM 5782 C CA . GLY B 1 314 ? -10.109 -14.969 -23.781 1 98.06 314 GLY B CA 1
ATOM 5783 C C . GLY B 1 314 ? -11.375 -14.477 -23.109 1 98.06 314 GLY B C 1
ATOM 5784 O O . GLY B 1 314 ? -11.938 -15.156 -22.25 1 98.06 314 GLY B O 1
ATOM 5785 N N . VAL B 1 315 ? -11.828 -13.328 -23.516 1 98.19 315 VAL B N 1
ATOM 5786 C CA . VAL B 1 315 ? -13.062 -12.75 -22.984 1 98.19 315 VAL B CA 1
ATOM 5787 C C . VAL B 1 315 ? -14.242 -13.664 -23.312 1 98.19 315 VAL B C 1
ATOM 5789 O O . VAL B 1 315 ? -15.125 -13.875 -22.469 1 98.19 315 VAL B O 1
ATOM 5792 N N . ALA B 1 316 ? -14.227 -14.188 -24.484 1 98.06 316 ALA B N 1
ATOM 5793 C CA . ALA B 1 316 ? -15.289 -15.102 -24.891 1 98.06 316 ALA B CA 1
ATOM 5794 C C . ALA B 1 316 ? -15.312 -16.344 -24 1 98.06 316 ALA B C 1
ATOM 5796 O O . ALA B 1 316 ? -16.391 -16.828 -23.641 1 98.06 316 ALA B O 1
ATOM 5797 N N . ARG B 1 317 ? -14.203 -16.844 -23.641 1 97.5 317 ARG B N 1
ATOM 5798 C CA . ARG B 1 317 ? -14.117 -18.016 -22.766 1 97.5 317 ARG B CA 1
ATOM 5799 C C . ARG B 1 317 ? -14.625 -17.688 -21.375 1 97.5 317 ARG B C 1
ATOM 5801 O O . ARG B 1 317 ? -15.305 -18.5 -20.75 1 97.5 317 ARG B O 1
ATOM 5808 N N . LEU B 1 318 ? -14.25 -16.5 -20.906 1 98.31 318 LEU B N 1
ATOM 5809 C CA . LEU B 1 318 ? -14.742 -16.062 -19.609 1 98.31 318 LEU B CA 1
ATOM 5810 C C . LEU B 1 318 ? -16.266 -15.977 -19.594 1 98.31 318 LEU B C 1
ATOM 5812 O O . LEU B 1 318 ? -16.906 -16.438 -18.656 1 98.31 318 LEU B O 1
ATOM 5816 N N . ARG B 1 319 ? -16.766 -15.508 -20.625 1 98.25 319 ARG B N 1
ATOM 5817 C CA . ARG B 1 319 ? -18.219 -15.344 -20.734 1 98.25 319 ARG B CA 1
ATOM 5818 C C . ARG B 1 319 ? -18.906 -16.703 -20.859 1 98.25 319 ARG B C 1
ATOM 5820 O O . ARG B 1 319 ? -19.984 -16.906 -20.297 1 98.25 319 ARG B O 1
ATOM 5827 N N . ALA B 1 320 ? -18.328 -17.547 -21.625 1 97.31 320 ALA B N 1
ATOM 5828 C CA . ALA B 1 320 ? -18.891 -18.891 -21.766 1 97.31 320 ALA B CA 1
ATOM 5829 C C . ALA B 1 320 ? -18.984 -19.609 -20.422 1 97.31 320 ALA B C 1
ATOM 5831 O O . ALA B 1 320 ? -19.984 -20.25 -20.125 1 97.31 320 ALA B O 1
ATOM 5832 N N . GLY B 1 321 ? -17.953 -19.5 -19.656 1 97.38 321 GLY B N 1
ATOM 5833 C CA . GLY B 1 321 ? -17.984 -20.094 -18.328 1 97.38 321 GLY B CA 1
ATOM 5834 C C . GLY B 1 321 ? -19.047 -19.484 -17.438 1 97.38 321 GLY B C 1
ATOM 5835 O O . GLY B 1 321 ? -19.734 -20.188 -16.703 1 97.38 321 GLY B O 1
ATOM 5836 N N . LEU B 1 322 ? -19.109 -18.141 -17.5 1 98.31 322 LEU B N 1
ATOM 5837 C CA . LEU B 1 322 ? -20.125 -17.453 -16.703 1 98.31 322 LEU B CA 1
ATOM 5838 C C . LEU B 1 322 ? -21.516 -17.938 -17.078 1 98.31 322 LEU B C 1
ATOM 5840 O O . LEU B 1 322 ? -22.359 -18.141 -16.203 1 98.31 322 LEU B O 1
ATOM 5844 N N . ARG B 1 323 ? -21.766 -18.141 -18.328 1 97.5 323 ARG B N 1
ATOM 5845 C CA . ARG B 1 323 ? -23.047 -18.609 -18.812 1 97.5 323 ARG B CA 1
ATOM 5846 C C . ARG B 1 323 ? -23.359 -20.016 -18.281 1 97.5 323 ARG B C 1
ATOM 5848 O O . ARG B 1 323 ? -24.5 -20.312 -17.953 1 97.5 323 ARG B O 1
ATOM 5855 N N . GLU B 1 324 ? -22.359 -20.781 -18.156 1 95.62 324 GLU B N 1
ATOM 5856 C CA . GLU B 1 324 ? -22.484 -22.156 -17.656 1 95.62 324 GLU B CA 1
ATOM 5857 C C . GLU B 1 324 ? -22.891 -22.156 -16.188 1 95.62 324 GLU B C 1
ATOM 5859 O O . GLU B 1 324 ? -23.656 -23.016 -15.742 1 95.62 324 GLU B O 1
ATOM 5864 N N . VAL B 1 325 ? -22.453 -21.203 -15.445 1 96.94 325 VAL B N 1
ATOM 5865 C CA . VAL B 1 325 ? -22.531 -21.25 -13.984 1 96.94 325 VAL B CA 1
ATOM 5866 C C . VAL B 1 325 ? -23.625 -20.297 -13.5 1 96.94 325 VAL B C 1
ATOM 5868 O O . VAL B 1 325 ? -24.406 -20.641 -12.609 1 96.94 325 VAL B O 1
ATOM 5871 N N . LEU B 1 326 ? -23.594 -19.094 -14.055 1 98.06 326 LEU B N 1
ATOM 5872 C CA . LEU B 1 326 ? -24.531 -18.031 -13.703 1 98.06 326 LEU B CA 1
ATOM 5873 C C . LEU B 1 326 ? -25.094 -17.375 -14.945 1 98.06 326 LEU B C 1
ATOM 5875 O O . LEU B 1 326 ? -24.828 -16.203 -15.211 1 98.06 326 LEU B O 1
ATOM 5879 N N . PRO B 1 327 ? -26.031 -17.984 -15.633 1 97.94 327 PRO B N 1
ATOM 5880 C CA . PRO B 1 327 ? -26.516 -17.484 -16.922 1 97.94 327 PRO B CA 1
ATOM 5881 C C . PRO B 1 327 ? -27.188 -16.125 -16.812 1 97.94 327 PRO B C 1
ATOM 5883 O O . PRO B 1 327 ? -27.172 -15.344 -17.766 1 97.94 327 PRO B O 1
ATOM 5886 N N . GLU B 1 328 ? -27.719 -15.742 -15.703 1 97.12 328 GLU B N 1
ATOM 5887 C CA . GLU B 1 328 ? -28.422 -14.477 -15.523 1 97.12 328 GLU B CA 1
ATOM 5888 C C . GLU B 1 328 ? -27.469 -13.297 -15.602 1 97.12 328 GLU B C 1
ATOM 5890 O O . GLU B 1 328 ? -27.891 -12.156 -15.805 1 97.12 328 GLU B O 1
ATOM 5895 N N . LEU B 1 329 ? -26.156 -13.594 -15.438 1 97.62 329 LEU B N 1
ATOM 5896 C CA . LEU B 1 329 ? -25.172 -12.523 -15.469 1 97.62 329 LEU B CA 1
ATOM 5897 C C . LEU B 1 329 ? -24.344 -12.578 -16.75 1 97.62 329 LEU B C 1
ATOM 5899 O O . LEU B 1 329 ? -23.516 -11.711 -17 1 97.62 329 LEU B O 1
ATOM 5903 N N . ALA B 1 330 ? -24.578 -13.5 -17.562 1 95.38 330 ALA B N 1
ATOM 5904 C CA . ALA B 1 330 ? -23.672 -13.883 -18.641 1 95.38 330 ALA B CA 1
ATOM 5905 C C . ALA B 1 330 ? -23.516 -12.75 -19.656 1 95.38 330 ALA B C 1
ATOM 5907 O O . ALA B 1 330 ? -22.453 -12.586 -20.25 1 95.38 330 ALA B O 1
ATOM 5908 N N . ASP B 1 331 ? -24.516 -11.984 -19.844 1 94.88 331 ASP B N 1
ATOM 5909 C CA . ASP B 1 331 ? -24.469 -10.992 -20.906 1 94.88 331 ASP B CA 1
ATOM 5910 C C . ASP B 1 331 ? -24.125 -9.609 -20.359 1 94.88 331 ASP B C 1
ATOM 5912 O O . ASP B 1 331 ? -24 -8.648 -21.109 1 94.88 331 ASP B O 1
ATOM 5916 N N . ARG B 1 332 ? -23.984 -9.539 -19.078 1 97 332 ARG B N 1
ATOM 5917 C CA . ARG B 1 332 ? -23.578 -8.281 -18.469 1 97 332 ARG B CA 1
ATOM 5918 C C . ARG B 1 332 ? -22.141 -7.938 -18.812 1 97 332 ARG B C 1
ATOM 5920 O O . ARG B 1 332 ? -21.266 -8.812 -18.844 1 97 332 ARG B O 1
ATOM 5927 N N . ALA B 1 333 ? -21.953 -6.684 -19.156 1 97.12 333 ALA B N 1
ATOM 5928 C CA . ALA B 1 333 ? -20.609 -6.25 -19.484 1 97.12 333 ALA B CA 1
ATOM 5929 C C . ALA B 1 333 ? -19.672 -6.41 -18.281 1 97.12 333 ALA B C 1
ATOM 5931 O O . ALA B 1 333 ? -20.062 -6.125 -17.156 1 97.12 333 ALA B O 1
ATOM 5932 N N . PHE B 1 334 ? -18.469 -6.902 -18.562 1 98.19 334 PHE B N 1
ATOM 5933 C CA . PHE B 1 334 ? -17.453 -6.934 -17.516 1 98.19 334 PHE B CA 1
ATOM 5934 C C . PHE B 1 334 ? -17 -5.523 -17.156 1 98.19 334 PHE B C 1
ATOM 5936 O O . PHE B 1 334 ? -16.812 -4.688 -18.047 1 98.19 334 PHE B O 1
ATOM 5943 N N . ASP B 1 335 ? -16.844 -5.246 -15.938 1 97.94 335 ASP B N 1
ATOM 5944 C CA . ASP B 1 335 ? -16.312 -3.951 -15.508 1 97.94 335 ASP B CA 1
ATOM 5945 C C . ASP B 1 335 ? -14.828 -3.828 -15.828 1 97.94 335 ASP B C 1
ATOM 5947 O O . ASP B 1 335 ? -14.352 -2.742 -16.156 1 97.94 335 ASP B O 1
ATOM 5951 N N . ARG B 1 336 ? -14.156 -4.969 -15.703 1 97.56 336 ARG B N 1
ATOM 5952 C CA . ARG B 1 336 ? -12.719 -5.023 -15.945 1 97.56 336 ARG B CA 1
ATOM 5953 C C . ARG B 1 336 ? -12.289 -6.41 -16.406 1 97.56 336 ARG B C 1
ATOM 5955 O O . ARG B 1 336 ? -12.859 -7.414 -15.992 1 97.56 336 ARG B O 1
ATOM 5962 N N . THR B 1 337 ? -11.352 -6.434 -17.281 1 98.44 337 THR B N 1
ATOM 5963 C CA . THR B 1 337 ? -10.625 -7.648 -17.625 1 98.44 337 THR B CA 1
ATOM 5964 C C . THR B 1 337 ? -9.125 -7.449 -17.438 1 98.44 337 THR B C 1
ATOM 5966 O O . THR B 1 337 ? -8.656 -6.324 -17.234 1 98.44 337 THR B O 1
ATOM 5969 N N . ALA B 1 338 ? -8.406 -8.5 -17.422 1 98.25 338 ALA B N 1
ATOM 5970 C CA . ALA B 1 338 ? -6.965 -8.383 -17.203 1 98.25 338 ALA B CA 1
ATOM 5971 C C . ALA B 1 338 ? -6.242 -9.656 -17.641 1 98.25 338 ALA B C 1
ATOM 5973 O O . ALA B 1 338 ? -6.875 -10.68 -17.906 1 98.25 338 ALA B O 1
ATOM 5974 N N . VAL B 1 339 ? -4.992 -9.516 -17.734 1 97.94 339 VAL B N 1
ATOM 5975 C CA . VAL B 1 339 ? -4.098 -10.648 -17.969 1 97.94 339 VAL B CA 1
ATOM 5976 C C . VAL B 1 339 ? -3.172 -10.82 -16.766 1 97.94 339 VAL B C 1
ATOM 5978 O O . VAL B 1 339 ? -2.486 -9.883 -16.359 1 97.94 339 VAL B O 1
ATOM 5981 N N . CYS B 1 340 ? -3.215 -11.969 -16.188 1 97.62 340 CYS B N 1
ATOM 5982 C CA . CYS B 1 340 ? -2.322 -12.359 -15.094 1 97.62 340 CYS B CA 1
ATOM 5983 C C . CYS B 1 340 ? -1.209 -13.266 -15.602 1 97.62 340 CYS B C 1
ATOM 5985 O O . CYS B 1 340 ? -1.474 -14.258 -16.281 1 97.62 340 CYS B O 1
ATOM 5987 N N . TRP B 1 341 ? 0.018 -13.055 -15.195 1 97.5 341 TRP B N 1
ATOM 5988 C CA . TRP B 1 341 ? 1.155 -13.758 -15.789 1 97.5 341 TRP B CA 1
ATOM 5989 C C . TRP B 1 341 ? 1.644 -14.867 -14.867 1 97.5 341 TRP B C 1
ATOM 5991 O O . TRP B 1 341 ? 1.958 -14.625 -13.695 1 97.5 341 TRP B O 1
ATOM 6001 N N . TYR B 1 342 ? 1.718 -16.062 -15.422 1 97.62 342 TYR B N 1
ATOM 6002 C CA . TYR B 1 342 ? 2.332 -17.219 -14.789 1 97.62 342 TYR B CA 1
ATOM 6003 C C . TYR B 1 342 ? 3.803 -17.328 -15.172 1 97.62 342 TYR B C 1
ATOM 6005 O O . TYR B 1 342 ? 4.25 -16.703 -16.141 1 97.62 342 TYR B O 1
ATOM 6013 N N . THR B 1 343 ? 4.516 -17.984 -14.328 1 97.88 343 THR B N 1
ATOM 6014 C CA . THR B 1 343 ? 5.824 -18.547 -14.664 1 97.88 343 THR B CA 1
ATOM 6015 C C . THR B 1 343 ? 5.762 -20.062 -14.734 1 97.88 343 THR B C 1
ATOM 6017 O O . THR B 1 343 ? 6.059 -20.75 -13.75 1 97.88 343 THR B O 1
ATOM 6020 N N . ASP B 1 344 ? 5.492 -20.516 -15.93 1 97.06 344 ASP B N 1
ATOM 6021 C CA . ASP B 1 344 ? 5.285 -21.953 -16.125 1 97.06 344 ASP B CA 1
ATOM 6022 C C . ASP B 1 344 ? 6.617 -22.703 -16.156 1 97.06 344 ASP B C 1
ATOM 6024 O O . ASP B 1 344 ? 7.598 -22.203 -16.719 1 97.06 344 ASP B O 1
ATOM 6028 N N . THR B 1 345 ? 6.633 -23.828 -15.594 1 96.69 345 THR B N 1
ATOM 6029 C CA . THR B 1 345 ? 7.738 -24.766 -15.75 1 96.69 345 THR B CA 1
ATOM 6030 C C . THR B 1 345 ? 7.285 -26.016 -16.5 1 96.69 345 THR B C 1
ATOM 6032 O O . THR B 1 345 ? 6.09 -26.312 -16.562 1 96.69 345 THR B O 1
ATOM 6035 N N . PRO B 1 346 ? 8.203 -26.734 -17.062 1 94.94 346 PRO B N 1
ATOM 6036 C CA . PRO B 1 346 ? 7.832 -27.922 -17.828 1 94.94 346 PRO B CA 1
ATOM 6037 C C . PRO B 1 346 ? 7.051 -28.938 -17 1 94.94 346 PRO B C 1
ATOM 6039 O O . PRO B 1 346 ? 6.18 -29.625 -17.547 1 94.94 346 PRO B O 1
ATOM 6042 N N . THR B 1 347 ? 7.25 -28.984 -15.719 1 93.81 347 THR B N 1
ATOM 6043 C CA . THR B 1 347 ? 6.637 -30 -14.875 1 93.81 347 THR B CA 1
ATOM 6044 C C . THR B 1 347 ? 5.566 -29.391 -13.977 1 93.81 347 THR B C 1
ATOM 6046 O O . THR B 1 347 ? 4.895 -30.109 -13.227 1 93.81 347 THR B O 1
ATOM 6049 N N . GLY B 1 348 ? 5.496 -28.125 -13.977 1 95.25 348 GLY B N 1
ATOM 6050 C CA . GLY B 1 348 ? 4.586 -27.453 -13.062 1 95.25 348 GLY B CA 1
ATOM 6051 C C . GLY B 1 348 ? 5.164 -27.266 -11.672 1 95.25 348 GLY B C 1
ATOM 6052 O O . GLY B 1 348 ? 4.535 -26.656 -10.805 1 95.25 348 GLY B O 1
ATOM 6053 N N . ASP B 1 349 ? 6.422 -27.75 -11.477 1 97.06 349 ASP B N 1
ATOM 6054 C CA . ASP B 1 349 ? 7.082 -27.656 -10.18 1 97.06 349 ASP B CA 1
ATOM 6055 C C . ASP B 1 349 ? 7.816 -26.328 -10.023 1 97.06 349 ASP B C 1
ATOM 6057 O O . ASP B 1 349 ? 8.25 -25.734 -11.016 1 97.06 349 ASP B O 1
ATOM 6061 N N . PHE B 1 350 ? 7.93 -25.906 -8.805 1 98.25 350 PHE B N 1
ATOM 6062 C CA . PHE B 1 350 ? 8.734 -24.719 -8.516 1 98.25 350 PHE B CA 1
ATOM 6063 C C . PHE B 1 350 ? 10.188 -24.938 -8.891 1 98.25 350 PHE B C 1
ATOM 6065 O O . PHE B 1 350 ? 10.609 -26.078 -9.125 1 98.25 350 PHE B O 1
ATOM 6072 N N . ILE B 1 351 ? 10.875 -23.875 -9.094 1 98.44 351 ILE B N 1
ATOM 6073 C CA . ILE B 1 351 ? 12.336 -23.891 -9.164 1 98.44 351 ILE B CA 1
ATOM 6074 C C . ILE B 1 351 ? 12.922 -23.188 -7.945 1 98.44 351 ILE B C 1
ATOM 6076 O O . ILE B 1 351 ? 12.883 -21.953 -7.852 1 98.44 351 ILE B O 1
ATOM 6080 N N . VAL B 1 352 ? 13.391 -23.953 -7.023 1 98.62 352 VAL B N 1
ATOM 6081 C CA . VAL B 1 352 ? 14.008 -23.484 -5.789 1 98.62 352 VAL B CA 1
ATOM 6082 C C . VAL B 1 352 ? 15.391 -24.109 -5.637 1 98.62 352 VAL B C 1
ATOM 6084 O O . VAL B 1 352 ? 15.562 -25.094 -4.906 1 98.62 352 VAL B O 1
ATOM 6087 N N . ASP B 1 353 ? 16.281 -23.516 -6.293 1 98.5 353 ASP B N 1
ATOM 6088 C CA . ASP B 1 353 ? 17.625 -24.062 -6.438 1 98.5 353 ASP B CA 1
ATOM 6089 C C . ASP B 1 353 ? 18.594 -22.984 -6.922 1 98.5 353 ASP B C 1
ATOM 6091 O O . ASP B 1 353 ? 18.188 -21.906 -7.344 1 98.5 353 ASP B O 1
ATOM 6095 N N . PHE B 1 354 ? 19.891 -23.297 -6.848 1 98.44 354 PHE B N 1
ATOM 6096 C CA . PHE B 1 354 ? 20.922 -22.375 -7.34 1 98.44 354 PHE B CA 1
ATOM 6097 C C . PHE B 1 354 ? 21.031 -22.453 -8.859 1 98.44 354 PHE B C 1
ATOM 6099 O O . PHE B 1 354 ? 20.875 -23.531 -9.438 1 98.44 354 PHE B O 1
ATOM 6106 N N . HIS B 1 355 ? 21.25 -21.297 -9.43 1 98.19 355 HIS B N 1
ATOM 6107 C CA . HIS B 1 355 ? 21.469 -21.219 -10.875 1 98.19 355 HIS B CA 1
ATOM 6108 C C . HIS B 1 355 ? 22.734 -21.969 -11.266 1 98.19 355 HIS B C 1
ATOM 6110 O O . HIS B 1 355 ? 23.75 -21.906 -10.57 1 98.19 355 HIS B O 1
ATOM 6116 N N . PRO B 1 356 ? 22.688 -22.656 -12.352 1 96 356 PRO B N 1
ATOM 6117 C CA . PRO B 1 356 ? 23.844 -23.484 -12.711 1 96 356 PRO B CA 1
ATOM 6118 C C . PRO B 1 356 ? 25.078 -22.641 -13.07 1 96 356 PRO B C 1
ATOM 6120 O O . PRO B 1 356 ? 26.203 -23.078 -12.859 1 96 356 PRO B O 1
ATOM 6123 N N . ASP B 1 357 ? 24.906 -21.422 -13.602 1 96 357 ASP B N 1
ATOM 6124 C CA . ASP B 1 357 ? 26.016 -20.609 -14.078 1 96 357 ASP B CA 1
ATOM 6125 C C . ASP B 1 357 ? 26.547 -19.688 -12.969 1 96 357 ASP B C 1
ATOM 6127 O O . ASP B 1 357 ? 27.641 -19.141 -13.078 1 96 357 ASP B O 1
ATOM 6131 N N . HIS B 1 358 ? 25.766 -19.484 -11.977 1 97.94 358 HIS B N 1
ATOM 6132 C CA . HIS B 1 358 ? 26.094 -18.516 -10.938 1 97.94 358 HIS B CA 1
ATOM 6133 C C . HIS B 1 358 ? 25.922 -19.125 -9.547 1 97.94 358 HIS B C 1
ATOM 6135 O O . HIS B 1 358 ? 24.812 -19.172 -9.016 1 97.94 358 HIS B O 1
ATOM 6141 N N . PRO B 1 359 ? 27.016 -19.438 -8.875 1 97.62 359 PRO B N 1
ATOM 6142 C CA . PRO B 1 359 ? 26.953 -20.25 -7.66 1 97.62 359 PRO B CA 1
ATOM 6143 C C . PRO B 1 359 ? 26.281 -19.516 -6.5 1 97.62 359 PRO B C 1
ATOM 6145 O O . PRO B 1 359 ? 25.891 -20.156 -5.512 1 97.62 359 PRO B O 1
ATOM 6148 N N . ASN B 1 360 ? 26.203 -18.141 -6.566 1 98.31 360 ASN B N 1
ATOM 6149 C CA . ASN B 1 360 ? 25.562 -17.406 -5.469 1 98.31 360 ASN B CA 1
ATOM 6150 C C . ASN B 1 360 ? 24.25 -16.781 -5.898 1 98.31 360 ASN B C 1
ATOM 6152 O O . ASN B 1 360 ? 23.766 -15.844 -5.262 1 98.31 360 ASN B O 1
ATOM 6156 N N . LEU B 1 361 ? 23.688 -17.234 -7.031 1 98.75 361 LEU B N 1
ATOM 6157 C CA . LEU B 1 361 ? 22.344 -16.859 -7.473 1 98.75 361 LEU B CA 1
ATOM 6158 C C . LEU B 1 361 ? 21.359 -17.984 -7.254 1 98.75 361 LEU B C 1
ATOM 6160 O O . LEU B 1 361 ? 21.453 -19.047 -7.879 1 98.75 361 LEU B O 1
ATOM 6164 N N . PHE B 1 362 ? 20.469 -17.719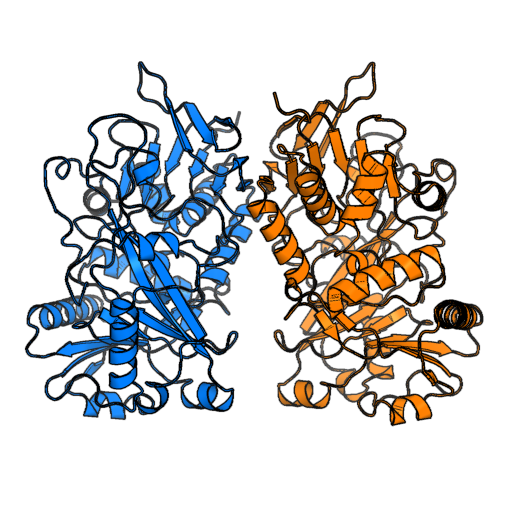 -6.344 1 98.81 362 PHE B N 1
ATOM 6165 C CA . PHE B 1 362 ? 19.438 -18.672 -5.969 1 98.81 362 PHE B CA 1
ATOM 6166 C C . PHE B 1 362 ? 18.094 -18.312 -6.602 1 98.81 362 PHE B C 1
ATOM 6168 O O . PHE B 1 362 ? 17.719 -17.125 -6.633 1 98.81 362 PHE B O 1
ATOM 6175 N N . LEU B 1 363 ? 17.453 -19.297 -7.184 1 98.75 363 LEU B N 1
ATOM 6176 C CA . LEU B 1 363 ? 16.141 -19.078 -7.773 1 98.75 363 LEU B CA 1
ATOM 6177 C C . LEU B 1 363 ? 15.031 -19.5 -6.812 1 98.75 363 LEU B C 1
ATOM 6179 O O . LEU B 1 363 ? 15.125 -20.547 -6.172 1 98.75 363 LEU B O 1
ATOM 6183 N N . ALA B 1 364 ? 14.078 -18.703 -6.633 1 98.75 364 ALA B N 1
ATOM 6184 C CA . ALA B 1 364 ? 12.781 -18.984 -6.016 1 98.75 364 ALA B CA 1
ATOM 6185 C C . ALA B 1 364 ? 11.641 -18.5 -6.906 1 98.75 364 ALA B C 1
ATOM 6187 O O . ALA B 1 364 ? 11.18 -17.359 -6.77 1 98.75 364 ALA B O 1
ATOM 6188 N N . THR B 1 365 ? 11.195 -19.359 -7.82 1 98.19 365 THR B N 1
ATOM 6189 C CA . THR B 1 365 ? 10.266 -18.953 -8.875 1 98.19 365 THR B CA 1
ATOM 6190 C C . THR B 1 365 ? 9.547 -20.188 -9.445 1 98.19 365 THR B C 1
ATOM 6192 O O . THR B 1 365 ? 9.453 -21.219 -8.789 1 98.19 365 THR B O 1
ATOM 6195 N N . GLY B 1 366 ? 8.891 -20 -10.609 1 97.94 366 GLY B N 1
ATOM 6196 C CA . GLY B 1 366 ? 8.219 -21.109 -11.266 1 97.94 366 GLY B CA 1
ATOM 6197 C C . GLY B 1 366 ? 6.883 -21.453 -10.633 1 97.94 366 GLY B C 1
ATOM 6198 O O . GLY B 1 366 ? 6.559 -22.641 -10.477 1 97.94 366 GLY B O 1
ATOM 6199 N N . GLY B 1 367 ? 6.141 -20.547 -10.242 1 96.94 367 GLY B N 1
ATOM 6200 C CA . GLY B 1 367 ? 4.898 -20.781 -9.523 1 96.94 367 GLY B CA 1
ATOM 6201 C C . GLY B 1 367 ? 3.848 -21.484 -10.352 1 96.94 367 GLY B C 1
ATOM 6202 O O . GLY B 1 367 ? 2.928 -22.109 -9.805 1 96.94 367 GLY B O 1
ATOM 6203 N N . SER B 1 368 ? 3.885 -21.375 -11.641 1 97 368 SER B N 1
ATOM 6204 C CA . SER B 1 368 ? 3.037 -22.094 -12.594 1 97 368 SER B CA 1
ATOM 6205 C C . SER B 1 368 ? 1.562 -21.938 -12.242 1 97 368 SER B C 1
ATOM 6207 O O . SER B 1 368 ? 0.778 -22.875 -12.398 1 97 368 SER B O 1
ATOM 6209 N N . GLY B 1 369 ? 1.224 -20.906 -11.586 1 96.06 369 GLY B N 1
ATOM 6210 C CA . GLY B 1 369 ? -0.167 -20.562 -11.32 1 96.06 369 GLY B CA 1
ATOM 6211 C C . GLY B 1 369 ? -0.675 -21.125 -10 1 96.06 369 GLY B C 1
ATOM 6212 O O . GLY B 1 369 ? -1.859 -21 -9.68 1 96.06 369 GLY B O 1
ATOM 6213 N N . HIS B 1 370 ? 0.222 -21.719 -9.18 1 96.25 370 HIS B N 1
ATOM 6214 C CA . HIS B 1 370 ? -0.347 -22.344 -7.996 1 96.25 370 HIS B CA 1
ATOM 6215 C C . HIS B 1 370 ? 0.469 -22.016 -6.75 1 96.25 370 HIS B C 1
ATOM 6217 O O . HIS B 1 370 ? 0.248 -22.594 -5.684 1 96.25 370 HIS B O 1
ATOM 6223 N N . ALA B 1 371 ? 1.289 -21.016 -6.793 1 98.06 371 ALA B N 1
ATOM 6224 C CA . ALA B 1 371 ? 2.262 -20.797 -5.727 1 98.06 371 ALA B CA 1
ATOM 6225 C C . ALA B 1 371 ? 1.642 -20.016 -4.57 1 98.06 371 ALA B C 1
ATOM 6227 O O . ALA B 1 371 ? 2.039 -20.188 -3.414 1 98.06 371 ALA B O 1
ATOM 6228 N N . TYR B 1 372 ? 0.66 -19.234 -4.773 1 98.62 372 TYR B N 1
ATOM 6229 C CA . TYR B 1 372 ? 0.215 -18.266 -3.777 1 98.62 372 TYR B CA 1
ATOM 6230 C C . TYR B 1 372 ? -0.249 -18.96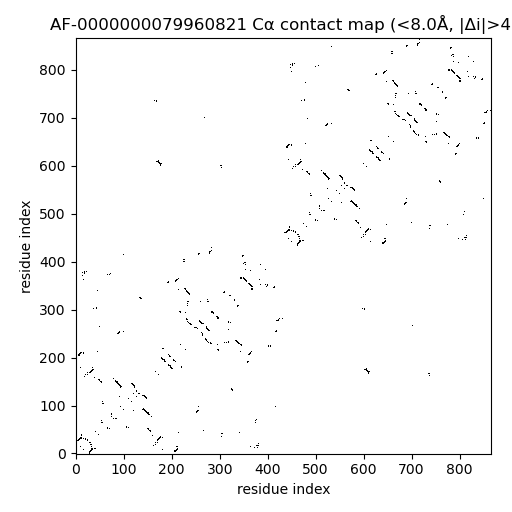9 -2.506 1 98.62 372 TYR B C 1
ATOM 6232 O O . TYR B 1 372 ? 0.011 -18.5 -1.398 1 98.62 372 TYR B O 1
ATOM 6240 N N . LYS B 1 373 ? -0.998 -20.094 -2.652 1 98.69 373 LYS B N 1
ATOM 6241 C CA . LYS B 1 373 ? -1.624 -20.75 -1.504 1 98.69 373 LYS B CA 1
ATOM 6242 C C . LYS B 1 373 ? -0.579 -21.172 -0.481 1 98.69 373 LYS B C 1
ATOM 6244 O O . LYS B 1 373 ? -0.907 -21.438 0.679 1 98.69 373 LYS B O 1
ATOM 6249 N N . PHE B 1 374 ? 0.696 -21.188 -0.904 1 98.81 374 PHE B N 1
ATOM 6250 C CA . PHE B 1 374 ? 1.762 -21.656 -0.032 1 98.81 374 PHE B CA 1
ATOM 6251 C C . PHE B 1 374 ? 2.387 -20.516 0.745 1 98.81 374 PHE B C 1
ATOM 6253 O O . PHE B 1 374 ? 3.326 -20.703 1.517 1 98.81 374 PHE B O 1
ATOM 6260 N N . LEU B 1 375 ? 1.926 -19.281 0.668 1 98.81 375 LEU B N 1
ATOM 6261 C CA . LEU B 1 375 ? 2.508 -18.062 1.231 1 98.81 375 LEU B CA 1
ATOM 6262 C C . LEU B 1 375 ? 2.895 -18.281 2.691 1 98.81 375 LEU B C 1
ATOM 6264 O O . LEU B 1 375 ? 4.016 -17.953 3.094 1 98.81 375 LEU B O 1
ATOM 6268 N N . PRO B 1 376 ? 2.111 -18.938 3.514 1 98.81 376 PRO B N 1
ATOM 6269 C CA . PRO B 1 376 ? 2.443 -19.047 4.938 1 98.81 376 PRO B CA 1
ATOM 6270 C C . PRO B 1 376 ? 3.66 -19.922 5.195 1 98.81 376 PRO B C 1
ATOM 6272 O O . PRO B 1 376 ? 4.301 -19.812 6.242 1 98.81 376 PRO B O 1
ATOM 6275 N N . VAL B 1 377 ? 3.975 -20.812 4.184 1 98.69 377 VAL B N 1
ATOM 6276 C CA . VAL B 1 377 ? 4.98 -21.812 4.516 1 98.69 377 VAL B CA 1
ATOM 6277 C C . VAL B 1 377 ? 6.094 -21.797 3.473 1 98.69 377 VAL B C 1
ATOM 6279 O O . VAL B 1 377 ? 7.145 -22.406 3.666 1 98.69 377 VAL B O 1
ATOM 6282 N N . LEU B 1 378 ? 5.891 -21.109 2.385 1 98.69 378 LEU B N 1
ATOM 6283 C CA . LEU B 1 378 ? 6.805 -21.156 1.248 1 98.69 378 LEU B CA 1
ATOM 6284 C C . LEU B 1 378 ? 8.211 -20.75 1.665 1 98.69 378 LEU B C 1
ATOM 6286 O O . LEU B 1 378 ? 9.195 -21.375 1.255 1 98.69 378 LEU B O 1
ATOM 6290 N N . GLY B 1 379 ? 8.32 -19.703 2.523 1 98.81 379 GLY B N 1
ATOM 6291 C CA . GLY B 1 379 ? 9.609 -19.234 3.006 1 98.81 379 GLY B CA 1
ATOM 6292 C C . GLY B 1 379 ? 10.398 -20.297 3.738 1 98.81 379 GLY B C 1
ATOM 6293 O O . GLY B 1 379 ? 11.617 -20.406 3.578 1 98.81 379 GLY B O 1
ATOM 6294 N N . LYS B 1 380 ? 9.68 -21.078 4.535 1 98.56 380 LYS B N 1
ATOM 6295 C CA . LYS B 1 380 ? 10.305 -22.172 5.277 1 98.56 380 LYS B CA 1
ATOM 6296 C C . LYS B 1 380 ? 11.039 -23.125 4.34 1 98.56 380 LYS B C 1
ATOM 6298 O O . LYS B 1 380 ? 12.227 -23.406 4.531 1 98.56 380 LYS B O 1
ATOM 6303 N N . TYR B 1 381 ? 10.398 -23.516 3.303 1 98.69 381 TYR B N 1
ATOM 6304 C CA . TYR B 1 381 ? 10.969 -24.484 2.377 1 98.69 381 TYR B CA 1
ATOM 6305 C C . TYR B 1 381 ? 12.023 -23.828 1.49 1 98.69 381 TYR B C 1
ATOM 6307 O O . TYR B 1 381 ? 13.055 -24.438 1.189 1 98.69 381 TYR B O 1
ATOM 6315 N N . THR B 1 382 ? 11.805 -22.578 1.086 1 98.75 382 THR B N 1
ATOM 6316 C CA . THR B 1 382 ? 12.766 -21.891 0.227 1 98.75 382 THR B CA 1
ATOM 6317 C C . THR B 1 382 ? 14.086 -21.672 0.957 1 98.75 382 THR B C 1
ATOM 6319 O O . THR B 1 382 ? 15.156 -21.875 0.383 1 98.75 382 THR B O 1
ATOM 6322 N N . VAL B 1 383 ? 14.016 -21.297 2.248 1 98.69 383 VAL B N 1
ATOM 6323 C CA . VAL B 1 383 ? 15.234 -21.047 3.016 1 98.69 383 VAL B CA 1
ATOM 6324 C C . VAL B 1 383 ? 15.945 -22.359 3.307 1 98.69 383 VAL B C 1
ATOM 6326 O O . VAL B 1 383 ? 17.188 -22.422 3.314 1 98.69 383 VAL B O 1
ATOM 6329 N N . GLN B 1 384 ? 15.156 -23.469 3.521 1 98.62 384 GLN B N 1
ATOM 6330 C CA . GLN B 1 384 ? 15.781 -24.781 3.645 1 98.62 384 GLN B CA 1
ATOM 6331 C C . GLN B 1 384 ? 16.562 -25.125 2.387 1 98.62 384 GLN B C 1
ATOM 6333 O O . GLN B 1 384 ? 17.672 -25.672 2.469 1 98.62 384 GLN B O 1
ATOM 6338 N N . ALA B 1 385 ? 16.016 -24.844 1.252 1 98.69 385 ALA B N 1
ATOM 6339 C CA . ALA B 1 385 ? 16.734 -25.094 -0.001 1 98.69 385 ALA B CA 1
ATOM 6340 C C . ALA B 1 385 ? 17.969 -24.203 -0.116 1 98.69 385 ALA B C 1
ATOM 6342 O O . ALA B 1 385 ? 19.031 -24.672 -0.504 1 98.69 385 ALA B O 1
ATOM 6343 N N . PHE B 1 386 ? 17.859 -22.953 0.25 1 98.38 386 PHE B N 1
ATOM 6344 C CA . PHE B 1 386 ? 18.922 -21.969 0.178 1 98.38 386 PHE B CA 1
ATOM 6345 C C . PHE B 1 386 ? 20.094 -22.375 1.049 1 98.38 386 PHE B C 1
ATOM 6347 O O . PHE B 1 386 ? 21.25 -22.172 0.667 1 98.38 386 PHE B O 1
ATOM 6354 N N . THR B 1 387 ? 19.75 -22.969 2.176 1 97.38 387 THR B N 1
ATOM 6355 C CA . THR B 1 387 ? 20.797 -23.391 3.115 1 97.38 387 THR B CA 1
ATOM 6356 C C . THR B 1 387 ? 21.125 -24.859 2.932 1 97.38 387 THR B C 1
ATOM 6358 O O . THR B 1 387 ? 21.812 -25.453 3.758 1 97.38 387 THR B O 1
ATOM 6361 N N . LYS B 1 388 ? 20.516 -25.547 1.942 1 96.88 388 LYS B N 1
ATOM 6362 C CA . LYS B 1 388 ? 20.812 -26.922 1.529 1 96.88 388 LYS B CA 1
ATOM 6363 C C . LYS B 1 388 ? 20.406 -27.922 2.611 1 96.88 388 LYS B C 1
ATOM 6365 O O . LYS B 1 388 ? 21.141 -28.875 2.891 1 96.88 388 LYS B O 1
ATOM 6370 N N . THR B 1 389 ? 19.234 -27.625 3.186 1 97.56 389 THR B N 1
ATOM 6371 C CA . THR B 1 389 ? 18.719 -28.516 4.219 1 97.56 389 THR B CA 1
ATOM 6372 C C . THR B 1 389 ? 17.344 -29.062 3.828 1 97.56 389 THR B C 1
ATOM 6374 O O . THR B 1 389 ? 16.688 -29.75 4.617 1 97.56 389 THR B O 1
ATOM 6377 N N . LEU B 1 390 ? 16.906 -28.766 2.645 1 97.25 390 LEU B N 1
ATOM 6378 C CA . LEU B 1 390 ? 15.633 -29.266 2.135 1 97.25 390 LEU B CA 1
ATOM 6379 C C . LEU B 1 390 ? 15.672 -30.781 1.992 1 97.25 390 LEU B C 1
ATOM 6381 O O . LEU B 1 390 ? 16.672 -31.344 1.529 1 97.25 390 LEU B O 1
ATOM 6385 N N . PRO B 1 391 ? 14.586 -31.5 2.393 1 96.38 391 PRO B N 1
ATOM 6386 C CA . PRO B 1 391 ? 14.57 -32.938 2.15 1 96.38 391 PRO B CA 1
ATOM 6387 C C . PRO B 1 391 ? 14.906 -33.312 0.707 1 96.38 391 PRO B C 1
ATOM 6389 O O . PRO B 1 391 ? 14.508 -32.594 -0.221 1 96.38 391 PRO B O 1
ATOM 6392 N N . ARG B 1 392 ? 15.555 -34.375 0.514 1 96.62 392 ARG B N 1
ATOM 6393 C CA . ARG B 1 392 ? 16.125 -34.781 -0.768 1 96.62 392 ARG B CA 1
ATOM 6394 C C . ARG B 1 392 ? 15.047 -34.875 -1.844 1 96.62 392 ARG B C 1
ATOM 6396 O O . ARG B 1 392 ? 15.25 -34.438 -2.971 1 96.62 392 ARG B O 1
ATOM 6403 N N . GLU B 1 393 ? 13.977 -35.438 -1.539 1 95.56 393 GLU B N 1
ATOM 6404 C CA . GLU B 1 393 ? 12.914 -35.625 -2.518 1 95.56 393 GLU B CA 1
ATOM 6405 C C . GLU B 1 393 ? 12.391 -34.312 -3.029 1 95.56 393 GLU B C 1
ATOM 6407 O O . GLU B 1 393 ? 12.156 -34.125 -4.23 1 95.56 393 GLU B O 1
ATOM 6412 N N . LEU B 1 394 ? 12.234 -33.406 -2.129 1 97.38 394 LEU B N 1
ATOM 6413 C CA . LEU B 1 394 ? 11.766 -32.062 -2.514 1 97.38 394 LEU B CA 1
ATOM 6414 C C . LEU B 1 394 ? 12.844 -31.312 -3.275 1 97.38 394 LEU B C 1
ATOM 6416 O O . LEU B 1 394 ? 12.539 -30.594 -4.238 1 97.38 394 LEU B O 1
ATOM 6420 N N . ALA B 1 395 ? 14.102 -31.469 -2.846 1 97.88 395 ALA B N 1
ATOM 6421 C CA . ALA B 1 395 ? 15.219 -30.844 -3.541 1 97.88 395 ALA B CA 1
ATOM 6422 C C . ALA B 1 395 ? 15.297 -31.312 -4.988 1 97.88 395 ALA B C 1
ATOM 6424 O O . ALA B 1 395 ? 15.562 -30.516 -5.895 1 97.88 395 ALA B O 1
ATOM 6425 N N . GLN B 1 396 ? 15.062 -32.562 -5.191 1 96.94 396 GLN B N 1
ATOM 6426 C CA . GLN B 1 396 ? 15.078 -33.125 -6.543 1 96.94 396 GLN B CA 1
ATOM 6427 C C . GLN B 1 396 ? 13.906 -32.594 -7.359 1 96.94 396 GLN B C 1
ATOM 6429 O O . GLN B 1 396 ? 14.055 -32.25 -8.539 1 96.94 396 GLN B O 1
ATOM 6434 N N . LYS B 1 397 ? 12.797 -32.5 -6.773 1 96.75 397 LYS B N 1
ATOM 6435 C CA . LYS B 1 397 ? 11.578 -32.031 -7.434 1 96.75 397 LYS B CA 1
ATOM 6436 C C . LYS B 1 397 ? 11.719 -30.594 -7.883 1 96.75 397 LYS B C 1
ATOM 6438 O O . LYS B 1 397 ? 11.281 -30.234 -8.977 1 96.75 397 LYS B O 1
ATOM 6443 N N . TRP B 1 398 ? 12.367 -29.766 -7.031 1 98.12 398 TRP B N 1
ATOM 6444 C CA . TRP B 1 398 ? 12.398 -28.312 -7.258 1 98.12 398 TRP B CA 1
ATOM 6445 C C . TRP B 1 398 ? 13.742 -27.891 -7.848 1 98.12 398 TRP B C 1
ATOM 6447 O O . TRP B 1 398 ? 14.047 -26.703 -7.926 1 98.12 398 TRP B O 1
ATOM 6457 N N . ARG B 1 399 ? 14.531 -28.797 -8.305 1 97.69 399 ARG B N 1
ATOM 6458 C CA . ARG B 1 399 ? 15.859 -28.516 -8.836 1 97.69 399 ARG B CA 1
ATOM 6459 C C . ARG B 1 399 ? 15.773 -27.719 -10.133 1 97.69 399 ARG B C 1
ATOM 6461 O O . ARG B 1 399 ? 14.773 -27.797 -10.852 1 97.69 399 ARG B O 1
ATOM 6468 N N . PHE B 1 400 ? 16.75 -26.953 -10.391 1 96.56 400 PHE B N 1
ATOM 6469 C CA . PHE B 1 400 ? 16.906 -26.344 -11.703 1 96.56 400 PHE B CA 1
ATOM 6470 C C . PHE B 1 400 ? 17.203 -27.391 -12.773 1 96.56 400 PHE B C 1
ATOM 6472 O O . PHE B 1 400 ? 18.203 -28.094 -12.68 1 96.56 400 PHE B O 1
ATOM 6479 N N . ARG B 1 401 ? 16.375 -27.453 -13.805 1 90.88 401 ARG B N 1
ATOM 6480 C CA . ARG B 1 401 ? 16.516 -28.484 -14.82 1 90.88 401 ARG B CA 1
ATOM 6481 C C . ARG B 1 401 ? 17.141 -27.922 -16.094 1 90.88 401 ARG B C 1
ATOM 6483 O O . ARG B 1 401 ? 16.531 -27.094 -16.781 1 90.88 401 ARG B O 1
ATOM 6490 N N . GLU B 1 402 ? 18.234 -28.406 -16.438 1 89.12 402 GLU B N 1
ATOM 6491 C CA . GLU B 1 402 ? 18.938 -27.938 -17.625 1 89.12 402 GLU B CA 1
ATOM 6492 C C . GLU B 1 402 ? 18.594 -28.797 -18.828 1 89.12 402 GLU B C 1
ATOM 6494 O O . GLU B 1 402 ? 18.891 -28.422 -19.969 1 89.12 402 GLU B O 1
ATOM 6499 N N . GLU B 1 403 ? 17.984 -29.844 -18.547 1 89.31 403 GLU B N 1
ATOM 6500 C CA . GLU B 1 403 ? 17.766 -30.844 -19.594 1 89.31 403 GLU B CA 1
ATOM 6501 C C . GLU B 1 403 ? 16.75 -30.344 -20.625 1 89.31 403 GLU B C 1
ATOM 6503 O O . GLU B 1 403 ? 16.672 -30.875 -21.734 1 89.31 403 GLU B O 1
ATOM 6508 N N . TYR B 1 404 ? 16.094 -29.312 -20.281 1 89.31 404 TYR B N 1
ATOM 6509 C CA . TYR B 1 404 ? 15.07 -28.812 -21.203 1 89.31 404 TYR B CA 1
ATOM 6510 C C . TYR B 1 404 ? 15.672 -27.828 -22.203 1 89.31 404 TYR B C 1
ATOM 6512 O O . TYR B 1 404 ? 15.016 -27.422 -23.156 1 89.31 404 TYR B O 1
ATOM 6520 N N . GLY B 1 405 ? 16.859 -27.438 -22.047 1 86.56 405 GLY B N 1
ATOM 6521 C CA . GLY B 1 405 ? 17.516 -26.406 -22.844 1 86.56 405 GLY B CA 1
ATOM 6522 C C . GLY B 1 405 ? 17.516 -26.703 -24.328 1 86.56 405 GLY B C 1
ATOM 6523 O O . GLY B 1 405 ? 17.438 -25.781 -25.156 1 86.56 405 GLY B O 1
ATOM 6524 N N . LYS B 1 406 ? 17.516 -27.906 -24.688 1 83.56 406 LYS B N 1
ATOM 6525 C CA . LYS B 1 406 ? 17.625 -28.266 -26.094 1 83.56 406 LYS B CA 1
ATOM 6526 C C . LYS B 1 406 ? 16.297 -28.766 -26.641 1 83.56 406 LYS B C 1
ATOM 6528 O O . LYS B 1 406 ? 16.219 -29.203 -27.797 1 83.56 406 LYS B O 1
ATOM 6533 N N . GLN B 1 407 ? 15.336 -28.656 -25.797 1 81.88 407 GLN B N 1
ATOM 6534 C CA . GLN B 1 407 ? 14.016 -29.125 -26.234 1 81.88 407 GLN B CA 1
ATOM 6535 C C . GLN B 1 407 ? 13.18 -27.969 -26.766 1 81.88 407 GLN B C 1
ATOM 6537 O O . GLN B 1 407 ? 13.336 -26.828 -26.344 1 81.88 407 GLN B O 1
ATOM 6542 N N . GLY B 1 408 ? 12.312 -28.203 -27.734 1 78 408 GLY B N 1
ATOM 6543 C CA . GLY B 1 408 ? 11.477 -27.172 -28.328 1 78 408 GLY B CA 1
ATOM 6544 C C . GLY B 1 408 ? 10.398 -26.672 -27.391 1 78 408 GLY B C 1
ATOM 6545 O O . GLY B 1 408 ? 10.477 -25.547 -26.906 1 78 408 GLY B O 1
ATOM 6546 N N . ASN B 1 409 ? 9.297 -27.484 -27.094 1 80.56 409 ASN B N 1
ATOM 6547 C CA . ASN B 1 409 ? 8.203 -27.078 -26.219 1 80.56 409 ASN B CA 1
ATOM 6548 C C . ASN B 1 409 ? 7.98 -28.094 -25.094 1 80.56 409 ASN B C 1
ATOM 6550 O O . ASN B 1 409 ? 7.043 -28.891 -25.141 1 80.56 409 ASN B O 1
ATOM 6554 N N . PRO B 1 410 ? 8.688 -27.906 -24.078 1 81.19 410 PRO B N 1
ATOM 6555 C CA . PRO B 1 410 ? 8.617 -28.906 -23.016 1 81.19 410 PRO B CA 1
ATOM 6556 C C . PRO B 1 410 ? 7.551 -28.578 -21.969 1 81.19 410 PRO B C 1
ATOM 6558 O O . PRO B 1 410 ? 7.48 -29.234 -20.922 1 81.19 410 PRO B O 1
ATOM 6561 N N . PHE B 1 411 ? 6.641 -27.656 -22.188 1 88.94 411 PHE B N 1
ATOM 6562 C CA . PHE B 1 411 ? 5.785 -27.141 -21.125 1 88.94 411 PHE B CA 1
ATOM 6563 C C . PHE B 1 411 ? 4.457 -27.875 -21.078 1 88.94 411 PHE B C 1
ATOM 6565 O O . PHE B 1 411 ? 3.404 -27.297 -21.344 1 88.94 411 PHE B O 1
ATOM 6572 N N . GLU B 1 412 ? 4.512 -29.062 -20.547 1 83.38 412 GLU B N 1
ATOM 6573 C CA . GLU B 1 412 ? 3.322 -29.906 -20.391 1 83.38 412 GLU B CA 1
ATOM 6574 C C . GLU B 1 412 ? 2.598 -29.594 -19.094 1 83.38 412 GLU B C 1
ATOM 6576 O O . GLU B 1 412 ? 1.412 -29.906 -18.938 1 83.38 412 GLU B O 1
ATOM 6581 N N . GLY B 1 413 ? 3.359 -29.062 -18.219 1 82.88 413 GLY B N 1
ATOM 6582 C CA . GLY B 1 413 ? 2.76 -28.672 -16.953 1 82.88 413 GLY B CA 1
ATOM 6583 C C . GLY B 1 413 ? 2.451 -29.859 -16.062 1 82.88 413 GLY B C 1
ATOM 6584 O O . GLY B 1 413 ? 3.096 -30.906 -16.156 1 82.88 413 GLY B O 1
ATOM 6585 N N . ASP B 1 414 ? 1.616 -29.609 -15.055 1 81.31 414 ASP B N 1
ATOM 6586 C CA . ASP B 1 414 ? 1.292 -30.625 -14.055 1 81.31 414 ASP B CA 1
ATOM 6587 C C . ASP B 1 414 ? 0.008 -31.359 -14.422 1 81.31 414 ASP B C 1
ATOM 6589 O O . ASP B 1 414 ? -0.484 -32.188 -13.641 1 81.31 414 ASP B O 1
ATOM 6593 N N . GLY B 1 415 ? -0.532 -31.016 -15.516 1 80.44 415 GLY B N 1
ATOM 6594 C CA . GLY B 1 415 ? -1.731 -31.688 -15.992 1 80.44 415 GLY B CA 1
ATOM 6595 C C . GLY B 1 415 ? -3.01 -30.953 -15.617 1 80.44 415 GLY B C 1
ATOM 6596 O O . GLY B 1 415 ? -4.109 -31.422 -15.938 1 80.44 415 GLY B O 1
ATOM 6597 N N . SER B 1 416 ? -2.957 -29.828 -15.078 1 84.5 416 SER B N 1
ATOM 6598 C CA . SER B 1 416 ? -4.137 -29.172 -14.531 1 84.5 416 SER B CA 1
ATOM 6599 C C . SER B 1 416 ? -4.719 -28.156 -15.516 1 84.5 416 SER B C 1
ATOM 6601 O O . SER B 1 416 ? -5.758 -27.547 -15.258 1 84.5 416 SER B O 1
ATOM 6603 N N . ARG B 1 417 ? -4.102 -28.016 -16.641 1 88.38 417 ARG B N 1
ATOM 6604 C CA . ARG B 1 417 ? -4.512 -26.953 -17.562 1 88.38 417 ARG B CA 1
ATOM 6605 C C . ARG B 1 417 ? -5.645 -27.422 -18.469 1 88.38 417 ARG B C 1
ATOM 6607 O O . ARG B 1 417 ? -5.656 -28.578 -18.922 1 88.38 417 ARG B O 1
ATOM 6614 N N . GLY B 1 418 ? -6.512 -26.516 -18.734 1 83.44 418 GLY B N 1
ATOM 6615 C CA . GLY B 1 418 ? -7.598 -26.812 -19.656 1 83.44 418 GLY B CA 1
ATOM 6616 C C . GLY B 1 418 ? -7.766 -25.766 -20.734 1 83.44 418 GLY B C 1
ATOM 6617 O O . GLY B 1 418 ? -7.188 -24.672 -20.641 1 83.44 418 GLY B O 1
ATOM 6618 N N . GLY B 1 419 ? -8.547 -26.156 -21.75 1 85.88 419 GLY B N 1
ATOM 6619 C CA . GLY B 1 419 ? -8.867 -25.203 -22.797 1 85.88 419 GLY B CA 1
ATOM 6620 C C . GLY B 1 419 ? -7.996 -25.328 -24.031 1 85.88 419 GLY B C 1
ATOM 6621 O O . GLY B 1 419 ? -7.395 -26.391 -24.25 1 85.88 419 GLY B O 1
ATOM 6622 N N . PRO B 1 420 ? -8.039 -24.234 -24.812 1 88.88 420 PRO B N 1
ATOM 6623 C CA . PRO B 1 420 ? -7.336 -24.297 -26.094 1 88.88 420 PRO B CA 1
ATOM 6624 C C . PRO B 1 420 ? -5.82 -24.219 -25.938 1 88.88 420 PRO B C 1
ATOM 6626 O O . PRO B 1 420 ? -5.324 -23.875 -24.859 1 88.88 420 PRO B O 1
ATOM 6629 N N . GLU B 1 421 ? -5.219 -24.422 -27.047 1 92.69 421 GLU B N 1
ATOM 6630 C CA . GLU B 1 421 ? -3.762 -24.359 -27.094 1 92.69 421 GLU B CA 1
ATOM 6631 C C . GLU B 1 421 ? -3.271 -22.938 -26.844 1 92.69 421 GLU B C 1
ATOM 6633 O O . GLU B 1 421 ? -3.975 -21.969 -27.141 1 92.69 421 GLU B O 1
ATOM 6638 N N . ARG B 1 422 ? -2.053 -22.891 -26.391 1 95.06 422 ARG B N 1
ATOM 6639 C CA . ARG B 1 422 ? -1.357 -21.625 -26.172 1 95.06 422 ARG B CA 1
ATOM 6640 C C . ARG B 1 422 ? -1.198 -20.875 -27.484 1 95.06 422 ARG B C 1
ATOM 6642 O O . ARG B 1 422 ? -0.926 -21.469 -28.531 1 95.06 422 ARG B O 1
ATOM 6649 N N . ARG B 1 423 ? -1.334 -19.578 -27.391 1 95.75 423 ARG B N 1
ATOM 6650 C CA . ARG B 1 423 ? -1.053 -18.797 -28.594 1 95.75 423 ARG B CA 1
ATOM 6651 C C . ARG B 1 423 ? -0.313 -17.516 -28.25 1 95.75 423 ARG B C 1
ATOM 6653 O O . ARG B 1 423 ? -0.355 -17.047 -27.094 1 95.75 423 ARG B O 1
ATOM 6660 N N . GLU B 1 424 ? 0.308 -16.953 -29.266 1 97 424 GLU B N 1
ATOM 6661 C CA . GLU B 1 424 ? 1.024 -15.688 -29.156 1 97 424 GLU B CA 1
ATOM 6662 C C . GLU B 1 424 ? 0.072 -14.5 -29.281 1 97 424 GLU B C 1
ATOM 6664 O O . GLU B 1 424 ? -0.814 -14.5 -30.141 1 97 424 GLU B O 1
ATOM 6669 N N . LEU B 1 425 ? 0.26 -13.516 -28.438 1 97.94 425 LEU B N 1
ATOM 6670 C CA . LEU B 1 425 ? -0.486 -12.273 -28.609 1 97.94 425 LEU B CA 1
ATOM 6671 C C . LEU B 1 425 ? -0.104 -11.586 -29.906 1 97.94 425 LEU B C 1
ATOM 6673 O O . LEU B 1 425 ? 1.07 -11.57 -30.297 1 97.94 425 LEU B O 1
ATOM 6677 N N . THR B 1 426 ? -1.111 -10.992 -30.562 1 97.19 426 THR B N 1
ATOM 6678 C CA . THR B 1 426 ? -0.834 -10.211 -31.75 1 97.19 426 THR B CA 1
ATOM 6679 C C . THR B 1 426 ? -0.168 -8.883 -31.391 1 97.19 426 THR B C 1
ATOM 6681 O O . THR B 1 426 ? -0.174 -8.477 -30.234 1 97.19 426 THR B O 1
ATOM 6684 N N . GLY B 1 427 ? 0.359 -8.312 -32.406 1 95.81 427 GLY B N 1
ATOM 6685 C CA . GLY B 1 427 ? 0.944 -7.004 -32.188 1 95.81 427 GLY B CA 1
ATOM 6686 C C . GLY B 1 427 ? -0.024 -6.016 -31.578 1 95.81 427 GLY B C 1
ATOM 6687 O O . GLY B 1 427 ? 0.337 -5.281 -30.641 1 95.81 427 GLY B O 1
ATOM 6688 N N . ALA B 1 428 ? -1.229 -6.039 -32.062 1 97 428 ALA B N 1
ATOM 6689 C CA . ALA B 1 428 ? -2.26 -5.133 -31.578 1 97 428 ALA B CA 1
ATOM 6690 C C . ALA B 1 428 ? -2.596 -5.438 -30.109 1 97 428 ALA B C 1
ATOM 6692 O O . ALA B 1 428 ? -2.822 -4.52 -29.328 1 97 428 ALA B O 1
ATOM 6693 N N . GLU B 1 429 ? -2.611 -6.688 -29.75 1 97.62 429 GLU B N 1
ATOM 6694 C CA . GLU B 1 429 ? -2.898 -7.098 -28.375 1 97.62 429 GLU B CA 1
ATOM 6695 C C . GLU B 1 429 ? -1.761 -6.715 -27.438 1 97.62 429 GLU B C 1
ATOM 6697 O O . GLU B 1 429 ? -2 -6.234 -26.328 1 97.62 429 GLU B O 1
ATOM 6702 N N . LYS B 1 430 ? -0.522 -6.934 -27.875 1 96.31 430 LYS B N 1
ATOM 6703 C CA . LYS B 1 430 ? 0.647 -6.562 -27.078 1 96.31 430 LYS B CA 1
ATOM 6704 C C . LYS B 1 430 ? 0.642 -5.07 -26.75 1 96.31 430 LYS B C 1
ATOM 6706 O O . LYS B 1 430 ? 0.997 -4.668 -25.641 1 96.31 430 LYS B O 1
ATOM 6711 N N . ALA B 1 431 ? 0.152 -4.246 -27.672 1 94.94 431 ALA B N 1
ATOM 6712 C CA . ALA B 1 431 ? 0.138 -2.795 -27.516 1 94.94 431 ALA B CA 1
ATOM 6713 C C . ALA B 1 431 ? -0.861 -2.369 -26.453 1 94.94 431 ALA B C 1
ATOM 6715 O O . ALA B 1 431 ? -0.766 -1.266 -25.906 1 94.94 431 ALA B O 1
ATOM 6716 N N . LYS B 1 432 ? -1.809 -3.207 -26.156 1 95.31 432 LYS B N 1
ATOM 6717 C CA . LYS B 1 432 ? -2.852 -2.875 -25.188 1 95.31 432 LYS B CA 1
ATOM 6718 C C . LYS B 1 432 ? -2.439 -3.277 -23.766 1 95.31 432 LYS B C 1
ATOM 6720 O O . LYS B 1 432 ? -3.145 -2.977 -22.797 1 95.31 432 LYS B O 1
ATOM 6725 N N . LEU B 1 433 ? -1.297 -3.988 -23.75 1 93.31 433 LEU B N 1
ATOM 6726 C CA . LEU B 1 433 ? -0.791 -4.418 -22.453 1 93.31 433 LEU B CA 1
ATOM 6727 C C . LEU B 1 433 ? 0.189 -3.396 -21.891 1 93.31 433 LEU B C 1
ATOM 6729 O O . LEU B 1 433 ? 0.245 -3.189 -20.672 1 93.31 433 LEU B O 1
#

Nearest PDB structures (foldseek):
  6iwe-assembly1_A  TM=8.847E-01  e=4.859E-38  Penicillium terrenum
  6a6t-assembly1_A  TM=8.712E-01  e=3.366E-38  Aspergillus nidulans
  6a6s-assembly1_A  TM=8.718E-01  e=1.012E-37  Aspergillus nidulans
  4rsl-assembly1_A  TM=8.805E-01  e=2.534E-37  Penicillium terrenum
  6a6v-assembly1_A  TM=8.717E-01  e=8.101E-37  Aspergillus nidulans

pLDDT: mean 94.76, std 7.68, range [34.25, 98.94]

Foldseek 3Di:
DQPFKAEEEEDLALLRLLQLLLVLVVPDQHYEYFAQADPPFFQALQADQKDKQDLQFLDLVSSVLSVVLLVCCVPPPLNVVFWDFAKAKEKEFPVPPLSLVGQVSSVVSCVVVVHDKAWDAADVSVCVVPVLQPFRADPDGMTIIMHRSITMGNRRVLSVSSVVSSVVSNYHYDHHQQRAFQEFDADPVQLATAFTAGNVRDTHGIDFYEYAHFQCSCRHDPQLQFWAKFWWKKFKAADDPVRLVSQQNPGFYAYQAFQKTWHRQSVVRRITMIIHQAQHAFEFDDDPDDPDDTGGGADRNRDPHFFQDDDPVNVVSRLVVCCRGPVVCSPPDTPGMGIRIGIAGLAQAAAQAADPSHRRYTYTYHNSSPNNSSSVCSNVQSVCRVVVNHPPVSCVRNHRDNPCNPPDNSRPYNSRHHNDHYYYDDPVRSVSD/DQPFKAEEEEDLALLRLLQLLLVLVVPDQHYEYFAQADPPFFQALQADQKDKQDLQFLDLVSSVLSVVLLVCCVPPPLNVVFWDFAKAKEKEFPVPPLSQVGQVSSVVSCVVVVHDKAWDQAQVSVCVVPVLQPFRADPDGMTIIMHRSITMGNRRVLSVSSVVSSVVSNYHYDHHQQRAFQEFDADPVQLATAFTAGNVRDTHGIDFYEYAHFQCSCRHDPLLQFWAKFWWKKFKAADDPVRLVSQQNPGFYAYQAFQKTWHRQSVVRRITMIIHQAQHAFEFDDDPDDPDDTGGGADRNRDPHFFQDDDPVNVVSRLVVCCRGPVVCSPPDTPGMGINIGIAGLAQAAAQAADPSHRRYTYTYHNSSPNNSSSVCSNVQSVCRVVVNHPPVSCVRNHRDNPCNPPDNSRPYNSRHHNDHYYYDDPVRSVSD

InterPro domains:
  IPR006076 FAD dependent oxidoreductase [PF01266] (6-384)
  IPR036188 FAD/NAD(P)-binding domain superfamily [G3DSA:3.50.50.60] (7-401)
  IPR036188 FAD/NAD(P)-binding domain superfamily [SSF51905] (6-398)
  IPR045170 MTOX family [PTHR10961] (2-408)

Radius of gyration: 28.9 Å; Cα contacts (8 Å, |Δi|>4): 2092; chains: 2; bounding box: 69×80×64 Å

Organism: NCBI:txid1448308

Sequence (866 aa):
MTEHGRVVIVGAGVFGLSTALELSRAGYKDIVVLDRHVPPVPDGSSVDISRIIRFDYGDGAYTNIAKEAYDRWSSGPEYKGIFYPSPFTLVAGKQNAYGCAWVDKCISHLDELGLEYERLADADVIKDLFPTLSGDLIHPDLYGYCNRNAGWADAAKGIALFRDLCIERGVSFISGAQGTVTGFEKDEKTGRIVAARTQSGDRVQGKDFILAAGAWSSTLVPMYNSTLATGQVLAFLKLSPEESQRLKDLPIYINFDSGWFCFPPHEESGYLKLAVHGWGYTRSEPQAGSASRPLSAPPVAPRSARRNFAPEDGVARLRAGLREVLPELADRAFDRTAVCWYTDTPTGDFIVDFHPDHPNLFLATGGSGHAYKFLPVLGKYTVQAFTKTLPRELAQKWRFREEYGKQGNPFEGDGSRGGPERRELTGAEKAKLMTEHGRVVIVGAGVFGLSTALELSRAGYKDIVVLDRHVPPVPDGSSVDISRIIRFDYGDGAYTNIAKEAYDRWSSGPEYKGIFYPSPFTLVAGKQNAYGCAWVDKCISHLDELGLEYERLADADVIKDLFPTLSGDLIHPDLYGYCNRNAGWADAAKGIALFRDLCIERGVSFISGAQGTVTGFEKDEKTGRIVAARTQSGDRVQGKDFILAAGAWSSTLVPMYNSTLATGQVLAFLKLSPEESQRLKDLPIYINFDSGWFCFPPHEESGYLKLAVHGWGYTRSEPQAGSASRPLSAPPVAPRSARRNFAPEDGVARLRAGLREVLPELADRAFDRTAVCWYTDTPTGDFIVDFHPDHPNLFLATGGSGHAYKFLPVLGKYTVQAFTKTLPRELAQKWRFREEYGKQGNPFEGDGSRGGPERRELTGAEKAKL

Solvent-accessible surface area (backbone atoms only — not comparable to full-atom values): 43352 Å² total; per-residue (Å²): 126,70,98,53,64,33,36,36,29,38,17,60,37,51,53,23,34,25,30,51,38,38,41,37,73,72,64,47,71,46,39,36,34,22,20,44,44,63,70,53,31,46,65,38,71,50,34,45,82,60,40,70,32,60,33,77,31,72,42,67,69,58,21,53,53,22,43,57,14,45,54,44,48,77,66,37,74,87,28,64,92,28,47,42,81,32,40,34,35,48,33,17,40,64,85,37,61,66,44,46,49,47,50,50,35,20,50,50,50,32,53,75,70,71,50,80,68,42,80,29,74,30,45,65,57,46,30,69,76,31,66,59,46,67,31,66,51,60,71,81,49,23,40,34,38,36,33,66,86,24,27,34,26,28,24,36,58,50,43,40,50,42,50,40,53,23,36,63,64,38,32,18,37,30,13,11,26,64,10,24,69,64,31,67,40,57,41,88,89,73,34,34,53,49,26,40,30,17,68,65,70,44,70,50,67,36,59,35,35,34,47,17,41,48,31,51,39,63,75,50,42,91,50,43,66,39,58,43,24,24,33,27,42,36,38,32,33,78,44,53,74,67,52,40,62,67,33,56,73,30,48,30,39,34,38,39,60,56,16,29,32,40,48,37,49,38,75,88,80,31,29,36,44,38,37,38,46,41,56,30,30,30,40,70,40,82,57,91,70,77,98,63,76,62,46,37,39,70,85,78,76,58,54,82,50,60,44,81,36,56,57,67,71,50,50,49,52,54,36,52,47,35,34,30,38,39,48,94,55,34,81,56,77,64,76,36,34,20,64,44,52,24,15,31,13,40,59,37,41,42,28,46,32,55,40,92,72,20,81,39,33,31,34,38,35,25,41,41,77,62,47,64,46,29,43,84,42,46,11,60,55,48,46,26,39,74,69,72,63,42,59,66,69,57,44,63,62,17,39,66,56,64,82,38,49,84,49,90,82,66,68,67,36,71,67,72,60,12,54,65,78,61,45,70,58,48,74,73,55,57,73,59,98,128,70,95,52,65,34,34,36,27,36,17,59,36,52,52,24,34,25,30,52,39,39,40,40,72,72,66,48,71,46,39,38,34,24,20,44,44,64,70,53,32,48,65,37,72,51,33,44,80,61,41,71,33,59,34,77,30,73,43,67,70,57,22,53,53,21,43,56,13,46,54,43,46,76,66,36,74,87,28,64,92,28,46,43,81,33,40,34,34,47,35,16,41,62,85,37,60,66,44,46,49,47,49,50,35,20,51,50,50,31,54,75,69,72,48,79,69,41,81,29,74,28,43,65,56,47,30,70,78,30,66,58,47,66,30,64,50,60,71,81,48,22,39,34,36,35,34,65,86,23,25,34,26,28,24,35,56,49,43,40,50,42,49,41,55,23,36,65,64,37,30,20,38,30,12,12,26,63,11,24,69,64,30,68,41,58,40,87,88,74,33,34,53,50,26,39,30,18,69,66,69,46,69,51,68,37,60,35,37,33,46,16,40,47,31,50,38,65,75,50,44,92,50,43,67,39,58,44,24,25,33,28,42,37,37,30,33,77,46,52,74,66,52,39,61,67,33,57,75,32,46,30,40,34,39,39,60,55,15,30,33,40,48,35,48,37,74,89,81,31,29,36,45,38,37,38,47,42,56,29,30,32,41,68,41,84,57,93,70,74,98,63,76,62,46,36,40,71,83,77,74,58,53,80,51,60,44,80,35,56,57,67,72,52,51,50,51,54,35,52,45,34,35,30,38,40,48,94,53,35,81,56,77,64,75,38,34,19,62,45,52,24,17,31,14,38,59,36,41,43,29,44,30,56,41,90,75,19,81,38,33,30,35,38,34,25,40,41,78,62,47,65,46,28,46,85,41,46,11,59,54,48,46,27,39,75,70,70,64,41,57,65,69,58,43,63,61,17,39,69,54,64,81,37,49,85,49,88,82,66,68,68,36,71,68,72,59,12,56,65,81,61,45,71,59,48,73,74,55,57,74,61,98